Protein 6KYW (pdb70)

Structure (mmCIF, N/CA/C/O backbone):
data_6KYW
#
_entry.id   6KYW
#
_cell.length_a   143.562
_cell.length_b   143.562
_cell.length_c   194.401
_cell.angle_alpha   90.000
_cell.angle_beta   90.000
_cell.angle_gamma   90.000
#
_symmetry.space_group_name_H-M   'P 41 21 2'
#
loop_
_entity.id
_entity.type
_entity.pdbx_description
1 polymer 'Receptor protein kinase SRK8'
2 polymer 'S locus protein 11'
3 non-polymer 2-acetamido-2-deoxy-beta-D-glucopyranose
4 water water
#
loop_
_atom_site.group_PDB
_atom_site.id
_atom_site.type_symbol
_atom_site.label_atom_id
_atom_site.label_alt_id
_atom_site.label_comp_id
_atom_site.label_asym_id
_atom_site.label_entity_id
_atom_site.label_seq_id
_atom_site.pdbx_PDB_ins_code
_atom_site.Cartn_x
_atom_site.Cartn_y
_atom_site.Cartn_z
_atom_site.occupancy
_atom_site.B_iso_or_equiv
_atom_site.auth_seq_id
_atom_site.auth_comp_id
_atom_site.auth_asym_id
_atom_site.auth_atom_id
_atom_site.pdbx_PDB_model_num
ATOM 1 N N . ASN A 1 33 ? 14.75100 -67.06400 9.78300 1.000 80.51000 33 ASN A N 1
ATOM 2 C CA . ASN A 1 33 ? 14.75500 -65.99400 10.78600 1.000 86.96000 33 ASN A CA 1
ATOM 3 C C . ASN A 1 33 ? 15.20500 -64.68800 10.14800 1.000 88.35000 33 ASN A C 1
ATOM 4 O O . ASN A 1 33 ? 14.96000 -63.60400 10.68500 1.000 87.84000 33 ASN A O 1
ATOM 6 N N . THR A 1 34 ? 15.87200 -64.80900 8.98900 1.000 89.85000 34 THR A N 1
ATOM 7 C CA . THR A 1 34 ? 16.20200 -63.63800 8.17300 1.000 96.82000 34 THR A CA 1
ATOM 8 C C . THR A 1 34 ? 14.95600 -62.84200 7.84600 1.000 94.45000 34 THR A C 1
ATOM 9 O O . THR A 1 34 ? 15.02700 -61.64900 7.54300 1.000 87.42000 34 THR A O 1
ATOM 11 N N . LEU A 1 35 ? 13.80500 -63.48200 7.96100 1.000 96.77000 35 LEU A N 1
ATOM 12 C CA . LEU A 1 35 ? 12.61700 -63.14000 7.21000 1.000 92.49000 35 LEU A CA 1
ATOM 13 C C . LEU A 1 35 ? 11.42300 -62.81500 8.09900 1.000 90.48000 35 LEU A C 1
ATOM 14 O O . LEU A 1 35 ? 10.53800 -62.07000 7.65800 1.000 85.98000 35 LEU A O 1
ATOM 16 N N . SER A 1 36 ? 11.42100 -63.27400 9.35700 1.000 94.00000 36 SER A N 1
ATOM 17 C CA . SER A 1 36 ? 10.31300 -63.07200 10.28100 1.000 87.91000 36 SER A CA 1
ATOM 18 C C . SER A 1 36 ? 10.72800 -62.24800 11.49600 1.000 88.72000 36 SER A C 1
ATOM 19 O O . SER A 1 36 ? 11.91200 -62.09600 11.80400 1.000 89.51000 36 SER A O 1
ATOM 22 N N . SER A 1 37 ? 9.71500 -61.72700 12.19000 1.000 89.59000 37 SER A N 1
ATOM 23 C CA . SER A 1 37 ? 9.85300 -60.96700 13.42900 1.000 90.89000 37 SER A CA 1
ATOM 24 C C . SER A 1 37 ? 8.82900 -61.51200 14.41900 1.000 102.13000 37 SER A C 1
ATOM 25 O O . SER A 1 37 ? 7.69300 -61.79700 14.02900 1.000 101.82000 37 SER A O 1
ATOM 28 N N . THR A 1 38 ? 9.22000 -61.68000 15.69100 1.000 97.88000 38 THR A N 1
ATOM 29 C CA . THR A 1 38 ? 8.37100 -62.46100 16.59800 1.000 103.90000 38 THR A CA 1
ATOM 30 C C . THR A 1 38 ? 8.16100 -61.83400 17.97800 1.000 107.03000 38 THR A C 1
ATOM 31 O O . THR A 1 38 ? 7.27500 -60.99300 18.15900 1.000 111.95000 38 THR A O 1
ATOM 35 N N . GLU A 1 39 ? 8.91500 -62.28600 18.97500 1.000 104.30000 39 GLU A N 1
ATOM 36 C CA . GLU A 1 39 ? 8.95300 -61.61600 20.26600 1.000 101.47000 39 GLU A CA 1
ATOM 37 C C . GLU A 1 39 ? 10.02300 -60.53900 20.30900 1.000 100.88000 39 GLU A C 1
ATOM 38 O O . GLU A 1 39 ? 10.20500 -59.90300 21.35400 1.000 97.49000 39 GLU A O 1
ATOM 40 N N . SER A 1 40 ? 10.72500 -60.33200 19.19100 1.000 100.78000 40 SER A N 1
ATOM 41 C CA . SER A 1 40 ? 11.83900 -59.40900 19.06600 1.000 96.33000 40 SER A CA 1
ATOM 42 C C . SER A 1 40 ? 11.36000 -58.05700 18.54600 1.000 99.37000 40 SER A C 1
ATOM 43 O O . SER A 1 40 ? 10.17900 -57.85200 18.24800 1.000 108.43000 40 SER A O 1
ATOM 45 N N . LEU A 1 41 ? 12.29800 -57.12000 18.42600 1.000 97.61000 41 LEU A N 1
ATOM 46 C CA . LEU A 1 41 ? 12.03400 -55.81100 17.85000 1.000 95.15000 41 LEU A CA 1
ATOM 47 C C . LEU A 1 41 ? 12.92200 -55.59600 16.63200 1.000 97.60000 41 LEU A C 1
ATOM 48 O O . LEU A 1 41 ? 14.01100 -56.17200 16.52400 1.000 96.76000 41 LEU A O 1
ATOM 50 N N . THR A 1 42 ? 12.50400 -54.68900 15.74600 1.000 95.60000 42 THR A N 1
ATOM 51 C CA . THR A 1 42 ? 13.27300 -54.28200 14.56400 1.000 94.71000 42 THR A CA 1
ATOM 52 C C . THR A 1 42 ? 13.38800 -52.77200 14.72000 1.000 92.30000 42 THR A C 1
ATOM 53 O O . THR A 1 42 ? 12.38900 -52.09300 14.75600 1.000 100.14000 42 THR A O 1
ATOM 57 N N . ILE A 1 43 ? 14.61600 -52.27100 14.81000 1.000 98.15000 43 ILE A N 1
ATOM 58 C CA . ILE A 1 43 ? 14.85000 -50.84000 14.96100 1.000 95.47000 43 ILE A CA 1
ATOM 59 C C . ILE A 1 43 ? 15.96900 -50.36300 14.04100 1.000 96.60000 43 ILE A C 1
ATOM 60 O O . ILE A 1 43 ? 16.71400 -51.17000 13.48500 1.000 98.10000 43 ILE A O 1
ATOM 62 N N . SER A 1 44 ? 16.08000 -49.04800 13.88600 1.000 97.54000 44 SER A N 1
ATOM 63 C CA . SER A 1 44 ? 17.10800 -48.46100 13.03400 1.000 99.35000 44 SER A CA 1
ATOM 64 C C . SER A 1 44 ? 18.52300 -48.74000 13.52800 1.000 103.96000 44 SER A C 1
ATOM 65 O O . SER A 1 44 ? 19.49200 -48.18200 13.01300 1.000 110.48000 44 SER A O 1
ATOM 68 N N . ASN A 1 45 ? 18.63500 -49.60500 14.53100 1.000 107.77000 45 ASN A N 1
ATOM 69 C CA . ASN A 1 45 ? 19.93100 -49.95800 15.09700 1.000 102.93000 45 ASN A CA 1
ATOM 70 C C . ASN A 1 45 ? 19.90300 -51.40000 15.60800 1.000 106.06000 45 ASN A C 1
ATOM 71 O O . ASN A 1 45 ? 19.84100 -51.62700 16.81600 1.000 123.28000 45 ASN A O 1
ATOM 76 N N . ASN A 1 46 ? 19.94900 -52.37500 14.69900 1.000 106.20000 46 ASN A N 1
ATOM 77 C CA . ASN A 1 46 ? 19.79500 -52.13300 13.26600 1.000 104.22000 46 ASN A CA 1
ATOM 78 C C . ASN A 1 46 ? 19.62700 -53.42800 12.47700 1.000 105.37000 46 ASN A C 1
ATOM 79 O O . ASN A 1 46 ? 20.59100 -53.95900 11.92500 1.000 116.69000 46 ASN A O 1
ATOM 84 N N . ARG A 1 47 ? 18.39800 -53.93000 12.42900 1.000 96.86000 47 ARG A N 1
ATOM 85 C CA . ARG A 1 47 ? 18.10200 -55.16300 11.70800 1.000 92.15000 47 ARG A CA 1
ATOM 86 C C . ARG A 1 47 ? 17.00900 -54.94600 10.66700 1.000 103.78000 47 ARG A C 1
ATOM 87 O O . ARG A 1 47 ? 16.21100 -54.01500 10.77400 1.000 90.90000 47 ARG A O 1
ATOM 95 N N . THR A 1 48 ? 16.98000 -55.81200 9.65900 1.000 88.47000 48 THR A N 1
ATOM 96 C CA . THR A 1 48 ? 15.99300 -55.71900 8.60300 1.000 84.55000 48 THR A CA 1
ATOM 97 C C . THR A 1 48 ? 15.58900 -57.12300 8.20000 1.000 80.91000 48 THR A C 1
ATOM 98 O O . THR A 1 48 ? 16.33300 -58.09100 8.38500 1.000 80.54000 48 THR A O 1
ATOM 102 N N . LEU A 1 49 ? 14.40100 -57.21200 7.62200 1.000 80.05000 49 LEU A N 1
ATOM 103 C CA . LEU A 1 49 ? 13.85700 -58.47400 7.16800 1.000 79.63000 49 LEU A CA 1
ATOM 104 C C . LEU A 1 49 ? 14.03900 -58.52900 5.65900 1.000 76.45000 49 LEU A C 1
ATOM 105 O O . LEU A 1 49 ? 13.96400 -57.50300 4.98000 1.000 74.24000 49 LEU A O 1
ATOM 110 N N . VAL A 1 50 ? 14.39600 -59.68900 5.15600 1.000 74.96000 50 VAL A N 1
ATOM 111 C CA . VAL A 1 50 ? 14.66400 -59.85300 3.76100 1.000 72.33000 50 VAL A CA 1
ATOM 112 C C . VAL A 1 50 ? 13.82600 -61.01100 3.32600 1.000 75.76000 50 VAL A C 1
ATOM 113 O O . VAL A 1 50 ? 13.49400 -61.83900 4.12500 1.000 79.35000 50 VAL A O 1
ATOM 117 N N . SER A 1 51 ? 13.49200 -61.06700 2.05100 1.000 72.83000 51 SER A N 1
ATOM 118 C CA . SER A 1 51 ? 12.63100 -62.10200 1.53200 1.000 74.40000 51 SER A CA 1
ATOM 119 C C . SER A 1 51 ? 13.28000 -63.31600 0.94700 1.000 71.62000 51 SER A C 1
ATOM 120 O O . SER A 1 51 ? 14.37000 -63.26600 0.44100 1.000 73.24000 51 SER A O 1
ATOM 123 N N . PRO A 1 52 ? 12.51100 -64.46000 1.04500 1.000 75.18000 52 PRO A N 1
ATOM 124 C CA . PRO A 1 52 ? 13.11500 -65.65300 0.46500 1.000 80.86000 52 PRO A CA 1
ATOM 125 C C . PRO A 1 52 ? 13.15000 -65.39800 -1.00900 1.000 76.97000 52 PRO A C 1
ATOM 126 O O . PRO A 1 52 ? 12.15500 -65.48400 -1.69600 1.000 85.76000 52 PRO A O 1
ATOM 130 N N . GLY A 1 53 ? 14.33900 -65.07200 -1.50700 1.000 83.67000 53 GLY A N 1
ATOM 131 C CA . GLY A 1 53 ? 14.53100 -64.79200 -2.91900 1.000 82.52000 53 GLY A CA 1
ATOM 132 C C . GLY A 1 53 ? 15.38900 -63.56100 -3.14100 1.000 77.70000 53 GLY A C 1
ATOM 133 O O . GLY A 1 53 ? 15.83600 -63.28900 -4.25600 1.000 101.20000 53 GLY A O 1
ATOM 134 N N . ASP A 1 54 ? 15.61600 -62.81500 -2.06600 1.000 74.07000 54 ASP A N 1
ATOM 135 C CA . ASP A 1 54 ? 16.42000 -61.60100 -2.10400 1.000 83.90000 54 ASP A CA 1
ATOM 136 C C . ASP A 1 54 ? 15.84900 -60.46600 -2.95200 1.000 85.09000 54 ASP A C 1
ATOM 137 O O . ASP A 1 54 ? 16.58600 -59.55200 -3.32500 1.000 95.36000 54 ASP A O 1
ATOM 139 N N . VAL A 1 55 ? 14.55500 -60.50000 -3.26000 1.000 84.12000 55 VAL A N 1
ATOM 140 C CA . VAL A 1 55 ? 14.00200 -59.42300 -4.05200 1.000 75.22000 55 VAL A CA 1
ATOM 141 C C . VAL A 1 55 ? 13.62400 -58.20200 -3.26400 1.000 70.77000 55 VAL A C 1
ATOM 142 O O . VAL A 1 55 ? 13.81600 -57.10100 -3.70700 1.000 67.60000 55 VAL A O 1
ATOM 146 N N . PHE A 1 56 ? 13.08500 -58.40600 -2.08600 1.000 65.68000 56 PHE A N 1
ATOM 147 C CA . PHE A 1 56 ? 12.63700 -57.30200 -1.25400 1.000 69.31000 56 PHE A CA 1
ATOM 148 C C . PHE A 1 56 ? 13.29000 -57.26000 0.10500 1.000 70.20000 56 PHE A C 1
ATOM 149 O O . PHE A 1 56 ? 13.82500 -58.23100 0.56400 1.000 71.30000 56 PHE A O 1
ATOM 157 N N . GLU A 1 57 ? 13.22100 -56.11300 0.74500 1.000 71.47000 57 GLU A N 1
ATOM 158 C CA . GLU A 1 57 ? 13.83000 -55.94100 2.05300 1.000 75.01000 57 GLU A CA 1
ATOM 159 C C . GLU A 1 57 ? 13.02400 -54.91700 2.83600 1.000 75.25000 57 GLU A C 1
ATOM 160 O O . GLU A 1 57 ? 12.77800 -53.81600 2.33600 1.000 70.97000 57 GLU A O 1
ATOM 166 N N . LEU A 1 58 ? 12.63700 -55.26700 4.06400 1.000 77.15000 58 LEU A N 1
ATOM 167 C CA . LEU A 1 58 ? 11.86900 -54.37600 4.92900 1.000 72.83000 58 LEU A CA 1
ATOM 168 C C . LEU A 1 58 ? 12.76500 -53.79400 6.01500 1.000 74.53000 58 LEU A C 1
ATOM 169 O O . LEU A 1 58 ? 13.50900 -54.52800 6.66800 1.000 76.30000 58 LEU A O 1
ATOM 174 N N . GLY A 1 59 ? 12.67400 -52.48700 6.21800 1.000 68.86000 59 GLY A N 1
ATOM 175 C CA . GLY A 1 59 ? 13.37600 -51.86400 7.32300 1.000 72.65000 59 GLY A CA 1
ATOM 176 C C . GLY A 1 59 ? 13.02200 -50.39700 7.41500 1.000 74.22000 59 GLY A C 1
ATOM 177 O O . GLY A 1 59 ? 12.01300 -49.94000 6.87200 1.000 75.15000 59 GLY A O 1
ATOM 178 N N . PHE A 1 60 ? 13.85700 -49.65600 8.12500 1.000 74.95000 60 PHE A N 1
ATOM 179 C CA . PHE A 1 60 ? 13.67100 -48.21900 8.18600 1.000 73.93000 60 PHE A CA 1
ATOM 180 C C . PHE A 1 60 ? 14.48900 -47.54300 7.09200 1.000 75.05000 60 PHE A C 1
ATOM 181 O O . PHE A 1 60 ? 15.35900 -48.14400 6.45900 1.000 82.81000 60 PHE A O 1
ATOM 189 N N . PHE A 1 61 ? 14.18800 -46.27000 6.87100 1.000 72.94000 61 PHE A N 1
ATOM 190 C CA . PHE A 1 61 ? 14.86200 -45.46600 5.86900 1.000 76.90000 61 PHE A CA 1
ATOM 191 C C . PHE A 1 61 ? 14.43500 -44.02900 6.08400 1.000 78.56000 61 PHE A C 1
ATOM 192 O O . PHE A 1 61 ? 13.39000 -43.76900 6.69200 1.000 76.86000 61 PHE A O 1
ATOM 200 N N . THR A 1 62 ? 15.26000 -43.10200 5.59700 1.000 80.59000 62 THR A N 1
ATOM 201 C CA . THR A 1 62 ? 14.85500 -41.71500 5.50000 1.000 84.69000 62 THR A CA 1
ATOM 202 C C . THR A 1 62 ? 15.45500 -41.03600 4.27700 1.000 89.59000 62 THR A C 1
ATOM 203 O O . THR A 1 62 ? 16.65600 -41.19300 3.99000 1.000 92.40000 62 THR A O 1
ATOM 207 N N . PRO A 1 63 ? 14.64200 -40.29700 3.52500 1.000 92.24000 63 PRO A N 1
ATOM 208 C CA . PRO A 1 63 ? 15.10800 -39.75800 2.24800 1.000 95.95000 63 PRO A CA 1
ATOM 209 C C . PRO A 1 63 ? 15.43700 -38.27600 2.30900 1.000 100.19000 63 PRO A C 1
ATOM 210 O O . PRO A 1 63 ? 14.89800 -37.52900 3.13500 1.000 99.77000 63 PRO A O 1
ATOM 214 N N . GLY A 1 64 ? 16.34500 -37.86000 1.42500 1.000 105.44000 64 GLY A N 1
ATOM 215 C CA . GLY A 1 64 ? 16.68000 -36.48700 1.09100 1.000 106.69000 64 GLY A CA 1
ATOM 216 C C . GLY A 1 64 ? 17.10200 -35.64800 2.28100 1.000 108.48000 64 GLY A C 1
ATOM 217 O O . GLY A 1 64 ? 17.70900 -36.12200 3.25300 1.000 108.48000 64 GLY A O 1
ATOM 218 N N . SER A 1 65 ? 16.77100 -34.35600 2.18900 1.000 111.68000 65 SER A N 1
ATOM 219 C CA . SER A 1 65 ? 17.13700 -33.40300 3.23200 1.000 115.86000 65 SER A CA 1
ATOM 220 C C . SER A 1 65 ? 16.39500 -33.67000 4.54000 1.000 118.27000 65 SER A C 1
ATOM 221 O O . SER A 1 65 ? 16.87800 -33.29200 5.61700 1.000 114.03000 65 SER A O 1
ATOM 223 N N . SER A 1 66 ? 15.23600 -34.32600 4.47000 1.000 110.08000 66 SER A N 1
ATOM 224 C CA . SER A 1 66 ? 14.37600 -34.48300 5.63800 1.000 103.39000 66 SER A CA 1
ATOM 225 C C . SER A 1 66 ? 14.97900 -35.45300 6.64900 1.000 102.24000 66 SER A C 1
ATOM 226 O O . SER A 1 66 ? 15.67800 -36.41000 6.29700 1.000 101.93000 66 SER A O 1
ATOM 228 N N . SER A 1 67 ?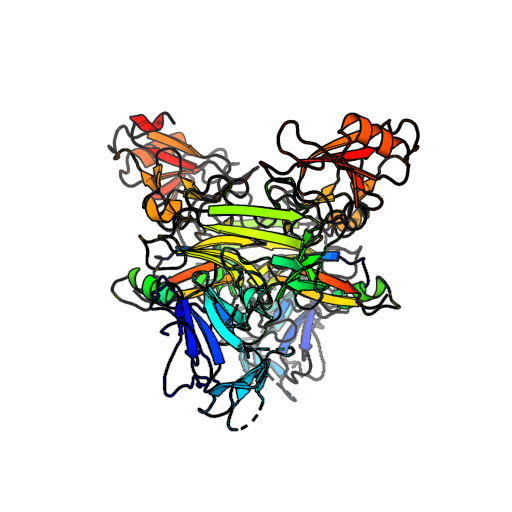 14.69700 -35.19000 7.92400 1.000 99.24000 67 SER A N 1
ATOM 229 C CA . SER A 1 67 ? 15.10000 -36.04900 9.02700 1.000 96.68000 67 SER A CA 1
ATOM 230 C C . SER A 1 67 ? 13.99200 -37.01200 9.45000 1.000 100.34000 67 SER A C 1
ATOM 231 O O . SER A 1 67 ? 14.09000 -37.62800 10.51900 1.000 97.26000 67 SER A O 1
ATOM 233 N N . ARG A 1 68 ? 12.95100 -37.16100 8.62400 1.000 97.43000 68 ARG A N 1
ATOM 234 C CA . ARG A 1 68 ? 11.79500 -37.98700 8.95000 1.000 89.21000 68 ARG A CA 1
ATOM 235 C C . ARG A 1 68 ? 12.07800 -39.45400 8.65200 1.000 82.66000 68 ARG A C 1
ATOM 236 O O . ARG A 1 68 ? 12.58900 -39.78500 7.58200 1.000 80.62000 68 ARG A O 1
ATOM 244 N N . TRP A 1 69 ? 11.72100 -40.34300 9.57300 1.000 82.71000 69 TRP A N 1
ATOM 245 C CA . TRP A 1 69 ? 11.98900 -41.76000 9.37900 1.000 81.55000 69 TRP A CA 1
ATOM 246 C C . TRP A 1 69 ? 10.69700 -42.53800 9.13700 1.000 83.29000 69 TRP A C 1
ATOM 247 O O . TRP A 1 69 ? 9.63000 -42.19500 9.65800 1.000 79.41000 69 TRP A O 1
ATOM 258 N N . TYR A 1 70 ? 10.81500 -43.58700 8.31700 1.000 75.31000 70 TYR A N 1
ATOM 259 C CA . TYR A 1 70 ? 9.68700 -44.36800 7.83200 1.000 73.27000 70 TYR A CA 1
ATOM 260 C C . TYR A 1 70 ? 10.08200 -45.83600 7.79400 1.000 72.04000 70 TYR A C 1
ATOM 261 O O . TYR A 1 70 ? 11.25600 -46.17100 7.61500 1.000 76.12000 70 TYR A O 1
ATOM 270 N N . LEU A 1 71 ? 9.08900 -46.71100 7.93700 1.000 70.79000 71 LEU A N 1
ATOM 271 C CA . LEU A 1 71 ? 9.26900 -48.14300 7.74200 1.000 71.61000 71 LEU A CA 1
ATOM 272 C C . LEU A 1 71 ? 8.65000 -48.54300 6.41000 1.000 70.48000 71 LEU A C 1
ATOM 273 O O . LEU A 1 71 ? 7.60200 -48.01300 6.02700 1.000 71.72000 71 LEU A O 1
ATOM 278 N N . GLY A 1 72 ? 9.28200 -49.47000 5.69900 1.000 65.30000 72 GLY A N 1
ATOM 279 C CA . GLY A 1 72 ? 8.73300 -49.85400 4.41100 1.000 64.52000 72 GLY A CA 1
ATOM 280 C C . GLY A 1 72 ? 9.53900 -50.94600 3.74100 1.000 65.22000 72 GLY A C 1
ATOM 281 O O . GLY A 1 72 ? 10.51300 -51.46100 4.29300 1.000 68.09000 72 GLY A O 1
ATOM 282 N N . ILE A 1 73 ? 9.09800 -51.30500 2.53200 1.000 62.55000 73 ILE A N 1
ATOM 283 C CA . ILE A 1 73 ? 9.73800 -52.33900 1.72500 1.000 64.33000 73 ILE A CA 1
ATOM 284 C C . ILE A 1 73 ? 10.35700 -51.68500 0.49300 1.000 64.83000 73 ILE A C 1
ATOM 285 O O . ILE A 1 73 ? 9.90900 -50.62500 0.03600 1.000 66.38000 73 ILE A O 1
ATOM 290 N N . TRP A 1 74 ? 11.43200 -52.29900 -0.01300 1.000 64.99000 74 TRP A N 1
ATOM 291 C CA . TRP A 1 74 ? 12.11200 -51.84100 -1.21700 1.000 65.69000 74 TRP A CA 1
ATOM 292 C C . TRP A 1 74 ? 12.75900 -53.03900 -1.88500 1.000 66.25000 74 TRP A C 1
ATOM 293 O O . TRP A 1 74 ? 12.84600 -54.12700 -1.30900 1.000 67.70000 74 TRP A O 1
ATOM 304 N N . TYR A 1 75 ? 13.17200 -52.84300 -3.13500 1.000 62.60000 75 TYR A N 1
ATOM 305 C CA . TYR A 1 75 ? 13.94300 -53.86400 -3.83200 1.000 67.62000 75 TYR A CA 1
ATOM 306 C C . TYR A 1 75 ? 15.36200 -53.86100 -3.27500 1.000 72.78000 75 TYR A C 1
ATOM 307 O O . TYR A 1 75 ? 15.99100 -52.79900 -3.16000 1.000 66.47000 75 TYR A O 1
ATOM 316 N N . LYS A 1 76 ? 15.86800 -55.04400 -2.91900 1.000 72.21000 76 LYS A N 1
ATOM 317 C CA . LYS A 1 76 ? 17.16200 -55.06200 -2.24300 1.000 88.52000 76 LYS A CA 1
ATOM 318 C C . LYS A 1 76 ? 18.31400 -54.92900 -3.23000 1.000 75.90000 76 LYS A C 1
ATOM 319 O O . LYS A 1 76 ? 19.28700 -54.22100 -2.94900 1.000 73.31000 76 LYS A O 1
ATOM 325 N N . LYS A 1 77 ? 18.21300 -55.58000 -4.38700 1.000 73.33000 77 LYS A N 1
ATOM 326 C CA . LYS A 1 77 ? 19.27000 -55.58200 -5.39300 1.000 71.33000 77 LYS A CA 1
ATOM 327 C C . LYS A 1 77 ? 19.38600 -54.28200 -6.18600 1.000 73.13000 77 LYS A C 1
ATOM 328 O O . LYS A 1 77 ? 20.12100 -54.26600 -7.17600 1.000 80.97000 77 LYS A O 1
ATOM 334 N N . LEU A 1 78 ? 18.69300 -53.20900 -5.82000 1.000 72.34000 78 LEU A N 1
ATOM 335 C CA . LEU A 1 78 ? 18.64700 -52.01100 -6.65000 1.000 77.77000 78 LEU A CA 1
ATOM 336 C C . LEU A 1 78 ? 19.32600 -50.86500 -5.91300 1.000 79.85000 78 LEU A C 1
ATOM 337 O O . LEU A 1 78 ? 18.85600 -50.44400 -4.85200 1.000 82.86000 78 LEU A O 1
ATOM 342 N N . SER A 1 79 ? 20.42200 -50.35100 -6.48700 1.000 82.02000 79 SER A N 1
ATOM 343 C CA . SER A 1 79 ? 21.20900 -49.33300 -5.79700 1.000 86.39000 79 SER A CA 1
ATOM 344 C C . SER A 1 79 ? 20.42000 -48.04000 -5.61400 1.000 87.14000 79 SER A C 1
ATOM 345 O O . SER A 1 79 ? 20.49700 -47.41700 -4.54700 1.000 86.26000 79 SER A O 1
ATOM 348 N N . GLU A 1 80 ? 19.66500 -47.60700 -6.62900 1.000 87.13000 80 GLU A N 1
ATOM 349 C CA . GLU A 1 80 ? 18.67600 -46.56100 -6.38700 1.000 87.29000 80 GLU A CA 1
ATOM 350 C C . GLU A 1 80 ? 17.47700 -47.16900 -5.66200 1.000 86.36000 80 GLU A C 1
ATOM 351 O O . GLU A 1 80 ? 16.90100 -48.17200 -6.10600 1.000 79.60000 80 GLU A O 1
ATOM 357 N N . ARG A 1 81 ? 17.12700 -46.57700 -4.52300 1.000 82.29000 81 ARG A N 1
ATOM 358 C CA . ARG A 1 81 ? 16.04600 -47.09700 -3.69400 1.000 78.87000 81 ARG A CA 1
ATOM 359 C C . ARG A 1 81 ? 14.70900 -46.92000 -4.40100 1.000 73.07000 81 ARG A C 1
ATOM 360 O O . ARG A 1 81 ? 14.32900 -45.80000 -4.76100 1.000 71.09000 81 ARG A O 1
ATOM 368 N N . THR A 1 82 ? 14.00400 -48.03500 -4.59600 1.000 66.74000 82 THR A N 1
ATOM 369 C CA . THR A 1 82 ? 12.64200 -48.07500 -5.11600 1.000 64.96000 82 THR A CA 1
ATOM 370 C C . THR A 1 82 ? 11.74700 -48.68400 -4.03500 1.000 62.62000 82 THR A C 1
ATOM 371 O O . THR A 1 82 ? 11.79700 -49.89900 -3.80000 1.000 64.83000 82 THR A O 1
ATOM 375 N N . TYR A 1 83 ? 10.93900 -47.84600 -3.37600 1.000 63.80000 83 TYR A N 1
ATOM 376 C CA . TYR A 1 83 ? 10.06600 -48.27900 -2.28200 1.000 62.01000 83 TYR A CA 1
ATOM 377 C C . TYR A 1 83 ? 8.69600 -48.73000 -2.79200 1.000 60.13000 83 TYR A C 1
ATOM 378 O O . TYR A 1 83 ? 8.03700 -48.01500 -3.55700 1.000 57.34000 83 TYR A O 1
ATOM 387 N N . VAL A 1 84 ? 8.25000 -49.89700 -2.33100 1.000 58.15000 84 VAL A N 1
ATOM 388 C CA . VAL A 1 84 ? 6.97400 -50.46100 -2.75600 1.000 55.10000 84 VAL A CA 1
ATOM 389 C C . VAL A 1 84 ? 5.92600 -50.45100 -1.65600 1.000 58.64000 84 VAL A C 1
ATOM 390 O O . VAL A 1 84 ? 4.80700 -50.92900 -1.88500 1.000 59.28000 84 VAL A O 1
ATOM 394 N N . TRP A 1 85 ? 6.24700 -49.94800 -0.47100 1.000 59.44000 85 TRP A N 1
ATOM 395 C CA . TRP A 1 85 ? 5.27800 -49.89000 0.61300 1.000 58.17000 85 TRP A CA 1
ATOM 396 C C . TRP A 1 85 ? 5.86100 -49.04600 1.73200 1.000 60.95000 85 TRP A C 1
ATOM 397 O O . TRP A 1 85 ? 7.07100 -49.06500 1.96200 1.000 60.05000 85 TRP A O 1
ATOM 408 N N . VAL A 1 86 ? 4.99600 -48.31000 2.42600 1.000 59.58000 86 VAL A N 1
ATOM 409 C CA . VAL A 1 86 ? 5.42000 -47.52000 3.57700 1.000 63.46000 86 VAL A CA 1
ATOM 410 C C . VAL A 1 86 ? 4.30400 -47.53600 4.61800 1.000 67.50000 86 VAL A C 1
ATOM 411 O O . VAL A 1 86 ? 3.19400 -47.05400 4.35600 1.000 67.09000 86 VAL A O 1
ATOM 415 N N . ALA A 1 87 ? 4.60500 -48.08300 5.80100 1.000 69.04000 87 ALA A N 1
ATOM 416 C CA . ALA A 1 87 ? 3.61400 -48.17300 6.87000 1.000 68.52000 87 ALA A CA 1
ATOM 417 C C . ALA A 1 87 ? 3.13200 -46.79700 7.29900 1.000 68.89000 87 ALA A C 1
ATOM 418 O O . ALA A 1 87 ? 1.92600 -46.52700 7.31800 1.000 73.70000 87 ALA A O 1
ATOM 420 N N . ASN A 1 88 ? 4.05400 -45.90900 7.65000 1.000 66.41000 88 ASN A N 1
ATOM 421 C CA . ASN A 1 88 ? 3.63100 -44.63700 8.22300 1.000 71.53000 88 ASN A CA 1
ATOM 422 C C . ASN A 1 88 ? 3.87100 -43.49100 7.25200 1.000 70.65000 88 ASN A C 1
ATOM 423 O O . ASN A 1 88 ? 4.44500 -42.45900 7.62400 1.000 72.79000 88 ASN A O 1
ATOM 428 N N . ARG A 1 89 ? 3.39400 -43.65700 6.01200 1.000 73.84000 89 ARG A N 1
ATOM 429 C CA . ARG A 1 89 ? 3.64600 -42.67000 4.96500 1.000 67.58000 89 ARG A CA 1
ATOM 430 C C . ARG A 1 89 ? 3.24100 -41.26400 5.38300 1.000 66.93000 89 ARG A C 1
ATOM 431 O O . ARG A 1 89 ? 3.84800 -40.28400 4.93300 1.000 67.55000 89 ARG A O 1
ATOM 439 N N . ASP A 1 90 ? 2.24500 -41.13500 6.26100 1.000 69.70000 90 ASP A N 1
ATOM 440 C CA . ASP A 1 90 ? 1.77500 -39.82000 6.67100 1.000 72.69000 90 ASP A CA 1
ATOM 441 C C . ASP A 1 90 ? 1.99300 -39.53500 8.15100 1.000 77.73000 90 ASP A C 1
ATOM 442 O O . ASP A 1 90 ? 1.51500 -38.51000 8.64900 1.000 77.64000 90 ASP A O 1
ATOM 447 N N . ASN A 1 91 ? 2.70500 -40.40400 8.86600 1.000 80.05000 91 ASN A N 1
ATOM 448 C CA . ASN A 1 91 ? 3.05000 -40.18900 10.27100 1.000 80.14000 91 ASN A CA 1
ATOM 449 C C . ASN A 1 91 ? 4.55000 -40.42500 10.39000 1.000 83.27000 91 ASN A C 1
ATOM 450 O O . ASN A 1 91 ? 5.00400 -41.52700 10.73600 1.000 79.41000 91 ASN A O 1
ATOM 455 N N . PRO A 1 92 ? 5.35600 -39.41200 10.08000 1.000 78.22000 92 PRO A N 1
ATOM 456 C CA . PRO A 1 92 ? 6.80900 -39.60900 10.07800 1.000 79.57000 92 PRO A CA 1
ATOM 457 C C . PRO A 1 92 ? 7.33900 -39.71000 11.49500 1.000 85.58000 92 PRO A C 1
ATOM 458 O O . PRO A 1 92 ? 6.85200 -39.04100 12.40700 1.000 90.49000 92 PRO A O 1
ATOM 462 N N . LEU A 1 93 ? 8.34200 -40.55600 11.68000 1.000 85.65000 93 LEU A N 1
ATOM 463 C CA . LEU A 1 93 ? 9.02700 -40.60100 12.96300 1.000 90.46000 93 LEU A CA 1
ATOM 464 C C . LEU A 1 93 ? 9.77800 -39.28900 13.17900 1.000 104.14000 93 LEU A C 1
ATOM 465 O O . LEU A 1 93 ? 10.61500 -38.90000 12.35400 1.000 101.75000 93 LEU A O 1
ATOM 470 N N . SER A 1 94 ? 9.46400 -38.60200 14.28200 1.000 106.15000 94 SER A N 1
ATOM 471 C CA . SER A 1 94 ? 9.91600 -37.23600 14.53300 1.000 106.28000 94 SER A CA 1
ATOM 472 C C . SER A 1 94 ? 11.43700 -37.12900 14.64400 1.000 110.03000 94 SER A C 1
ATOM 473 O O . SER A 1 94 ? 12.08400 -36.55100 13.76400 1.000 112.68000 94 SER A O 1
ATOM 475 N N . ASN A 1 95 ? 12.01800 -37.66800 15.71900 1.000 110.17000 95 ASN A N 1
ATOM 476 C CA . ASN A 1 95 ? 13.46500 -37.66100 15.90400 1.000 109.71000 95 ASN A CA 1
ATOM 477 C C . ASN A 1 95 ? 14.06400 -38.85800 15.15800 1.000 107.07000 95 ASN A C 1
ATOM 478 O O . ASN A 1 95 ? 13.45400 -39.38500 14.22300 1.000 104.30000 95 ASN A O 1
ATOM 480 N N . SER A 1 96 ? 15.25900 -39.30200 15.55700 1.000 105.44000 96 SER A N 1
ATOM 481 C CA . SER A 1 96 ? 15.94300 -40.40500 14.89300 1.000 100.14000 96 SER A CA 1
ATOM 482 C C . SER A 1 96 ? 15.65400 -41.75200 15.54200 1.000 100.14000 96 SER A C 1
ATOM 483 O O . SER A 1 96 ? 16.38700 -42.71500 15.29400 1.000 98.29000 96 SER A O 1
ATOM 485 N N . THR A 1 97 ? 14.59500 -41.84800 16.34600 1.000 104.27000 97 THR A N 1
ATOM 486 C CA . THR A 1 97 ? 14.29500 -43.05000 17.11300 1.000 101.83000 97 THR A CA 1
ATOM 487 C C . THR A 1 97 ? 12.93600 -43.63400 16.73500 1.000 104.05000 97 THR A C 1
ATOM 488 O O . THR A 1 97 ? 11.94400 -42.90700 16.59400 1.000 100.14000 97 THR A O 1
ATOM 492 N N . GLY A 1 98 ? 12.89900 -44.95600 16.59300 1.000 96.02000 98 GLY A N 1
ATOM 493 C CA . GLY A 1 98 ? 11.66100 -45.65700 16.31300 1.000 92.84000 98 GLY A CA 1
ATOM 494 C C . GLY A 1 98 ? 11.89300 -47.14900 16.31400 1.000 93.50000 98 GLY A C 1
ATOM 495 O O . GLY A 1 98 ? 13.00400 -47.62000 16.04400 1.000 93.16000 98 GLY A O 1
ATOM 496 N N . THR A 1 99 ? 10.81300 -47.88900 16.59800 1.000 91.83000 99 THR A N 1
ATOM 497 C CA . THR A 1 99 ? 10.84100 -49.32800 16.84100 1.000 93.04000 99 THR A CA 1
ATOM 498 C C . THR A 1 99 ? 9.59700 -49.98700 16.25400 1.000 92.50000 99 THR A C 1
ATOM 499 O O . THR A 1 99 ? 8.48500 -49.47900 16.41400 1.000 93.30000 99 THR A O 1
ATOM 503 N N . LEU A 1 100 ? 9.77900 -51.13500 15.60400 1.000 92.47000 100 LEU A N 1
ATOM 504 C CA . LEU A 1 100 ? 8.66500 -51.95200 15.13500 1.000 91.74000 100 LEU A CA 1
ATOM 505 C C . LEU A 1 100 ? 8.71900 -53.30700 15.83600 1.000 93.80000 100 LEU A C 1
ATOM 506 O O . LEU A 1 100 ? 9.62300 -54.10900 15.57600 1.000 94.32000 100 LEU A O 1
ATOM 511 N N . LYS A 1 101 ? 7.74400 -53.57300 16.70700 1.000 98.04000 101 LYS A N 1
ATOM 512 C CA . LYS A 1 101 ? 7.64700 -54.85700 17.39400 1.000 99.36000 101 LYS A CA 1
ATOM 513 C C . LYS A 1 101 ? 6.20600 -55.35100 17.36500 1.000 101.84000 101 LYS A C 1
ATOM 514 O O . LYS A 1 101 ? 5.26300 -54.57900 17.15400 1.000 99.71000 101 LYS A O 1
ATOM 516 N N . ILE A 1 102 ? 6.04700 -56.66200 17.57100 1.000 100.70000 102 ILE A N 1
ATOM 517 C CA . ILE A 1 102 ? 4.72700 -57.23200 17.82300 1.000 103.57000 102 ILE A CA 1
ATOM 518 C C . ILE A 1 102 ? 4.31700 -56.92300 19.25800 1.000 104.60000 102 ILE A C 1
ATOM 519 O O . ILE A 1 102 ? 5.14900 -56.93300 20.17500 1.000 107.61000 102 ILE A O 1
ATOM 524 N N . SER A 1 103 ? 3.02200 -56.63600 19.46600 1.000 103.17000 103 SER A N 1
ATOM 525 C CA . SER A 1 103 ? 2.48100 -56.32500 20.80000 1.000 103.28000 103 SER A CA 1
ATOM 526 C C . SER A 1 103 ? 1.08700 -56.96200 20.90200 1.000 111.19000 103 SER A C 1
ATOM 527 O O . SER A 1 103 ? 0.05500 -56.30800 20.71200 1.000 104.73000 103 SER A O 1
ATOM 530 N N . GLY A 1 104 ? 1.06300 -58.26100 21.20900 1.000 105.57000 104 GLY A N 1
ATOM 531 C CA . GLY A 1 104 ? -0.18300 -58.99400 21.31700 1.000 102.58000 104 GLY A CA 1
ATOM 532 C C . GLY A 1 104 ? -0.71300 -59.49900 19.98900 1.000 104.82000 104 GLY A C 1
ATOM 533 O O . GLY A 1 104 ? -0.14500 -60.41600 19.38600 1.000 104.98000 104 GLY A O 1
ATOM 534 N N . ASN A 1 105 ? -1.81100 -58.91000 19.52200 1.000 106.78000 105 ASN A N 1
ATOM 535 C CA . ASN A 1 105 ? -2.42400 -59.29700 18.26000 1.000 109.18000 105 ASN A CA 1
ATOM 536 C C . ASN A 1 105 ? -2.09700 -58.32700 17.12800 1.000 108.50000 105 ASN A C 1
ATOM 537 O O . ASN A 1 105 ? -2.69800 -58.42300 16.05300 1.000 108.85000 105 ASN A O 1
ATOM 539 N N . ASN A 1 106 ? -1.15000 -57.41000 17.33200 1.000 106.42000 106 ASN A N 1
ATOM 540 C CA . ASN A 1 106 ? -0.95400 -56.30400 16.40800 1.000 103.90000 106 ASN A CA 1
ATOM 541 C C . ASN A 1 106 ? 0.52500 -56.03500 16.16900 1.000 108.51000 106 ASN A C 1
ATOM 542 O O . ASN A 1 106 ? 1.36900 -56.24200 17.04600 1.000 105.88000 106 ASN A O 1
ATOM 547 N N . LEU A 1 107 ? 0.82500 -55.57000 14.95900 1.000 102.73000 107 LEU A N 1
ATOM 548 C CA . LEU A 1 107 ? 2.12300 -55.00000 14.64400 1.000 94.36000 107 LEU A CA 1
ATOM 549 C C . LEU A 1 107 ? 2.10600 -53.53100 15.03500 1.000 92.05000 107 LEU A C 1
ATOM 550 O O . LEU A 1 107 ? 1.19900 -52.79200 14.64000 1.000 93.03000 107 LEU A O 1
ATOM 555 N N . VAL A 1 108 ? 3.08400 -53.11600 15.83800 1.000 91.94000 108 VAL A N 1
ATOM 556 C CA . VAL A 1 108 ? 3.13000 -51.75000 16.34300 1.000 90.21000 108 VAL A CA 1
ATOM 557 C C . VAL A 1 108 ? 4.43600 -51.10600 15.91200 1.000 88.31000 108 VAL A C 1
ATOM 558 O O . VAL A 1 108 ? 5.42300 -51.78100 15.61700 1.000 89.67000 108 VAL A O 1
ATOM 562 N N . LEU A 1 109 ? 4.44700 -49.79400 15.88700 1.000 89.04000 109 LEU A N 1
ATOM 563 C CA . LEU A 1 109 ? 5.63300 -49.08400 15.49300 1.000 90.34000 109 LEU A CA 1
ATOM 564 C C . LEU A 1 109 ? 5.66500 -47.82700 16.31400 1.000 93.13000 109 LEU A C 1
ATOM 565 O O . LEU A 1 109 ? 4.79300 -46.98600 16.18300 1.000 89.23000 109 LEU A O 1
ATOM 570 N N . ARG A 1 110 ? 6.62900 -47.73100 17.22500 1.000 94.86000 110 ARG A N 1
ATOM 571 C CA . ARG A 1 110 ? 6.68600 -46.59000 18.13600 1.000 97.74000 110 ARG A CA 1
ATOM 572 C C . ARG A 1 110 ? 7.95700 -45.76800 18.09700 1.000 90.08000 110 ARG A C 1
ATOM 573 O O . ARG A 1 110 ? 8.99100 -46.23200 17.64500 1.000 90.20000 110 ARG A O 1
ATOM 581 N N . GLY A 1 111 ? 7.85200 -44.54100 18.60400 1.000 92.13000 111 GLY A N 1
ATOM 582 C CA . GLY A 1 111 ? 8.96700 -43.61600 18.65100 1.000 92.67000 111 GLY A CA 1
ATOM 583 C C . GLY A 1 111 ? 9.31300 -42.99600 19.99500 1.000 114.50000 111 GLY A C 1
ATOM 584 O O . GLY A 1 111 ? 9.72700 -41.84600 20.05600 1.000 121.69000 111 GLY A O 1
ATOM 585 N N . ASP A 1 112 ? 9.15000 -43.76600 21.06400 1.000 131.72000 112 ASP A N 1
ATOM 586 C CA . ASP A 1 112 ? 9.44800 -43.33700 22.43600 1.000 123.60000 112 ASP A CA 1
ATOM 587 C C . ASP A 1 112 ? 8.26200 -42.70300 23.14800 1.000 110.30000 112 ASP A C 1
ATOM 588 O O . ASP A 1 112 ? 7.54900 -43.38100 23.87900 1.000 107.33000 112 ASP A O 1
ATOM 590 N N . SER A 1 116 ? 2.99200 -43.66600 19.96500 1.000 109.25000 116 SER A N 1
ATOM 591 C CA . SER A 1 116 ? 2.39800 -44.49600 18.93800 1.000 107.57000 116 SER A CA 1
ATOM 592 C C . SER A 1 116 ? 2.31900 -43.69000 17.66200 1.000 107.21000 116 SER A C 1
ATOM 593 O O . SER A 1 116 ? 1.86400 -42.56000 17.66100 1.000 100.56000 116 SER A O 1
ATOM 596 N N . ILE A 1 117 ? 2.76000 -44.29700 16.57500 1.000 105.21000 117 ILE A N 1
ATOM 597 C CA . ILE A 1 117 ? 2.75200 -43.65000 15.29000 1.000 97.77000 117 ILE A CA 1
ATOM 598 C C . ILE A 1 117 ? 1.94700 -44.46300 14.31000 1.000 86.87000 117 ILE A C 1
ATOM 599 O O . ILE A 1 117 ? 1.26200 -43.92400 13.47400 1.000 88.50000 117 ILE A O 1
ATOM 604 N N . TRP A 1 118 ? 2.03700 -45.77200 14.40900 1.000 86.89000 118 TRP A N 1
ATOM 605 C CA . TRP A 1 118 ? 1.31400 -46.61000 13.48500 1.000 83.76000 118 TRP A CA 1
ATOM 606 C C . TRP A 1 118 ? 1.10000 -47.96700 14.06200 1.000 84.97000 118 TRP A C 1
ATOM 607 O O . TRP A 1 118 ? 1.86200 -48.39700 14.88700 1.000 90.39000 118 TRP A O 1
ATOM 618 N N . SER A 1 119 ? 0.07400 -48.66200 13.61100 1.000 84.11000 119 SER A N 1
ATOM 619 C CA . SER A 1 119 ? -0.17400 -50.00300 14.12600 1.000 87.70000 119 SER A CA 1
ATOM 620 C C . SER A 1 119 ? -1.22800 -50.69200 13.27500 1.000 88.58000 119 SER A C 1
ATOM 621 O O . SER A 1 119 ? -2.18200 -50.05000 12.83200 1.000 87.38000 119 SER A O 1
ATOM 624 N N . THR A 1 120 ? -1.05600 -51.99300 13.05900 1.000 89.26000 120 THR A N 1
ATOM 625 C CA . THR A 1 120 ? -2.20300 -52.78800 12.66000 1.000 92.66000 120 THR A CA 1
ATOM 626 C C . THR A 1 120 ? -3.16000 -52.86600 13.84100 1.000 102.35000 120 THR A C 1
ATOM 627 O O . THR A 1 120 ? -2.79300 -52.57400 14.98400 1.000 113.38000 120 THR A O 1
ATOM 631 N N . ASN A 1 121 ? -4.40800 -53.22800 13.55800 1.000 103.17000 121 ASN A N 1
ATOM 632 C CA . ASN A 1 121 ? -5.41400 -53.39100 14.59900 1.000 100.23000 121 ASN A CA 1
ATOM 633 C C . ASN A 1 121 ? -6.11800 -54.72400 14.38900 1.000 99.92000 121 ASN A C 1
ATOM 634 O O . ASN A 1 121 ? -6.26000 -55.19000 13.25500 1.000 104.57000 121 ASN A O 1
ATOM 639 N N . LEU A 1 122 ? -6.52000 -55.35300 15.49300 1.000 99.56000 122 LEU A N 1
ATOM 640 C CA . LEU A 1 122 ? -7.10600 -56.69900 15.45400 1.000 98.06000 122 LEU A CA 1
ATOM 641 C C . LEU A 1 122 ? -7.60000 -57.13600 16.83900 1.000 102.65000 122 LEU A C 1
ATOM 642 O O . LEU A 1 122 ? -8.26200 -58.17000 16.98900 1.000 97.42000 122 LEU A O 1
ATOM 644 N N . SER A 1 129 ? -3.12100 -67.72300 20.37700 1.000 132.68000 129 SER A N 1
ATOM 645 C CA . SER A 1 129 ? -2.06700 -68.47800 19.69000 1.000 119.40000 129 SER A CA 1
ATOM 646 C C . SER A 1 129 ? -0.85100 -67.60000 19.35700 1.000 117.12000 129 SER A C 1
ATOM 647 O O . SER A 1 129 ? -0.88500 -66.39200 19.63000 1.000 115.45000 129 SER A O 1
ATOM 649 N N . PRO A 1 130 ? 0.26500 -68.15400 18.77300 1.000 119.90000 130 PRO A N 1
ATOM 650 C CA . PRO A 1 130 ? 1.45400 -67.30800 18.53000 1.000 117.40000 130 PRO A CA 1
ATOM 651 C C . PRO A 1 130 ? 1.49500 -66.61700 17.16600 1.000 111.88000 130 PRO A C 1
ATOM 652 O O . PRO A 1 130 ? 1.34600 -67.26600 16.12300 1.000 109.37000 130 PRO A O 1
ATOM 656 N N . VAL A 1 131 ? 1.74200 -65.30400 17.16300 1.000 110.46000 131 VAL A N 1
ATOM 657 C CA . VAL A 1 131 ? 1.70700 -64.49000 15.94800 1.000 111.67000 131 VAL A CA 1
ATOM 658 C C . VAL A 1 131 ? 3.12300 -64.10100 15.52800 1.000 106.98000 131 VAL A C 1
ATOM 659 O O . VAL A 1 131 ? 3.96300 -63.74100 16.36300 1.000 105.29000 131 VAL A O 1
ATOM 663 N N . VAL A 1 132 ? 3.37600 -64.14500 14.22200 1.000 101.68000 132 VAL A N 1
ATOM 664 C CA . VAL A 1 132 ? 4.66900 -63.76700 13.66700 1.000 101.33000 132 VAL A CA 1
ATOM 665 C C . VAL A 1 132 ? 4.45500 -62.87700 12.44500 1.000 97.46000 132 VAL A C 1
ATOM 666 O O . VAL A 1 132 ? 3.55200 -63.12300 11.63600 1.000 92.48000 132 VAL A O 1
ATOM 670 N N . ALA A 1 133 ? 5.27900 -61.83200 12.32100 1.000 95.43000 133 ALA A N 1
ATOM 671 C CA . ALA A 1 133 ? 5.24000 -60.92300 11.17600 1.000 85.03000 133 ALA A CA 1
ATOM 672 C C . ALA A 1 133 ? 6.25500 -61.39700 10.13900 1.000 83.00000 133 ALA A C 1
ATOM 673 O O . ALA A 1 133 ? 7.46500 -61.31100 10.36200 1.000 83.30000 133 ALA A O 1
ATOM 675 N N . GLU A 1 134 ? 5.75900 -61.86600 9.00000 1.000 79.65000 134 GLU A N 1
ATOM 676 C CA . GLU A 1 134 ? 6.55600 -62.55400 8.00100 1.000 78.96000 134 GLU A CA 1
ATOM 677 C C . GLU A 1 134 ? 6.50700 -61.81500 6.66100 1.000 84.55000 134 GLU A C 1
ATOM 678 O O . GLU A 1 134 ? 5.42500 -61.48700 6.16500 1.000 84.90000 134 GLU A O 1
ATOM 684 N N . LEU A 1 135 ? 7.66700 -61.57400 6.05100 1.000 76.62000 135 LEU A N 1
ATOM 685 C CA . LEU A 1 135 ? 7.74500 -60.92400 4.74500 1.000 71.85000 135 LEU A CA 1
ATOM 686 C C . LEU A 1 135 ? 7.92200 -61.98400 3.66200 1.000 71.81000 135 LEU A C 1
ATOM 687 O O . LEU A 1 135 ? 8.94500 -62.67100 3.62500 1.000 72.01000 135 LEU A O 1
ATOM 692 N N . LEU A 1 136 ? 6.94900 -62.08300 2.76000 1.000 69.08000 136 LEU A N 1
ATOM 693 C CA . LEU A 1 136 ? 6.90700 -63.17300 1.80100 1.000 67.10000 136 LEU A CA 1
ATOM 694 C C . LEU A 1 136 ? 7.89900 -62.94300 0.66500 1.000 64.97000 136 LEU A C 1
ATOM 695 O O . LEU A 1 136 ? 8.54400 -61.88800 0.55100 1.000 64.25000 136 LEU A O 1
ATOM 700 N N . ALA A 1 137 ? 8.01100 -63.96600 -0.18600 1.000 67.36000 137 ALA A N 1
ATOM 701 C CA . ALA A 1 137 ? 8.82800 -63.85600 -1.39100 1.000 68.23000 137 ALA A CA 1
ATOM 702 C C . ALA A 1 137 ? 8.34300 -62.72300 -2.29500 1.000 70.45000 137 ALA A C 1
ATOM 703 O O . ALA A 1 137 ? 9.15300 -62.00100 -2.88700 1.000 66.90000 137 ALA A O 1
ATOM 705 N N . ASN A 1 138 ? 7.02400 -62.54200 -2.40000 1.000 62.64000 138 ASN A N 1
ATOM 706 C CA . ASN A 1 138 ? 6.42500 -61.58100 -3.31700 1.000 60.04000 138 ASN A CA 1
ATOM 707 C C . ASN A 1 138 ? 6.42600 -60.15000 -2.79500 1.000 59.26000 138 ASN A C 1
ATOM 708 O O . ASN A 1 138 ? 5.94000 -59.25900 -3.50200 1.000 59.00000 138 ASN A O 1
ATOM 713 N N . GLY A 1 139 ? 6.91200 -59.91000 -1.57900 1.000 54.35000 139 GLY A N 1
ATOM 714 C CA . GLY A 1 139 ? 6.96200 -58.57000 -1.02700 1.000 51.23000 139 GLY A CA 1
ATOM 715 C C . GLY A 1 139 ? 5.84500 -58.25100 -0.06500 1.000 53.85000 139 GLY A C 1
ATOM 716 O O . GLY A 1 139 ? 5.79900 -57.12500 0.46600 1.000 60.34000 139 GLY A O 1
ATOM 717 N N . ASN A 1 140 ? 4.95200 -59.20400 0.19700 1.000 54.41000 140 ASN A N 1
ATOM 718 C CA . ASN A 1 140 ? 3.85600 -58.97000 1.13200 1.000 57.03000 140 ASN A CA 1
ATOM 719 C C . ASN A 1 140 ? 4.31400 -59.21000 2.57500 1.000 61.71000 140 ASN A C 1
ATOM 720 O O . ASN A 1 140 ? 4.76500 -60.30900 2.91900 1.000 71.55000 140 ASN A O 1
ATOM 725 N N . PHE A 1 141 ? 4.20300 -58.18500 3.41400 1.000 60.37000 141 PHE A N 1
ATOM 726 C CA . PHE A 1 141 ? 4.45300 -58.30200 4.85000 1.000 65.87000 141 PHE A CA 1
ATOM 727 C C . PHE A 1 141 ? 3.16500 -58.75100 5.53000 1.000 67.27000 141 PHE A C 1
ATOM 728 O O . PHE A 1 141 ? 2.23500 -57.95300 5.68700 1.000 66.56000 141 PHE A O 1
ATOM 736 N N . VAL A 1 142 ? 3.11000 -60.01000 5.95600 1.000 69.95000 142 VAL A N 1
ATOM 737 C CA . VAL A 1 142 ? 1.89200 -60.57400 6.53100 1.000 71.95000 142 VAL A CA 1
ATOM 738 C C . VAL A 1 142 ? 2.05500 -60.80100 8.03400 1.000 78.57000 142 VAL A C 1
ATOM 739 O O . VAL A 1 142 ? 3.16700 -60.94900 8.55600 1.000 78.95000 142 VAL A O 1
ATOM 743 N N . MET A 1 143 ? 0.92300 -60.80200 8.73500 1.000 81.08000 143 MET A N 1
ATOM 744 C CA . MET A 1 143 ? 0.83700 -61.26900 10.11200 1.000 81.89000 143 MET A CA 1
ATOM 745 C C . MET A 1 143 ? 0.20000 -62.65200 10.11800 1.000 82.83000 143 MET A C 1
ATOM 746 O O . MET A 1 143 ? -0.86700 -62.85700 9.52800 1.000 81.88000 143 MET A O 1
ATOM 751 N N . ARG A 1 144 ? 0.86400 -63.59800 10.77700 1.000 88.29000 144 ARG A N 1
ATOM 752 C CA . ARG A 1 144 ? 0.54200 -65.01400 10.71300 1.000 94.59000 144 ARG A CA 1
ATOM 753 C C . ARG A 1 144 ? 0.22600 -65.55600 12.10300 1.000 101.83000 144 ARG A C 1
ATOM 754 O O . ARG A 1 144 ? 0.66300 -65.01200 13.12100 1.000 101.37000 144 ARG A O 1
ATOM 762 N N . ASP A 1 145 ? -0.54100 -66.64300 12.14100 1.000 97.36000 145 ASP A N 1
ATOM 763 C CA . ASP A 1 145 ? -0.56900 -67.51500 13.30800 1.000 99.00000 145 ASP A CA 1
ATOM 764 C C . ASP A 1 145 ? 0.55200 -68.53400 13.12400 1.000 104.09000 145 ASP A C 1
ATOM 765 O O . ASP A 1 145 ? 0.56900 -69.26600 12.12200 1.000 100.34000 145 ASP A O 1
ATOM 767 N N . SER A 1 146 ? 1.50400 -68.55800 14.07100 1.000 105.28000 146 SER A N 1
ATOM 768 C CA . SER A 1 146 ? 2.69800 -69.39100 13.92100 1.000 98.13000 146 SER A CA 1
ATOM 769 C C . SER A 1 146 ? 2.34600 -70.84600 13.62600 1.000 96.35000 146 SER A C 1
ATOM 770 O O . SER A 1 146 ? 3.11300 -71.54300 12.95000 1.000 90.97000 146 SER A O 1
ATOM 772 N N . ASN A 1 147 ? 1.18900 -71.31100 14.10100 1.000 105.78000 147 ASN A N 1
ATOM 773 C CA . ASN A 1 147 ? 0.68000 -72.64500 13.78300 1.000 97.21000 147 ASN A CA 1
ATOM 774 C C . ASN A 1 147 ? 0.65000 -72.89500 12.27400 1.000 93.41000 147 ASN A C 1
ATOM 775 O O . ASN A 1 147 ? 0.87000 -74.01700 11.81600 1.000 90.03000 147 ASN A O 1
ATOM 777 N N . SER A 1 152 ? -3.03200 -68.12400 2.64400 1.000 94.89000 152 SER A N 1
ATOM 778 C CA . SER A 1 152 ? -3.56700 -69.00800 3.67100 1.000 97.41000 152 SER A CA 1
ATOM 779 C C . SER A 1 152 ? -4.74600 -68.33400 4.37900 1.000 109.54000 152 SER A C 1
ATOM 780 O O . SER A 1 152 ? -5.85200 -68.22500 3.83500 1.000 100.93000 152 SER A O 1
ATOM 782 N N . GLY A 1 153 ? -4.49500 -67.89400 5.60600 1.000 102.67000 153 GLY A N 1
ATOM 783 C CA . GLY A 1 153 ? -5.46300 -67.13000 6.36200 1.000 93.81000 153 GLY A CA 1
ATOM 784 C C . GLY A 1 153 ? -4.74500 -66.05700 7.15200 1.000 90.73000 153 GLY A C 1
ATOM 785 O O . GLY A 1 153 ? -4.86500 -65.99600 8.37900 1.000 92.15000 153 GLY A O 1
ATOM 786 N N . PHE A 1 154 ? -3.97800 -65.21800 6.45500 1.000 87.39000 154 PHE A N 1
ATOM 787 C CA . PHE A 1 154 ? -3.18300 -64.19800 7.12600 1.000 81.16000 154 PHE A CA 1
ATOM 788 C C . PHE A 1 154 ? -4.07600 -63.28400 7.94900 1.000 79.47000 154 PHE A C 1
ATOM 789 O O . PHE A 1 154 ? -5.21300 -62.99100 7.57900 1.000 78.63000 154 PHE A O 1
ATOM 797 N N . LEU A 1 155 ? -3.55700 -62.85100 9.08900 1.000 75.83000 155 LEU A N 1
ATOM 798 C CA . LEU A 1 155 ? -4.29900 -61.92600 9.92600 1.000 74.08000 155 LEU A CA 1
ATOM 799 C C . LEU A 1 155 ? -4.29600 -60.53300 9.32600 1.000 74.00000 155 LEU A C 1
ATOM 800 O O . LEU A 1 155 ? -5.24500 -59.76800 9.52000 1.000 73.92000 155 LEU A O 1
ATOM 805 N N . TRP A 1 156 ? -3.24100 -60.19700 8.59000 1.000 75.09000 156 TRP A N 1
ATOM 806 C CA . TRP A 1 156 ? -3.01900 -58.86100 8.05600 1.000 71.82000 156 TRP A CA 1
ATOM 807 C C . TRP A 1 156 ? -1.95800 -58.98800 6.97500 1.000 72.72000 156 TRP A C 1
ATOM 808 O O . TRP A 1 156 ? -1.17100 -59.93600 6.97500 1.000 72.37000 156 TRP A O 1
ATOM 819 N N . GLN A 1 157 ? -1.97600 -58.05700 6.03000 1.000 71.45000 157 GLN A N 1
ATOM 820 C CA . GLN A 1 157 ? -0.96500 -58.05800 4.98800 1.000 66.26000 157 GLN A CA 1
ATOM 821 C C . GLN A 1 157 ? -0.85000 -56.65500 4.42700 1.000 64.76000 157 GLN A C 1
ATOM 822 O O . GLN A 1 157 ? -1.84100 -55.92000 4.34100 1.000 60.44000 157 GLN A O 1
ATOM 828 N N . SER A 1 158 ? 0.38800 -56.28400 4.07700 1.000 67.33000 158 SER A N 1
ATOM 829 C CA . SER A 1 158 ? 0.64500 -54.96900 3.49400 1.000 75.31000 158 SER A CA 1
ATOM 830 C C . SER A 1 158 ? 0.02600 -54.83600 2.10200 1.000 56.24000 158 SER A C 1
ATOM 831 O O . SER A 1 158 ? -0.37300 -53.72800 1.72300 1.000 51.95000 158 SER A O 1
ATOM 834 N N . PHE A 1 159 ? -0.07500 -55.95400 1.35100 1.000 53.88000 159 PHE A N 1
ATOM 835 C CA . PHE A 1 159 ? -0.70900 -55.97400 0.02800 1.000 55.14000 159 PHE A CA 1
ATOM 836 C C . PHE A 1 159 ? -2.11300 -55.37300 0.03100 1.000 58.14000 159 PHE A C 1
ATOM 837 O O . PHE A 1 159 ? -2.58700 -54.89600 -1.01000 1.000 57.50000 159 PHE A O 1
ATOM 845 N N . ASP A 1 160 ? -2.80900 -55.42200 1.16600 1.000 58.69000 160 ASP A N 1
ATOM 846 C CA . ASP A 1 160 ? -4.16200 -54.88300 1.26500 1.000 58.52000 160 ASP A CA 1
ATOM 847 C C . ASP A 1 160 ? -4.17500 -53.39900 1.58300 1.000 55.63000 160 ASP A C 1
ATOM 848 O O . ASP A 1 160 ? -5.22500 -52.75700 1.44800 1.000 54.48000 160 ASP A O 1
ATOM 853 N N . TYR A 1 161 ? -3.03200 -52.83800 1.98300 1.000 52.68000 161 TYR A N 1
ATOM 854 C CA . TYR A 1 161 ? -2.90800 -51.41900 2.31200 1.000 55.48000 161 TYR A CA 1
ATOM 855 C C . TYR A 1 161 ? -1.84700 -50.77700 1.41600 1.000 56.66000 161 TYR A C 1
ATOM 856 O O . TYR A 1 161 ? -0.75500 -50.42500 1.88100 1.000 56.65000 161 TYR A O 1
ATOM 865 N N . PRO A 1 162 ? -2.13600 -50.60800 0.12700 1.000 58.92000 162 PRO A N 1
ATOM 866 C CA . PRO A 1 162 ? -1.10500 -50.12800 -0.79800 1.000 52.60000 162 PRO A CA 1
ATOM 867 C C . PRO A 1 162 ? -0.83700 -48.64300 -0.63000 1.000 47.65000 162 PRO A C 1
ATOM 868 O O . PRO A 1 162 ? -1.60500 -47.90200 -0.01300 1.000 50.13000 162 PRO A O 1
ATOM 872 N N . THR A 1 163 ? 0.30400 -48.21800 -1.18300 1.000 48.19000 163 THR A N 1
ATOM 873 C CA . THR A 1 163 ? 0.64800 -46.80700 -1.23400 1.000 51.98000 163 THR A CA 1
ATOM 874 C C . THR A 1 163 ? 0.47200 -46.34400 -2.67300 1.000 49.04000 163 THR A C 1
ATOM 875 O O . THR A 1 163 ? -0.65900 -46.01500 -3.08100 1.000 52.75000 163 THR A O 1
ATOM 879 N N . ASP A 1 164 ? 1.53000 -46.30300 -3.47600 1.000 47.57000 164 ASP A N 1
ATOM 880 C CA . ASP A 1 164 ? 1.44600 -45.82800 -4.85100 1.000 41.78000 164 ASP A CA 1
ATOM 881 C C . ASP A 1 164 ? 1.80500 -46.91000 -5.85300 1.000 42.63000 164 ASP A C 1
ATOM 882 O O . ASP A 1 164 ? 1.89400 -46.62100 -7.05300 1.000 45.01000 164 ASP A O 1
ATOM 887 N N . THR A 1 165 ? 1.99200 -48.14900 -5.40800 1.000 39.34000 165 THR A N 1
ATOM 888 C CA . THR A 1 165 ? 2.59300 -49.16000 -6.26400 1.000 41.23000 165 THR A CA 1
ATOM 889 C C . THR A 1 165 ? 1.79800 -50.45200 -6.21300 1.000 40.11000 165 THR A C 1
ATOM 890 O O . THR A 1 165 ? 1.46600 -50.94200 -5.13000 1.000 41.70000 165 THR A O 1
ATOM 894 N N . LEU A 1 166 ? 1.55700 -51.02400 -7.38200 1.000 38.93000 166 LEU A N 1
ATOM 895 C CA . LEU A 1 166 ? 0.93300 -52.32900 -7.51900 1.000 41.27000 166 LEU A CA 1
ATOM 896 C C . LEU A 1 166 ? 2.02300 -53.31000 -7.89100 1.000 45.40000 166 LEU A C 1
ATOM 897 O O . LEU A 1 166 ? 2.57200 -53.23200 -8.99500 1.000 42.18000 166 LEU A O 1
ATOM 902 N N . LEU A 1 167 ? 2.33300 -54.25000 -6.97100 1.000 46.61000 167 LEU A N 1
ATOM 903 C CA . LEU A 1 167 ? 3.35200 -55.26200 -7.21300 1.000 43.63000 167 LEU A CA 1
ATOM 904 C C . LEU A 1 167 ? 2.73700 -56.48700 -7.86700 1.000 44.39000 167 LEU A C 1
ATOM 905 O O . LEU A 1 167 ? 1.51500 -56.66300 -7.84300 1.000 48.80000 167 LEU A O 1
ATOM 910 N N . PRO A 1 168 ? 3.55700 -57.34800 -8.47900 1.000 46.74000 168 PRO A N 1
ATOM 911 C CA . PRO A 1 168 ? 3.02100 -58.61000 -9.01600 1.000 45.69000 168 PRO A CA 1
ATOM 912 C C . PRO A 1 168 ? 2.34400 -59.41700 -7.91500 1.000 49.02000 168 PRO A C 1
ATOM 913 O O . PRO A 1 168 ? 2.82900 -59.46900 -6.78400 1.000 54.77000 168 PRO A O 1
ATOM 917 N N . GLU A 1 169 ? 1.20100 -60.02800 -8.26200 1.000 49.96000 169 GLU A N 1
ATOM 918 C CA . GLU A 1 169 ? 0.32800 -60.81300 -7.37900 1.000 48.85000 169 GLU A CA 1
ATOM 919 C C . GLU A 1 169 ? -0.55500 -59.96700 -6.46300 1.000 48.68000 169 GLU A C 1
ATOM 920 O O . GLU A 1 169 ? -1.53300 -60.47100 -5.90400 1.000 53.60000 169 GLU A O 1
ATOM 926 N N . MET A 1 170 ? -0.22000 -58.69900 -6.28400 1.000 40.93000 170 MET A N 1
ATOM 927 C CA . MET A 1 170 ? -1.04200 -57.77900 -5.50800 1.000 42.69000 170 MET A CA 1
ATOM 928 C C . MET A 1 170 ? -2.38800 -57.53100 -6.22700 1.000 48.50000 170 MET A C 1
ATOM 929 O O . MET A 1 170 ? -2.54200 -57.79600 -7.42400 1.000 45.92000 170 MET A O 1
ATOM 934 N N . LYS A 1 171 ? -3.38500 -57.03600 -5.49400 1.000 46.05000 171 LYS A N 1
ATOM 935 C CA . LYS A 1 171 ? -4.73300 -56.92400 -6.05100 1.000 46.23000 171 LYS A CA 1
ATOM 936 C C . LYS A 1 171 ? -5.19500 -55.47700 -6.01400 1.000 48.01000 171 LYS A C 1
ATOM 937 O O . LYS A 1 171 ? -5.22700 -54.86100 -4.94200 1.000 46.64000 171 LYS A O 1
ATOM 943 N N . LEU A 1 172 ? -5.53800 -54.93400 -7.19300 1.000 40.26000 172 LEU A N 1
ATOM 944 C CA . LEU A 1 172 ? -6.01000 -53.55700 -7.32700 1.000 42.32000 172 LEU A CA 1
ATOM 945 C C . LEU A 1 172 ? -7.53300 -53.59000 -7.46300 1.000 48.36000 172 LEU A C 1
ATOM 946 O O . LEU A 1 172 ? -8.06900 -54.07000 -8.47700 1.000 38.49000 172 LEU A O 1
ATOM 951 N N . GLY A 1 173 ? -8.22900 -53.12200 -6.42500 1.000 41.52000 173 GLY A N 1
ATOM 952 C CA . GLY A 1 173 ? -9.66600 -53.32900 -6.36200 1.000 46.46000 173 GLY A CA 1
ATOM 953 C C . GLY A 1 173 ? -10.29900 -53.76500 -5.04600 1.000 48.34000 173 GLY A C 1
ATOM 954 O O . GLY A 1 173 ? -9.74800 -53.58200 -3.94500 1.000 43.48000 173 GLY A O 1
ATOM 955 N N . TYR A 1 174 ? -11.47900 -54.36600 -5.16600 1.000 45.40000 174 TYR A N 1
ATOM 956 C CA . TYR A 1 174 ? -12.40300 -54.52300 -4.04800 1.000 48.00000 174 TYR A CA 1
ATOM 957 C C . TYR A 1 174 ? -12.32400 -55.92700 -3.46300 1.000 48.08000 174 TYR A C 1
ATOM 958 O O . TYR A 1 174 ? -12.49200 -56.92300 -4.18500 1.000 49.95000 174 TYR A O 1
ATOM 967 N N . ASP A 1 175 ? -12.07700 -56.00800 -2.15300 1.000 54.41000 175 ASP A N 1
ATOM 968 C CA . ASP A 1 175 ? -12.15700 -57.27700 -1.43500 1.000 62.57000 175 ASP A CA 1
ATOM 969 C C . ASP A 1 175 ? -13.55300 -57.41600 -0.82300 1.000 56.73000 175 ASP A C 1
ATOM 970 O O . ASP A 1 175 ? -13.93400 -56.64900 0.07600 1.000 52.16000 175 ASP A O 1
ATOM 975 N N . LEU A 1 176 ? -14.30800 -58.40600 -1.30600 1.000 54.29000 176 LEU A N 1
ATOM 976 C CA . LEU A 1 176 ? -15.70500 -58.55000 -0.90000 1.000 57.52000 176 LEU A CA 1
ATOM 977 C C . LEU A 1 176 ? -15.84000 -59.08200 0.52300 1.000 62.22000 176 LEU A C 1
ATOM 978 O O . LEU A 1 176 ? -16.83100 -58.78600 1.20300 1.000 59.67000 176 LEU A O 1
ATOM 983 N N . LYS A 1 177 ? -14.86000 -59.86000 0.99000 1.000 65.39000 177 LYS A N 1
ATOM 984 C CA . LYS A 1 177 ? -14.89300 -60.36300 2.35900 1.000 61.63000 177 LYS A CA 1
ATOM 985 C C . LYS A 1 177 ? -14.82700 -59.22300 3.37100 1.000 60.06000 177 LYS A C 1
ATOM 986 O O . LYS A 1 177 ? -15.59800 -59.19300 4.33600 1.000 62.67000 177 LYS A O 1
ATOM 992 N N . THR A 1 178 ? -13.92000 -58.26800 3.16600 1.000 58.44000 178 THR A N 1
ATOM 993 C CA . THR A 1 178 ? -13.75600 -57.16500 4.10900 1.000 57.62000 178 THR A CA 1
ATOM 994 C C . THR A 1 178 ? -14.56100 -55.93200 3.75000 1.000 57.97000 178 THR A C 1
ATOM 995 O O . THR A 1 178 ? -14.78200 -55.08000 4.62000 1.000 58.48000 178 THR A O 1
ATOM 999 N N . GLY A 1 179 ? -14.97800 -55.79700 2.49400 1.000 57.60000 179 GLY A N 1
ATOM 1000 C CA . GLY A 1 179 ? -15.56200 -54.53800 2.08300 1.000 52.78000 179 GLY A CA 1
ATOM 1001 C C . GLY A 1 179 ? -14.55600 -53.42700 1.87800 1.000 56.31000 179 GLY A C 1
ATOM 1002 O O . GLY A 1 179 ? -14.94100 -52.25500 1.87100 1.000 59.31000 179 GLY A O 1
ATOM 1003 N N . ARG A 1 180 ? -13.27300 -53.75300 1.71600 1.000 53.98000 180 ARG A N 1
ATOM 1004 C CA . ARG A 1 180 ? -12.24900 -52.73400 1.52600 1.000 59.91000 180 ARG A CA 1
ATOM 1005 C C . ARG A 1 180 ? -11.87800 -52.58700 0.05500 1.000 49.69000 180 ARG A C 1
ATOM 1006 O O . ARG A 1 180 ? -11.73600 -53.58000 -0.67800 1.000 45.24000 180 ARG A O 1
ATOM 1014 N N . ASN A 1 181 ? -11.70900 -51.33700 -0.35900 1.000 47.04000 181 ASN A N 1
ATOM 1015 C CA . ASN A 1 181 ? -11.21800 -51.01500 -1.69100 1.000 51.67000 181 ASN A CA 1
ATOM 1016 C C . ASN A 1 181 ? -9.72000 -50.74600 -1.64800 1.000 45.33000 181 ASN A C 1
ATOM 1017 O O . ASN A 1 181 ? -9.28200 -49.76200 -1.04500 1.000 46.93000 181 ASN A O 1
ATOM 1022 N N . ARG A 1 182 ? -8.94100 -51.59900 -2.30000 1.000 45.51000 182 ARG A N 1
ATOM 1023 C CA . ARG A 1 182 ? -7.49000 -51.41100 -2.35700 1.000 49.64000 182 ARG A CA 1
ATOM 1024 C C . ARG A 1 182 ? -7.12300 -50.62300 -3.61100 1.000 44.90000 182 ARG A C 1
ATOM 1025 O O . ARG A 1 182 ? -7.30300 -51.10900 -4.73800 1.000 44.36000 182 ARG A O 1
ATOM 1033 N N . PHE A 1 183 ? -6.60500 -49.41700 -3.41600 1.000 38.55000 183 PHE A N 1
ATOM 1034 C CA . PHE A 1 183 ? -6.30300 -48.54200 -4.53000 1.000 42.74000 183 PHE A CA 1
ATOM 1035 C C . PHE A 1 183 ? -4.99300 -47.80100 -4.27700 1.000 44.54000 183 PHE A C 1
ATOM 1036 O O . PHE A 1 183 ? -4.50900 -47.72600 -3.14200 1.000 42.47000 183 PHE A O 1
ATOM 1044 N N . LEU A 1 184 ? -4.42500 -47.22000 -5.34200 1.000 40.21000 184 LEU A N 1
ATOM 1045 C CA . LEU A 1 184 ? -3.14100 -46.53200 -5.22200 1.000 42.48000 184 LEU A CA 1
ATOM 1046 C C . LEU A 1 184 ? -3.34700 -45.05900 -4.90200 1.000 42.69000 184 LEU A C 1
ATOM 1047 O O . LEU A 1 184 ? -4.31600 -44.45000 -5.34900 1.000 43.17000 184 LEU A O 1
ATOM 1052 N N . THR A 1 185 ? -2.44400 -44.50200 -4.09700 1.000 40.86000 185 THR A N 1
ATOM 1053 C CA . THR A 1 185 ? -2.38300 -43.06700 -3.83800 1.000 46.93000 185 THR A CA 1
ATOM 1054 C C . THR A 1 185 ? -0.96600 -42.57800 -4.07900 1.000 47.07000 185 THR A C 1
ATOM 1055 O O . THR A 1 185 ? -0.00500 -43.18700 -3.59900 1.000 48.26000 185 THR A O 1
ATOM 1059 N N . SER A 1 186 ? -0.83500 -41.48100 -4.80700 1.000 43.58000 186 SER A N 1
ATOM 1060 C CA . SER A 1 186 ? 0.49400 -41.04900 -5.20200 1.000 49.76000 186 SER A CA 1
ATOM 1061 C C . SER A 1 186 ? 1.22800 -40.42000 -4.02000 1.000 50.38000 186 SER A C 1
ATOM 1062 O O . SER A 1 186 ? 0.62400 -39.95300 -3.04500 1.000 47.16000 186 SER A O 1
ATOM 1065 N N . SER A 1 187 ? 2.55300 -40.40400 -4.11800 1.000 52.75000 187 SER A N 1
ATOM 1066 C CA . SER A 1 187 ? 3.35700 -39.68900 -3.13700 1.000 54.35000 187 SER A CA 1
ATOM 1067 C C . SER A 1 187 ? 3.49200 -38.22300 -3.53900 1.000 53.05000 187 SER A C 1
ATOM 1068 O O . SER A 1 187 ? 3.17900 -37.82900 -4.66500 1.000 49.76000 187 SER A O 1
ATOM 1071 N N . ARG A 1 188 ? 3.91400 -37.40100 -2.57700 1.000 59.20000 188 ARG A N 1
ATOM 1072 C CA . ARG A 1 188 ? 4.03900 -35.97000 -2.83900 1.000 62.27000 188 ARG A CA 1
ATOM 1073 C C . ARG A 1 188 ? 5.09900 -35.70000 -3.90300 1.000 59.91000 188 ARG A C 1
ATOM 1074 O O . ARG A 1 188 ? 4.87900 -34.90800 -4.82600 1.000 62.11000 188 ARG A O 1
ATOM 1082 N N . ASN A 1 189 ? 6.25900 -36.34700 -3.78900 1.000 60.01000 189 ASN A N 1
ATOM 1083 C CA . ASN A 1 189 ? 7.25700 -36.33400 -4.85300 1.000 61.89000 189 ASN A CA 1
ATOM 1084 C C . ASN A 1 189 ? 8.22000 -37.48000 -4.60400 1.000 65.36000 189 ASN A C 1
ATOM 1085 O O . ASN A 1 189 ? 8.03300 -38.28400 -3.68800 1.000 62.63000 189 ASN A O 1
ATOM 1090 N N . SER A 1 190 ? 9.25600 -37.55100 -5.44500 1.000 69.48000 190 SER A N 1
ATOM 1091 C CA . SER A 1 190 ? 10.22400 -38.64000 -5.35000 1.000 70.96000 190 SER A CA 1
ATOM 1092 C C . SER A 1 190 ? 10.92700 -38.64900 -4.00000 1.000 71.32000 190 SER A C 1
ATOM 1093 O O . SER A 1 190 ? 11.34200 -39.71200 -3.52300 1.000 68.53000 190 SER A O 1
ATOM 1096 N N . ASP A 1 191 ? 11.05300 -37.48000 -3.36900 1.000 71.79000 191 ASP A N 1
ATOM 1097 C CA . ASP A 1 191 ? 11.81100 -37.33400 -2.13300 1.000 75.34000 191 ASP A CA 1
ATOM 1098 C C . ASP A 1 191 ? 10.96900 -37.53100 -0.88600 1.000 74.80000 191 ASP A C 1
ATOM 1099 O O . ASP A 1 191 ? 11.52800 -37.72000 0.19900 1.000 81.86000 191 ASP A O 1
ATOM 1104 N N . ASP A 1 192 ? 9.64700 -37.48500 -1.01900 1.000 70.95000 192 ASP A N 1
ATOM 1105 C CA . ASP A 1 192 ? 8.72100 -37.37200 0.10600 1.000 64.78000 192 ASP A CA 1
ATOM 1106 C C . ASP A 1 192 ? 7.62500 -38.40800 -0.09500 1.000 66.70000 192 ASP A C 1
ATOM 1107 O O . ASP A 1 192 ? 6.73800 -38.21900 -0.93900 1.000 65.91000 192 ASP A O 1
ATOM 1112 N N . PRO A 1 193 ? 7.65200 -39.51400 0.67000 1.000 67.31000 193 PRO A N 1
ATOM 1113 C CA . PRO A 1 193 ? 6.66300 -40.58200 0.48000 1.000 61.43000 193 PRO A CA 1
ATOM 1114 C C . PRO A 1 193 ? 5.30300 -40.31000 1.10400 1.000 58.28000 193 PRO A C 1
ATOM 1115 O O . PRO A 1 193 ? 4.45600 -41.20800 1.10600 1.000 56.67000 193 PRO A O 1
ATOM 1119 N N . SER A 1 194 ? 5.07100 -39.10800 1.62400 1.000 60.22000 194 SER A N 1
ATOM 1120 C CA . SER A 1 194 ? 3.77500 -38.75300 2.17300 1.000 63.85000 194 SER A CA 1
ATOM 1121 C C . SER A 1 194 ? 2.72100 -38.71900 1.06500 1.000 64.58000 194 SER A C 1
ATOM 1122 O O . SER A 1 194 ? 3.02900 -38.76600 -0.12900 1.000 64.45000 194 SER A O 1
ATOM 1125 N N . SER A 1 195 ? 1.45500 -38.64300 1.47600 1.000 71.88000 195 SER A N 1
ATOM 1126 C CA . SER A 1 195 ? 0.33700 -38.83600 0.55500 1.000 61.76000 195 SER A CA 1
ATOM 1127 C C . SER A 1 195 ? 0.14900 -37.61200 -0.33400 1.000 58.75000 195 SER A C 1
ATOM 1128 O O . SER A 1 195 ? -0.02700 -36.49300 0.16400 1.000 56.03000 195 SER A O 1
ATOM 1131 N N . GLY A 1 196 ? 0.16400 -37.83900 -1.65400 1.000 56.68000 196 GLY A N 1
ATOM 1132 C CA . GLY A 1 196 ? -0.08600 -36.80200 -2.63400 1.000 52.60000 196 GLY A CA 1
ATOM 1133 C C . GLY A 1 196 ? -1.55300 -36.66200 -2.99200 1.000 54.48000 196 GLY A C 1
ATOM 1134 O O . GLY A 1 196 ? -2.45100 -37.10900 -2.27500 1.000 54.48000 196 GLY A O 1
ATOM 1135 N N . ASP A 1 197 ? -1.78700 -36.06200 -4.15300 1.000 54.52000 197 ASP A N 1
ATOM 1136 C CA . ASP A 1 197 ? -3.09600 -35.58300 -4.54600 1.000 53.94000 197 ASP A CA 1
ATOM 1137 C C . ASP A 1 197 ? -3.79200 -36.45700 -5.58500 1.000 52.30000 197 ASP A C 1
ATOM 1138 O O . ASP A 1 197 ? -4.86400 -36.08100 -6.07400 1.000 49.94000 197 ASP A O 1
ATOM 1143 N N . TYR A 1 198 ? -3.23500 -37.60800 -5.94000 1.000 44.37000 198 TYR A N 1
ATOM 1144 C CA . TYR A 1 198 ? -3.86900 -38.44300 -6.94600 1.000 38.99000 198 TYR A CA 1
ATOM 1145 C C . TYR A 1 198 ? -4.09400 -39.85300 -6.41700 1.000 42.84000 198 TYR A C 1
ATOM 1146 O O . TYR A 1 198 ? -3.35900 -40.35300 -5.55500 1.000 43.64000 198 TYR A O 1
ATOM 1155 N N . SER A 1 199 ? -5.13200 -40.49200 -6.94800 1.000 36.40000 199 SER A N 1
ATOM 1156 C CA . SER A 1 199 ? -5.37700 -41.89200 -6.66300 1.000 40.74000 199 SER A CA 1
ATOM 1157 C C . SER A 1 199 ? -5.91500 -42.56400 -7.91300 1.000 37.02000 199 SER A C 1
ATOM 1158 O O . SER A 1 199 ? -6.44600 -41.91500 -8.82100 1.000 35.70000 199 SER A O 1
ATOM 1161 N N . TYR A 1 200 ? -5.75600 -43.88200 -7.94200 1.000 31.53000 200 TYR A N 1
ATOM 1162 C CA . TYR A 1 200 ? -6.28200 -44.72200 -9.00100 1.000 36.76000 200 TYR A CA 1
ATOM 1163 C C . TYR A 1 200 ? -7.10600 -45.80000 -8.30600 1.000 40.07000 200 TYR A C 1
ATOM 1164 O O . TYR A 1 200 ? -6.55400 -46.63600 -7.58700 1.000 37.09000 200 TYR A O 1
ATOM 1173 N N . LYS A 1 201 ? -8.42400 -45.76800 -8.50200 1.000 38.02000 201 LYS A N 1
ATOM 1174 C CA . LYS A 1 201 ? -9.35100 -46.48300 -7.64000 1.000 43.84000 201 LYS A CA 1
ATOM 1175 C C . LYS A 1 201 ? -10.46100 -47.13400 -8.45300 1.000 40.43000 201 LYS A C 1
ATOM 1176 O O . LYS A 1 201 ? -11.02000 -46.52000 -9.36500 1.000 37.99000 201 LYS A O 1
ATOM 1182 N N . LEU A 1 202 ? -10.79300 -48.37300 -8.10600 1.000 38.99000 202 LEU A N 1
ATOM 1183 C CA . LEU A 1 202 ? -11.88600 -49.06000 -8.77400 1.000 39.55000 202 LEU A CA 1
ATOM 1184 C C . LEU A 1 202 ? -13.22900 -48.55200 -8.26900 1.000 44.04000 202 LEU A C 1
ATOM 1185 O O . LEU A 1 202 ? -13.40500 -48.28700 -7.07700 1.000 39.28000 202 LEU A O 1
ATOM 1190 N N . GLU A 1 203 ? -14.16800 -48.39700 -9.20200 1.000 43.68000 203 GLU A N 1
ATOM 1191 C CA . GLU A 1 203 ? -15.57800 -48.15500 -8.95100 1.000 45.68000 203 GLU A CA 1
ATOM 1192 C C . GLU A 1 203 ? -16.29800 -49.47200 -9.19500 1.000 44.16000 203 GLU A C 1
ATOM 1193 O O . GLU A 1 203 ? -16.53800 -49.83100 -10.35700 1.000 43.69000 203 GLU A O 1
ATOM 1199 N N . PRO A 1 204 ? -16.64100 -50.24200 -8.15900 1.000 45.02000 204 PRO A N 1
ATOM 1200 C CA . PRO A 1 204 ? -17.07600 -51.64500 -8.38900 1.000 46.41000 204 PRO A CA 1
ATOM 1201 C C . PRO A 1 204 ? -18.56300 -51.76200 -8.71200 1.000 47.68000 204 PRO A C 1
ATOM 1202 O O . PRO A 1 204 ? -19.36800 -52.35900 -7.97800 1.000 44.61000 204 PRO A O 1
ATOM 1206 N N . ARG A 1 205 ? -18.96000 -51.19600 -9.85100 1.000 48.80000 205 ARG A N 1
ATOM 1207 C CA . ARG A 1 205 ? -20.35300 -51.24500 -10.27000 1.000 40.44000 205 ARG A CA 1
ATOM 1208 C C . ARG A 1 205 ? -20.65200 -52.57300 -10.93700 1.000 44.77000 205 ARG A C 1
ATOM 1209 O O . ARG A 1 205 ? -19.82600 -53.49900 -10.96000 1.000 44.79000 205 ARG A O 1
ATOM 1217 N N . ARG A 1 206 ? -21.85300 -52.64800 -11.53100 1.000 41.89000 206 ARG A N 1
ATOM 1218 C CA . ARG A 1 206 ? -22.21900 -53.84700 -12.26400 1.000 42.21000 206 ARG A CA 1
ATOM 1219 C C . ARG A 1 206 ? -21.21400 -54.12100 -13.37600 1.000 43.01000 206 ARG A C 1
ATOM 1220 O O . ARG A 1 206 ? -20.77900 -55.26500 -13.56200 1.000 49.95000 206 ARG A O 1
ATOM 1228 N N . LEU A 1 207 ? -20.81000 -53.07600 -14.10900 1.000 39.77000 207 LEU A N 1
ATOM 1229 C CA . LEU A 1 207 ? -19.71700 -53.17000 -15.06900 1.000 40.53000 207 LEU A CA 1
ATOM 1230 C C . LEU A 1 207 ? -18.63000 -52.22200 -14.58500 1.000 46.84000 207 LEU A C 1
ATOM 1231 O O . LEU A 1 207 ? -18.64100 -51.02800 -14.91700 1.000 47.49000 207 LEU A O 1
ATOM 1236 N N . PRO A 1 208 ? -17.67900 -52.70100 -13.78800 1.000 42.33000 208 PRO A N 1
ATOM 1237 C CA . PRO A 1 208 ? -16.79600 -51.79600 -13.04800 1.000 40.89000 208 PRO A CA 1
ATOM 1238 C C . PRO A 1 208 ? -15.68500 -51.22900 -13.91900 1.000 40.80000 208 PRO A C 1
ATOM 1239 O O . PRO A 1 208 ? -15.33500 -51.76000 -14.97500 1.000 36.93000 208 PRO A O 1
ATOM 1243 N N . GLU A 1 209 ? -15.12400 -50.12300 -13.44200 1.000 35.57000 209 GLU A N 1
ATOM 1244 C CA . GLU A 1 209 ? -14.01100 -49.50200 -14.13400 1.000 35.83000 209 GLU A CA 1
ATOM 1245 C C . GLU A 1 209 ? -13.25200 -48.64800 -13.13000 1.000 38.99000 209 GLU A C 1
ATOM 1246 O O . GLU A 1 209 ? -13.73800 -48.37200 -12.02700 1.000 35.30000 209 GLU A O 1
ATOM 1252 N N . PHE A 1 210 ? -12.04900 -48.24000 -13.52700 1.000 34.25000 210 PHE A N 1
ATOM 1253 C CA . PHE A 1 210 ? -11.16500 -47.48100 -12.65800 1.000 33.77000 210 PHE A CA 1
ATOM 1254 C C . PHE A 1 210 ? -11.26400 -46.00300 -12.98200 1.000 34.04000 210 PHE A C 1
ATOM 1255 O O . PHE A 1 210 ? -11.53000 -45.61400 -14.12000 1.000 33.54000 210 PHE A O 1
ATOM 1263 N N . TYR A 1 211 ? -11.03800 -45.17800 -11.97200 1.000 31.18000 211 TYR A N 1
ATOM 1264 C CA . TYR A 1 211 ? -10.95800 -43.74500 -12.17200 1.000 37.55000 211 TYR A CA 1
ATOM 1265 C C . TYR A 1 211 ? -9.65100 -43.22400 -11.59700 1.000 41.11000 211 TYR A C 1
ATOM 1266 O O . TYR A 1 211 ? -9.27300 -43.58500 -10.47600 1.000 38.92000 211 TYR A O 1
ATOM 1275 N N . LEU A 1 212 ? -8.96200 -42.37800 -12.36100 1.000 37.83000 212 LEU A N 1
ATOM 1276 C CA . LEU A 1 212 ? -7.85000 -41.61100 -11.82200 1.000 38.05000 212 LEU A CA 1
ATOM 1277 C C . LEU A 1 212 ? -8.42700 -40.32600 -11.27200 1.000 36.38000 212 LEU A C 1
ATOM 1278 O O . LEU A 1 212 ? -9.15700 -39.62900 -11.97800 1.000 40.80000 212 LEU A O 1
ATOM 1283 N N . LEU A 1 213 ? -8.12400 -40.02500 -10.01800 1.000 35.15000 213 LEU A N 1
ATOM 1284 C CA . LEU A 1 213 ? -8.70300 -38.87500 -9.34400 1.000 39.73000 213 LEU A CA 1
ATOM 1285 C C . LEU A 1 213 ? -7.60400 -37.93200 -8.91000 1.000 41.93000 213 LEU A C 1
ATOM 1286 O O . LEU A 1 213 ? -6.54500 -38.37600 -8.45800 1.000 38.32000 213 LEU A O 1
ATOM 1291 N N . GLN A 1 214 ? -7.87600 -36.62900 -9.01300 1.000 43.32000 214 GLN A N 1
ATOM 1292 C CA . GLN A 1 214 ? -7.11700 -35.62100 -8.28300 1.000 47.50000 214 GLN A CA 1
ATOM 1293 C C . GLN A 1 214 ? -8.03100 -35.05400 -7.20300 1.000 48.13000 214 GLN A C 1
ATOM 1294 O O . GLN A 1 214 ? -9.00800 -34.35600 -7.51100 1.000 44.38000 214 GLN A O 1
ATOM 1300 N N . GLY A 1 215 ? -7.68300 -35.31800 -5.94900 1.000 49.03000 215 GLY A N 1
ATOM 1301 C CA . GLY A 1 215 ? -8.64300 -35.15000 -4.87600 1.000 50.02000 215 GLY A CA 1
ATOM 1302 C C . GLY A 1 215 ? -9.83500 -36.02800 -5.19300 1.000 48.52000 215 GLY A C 1
ATOM 1303 O O . GLY A 1 215 ? -9.70600 -37.24600 -5.38900 1.000 52.24000 215 GLY A O 1
ATOM 1304 N N . ASP A 1 216 ? -11.00300 -35.40500 -5.31000 1.000 45.72000 216 ASP A N 1
ATOM 1305 C CA . ASP A 1 216 ? -12.22400 -36.11200 -5.66100 1.000 52.23000 216 ASP A CA 1
ATOM 1306 C C . ASP A 1 216 ? -12.65000 -35.86300 -7.10100 1.000 53.79000 216 ASP A C 1
ATOM 1307 O O . ASP A 1 216 ? -13.68800 -36.38300 -7.52800 1.000 54.79000 216 ASP A O 1
ATOM 1312 N N . VAL A 1 217 ? -11.86900 -35.10200 -7.86100 1.000 50.32000 217 VAL A N 1
ATOM 1313 C CA . VAL A 1 217 ? -12.19100 -34.80800 -9.25000 1.000 47.91000 217 VAL A CA 1
ATOM 1314 C C . VAL A 1 217 ? -11.73600 -35.96400 -10.12800 1.000 41.22000 217 VAL A C 1
ATOM 1315 O O . VAL A 1 217 ? -10.57000 -36.36500 -10.06800 1.000 48.66000 217 VAL A O 1
ATOM 1319 N N . ARG A 1 218 ? -12.64400 -36.50000 -10.95000 1.000 38.75000 218 ARG A N 1
ATOM 1320 C CA . ARG A 1 218 ? -12.28600 -37.56400 -11.89400 1.000 42.26000 218 ARG A CA 1
ATOM 1321 C C . ARG A 1 218 ? -11.54100 -36.97500 -13.09600 1.000 42.92000 218 ARG A C 1
ATOM 1322 O O . ARG A 1 218 ? -12.13000 -36.26600 -13.92200 1.000 46.87000 218 ARG A O 1
ATOM 1330 N N . GLU A 1 219 ? -10.25200 -37.30400 -13.21700 1.000 42.68000 219 GLU A N 1
ATOM 1331 C CA . GLU A 1 219 ? -9.41000 -36.81000 -14.30300 1.000 41.04000 219 GLU A CA 1
ATOM 1332 C C . GLU A 1 219 ? -9.37000 -37.74100 -15.49500 1.000 38.07000 219 GLU A C 1
ATOM 1333 O O . GLU A 1 219 ? -9.25200 -37.26500 -16.63300 1.000 38.15000 219 GLU A O 1
ATOM 1339 N N . HIS A 1 220 ? -9.52400 -39.04700 -15.26500 1.000 35.58000 220 HIS A N 1
ATOM 1340 C CA . HIS A 1 220 ? -9.37700 -40.04900 -16.30900 1.000 30.62000 220 HIS A CA 1
ATOM 1341 C C . HIS A 1 220 ? -10.09100 -41.32500 -15.85600 1.000 32.20000 220 HIS A C 1
ATOM 1342 O O . HIS A 1 220 ? -10.23300 -41.57300 -14.65500 1.000 35.08000 220 HIS A O 1
ATOM 1349 N N . ARG A 1 221 ? -10.50200 -42.14500 -16.82900 1.000 29.60000 221 ARG A N 1
ATOM 1350 C CA . ARG A 1 221 ? -11.35200 -43.29900 -16.61100 1.000 30.23000 221 ARG A CA 1
ATOM 1351 C C . ARG A 1 221 ? -10.87000 -44.47600 -17.44900 1.000 32.79000 221 ARG A C 1
ATOM 1352 O O . ARG A 1 221 ? -10.53200 -44.31700 -18.62300 1.000 33.50000 221 ARG A O 1
ATOM 1360 N N . SER A 1 222 ? -10.83300 -45.66800 -16.84200 1.000 34.96000 222 SER A N 1
ATOM 1361 C CA . SER A 1 222 ? -10.15900 -46.79200 -17.49100 1.000 35.99000 222 SER A CA 1
ATOM 1362 C C . SER A 1 222 ? -10.96900 -47.36800 -18.65100 1.000 39.53000 222 SER A C 1
ATOM 1363 O O . SER A 1 222 ? -10.39600 -47.93000 -19.59600 1.000 38.23000 222 SER A O 1
ATOM 1366 N N . GLY A 1 223 ? -12.28800 -47.23400 -18.61500 1.000 37.76000 223 GLY A N 1
ATOM 1367 C CA . GLY A 1 223 ? -13.13200 -48.01000 -19.49000 1.000 38.97000 223 GLY A CA 1
ATOM 1368 C C . GLY A 1 223 ? -13.36700 -49.35200 -18.83600 1.000 39.77000 223 GLY A C 1
ATOM 1369 O O . GLY A 1 223 ? -12.65900 -49.72400 -17.90000 1.000 39.20000 223 GLY A O 1
ATOM 1370 N N . PRO A 1 224 ? -14.38200 -50.08500 -19.27400 1.000 39.38000 224 PRO A N 1
ATOM 1371 C CA . PRO A 1 224 ? -14.66800 -51.39400 -18.67000 1.000 41.04000 224 PRO A CA 1
ATOM 1372 C C . PRO A 1 224 ? -13.70600 -52.46300 -19.18300 1.000 45.07000 224 PRO A C 1
ATOM 1373 O O . PRO A 1 224 ? -12.97400 -52.28100 -20.14700 1.000 37.50000 224 PRO A O 1
ATOM 1377 N N . TRP A 1 225 ? -13.74700 -53.60800 -18.51800 1.000 45.52000 225 TRP A N 1
ATOM 1378 C CA . TRP A 1 225 ? -12.95200 -54.76200 -18.90700 1.000 44.49000 225 TRP A CA 1
ATOM 1379 C C . TRP A 1 225 ? -13.64900 -55.51700 -20.04000 1.000 45.91000 225 TRP A C 1
ATOM 1380 O O . TRP A 1 225 ? -14.83400 -55.84700 -19.94600 1.000 46.53000 225 TRP A O 1
ATOM 1391 N N . ASN A 1 226 ? -12.92400 -55.78100 -21.12000 1.000 45.10000 226 ASN A N 1
ATOM 1392 C CA . ASN A 1 226 ? -13.51200 -56.44200 -22.27800 1.000 52.35000 226 ASN A CA 1
ATOM 1393 C C . ASN A 1 226 ? -13.20100 -57.93100 -22.34100 1.000 55.77000 226 ASN A C 1
ATOM 1394 O O . ASN A 1 226 ? -13.50500 -58.57200 -23.35000 1.000 62.13000 226 ASN A O 1
ATOM 1399 N N . GLY A 1 227 ? -12.60100 -58.49200 -21.29600 1.000 52.44000 227 GLY A N 1
ATOM 1400 C CA . GLY A 1 227 ? -12.16200 -59.87100 -21.33000 1.000 58.83000 227 GLY A CA 1
ATOM 1401 C C . GLY A 1 227 ? -10.65200 -60.02800 -21.31300 1.000 59.59000 227 GLY A C 1
ATOM 1402 O O . GLY A 1 227 ? -10.13400 -60.99400 -20.74900 1.000 63.83000 227 GLY A O 1
ATOM 1403 N N . ILE A 1 228 ? -9.91900 -59.11200 -21.94000 1.000 56.36000 228 ILE A N 1
ATOM 1404 C CA . ILE A 1 228 ? -8.46400 -59.22200 -21.91600 1.000 56.28000 228 ILE A CA 1
ATOM 1405 C C . ILE A 1 228 ? -7.81100 -57.91800 -21.48600 1.000 54.26000 228 ILE A C 1
ATOM 1406 O O . ILE A 1 228 ? -6.63000 -57.91600 -21.11600 1.000 54.11000 228 ILE A O 1
ATOM 1411 N N . GLN A 1 229 ? -8.55500 -56.81100 -21.50300 1.000 55.13000 229 GLN A N 1
ATOM 1412 C CA . GLN A 1 229 ? -7.92500 -55.55700 -21.10900 1.000 53.78000 229 GLN A CA 1
ATOM 1413 C C . GLN A 1 229 ? -8.95000 -54.51300 -20.71400 1.000 49.00000 229 GLN A C 1
ATOM 1414 O O . GLN A 1 229 ? -10.14900 -54.64100 -20.99000 1.000 46.74000 229 GLN A O 1
ATOM 1420 N N . PHE A 1 230 ? -8.43100 -53.50000 -20.02100 1.000 45.37000 230 PHE A N 1
ATOM 1421 C CA . PHE A 1 230 ? -8.99200 -52.16400 -19.89800 1.000 45.44000 230 PHE A CA 1
ATOM 1422 C C . PHE A 1 230 ? -8.30400 -51.26400 -20.91600 1.000 47.64000 230 PHE A C 1
ATOM 1423 O O . PHE A 1 230 ? -7.08700 -51.33900 -21.08500 1.000 57.84000 230 PHE A O 1
ATOM 1431 N N . SER A 1 231 ? -9.06500 -50.36800 -21.54600 1.000 43.81000 231 SER A N 1
ATOM 1432 C CA . SER A 1 231 ? -8.46100 -49.50600 -22.55800 1.000 38.83000 231 SER A CA 1
ATOM 1433 C C . SER A 1 231 ? -7.49500 -48.49900 -21.93900 1.000 44.73000 231 SER A C 1
ATOM 1434 O O . SER A 1 231 ? -6.55700 -48.04700 -22.60700 1.000 49.52000 231 SER A O 1
ATOM 1437 N N . GLY A 1 232 ? -7.69600 -48.14300 -20.67300 1.000 47.17000 232 GLY A N 1
ATOM 1438 C CA . GLY A 1 232 ? -6.86900 -47.18200 -19.97700 1.000 42.36000 232 GLY A CA 1
ATOM 1439 C C . GLY A 1 232 ? -5.71600 -47.78100 -19.21900 1.000 46.43000 232 GLY A C 1
ATOM 1440 O O . GLY A 1 232 ? -4.92300 -47.03100 -18.63800 1.000 47.94000 232 GLY A O 1
ATOM 1441 N N . ILE A 1 233 ? -5.61500 -49.10900 -19.17800 1.000 48.39000 233 ILE A N 1
ATOM 1442 C CA . ILE A 1 233 ? -4.45700 -49.83400 -18.64600 1.000 43.87000 233 ILE A CA 1
ATOM 1443 C C . ILE A 1 233 ? -3.89200 -50.60900 -19.82900 1.000 44.75000 233 ILE A C 1
ATOM 1444 O O . ILE A 1 233 ? -4.15100 -51.81800 -19.96400 1.000 44.11000 233 ILE A O 1
ATOM 1449 N N . PRO A 1 234 ? -3.14000 -49.95900 -20.70900 1.000 44.51000 234 PRO A N 1
ATOM 1450 C CA . PRO A 1 234 ? -2.79900 -50.54200 -22.02600 1.000 42.19000 234 PRO A CA 1
ATOM 1451 C C . PRO A 1 234 ? -1.61100 -51.50500 -21.99000 1.000 43.50000 234 PRO A C 1
ATOM 1452 O O . PRO A 1 234 ? -0.47700 -51.19700 -22.36600 1.000 43.77000 234 PRO A O 1
ATOM 1456 N N . GLU A 1 235 ? -1.86900 -52.72300 -21.52600 1.000 43.94000 235 GLU A N 1
ATOM 1457 C CA . GLU A 1 235 ? -0.80400 -53.69900 -21.40600 1.000 44.91000 235 GLU A CA 1
ATOM 1458 C C . GLU A 1 235 ? -0.42700 -54.26100 -22.76900 1.000 51.26000 235 GLU A C 1
ATOM 1459 O O . GLU A 1 235 ? -1.22300 -54.28100 -23.71400 1.000 47.78000 235 GLU A O 1
ATOM 1465 N N . ASP A 1 236 ? 0.80900 -54.72700 -22.85200 1.000 52.99000 236 ASP A N 1
ATOM 1466 C CA . ASP A 1 236 ? 1.27300 -55.51900 -23.98200 1.000 52.10000 236 ASP A CA 1
ATOM 1467 C C . ASP A 1 236 ? 0.73600 -56.93400 -23.78800 1.000 50.33000 236 ASP A C 1
ATOM 1468 O O . ASP A 1 236 ? 1.24600 -57.69600 -22.96400 1.000 52.44000 236 ASP A O 1
ATOM 1473 N N . GLN A 1 237 ? -0.30800 -57.29100 -24.54600 1.000 52.83000 237 GLN A N 1
ATOM 1474 C CA . GLN A 1 237 ? -0.89100 -58.63000 -24.48000 1.000 54.15000 237 GLN A CA 1
ATOM 1475 C C . GLN A 1 237 ? 0.02600 -59.71300 -25.02700 1.000 56.63000 237 GLN A C 1
ATOM 1476 O O . GLN A 1 237 ? -0.37600 -60.88400 -25.05600 1.000 59.21000 237 GLN A O 1
ATOM 1482 N N . LYS A 1 238 ? 1.22600 -59.36500 -25.48900 1.000 57.90000 238 LYS A N 1
ATOM 1483 C CA . LYS A 1 238 ? 2.17300 -60.35000 -26.00100 1.000 63.29000 238 LYS A CA 1
ATOM 1484 C C . LYS A 1 238 ? 3.43200 -60.41000 -25.14700 1.000 62.86000 238 LYS A C 1
ATOM 1485 O O . LYS A 1 238 ? 4.47100 -60.88200 -25.60900 1.000 65.25000 238 LYS A O 1
ATOM 1491 N N . SER A 1 239 ? 3.36100 -59.92500 -23.91500 1.000 59.70000 239 SER A N 1
ATOM 1492 C CA . SER A 1 239 ? 4.54100 -59.84000 -23.07400 1.000 58.90000 239 SER A CA 1
ATOM 1493 C C . SER A 1 239 ? 5.15100 -61.22000 -22.86200 1.000 65.38000 239 SER A C 1
ATOM 1494 O O . SER A 1 239 ? 4.44700 -62.20100 -22.60400 1.000 60.82000 239 SER A O 1
ATOM 1497 N N . SER A 1 240 ? 6.48000 -61.28800 -22.99400 1.000 77.81000 240 SER A N 1
ATOM 1498 C CA . SER A 1 240 ? 7.19600 -62.53700 -22.75900 1.000 68.36000 240 SER A CA 1
ATOM 1499 C C . SER A 1 240 ? 7.22000 -62.89400 -21.28500 1.000 68.07000 240 SER A C 1
ATOM 1500 O O . SER A 1 240 ? 7.33200 -64.07800 -20.94100 1.000 70.25000 240 SER A O 1
ATOM 1503 N N . TYR A 1 241 ? 7.09600 -61.89400 -20.40700 1.000 61.88000 241 TYR A N 1
ATOM 1504 C CA . TYR A 1 241 ? 7.43700 -62.05900 -19.00000 1.000 61.12000 241 TYR A CA 1
ATOM 1505 C C . TYR A 1 241 ? 6.31900 -61.71300 -18.01800 1.000 57.70000 241 TYR A C 1
ATOM 1506 O O . TYR A 1 241 ? 6.59400 -61.63800 -16.81300 1.000 55.74000 241 TYR A O 1
ATOM 1515 N N . MET A 1 242 ? 5.08100 -61.50200 -18.47000 1.000 57.91000 242 MET A N 1
ATOM 1516 C CA . MET A 1 242 ? 4.00400 -61.26900 -17.50900 1.000 55.88000 242 MET A CA 1
ATOM 1517 C C . MET A 1 242 ? 2.65300 -61.57700 -18.13500 1.000 54.02000 242 MET A C 1
ATOM 1518 O O . MET A 1 242 ? 2.49800 -61.59100 -19.36000 1.000 54.73000 242 MET A O 1
ATOM 1523 N N . VAL A 1 243 ? 1.67600 -61.82100 -17.25700 1.000 50.23000 243 VAL A N 1
ATOM 1524 C CA . VAL A 1 243 ? 0.28600 -62.04000 -17.63100 1.000 51.01000 243 VAL A CA 1
ATOM 1525 C C . VAL A 1 243 ? -0.60000 -61.17800 -16.73900 1.000 51.02000 243 VAL A C 1
ATOM 1526 O O . VAL A 1 243 ? -0.16700 -60.67200 -15.69800 1.000 47.96000 243 VAL A O 1
ATOM 1530 N N . TYR A 1 244 ? -1.86400 -61.02100 -17.15800 1.000 43.90000 244 TYR A N 1
ATOM 1531 C CA . TYR A 1 244 ? -2.78000 -60.08800 -16.50700 1.000 46.26000 244 TYR A CA 1
ATOM 1532 C C . TYR A 1 244 ? -4.15000 -60.71300 -16.32200 1.000 49.09000 244 TYR A C 1
ATOM 1533 O O . TYR A 1 244 ? -4.62200 -61.48400 -17.16500 1.000 48.37000 244 TYR A O 1
ATOM 1542 N N . ASN A 1 245 ? -4.81000 -60.33300 -15.22900 1.000 48.39000 245 ASN A N 1
ATOM 1543 C CA . ASN A 1 245 ? -6.16000 -60.81900 -15.01200 1.000 49.30000 245 ASN A CA 1
ATOM 1544 C C . ASN A 1 245 ? -6.99000 -59.77300 -14.30000 1.000 48.89000 245 ASN A C 1
ATOM 1545 O O . ASN A 1 245 ? -6.49200 -58.99100 -13.47600 1.000 45.31000 245 ASN A O 1
ATOM 1550 N N . PHE A 1 246 ? -8.26800 -59.75800 -14.65800 1.000 50.38000 246 PHE A N 1
ATOM 1551 C CA . PHE A 1 246 ? -9.29000 -59.07600 -13.88800 1.000 48.05000 246 PHE A CA 1
ATOM 1552 C C . PHE A 1 246 ? -10.24200 -60.12500 -13.34300 1.000 48.15000 246 PHE A C 1
ATOM 1553 O O . PHE A 1 246 ? -10.87700 -60.85600 -14.11000 1.000 46.65000 246 PHE A O 1
ATOM 1561 N N . THR A 1 247 ? -10.33800 -60.18800 -12.02300 1.000 50.23000 247 THR A N 1
ATOM 1562 C CA . THR A 1 247 ? -11.11600 -61.19700 -11.33000 1.000 52.29000 247 THR A CA 1
ATOM 1563 C C . THR A 1 247 ? -12.38400 -60.56500 -10.78000 1.000 53.74000 247 THR A C 1
ATOM 1564 O O . THR A 1 247 ? -12.32900 -59.56100 -10.05000 1.000 50.83000 247 THR A O 1
ATOM 1568 N N . GLU A 1 248 ? -13.51900 -61.15800 -11.13800 1.000 56.32000 248 GLU A N 1
ATOM 1569 C CA . GLU A 1 248 ? -14.84400 -60.67700 -10.75100 1.000 58.31000 248 GLU A CA 1
ATOM 1570 C C . GLU A 1 248 ? -15.61500 -61.89200 -10.23900 1.000 64.48000 248 GLU A C 1
ATOM 1571 O O . GLU A 1 248 ? -16.13200 -62.68600 -11.03600 1.000 64.99000 248 GLU A O 1
ATOM 1577 N N . ASN A 1 249 ? -15.67100 -62.05500 -8.92100 1.000 65.28000 249 ASN A N 1
ATOM 1578 C CA . ASN A 1 249 ? -16.28200 -63.24300 -8.33600 1.000 65.99000 249 ASN A CA 1
ATOM 1579 C C . ASN A 1 249 ? -16.85300 -62.88100 -6.96500 1.000 72.93000 249 ASN A C 1
ATOM 1580 O O . ASN A 1 249 ? -17.17500 -61.71800 -6.69200 1.000 70.01000 249 ASN A O 1
ATOM 1585 N N . SER A 1 250 ? -16.97200 -63.89700 -6.10500 1.000 83.61000 250 SER A N 1
ATOM 1586 C CA . SER A 1 250 ? -17.62000 -63.77900 -4.80400 1.000 86.31000 250 SER A CA 1
ATOM 1587 C C . SER A 1 250 ? -16.70100 -63.16500 -3.76000 1.000 75.12000 250 SER A C 1
ATOM 1588 O O . SER A 1 250 ? -17.18000 -62.57400 -2.78600 1.000 74.31000 250 SER A O 1
ATOM 1591 N N . GLU A 1 251 ? -15.39000 -63.29400 -3.94400 1.000 74.16000 251 GLU A N 1
ATOM 1592 C CA . GLU A 1 251 ? -14.41600 -62.79200 -2.98700 1.000 73.24000 251 GLU A CA 1
ATOM 1593 C C . GLU A 1 251 ? -13.83400 -61.43200 -3.34900 1.000 64.98000 251 GLU A C 1
ATOM 1594 O O . GLU A 1 251 ? -13.54600 -60.64500 -2.43900 1.000 62.23000 251 GLU A O 1
ATOM 1600 N N . GLU A 1 252 ? -13.65300 -61.13500 -4.64300 1.000 65.33000 252 GLU A N 1
ATOM 1601 C CA . GLU A 1 252 ? -12.98400 -59.90700 -5.05200 1.000 61.26000 252 GLU A CA 1
ATOM 1602 C C . GLU A 1 252 ? -13.48800 -59.40900 -6.39900 1.000 57.15000 252 GLU A C 1
ATOM 1603 O O . GLU A 1 252 ? -14.04300 -60.15500 -7.21000 1.000 57.27000 252 GLU A O 1
ATOM 1609 N N . VAL A 1 253 ? -13.22200 -58.13100 -6.64200 1.000 51.96000 253 VAL A N 1
ATOM 1610 C CA . VAL A 1 253 ? -13.30600 -57.51400 -7.96300 1.000 50.87000 253 VAL A CA 1
ATOM 1611 C C . VAL A 1 253 ? -11.98800 -56.76900 -8.12900 1.000 41.62000 253 VAL A C 1
ATOM 1612 O O . VAL A 1 253 ? -11.80000 -55.68800 -7.55900 1.000 38.77000 253 VAL A O 1
ATOM 1616 N N . ALA A 1 254 ? -11.04500 -57.35600 -8.85600 1.000 46.43000 254 ALA A N 1
ATOM 1617 C CA . ALA A 1 254 ? -9.70800 -56.78800 -8.74500 1.000 44.22000 254 ALA A CA 1
ATOM 1618 C C . ALA A 1 254 ? -8.86200 -57.13100 -9.95600 1.000 44.60000 254 ALA A C 1
ATOM 1619 O O . ALA A 1 254 ? -8.98300 -58.22000 -10.53300 1.000 39.66000 254 ALA A O 1
ATOM 1621 N N . TYR A 1 255 ? -7.99900 -56.18500 -10.32200 1.000 39.73000 255 TYR A N 1
ATOM 1622 C CA . TYR A 1 255 ? -6.97000 -56.40000 -11.32500 1.000 39.88000 255 TYR A CA 1
ATOM 1623 C C . TYR A 1 255 ? -5.68600 -56.88600 -10.67300 1.000 41.93000 255 TYR A C 1
ATOM 1624 O O . TYR A 1 255 ? -5.34600 -56.50100 -9.54700 1.000 42.04000 255 TYR A O 1
ATOM 1633 N N . THR A 1 256 ? -4.95300 -57.69500 -11.42100 1.000 37.92000 256 THR A N 1
ATOM 1634 C CA . THR A 1 256 ? -3.72700 -58.30200 -10.93500 1.000 43.74000 256 THR A CA 1
ATOM 1635 C C . THR A 1 256 ? -2.86700 -58.72500 -12.12500 1.000 46.91000 256 THR A C 1
ATOM 1636 O O . THR A 1 256 ? -3.38500 -59.10700 -13.18400 1.000 47.19000 256 THR A O 1
ATOM 1640 N N . PHE A 1 257 ? -1.54900 -58.65700 -11.94900 1.000 45.19000 257 PHE A N 1
ATOM 1641 C CA . PHE A 1 257 ? -0.63200 -59.21400 -12.93500 1.000 49.28000 257 PHE A CA 1
ATOM 1642 C C . PHE A 1 257 ? 0.42500 -60.06000 -12.23800 1.000 48.23000 257 PHE A C 1
ATOM 1643 O O . PHE A 1 257 ? 0.70400 -59.88000 -11.04900 1.000 47.69000 257 PHE A O 1
ATOM 1651 N N . ARG A 1 258 ? 1.02000 -60.98100 -12.99600 1.000 49.54000 258 ARG A N 1
ATOM 1652 C CA . ARG A 1 258 ? 2.01500 -61.91500 -12.48100 1.000 54.85000 258 ARG A CA 1
ATOM 1653 C C . ARG A 1 258 ? 3.22200 -61.95500 -13.40800 1.000 56.26000 258 ARG A C 1
ATOM 1654 O O . ARG A 1 258 ? 3.07200 -61.93600 -14.63700 1.000 53.52000 258 ARG A O 1
ATOM 1662 N N . MET A 1 259 ? 4.41700 -62.06200 -12.82200 1.000 56.37000 259 MET A N 1
ATOM 1663 C CA . MET A 1 259 ? 5.61900 -62.25700 -13.62400 1.000 55.80000 259 MET A CA 1
ATOM 1664 C C . MET A 1 259 ? 5.73500 -63.69300 -14.13700 1.000 59.69000 259 MET A C 1
ATOM 1665 O O . MET A 1 259 ? 5.48400 -64.65500 -13.41300 1.000 59.43000 259 MET A O 1
ATOM 1670 N N . THR A 1 260 ? 6.10200 -63.82400 -15.40800 1.000 60.80000 260 THR A N 1
ATOM 1671 C CA . THR A 1 260 ? 6.30200 -65.10200 -16.07300 1.000 59.35000 260 THR A CA 1
ATOM 1672 C C . THR A 1 260 ? 7.78500 -65.45800 -16.25900 1.000 60.45000 260 THR A C 1
ATOM 1673 O O . THR A 1 260 ? 8.10900 -66.62600 -16.47400 1.000 65.70000 260 THR A O 1
ATOM 1677 N N . ASN A 1 261 ? 8.69000 -64.49300 -16.12200 1.000 59.21000 261 ASN A N 1
ATOM 1678 C CA . ASN A 1 261 ? 10.12500 -64.73200 -16.05400 1.000 63.02000 261 ASN A CA 1
ATOM 1679 C C . ASN A 1 261 ? 10.65400 -63.78000 -14.98600 1.000 67.09000 261 ASN A C 1
ATOM 1680 O O . ASN A 1 261 ? 10.48500 -62.55900 -15.08800 1.000 70.60000 261 ASN A O 1
ATOM 1685 N N . ASN A 1 262 ? 11.28100 -64.33800 -13.95500 1.000 67.02000 262 ASN A N 1
ATOM 1686 C CA . ASN A 1 262 ? 11.59100 -63.58900 -12.74900 1.000 69.35000 262 ASN A CA 1
ATOM 1687 C C . ASN A 1 262 ? 12.92700 -62.86200 -12.80800 1.000 65.22000 262 ASN A C 1
ATOM 1688 O O . ASN A 1 262 ? 13.32200 -62.23600 -11.81300 1.000 63.73000 262 ASN A O 1
ATOM 1693 N N . SER A 1 263 ? 13.62600 -62.91100 -13.94100 1.000 63.68000 263 SER A N 1
ATOM 1694 C CA . SER A 1 263 ? 14.77100 -62.02100 -14.09500 1.000 65.68000 263 SER A CA 1
ATOM 1695 C C . SER A 1 263 ? 14.33700 -60.59300 -14.35000 1.000 64.67000 263 SER A C 1
ATOM 1696 O O . SER A 1 263 ? 15.19000 -59.70400 -14.43800 1.000 64.93000 263 SER A O 1
ATOM 1699 N N . PHE A 1 264 ? 13.03100 -60.37200 -14.48300 1.000 74.01000 264 PHE A N 1
ATOM 1700 C CA . PHE A 1 264 ? 12.43200 -59.06600 -14.70600 1.000 62.53000 264 PHE A CA 1
ATOM 1701 C C . PHE A 1 264 ? 11.74700 -58.59300 -13.43900 1.000 57.84000 264 PHE A C 1
ATOM 1702 O O . PHE A 1 264 ? 11.06000 -59.37300 -12.77200 1.000 59.87000 264 PHE A O 1
ATOM 1710 N N . TYR A 1 265 ? 11.89400 -57.31000 -13.14100 1.000 50.98000 265 TYR A N 1
ATOM 1711 C CA . TYR A 1 265 ? 10.99700 -56.60900 -12.23500 1.000 53.94000 265 TYR A CA 1
ATOM 1712 C C . TYR A 1 265 ? 10.03900 -55.74900 -13.06100 1.000 57.46000 265 TYR A C 1
ATOM 1713 O O . TYR A 1 265 ? 10.47300 -55.04700 -13.98900 1.000 52.71000 265 TYR A O 1
ATOM 1722 N N . SER A 1 266 ? 8.74100 -55.80500 -12.73000 1.000 55.88000 266 SER A N 1
ATOM 1723 C CA . SER A 1 266 ? 7.76400 -54.84000 -13.23200 1.000 49.34000 266 SER A CA 1
ATOM 1724 C C . SER A 1 266 ? 6.80700 -54.41300 -12.11700 1.000 47.03000 266 SER A C 1
ATOM 1725 O O . SER A 1 266 ? 6.54600 -55.17000 -11.18400 1.000 48.30000 266 SER A O 1
ATOM 1728 N N . ARG A 1 267 ? 6.26600 -53.20100 -12.23800 1.000 48.45000 267 ARG A N 1
ATOM 1729 C CA . ARG A 1 267 ? 5.30700 -52.66300 -11.27400 1.000 44.69000 267 ARG A CA 1
ATOM 1730 C C . ARG A 1 267 ? 4.36100 -51.67500 -11.96600 1.000 46.48000 267 ARG A C 1
ATOM 1731 O O . ARG A 1 267 ? 4.64100 -51.17800 -13.06300 1.000 42.43000 267 ARG A O 1
ATOM 1739 N N . LEU A 1 268 ? 3.22700 -51.38800 -11.32100 1.000 46.00000 268 LEU A N 1
ATOM 1740 C CA . LEU A 1 268 ? 2.40800 -50.22500 -11.66300 1.000 41.17000 268 LEU A CA 1
ATOM 1741 C C . LEU A 1 268 ? 2.58500 -49.20800 -10.56200 1.000 38.95000 268 LEU A C 1
ATOM 1742 O O . LEU A 1 268 ? 2.55700 -49.55900 -9.38000 1.000 44.07000 268 LEU A O 1
ATOM 1747 N N . THR A 1 269 ? 2.77500 -47.95500 -10.94200 1.000 41.30000 269 THR A N 1
ATOM 1748 C CA . THR A 1 269 ? 2.97300 -46.89500 -9.96700 1.000 42.81000 269 THR A CA 1
ATOM 1749 C C . THR A 1 269 ? 2.27700 -45.65500 -10.48600 1.000 44.40000 269 THR A C 1
ATOM 1750 O O . THR A 1 269 ? 2.35500 -45.35300 -11.68100 1.000 45.98000 269 THR A O 1
ATOM 1754 N N . ILE A 1 270 ? 1.58900 -44.94200 -9.60300 1.000 38.23000 270 ILE A N 1
ATOM 1755 C CA . ILE A 1 270 ? 1.01900 -43.65900 -9.96600 1.000 39.42000 270 ILE A CA 1
ATOM 1756 C C . ILE A 1 270 ? 2.01500 -42.61000 -9.49600 1.000 45.41000 270 ILE A C 1
ATOM 1757 O O . ILE A 1 270 ? 2.33700 -42.53000 -8.30500 1.000 45.73000 270 ILE A O 1
ATOM 1762 N N . ASN A 1 271 ? 2.57400 -41.85500 -10.44400 1.000 47.94000 271 ASN A N 1
ATOM 1763 C CA . ASN A 1 271 ? 3.65400 -40.94900 -10.07800 1.000 42.63000 271 ASN A CA 1
ATOM 1764 C C . ASN A 1 271 ? 3.08000 -39.65700 -9.49600 1.000 46.05000 271 ASN A C 1
ATOM 1765 O O . ASN A 1 271 ? 1.86500 -39.43300 -9.48800 1.000 52.21000 271 ASN A O 1
ATOM 1770 N N . SER A 1 272 ? 3.96700 -38.80100 -8.99200 1.000 48.08000 272 SER A N 1
ATOM 1771 C CA . SER A 1 272 ? 3.52800 -37.62900 -8.23100 1.000 44.70000 272 SER A CA 1
ATOM 1772 C C . SER A 1 272 ? 2.77400 -36.60100 -9.07200 1.000 46.04000 272 SER A C 1
ATOM 1773 O O . SER A 1 272 ? 2.22900 -35.64300 -8.51100 1.000 46.43000 272 SER A O 1
ATOM 1776 N N . GLU A 1 273 ? 2.74900 -36.74000 -10.39200 1.000 46.72000 273 GLU A N 1
ATOM 1777 C CA . GLU A 1 273 ? 1.94600 -35.84900 -11.21000 1.000 47.79000 273 GLU A CA 1
ATOM 1778 C C . GLU A 1 273 ? 0.61600 -36.46300 -11.60600 1.000 40.20000 273 GLU A C 1
ATOM 1779 O O . GLU A 1 273 ? -0.17800 -35.80400 -12.27500 1.000 45.74000 273 GLU A O 1
ATOM 1785 N N . GLY A 1 274 ? 0.35800 -37.70300 -11.21700 1.000 43.52000 274 GLY A N 1
ATOM 1786 C CA . GLY A 1 274 ? -0.91700 -38.32900 -11.48600 1.000 39.93000 274 GLY A CA 1
ATOM 1787 C C . GLY A 1 274 ? -0.98500 -39.08600 -12.78800 1.000 43.00000 274 GLY A C 1
ATOM 1788 O O . GLY A 1 274 ? -2.02600 -39.08000 -13.44100 1.000 48.58000 274 GLY A O 1
ATOM 1789 N N . TYR A 1 275 ? 0.10400 -39.73200 -13.19600 1.000 44.30000 275 TYR A N 1
ATOM 1790 C CA . TYR A 1 275 ? 0.06500 -40.64700 -14.32500 1.000 39.17000 275 TYR A CA 1
ATOM 1791 C C . TYR A 1 275 ? 0.25000 -42.05700 -13.79500 1.000 42.87000 275 TYR A C 1
ATOM 1792 O O . TYR A 1 275 ? 1.10400 -42.29400 -12.93100 1.000 44.36000 275 TYR A O 1
ATOM 1801 N N . LEU A 1 276 ? -0.56900 -42.97600 -14.28300 1.000 37.27000 276 LEU A N 1
ATOM 1802 C CA . LEU A 1 276 ? -0.36700 -44.38100 -13.99000 1.000 35.32000 276 LEU A CA 1
ATOM 1803 C C . LEU A 1 276 ? 0.63200 -44.92800 -15.00400 1.000 42.24000 276 LEU A C 1
ATOM 1804 O O . LEU A 1 276 ? 0.40300 -44.83600 -16.21900 1.000 39.91000 276 LEU A O 1
ATOM 1809 N N . GLU A 1 277 ? 1.74200 -45.48000 -14.51600 1.000 43.66000 277 GLU A N 1
ATOM 1810 C CA . GLU A 1 277 ? 2.79800 -46.01400 -15.37000 1.000 40.35000 277 GLU A CA 1
ATOM 1811 C C . GLU A 1 277 ? 3.09100 -47.46000 -15.01100 1.000 38.30000 277 GLU A C 1
ATOM 1812 O O . GLU A 1 277 ? 3.08300 -47.82400 -13.83300 1.000 44.06000 277 GLU A O 1
ATOM 1818 N N . ARG A 1 278 ? 3.31500 -48.28400 -16.03600 1.000 36.80000 278 ARG A N 1
ATOM 1819 C CA . ARG A 1 278 ? 4.04000 -49.54200 -15.87900 1.000 42.32000 278 ARG A CA 1
ATOM 1820 C C . ARG A 1 278 ? 5.53300 -49.28400 -16.08500 1.000 42.19000 278 ARG A C 1
ATOM 1821 O O . ARG A 1 278 ? 5.95500 -48.87900 -17.17100 1.000 42.19000 278 ARG A O 1
ATOM 1829 N N . LEU A 1 279 ? 6.31700 -49.47800 -15.03100 1.000 43.45000 279 LEU A N 1
ATOM 1830 C CA . LEU A 1 279 ? 7.77200 -49.36500 -15.06900 1.000 45.00000 279 LEU A CA 1
ATOM 1831 C C . LEU A 1 279 ? 8.37300 -50.76600 -14.99400 1.000 52.11000 279 LEU A C 1
ATOM 1832 O O . LEU A 1 279 ? 8.08800 -51.52000 -14.05000 1.000 46.23000 279 LEU A O 1
ATOM 1837 N N . THR A 1 280 ? 9.20100 -51.11200 -15.97900 1.000 46.70000 280 THR A N 1
ATOM 1838 C CA . THR A 1 280 ? 9.85000 -52.41300 -16.03400 1.000 49.24000 280 THR A CA 1
ATOM 1839 C C .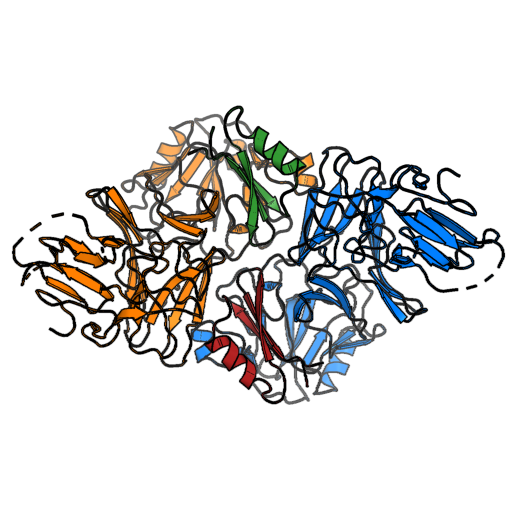 THR A 1 280 ? 11.36300 -52.26400 -15.88200 1.000 56.34000 280 THR A C 1
ATOM 1840 O O . THR A 1 280 ? 11.96700 -51.32500 -16.42200 1.000 48.73000 280 THR A O 1
ATOM 1844 N N . TRP A 1 281 ? 11.96400 -53.18900 -15.11600 1.000 56.47000 281 TRP A N 1
ATOM 1845 C CA . TRP A 1 281 ? 13.41600 -53.28300 -14.94700 1.000 56.04000 281 TRP A CA 1
ATOM 1846 C C . TRP A 1 281 ? 13.91500 -54.56500 -15.61400 1.000 55.03000 281 TRP A C 1
ATOM 1847 O O . TRP A 1 281 ? 13.61200 -55.67700 -15.16100 1.000 59.65000 281 TRP A O 1
ATOM 1858 N N . ALA A 1 282 ? 14.65800 -54.41700 -16.62400 1.000 57.93000 282 ALA A N 1
ATOM 1859 C CA . ALA A 1 282 ? 15.15200 -55.63600 -17.23200 1.000 66.67000 282 ALA A CA 1
ATOM 1860 C C . ALA A 1 282 ? 16.59200 -55.89400 -16.79600 1.000 74.42000 282 ALA A C 1
ATOM 1861 O O . ALA A 1 282 ? 17.29100 -54.95900 -16.37700 1.000 72.85000 282 ALA A O 1
ATOM 1863 N N . PRO A 1 283 ? 17.04500 -57.16100 -16.85900 1.000 78.80000 283 PRO A N 1
ATOM 1864 C CA . PRO A 1 283 ? 18.46500 -57.45300 -16.54900 1.000 73.48000 283 PRO A CA 1
ATOM 1865 C C . PRO A 1 283 ? 19.44600 -56.57500 -17.31200 1.000 79.00000 283 PRO A C 1
ATOM 1866 O O . PRO A 1 283 ? 20.38500 -56.02000 -16.71700 1.000 78.61000 283 PRO A O 1
ATOM 1870 N N . SER A 1 284 ? 19.22500 -56.41600 -18.62300 1.000 78.27000 284 SER A N 1
ATOM 1871 C CA . SER A 1 284 ? 20.06900 -55.61400 -19.50600 1.000 82.50000 284 SER A CA 1
ATOM 1872 C C . SER A 1 284 ? 20.43000 -54.23900 -18.96100 1.000 85.49000 284 SER A C 1
ATOM 1873 O O . SER A 1 284 ? 21.58600 -53.99600 -18.60100 1.000 87.64000 284 SER A O 1
ATOM 1875 N N . SER A 1 285 ? 19.45800 -53.33400 -18.90300 1.000 87.97000 285 SER A N 1
ATOM 1876 C CA . SER A 1 285 ? 19.72800 -51.99900 -18.39200 1.000 85.07000 285 SER A CA 1
ATOM 1877 C C . SER A 1 285 ? 19.61300 -51.96200 -16.86800 1.000 82.93000 285 SER A C 1
ATOM 1878 O O . SER A 1 285 ? 19.07700 -52.87100 -16.22100 1.000 74.17000 285 SER A O 1
ATOM 1881 N N . GLY A 1 286 ? 20.13400 -50.88300 -16.30100 1.000 71.58000 286 GLY A N 1
ATOM 1882 C CA . GLY A 1 286 ? 20.12000 -50.70800 -14.86700 1.000 71.77000 286 GLY A CA 1
ATOM 1883 C C . GLY A 1 286 ? 19.24500 -49.53000 -14.53000 1.000 70.67000 286 GLY A C 1
ATOM 1884 O O . GLY A 1 286 ? 19.62600 -48.65300 -13.74400 1.000 71.13000 286 GLY A O 1
ATOM 1885 N N . ALA A 1 287 ? 18.06800 -49.49200 -15.15200 1.000 67.11000 287 ALA A N 1
ATOM 1886 C CA . ALA A 1 287 ? 17.10900 -48.45000 -14.84300 1.000 61.13000 287 ALA A CA 1
ATOM 1887 C C . ALA A 1 287 ? 15.69400 -48.97800 -15.00600 1.000 59.39000 287 ALA A C 1
ATOM 1888 O O . ALA A 1 287 ? 15.43700 -49.97300 -15.69600 1.000 58.86000 287 ALA A O 1
ATOM 1890 N N . TRP A 1 288 ? 14.78000 -48.28800 -14.34500 1.000 56.02000 288 TRP A N 1
ATOM 1891 C CA . TRP A 1 288 ? 13.36600 -48.50200 -14.56600 1.000 53.90000 288 TRP A CA 1
ATOM 1892 C C . TRP A 1 288 ? 12.97400 -47.83700 -15.87600 1.000 50.54000 288 TRP A C 1
ATOM 1893 O O . TRP A 1 288 ? 13.31800 -46.67500 -16.11300 1.000 51.05000 288 TRP A O 1
ATOM 1904 N N . ASN A 1 289 ? 12.26000 -48.56800 -16.72300 1.000 41.89000 289 ASN A N 1
ATOM 1905 C CA . ASN A 1 289 ? 11.79100 -48.04000 -17.99600 1.000 42.41000 289 ASN A CA 1
ATOM 1906 C C . ASN A 1 289 ? 10.28300 -47.86300 -17.96700 1.000 49.89000 289 ASN A C 1
ATOM 1907 O O . ASN A 1 289 ? 9.54600 -48.80500 -17.64400 1.000 48.92000 289 ASN A O 1
ATOM 1912 N N . VAL A 1 290 ? 9.83000 -46.65900 -18.30300 1.000 40.36000 290 VAL A N 1
ATOM 1913 C CA . VAL A 1 290 ? 8.39800 -46.43100 -18.39900 1.000 40.15000 290 VAL A CA 1
ATOM 1914 C C . VAL A 1 290 ? 7.91900 -47.12000 -19.66900 1.000 38.49000 290 VAL A C 1
ATOM 1915 O O . VAL A 1 290 ? 8.15500 -46.64000 -20.78300 1.000 41.65000 290 VAL A O 1
ATOM 1919 N N . PHE A 1 291 ? 7.26100 -48.26100 -19.49700 1.000 38.43000 291 PHE A N 1
ATOM 1920 C CA . PHE A 1 291 ? 6.72300 -49.01900 -20.61800 1.000 41.53000 291 PHE A CA 1
ATOM 1921 C C . PHE A 1 291 ? 5.40900 -48.44300 -21.14700 1.000 42.52000 291 PHE A C 1
ATOM 1922 O O . PHE A 1 291 ? 5.11900 -48.58700 -22.33500 1.000 46.10000 291 PHE A O 1
ATOM 1930 N N . TRP A 1 292 ? 4.57400 -47.85600 -20.28800 1.000 44.98000 292 TRP A N 1
ATOM 1931 C CA . TRP A 1 292 ? 3.43600 -47.08200 -20.77100 1.000 39.11000 292 TRP A CA 1
ATOM 1932 C C . TRP A 1 292 ? 2.97300 -46.11700 -19.69400 1.000 40.27000 292 TRP A C 1
ATOM 1933 O O . TRP A 1 292 ? 3.28600 -46.26200 -18.50900 1.000 40.53000 292 TRP A O 1
ATOM 1944 N N . SER A 1 293 ? 2.22300 -45.12400 -20.13800 1.000 37.70000 293 SER A N 1
ATOM 1945 C CA . SER A 1 293 ? 1.79500 -44.00100 -19.31700 1.000 35.45000 293 SER A CA 1
ATOM 1946 C C . SER A 1 293 ? 0.31100 -43.74000 -19.58200 1.000 41.45000 293 SER A C 1
ATOM 1947 O O . SER A 1 293 ? -0.15600 -43.85100 -20.71700 1.000 43.33000 293 SER A O 1
ATOM 1950 N N . SER A 1 294 ? -0.43700 -43.41500 -18.53100 1.000 41.12000 294 SER A N 1
ATOM 1951 C CA . SER A 1 294 ? -1.87700 -43.20500 -18.66000 1.000 36.84000 294 SER A CA 1
ATOM 1952 C C . SER A 1 294 ? -2.33700 -42.19600 -17.61400 1.000 40.51000 294 SER A C 1
ATOM 1953 O O . SER A 1 294 ? -1.91600 -42.29600 -16.44000 1.000 39.89000 294 SER A O 1
ATOM 1956 N N . PRO A 1 295 ? -3.13800 -41.19100 -18.00400 1.000 39.49000 295 PRO A N 1
ATOM 1957 C CA . PRO A 1 295 ? -3.51800 -40.91700 -19.39400 1.000 44.75000 295 PRO A CA 1
ATOM 1958 C C . PRO A 1 295 ? -2.36100 -40.28700 -20.15700 1.000 40.84000 295 PRO A C 1
ATOM 1959 O O . PRO A 1 295 ? -1.47500 -39.72000 -19.51500 1.000 43.04000 295 PRO A O 1
ATOM 1963 N N . ASN A 1 296 ? -2.36800 -40.32300 -21.48300 1.000 42.48000 296 ASN A N 1
ATOM 1964 C CA . ASN A 1 296 ? -1.27100 -39.71200 -22.22400 1.000 60.19000 296 ASN A CA 1
ATOM 1965 C C . ASN A 1 296 ? -1.70500 -38.63100 -23.20900 1.000 52.28000 296 ASN A C 1
ATOM 1966 O O . ASN A 1 296 ? -0.82900 -37.95100 -23.76600 1.000 47.28000 296 ASN A O 1
ATOM 1971 N N . HIS A 1 297 ? -3.01600 -38.43500 -23.41600 1.000 51.67000 297 HIS A N 1
ATOM 1972 C CA . HIS A 1 297 ? -3.55600 -37.41600 -24.31900 1.000 49.09000 297 HIS A CA 1
ATOM 1973 C C . HIS A 1 297 ? -4.82600 -36.78300 -23.75400 1.000 52.39000 297 HIS A C 1
ATOM 1974 O O . HIS A 1 297 ? -5.57200 -37.40500 -22.99300 1.000 50.14000 297 HIS A O 1
ATOM 1981 N N . GLN A 1 298 ? -5.11000 -35.54900 -24.19200 1.000 51.09000 298 GLN A N 1
ATOM 1982 C CA . GLN A 1 298 ? -6.34200 -34.89500 -23.75500 1.000 47.82000 298 GLN A CA 1
ATOM 1983 C C . GLN A 1 298 ? -7.57400 -35.72900 -24.09600 1.000 47.08000 298 GLN A C 1
ATOM 1984 O O . GLN A 1 298 ? -8.55900 -35.70200 -23.35500 1.000 41.36000 298 GLN A O 1
ATOM 1990 N N . CYS A 1 299 ? -7.52000 -36.52400 -25.16800 1.000 49.36000 299 CYS A N 1
ATOM 1991 C CA . CYS A 1 299 ? -8.63000 -37.40600 -25.52200 1.000 41.54000 299 CYS A CA 1
ATOM 1992 C C . CYS A 1 299 ? -8.78000 -38.56800 -24.57900 1.000 46.54000 299 CYS A C 1
ATOM 1993 O O . CYS A 1 299 ? -9.61100 -39.43800 -24.84500 1.000 46.72000 299 CYS A O 1
ATOM 1996 N N . ASP A 1 300 ? -7.92500 -38.64600 -23.56000 1.000 45.28000 300 ASP A N 1
ATOM 1997 C CA . ASP A 1 300 ? -7.99600 -39.61100 -22.47300 1.000 44.82000 300 ASP A CA 1
ATOM 1998 C C . ASP A 1 300 ? -8.50700 -38.96800 -21.19400 1.000 42.61000 300 ASP A C 1
ATOM 1999 O O . ASP A 1 300 ? -8.73300 -39.67500 -20.20800 1.000 40.88000 300 ASP A O 1
ATOM 2004 N N . MET A 1 301 ? -8.56400 -37.63900 -21.15600 1.000 40.39000 301 MET A N 1
ATOM 2005 C CA . MET A 1 301 ? -9.07100 -36.93500 -19.99300 1.000 43.53000 301 MET A CA 1
ATOM 2006 C C . MET A 1 301 ? -10.58600 -37.07100 -19.94600 1.000 47.81000 301 MET A C 1
ATOM 2007 O O . MET A 1 301 ? -11.25500 -37.19700 -20.97900 1.000 38.25000 301 MET A O 1
ATOM 2012 N N . TYR A 1 302 ? -11.12400 -37.07600 -18.73100 1.000 45.16000 302 TYR A N 1
ATOM 2013 C CA . TYR A 1 302 ? -12.52000 -37.44700 -18.53100 1.000 41.31000 302 TYR A CA 1
ATOM 2014 C C . TYR A 1 302 ? -13.45600 -36.41700 -19.16500 1.000 38.97000 302 TYR A C 1
ATOM 2015 O O . TYR A 1 302 ? -13.41800 -35.23300 -18.81400 1.000 36.97000 302 TYR A O 1
ATOM 2024 N N . ARG A 1 303 ? -14.29300 -36.86100 -20.09900 1.000 38.93000 303 ARG A N 1
ATOM 2025 C CA . ARG A 1 303 ? -15.25700 -35.97100 -20.75500 1.000 51.65000 303 ARG A CA 1
ATOM 2026 C C . ARG A 1 303 ? -14.54900 -34.79300 -21.41500 1.000 45.26000 303 ARG A C 1
ATOM 2027 O O . ARG A 1 303 ? -14.91000 -33.63300 -21.22700 1.000 46.10000 303 ARG A O 1
ATOM 2035 N N . MET A 1 304 ? -13.49700 -35.10200 -22.16700 1.000 43.35000 304 MET A N 1
ATOM 2036 C CA . MET A 1 304 ? -12.89500 -34.08800 -23.01400 1.000 47.32000 304 MET A CA 1
ATOM 2037 C C . MET A 1 304 ? -13.87500 -33.65700 -24.09300 1.000 46.88000 304 MET A C 1
ATOM 2038 O O . MET A 1 304 ? -13.81700 -32.51600 -24.56900 1.000 48.80000 304 MET A O 1
ATOM 2043 N N . CYS A 1 305 ? -14.77700 -34.55400 -24.47700 1.000 44.18000 305 CYS A N 1
ATOM 2044 C CA . CYS A 1 305 ? -15.89600 -34.26100 -25.35500 1.000 44.50000 305 CYS A CA 1
ATOM 2045 C C . CYS A 1 305 ? -17.21000 -34.41600 -24.59700 1.000 52.51000 305 CYS A C 1
ATOM 2046 O O . CYS A 1 305 ? -17.30300 -35.13000 -23.59300 1.000 48.18000 305 CYS A O 1
ATOM 2049 N N . GLY A 1 306 ? -18.22500 -33.71100 -25.07400 1.000 53.77000 306 GLY A N 1
ATOM 2050 C CA . GLY A 1 306 ? -19.51800 -33.76000 -24.44000 1.000 43.28000 306 GLY A CA 1
ATOM 2051 C C . GLY A 1 306 ? -20.30800 -34.98000 -24.85400 1.000 44.03000 306 GLY A C 1
ATOM 2052 O O . GLY A 1 306 ? -19.86300 -35.83200 -25.63300 1.000 45.07000 306 GLY A O 1
ATOM 2053 N N . PRO A 1 307 ? -21.51800 -35.07200 -24.33000 1.000 45.99000 307 PRO A N 1
ATOM 2054 C CA . PRO A 1 307 ? -22.30300 -36.29100 -24.52600 1.000 43.69000 307 PRO A CA 1
ATOM 2055 C C . PRO A 1 307 ? -22.58500 -36.58100 -25.99100 1.000 44.85000 307 PRO A C 1
ATOM 2056 O O . PRO A 1 307 ? -22.78300 -35.67800 -26.81200 1.000 43.62000 307 PRO A O 1
ATOM 2060 N N . TYR A 1 308 ? -22.62300 -37.86900 -26.30600 1.000 40.84000 308 TYR A N 1
ATOM 2061 C CA . TYR A 1 308 ? -22.93000 -38.35300 -27.64300 1.000 47.23000 308 TYR A CA 1
ATOM 2062 C C . TYR A 1 308 ? -21.91400 -37.89500 -28.67900 1.000 59.40000 308 TYR A C 1
ATOM 2063 O O . TYR A 1 308 ? -22.16500 -38.02100 -29.88800 1.000 52.05000 308 TYR A O 1
ATOM 2072 N N . SER A 1 309 ? -20.77900 -37.35500 -28.24100 1.000 49.11000 309 SER A N 1
ATOM 2073 C CA . SER A 1 309 ? -19.64000 -37.16500 -29.11000 1.000 50.91000 309 SER A CA 1
ATOM 2074 C C . SER A 1 309 ? -18.46900 -37.97800 -28.57900 1.000 51.01000 309 SER A C 1
ATOM 2075 O O . SER A 1 309 ? -18.44100 -38.37600 -27.40800 1.000 55.57000 309 SER A O 1
ATOM 2078 N N . TYR A 1 310 ? -17.50800 -38.23700 -29.47100 1.000 49.63000 310 TYR A N 1
ATOM 2079 C CA . TYR A 1 310 ? -16.26600 -38.91200 -29.11800 1.000 49.81000 310 TYR A CA 1
ATOM 2080 C C . TYR A 1 310 ? -15.05600 -38.07400 -29.49300 1.000 48.21000 310 TYR A C 1
ATOM 2081 O O . TYR A 1 310 ? -15.07100 -37.30400 -30.46200 1.000 46.57000 310 TYR A O 1
ATOM 2090 N N . CYS A 1 311 ? -14.00300 -38.25500 -28.70700 1.000 47.14000 311 CYS A N 1
ATOM 2091 C CA . CYS A 1 311 ? -12.73900 -37.57500 -28.93100 1.000 47.04000 311 CYS A CA 1
ATOM 2092 C C . CYS A 1 311 ? -11.88300 -38.37900 -29.91600 1.000 50.65000 311 CYS A C 1
ATOM 2093 O O . CYS A 1 311 ? -11.94500 -39.61300 -29.94600 1.000 46.23000 311 CYS A O 1
ATOM 2096 N N . ASP A 1 312 ? -11.13000 -37.66900 -30.76900 1.000 51.66000 312 ASP A N 1
ATOM 2097 C CA . ASP A 1 312 ? -10.27600 -38.27800 -31.78900 1.000 51.19000 312 ASP A CA 1
ATOM 2098 C C . ASP A 1 312 ? -8.94400 -37.53800 -31.81400 1.000 52.66000 312 ASP A C 1
ATOM 2099 O O . ASP A 1 312 ? -8.93400 -36.30200 -31.88200 1.000 54.64000 312 ASP A O 1
ATOM 2104 N N . VAL A 1 313 ? -7.82500 -38.28300 -31.75800 1.000 51.76000 313 VAL A N 1
ATOM 2105 C CA . VAL A 1 313 ? -6.50600 -37.63400 -31.79000 1.000 52.90000 313 VAL A CA 1
ATOM 2106 C C . VAL A 1 313 ? -6.16900 -37.12500 -33.18800 1.000 50.14000 313 VAL A C 1
ATOM 2107 O O . VAL A 1 313 ? -5.31100 -36.25200 -33.32500 1.000 50.05000 313 VAL A O 1
ATOM 2111 N N . ASN A 1 314 ? -6.85400 -37.61600 -34.22200 1.000 48.67000 314 ASN A N 1
ATOM 2112 C CA . ASN A 1 314 ? -6.59600 -37.24100 -35.60300 1.000 52.22000 314 ASN A CA 1
ATOM 2113 C C . ASN A 1 314 ? -7.39800 -36.04400 -36.11600 1.000 61.42000 314 ASN A C 1
ATOM 2114 O O . ASN A 1 314 ? -7.28600 -35.72700 -37.30400 1.000 72.20000 314 ASN A O 1
ATOM 2119 N N . THR A 1 315 ? -8.23600 -35.39500 -35.30800 1.000 56.11000 315 THR A N 1
ATOM 2120 C CA . THR A 1 315 ? -9.11500 -34.36500 -35.85400 1.000 56.33000 315 THR A CA 1
ATOM 2121 C C . THR A 1 315 ? -8.93700 -33.05800 -35.10100 1.000 55.08000 315 THR A C 1
ATOM 2122 O O . THR A 1 315 ? -8.51900 -33.03400 -33.94100 1.000 53.22000 315 THR A O 1
ATOM 2126 N N . S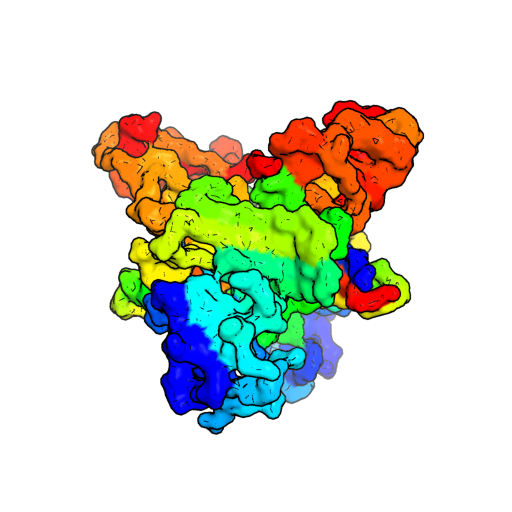ER A 1 316 ? -9.27100 -31.96400 -35.78000 1.000 58.35000 316 SER A N 1
ATOM 2127 C CA . SER A 1 316 ? -9.31400 -30.64600 -35.15700 1.000 70.18000 316 SER A CA 1
ATOM 2128 C C . SER A 1 316 ? -10.65100 -30.02300 -35.54500 1.000 64.27000 316 SER A C 1
ATOM 2129 O O . SER A 1 316 ? -10.91000 -29.81400 -36.74800 1.000 66.89000 316 SER A O 1
ATOM 2132 N N . PRO A 1 317 ? -11.55700 -29.76800 -34.58800 1.000 69.49000 317 PRO A N 1
ATOM 2133 C CA . PRO A 1 317 ? -11.34500 -30.04300 -33.16300 1.000 61.53000 317 PRO A CA 1
ATOM 2134 C C . PRO A 1 317 ? -11.43400 -31.53600 -32.85000 1.000 55.99000 317 PRO A C 1
ATOM 2135 O O . PRO A 1 317 ? -11.77500 -32.33400 -33.75100 1.000 51.25000 317 PRO A O 1
ATOM 2139 N N . SER A 1 318 ? -11.13500 -31.88900 -31.59100 1.000 60.83000 318 SER A N 1
ATOM 2140 C CA . SER A 1 318 ? -11.09600 -33.29500 -31.18400 1.000 57.06000 318 SER A CA 1
ATOM 2141 C C . SER A 1 318 ? -12.46000 -33.95600 -31.30100 1.000 54.22000 318 SER A C 1
ATOM 2142 O O . SER A 1 318 ? -12.56300 -35.09300 -31.78600 1.000 55.03000 318 SER A O 1
ATOM 2145 N N . CYS A 1 319 ? -13.52200 -33.25700 -30.87500 1.000 51.84000 319 CYS A N 1
ATOM 2146 C CA . CYS A 1 319 ? -14.80900 -33.90900 -30.65000 1.000 52.90000 319 CYS A CA 1
ATOM 2147 C C . CYS A 1 319 ? -15.57200 -34.07000 -31.94600 1.000 50.87000 319 CYS A C 1
ATOM 2148 O O . CYS A 1 319 ? -15.51900 -33.20400 -32.81600 1.000 53.84000 319 CYS A O 1
ATOM 2151 N N . ASN A 1 320 ? -16.27600 -35.19800 -32.06300 1.000 44.17000 320 ASN A N 1
ATOM 2152 C CA . ASN A 1 320 ? -17.04000 -35.57500 -33.25000 1.000 47.70000 320 ASN A CA 1
ATOM 2153 C C . ASN A 1 320 ? -18.39000 -36.14100 -32.82600 1.000 59.00000 320 ASN A C 1
ATOM 2154 O O . ASN A 1 320 ? -18.46100 -37.04400 -31.98300 1.000 55.23000 320 ASN A O 1
ATOM 2159 N N . CYS A 1 321 ? -19.45300 -35.63300 -33.43400 1.000 48.77000 321 CYS A N 1
ATOM 2160 C CA . CYS A 1 321 ? -20.76700 -36.19400 -33.20200 1.000 50.30000 321 CYS A CA 1
ATOM 2161 C C . CYS A 1 321 ? -20.80300 -37.65100 -33.61400 1.000 51.43000 321 CYS A C 1
ATOM 2162 O O . CYS A 1 321 ? -20.18100 -38.05200 -34.60300 1.000 50.01000 321 CYS A O 1
ATOM 2165 N N . ILE A 1 322 ? -21.52200 -38.45100 -32.83300 1.000 48.93000 322 ILE A N 1
ATOM 2166 C CA . ILE A 1 322 ? -21.91600 -39.75800 -33.31900 1.000 48.92000 322 ILE A CA 1
ATOM 2167 C C . ILE A 1 322 ? -22.82600 -39.56200 -34.52200 1.000 49.58000 322 ILE A C 1
ATOM 2168 O O . ILE A 1 322 ? -23.58900 -38.59200 -34.60700 1.000 52.37000 322 ILE A O 1
ATOM 2173 N N . GLN A 1 323 ? -22.71300 -40.46500 -35.48200 1.000 48.27000 323 GLN A N 1
ATOM 2174 C CA . GLN A 1 323 ? -23.52600 -40.38200 -36.67600 1.000 53.86000 323 GLN A CA 1
ATOM 2175 C C . GLN A 1 323 ? -25.00200 -40.43500 -36.31500 1.000 55.02000 323 GLN A C 1
ATOM 2176 O O . GLN A 1 323 ? -25.42300 -41.22600 -35.46600 1.000 60.33000 323 GLN A O 1
ATOM 2182 N N . GLY A 1 324 ? -25.79100 -39.59700 -36.98000 1.000 59.29000 324 GLY A N 1
ATOM 2183 C CA . GLY A 1 324 ? -27.17600 -39.40500 -36.62100 1.000 57.48000 324 GLY A CA 1
ATOM 2184 C C . GLY A 1 324 ? -27.40400 -38.30700 -35.61100 1.000 55.42000 324 GLY A C 1
ATOM 2185 O O . GLY A 1 324 ? -28.56400 -38.05400 -35.26000 1.000 58.60000 324 GLY A O 1
ATOM 2186 N N . PHE A 1 325 ? -26.33400 -37.64100 -35.14800 1.000 46.56000 325 PHE A N 1
ATOM 2187 C CA . PHE A 1 325 ? -26.38200 -36.61300 -34.11200 1.000 49.78000 325 PHE A CA 1
ATOM 2188 C C . PHE A 1 325 ? -25.76000 -35.33600 -34.65800 1.000 49.97000 325 PHE A C 1
ATOM 2189 O O . PHE A 1 325 ? -24.97800 -35.37200 -35.60800 1.000 55.74000 325 PHE A O 1
ATOM 2197 N N . ASN A 1 326 ? -26.07400 -34.20600 -34.03900 1.000 45.12000 326 ASN A N 1
ATOM 2198 C CA . ASN A 1 326 ? -25.56800 -32.92200 -34.50000 1.000 53.21000 326 ASN A CA 1
ATOM 2199 C C . ASN A 1 326 ? -25.14400 -32.11800 -33.27500 1.000 49.45000 326 ASN A C 1
ATOM 2200 O O . ASN A 1 326 ? -25.62200 -32.38200 -32.17700 1.000 47.27000 326 ASN A O 1
ATOM 2205 N N . PRO A 1 327 ? -24.27600 -31.12900 -33.46000 1.000 48.38000 327 PRO A N 1
ATOM 2206 C CA . PRO A 1 327 ? -23.82300 -30.33800 -32.30300 1.000 51.28000 327 PRO A CA 1
ATOM 2207 C C . PRO A 1 327 ? -25.00400 -29.75500 -31.54200 1.000 53.35000 327 PRO A C 1
ATOM 2208 O O . PRO A 1 327 ? -26.00600 -29.35300 -32.13000 1.000 63.86000 327 PRO A O 1
ATOM 2212 N N . GLY A 1 328 ? -24.87800 -29.70900 -30.21600 1.000 54.48000 328 GLY A N 1
ATOM 2213 C CA . GLY A 1 328 ? -25.97700 -29.26300 -29.38500 1.000 55.40000 328 GLY A CA 1
ATOM 2214 C C . GLY A 1 328 ? -26.04900 -27.76500 -29.18800 1.000 58.02000 328 GLY A C 1
ATOM 2215 O O . GLY A 1 328 ? -27.12600 -27.22900 -28.93000 1.000 68.94000 328 GLY A O 1
ATOM 2216 N N . ASN A 1 329 ? -24.92700 -27.07000 -29.28700 1.000 54.16000 329 ASN A N 1
ATOM 2217 C CA . ASN A 1 329 ? -24.90800 -25.60700 -29.21400 1.000 53.33000 329 ASN A CA 1
ATOM 2218 C C . ASN A 1 329 ? -23.98000 -25.14400 -30.33700 1.000 59.28000 329 ASN A C 1
ATOM 2219 O O . ASN A 1 329 ? -22.75400 -25.09900 -30.15600 1.000 57.61000 329 ASN A O 1
ATOM 2224 N N . VAL A 1 330 ? -24.56500 -24.79700 -31.49200 1.000 56.57000 330 VAL A N 1
ATOM 2225 C CA . VAL A 1 330 ? -23.76800 -24.66400 -32.71200 1.000 56.92000 330 VAL A CA 1
ATOM 2226 C C . VAL A 1 330 ? -22.82800 -23.46600 -32.64700 1.000 56.43000 330 VAL A C 1
ATOM 2227 O O . VAL A 1 330 ? -21.76000 -23.47400 -33.27900 1.000 54.93000 330 VAL A O 1
ATOM 2231 N N . GLN A 1 331 ? -23.18800 -22.42600 -31.89400 1.000 57.35000 331 GLN A N 1
ATOM 2232 C CA . GLN A 1 331 ? -22.29100 -21.28000 -31.78100 1.000 61.49000 331 GLN A CA 1
ATOM 2233 C C . GLN A 1 331 ? -21.09200 -21.60600 -30.90600 1.000 61.07000 331 GLN A C 1
ATOM 2234 O O . GLN A 1 331 ? -20.01100 -21.03000 -31.08800 1.000 65.11000 331 GLN A O 1
ATOM 2240 N N . GLN A 1 332 ? -21.26200 -22.51700 -29.95000 1.000 61.89000 332 GLN A N 1
ATOM 2241 C CA . GLN A 1 332 ? -20.13400 -22.95400 -29.13700 1.000 57.47000 332 GLN A CA 1
ATOM 2242 C C . GLN A 1 332 ? -19.19700 -23.84300 -29.94500 1.000 51.36000 332 GLN A C 1
ATOM 2243 O O . GLN A 1 332 ? -17.98500 -23.61300 -29.98100 1.000 50.27000 332 GLN A O 1
ATOM 2249 N N . TRP A 1 333 ? -19.75300 -24.85300 -30.61600 1.000 50.70000 333 TRP A N 1
ATOM 2250 C CA . TRP A 1 333 ? -18.96500 -25.69900 -31.49900 1.000 54.40000 333 TRP A CA 1
ATOM 2251 C C . TRP A 1 333 ? -18.18400 -24.87300 -32.52200 1.000 59.08000 333 TRP A C 1
ATOM 2252 O O . TRP A 1 333 ? -17.04100 -25.21300 -32.86600 1.000 56.07000 333 TRP A O 1
ATOM 2263 N N . ALA A 1 334 ? -18.76800 -23.76900 -33.00200 1.000 58.31000 334 ALA A N 1
ATOM 2264 C CA . ALA A 1 334 ? -18.06000 -22.93200 -33.96900 1.000 57.34000 334 ALA A CA 1
ATOM 2265 C C . ALA A 1 334 ? -16.84300 -22.25100 -33.34400 1.000 51.56000 334 ALA A C 1
ATOM 2266 O O . ALA A 1 334 ? -15.84000 -22.02400 -34.03300 1.000 53.92000 334 ALA A O 1
ATOM 2268 N N . LEU A 1 335 ? -16.90200 -21.92200 -32.05400 1.000 48.69000 335 LEU A N 1
ATOM 2269 C CA . LEU A 1 335 ? -15.72100 -21.47600 -31.32200 1.000 53.01000 335 LEU A CA 1
ATOM 2270 C C . LEU A 1 335 ? -14.91900 -22.64200 -30.75400 1.000 50.66000 335 LEU A C 1
ATOM 2271 O O . LEU A 1 335 ? -13.99400 -22.42300 -29.96400 1.000 44.16000 335 LEU A O 1
ATOM 2276 N N . ARG A 1 336 ? -15.28200 -23.87400 -31.11300 1.000 52.73000 336 ARG A N 1
ATOM 2277 C CA . ARG A 1 336 ? -14.63000 -25.07900 -30.60400 1.000 60.48000 336 ARG A CA 1
ATOM 2278 C C . ARG A 1 336 ? -14.77400 -25.23000 -29.09000 1.000 53.72000 336 ARG A C 1
ATOM 2279 O O . ARG A 1 336 ? -13.89400 -25.78600 -28.43100 1.000 51.80000 336 ARG A O 1
ATOM 2287 N N . ASN A 1 337 ? -15.86400 -24.71100 -28.52000 1.000 60.06000 337 ASN A N 1
ATOM 2288 C CA . ASN A 1 337 ? -16.34300 -25.13900 -27.20500 1.000 50.23000 337 ASN A CA 1
ATOM 2289 C C . ASN A 1 337 ? -17.32700 -26.26900 -27.45300 1.000 48.70000 337 ASN A C 1
ATOM 2290 O O . ASN A 1 337 ? -18.38900 -26.04600 -28.04600 1.000 46.42000 337 ASN A O 1
ATOM 2295 N N . GLN A 1 338 ? -16.96800 -27.49100 -27.04200 1.000 47.57000 338 GLN A N 1
ATOM 2296 C CA . GLN A 1 338 ? -17.80900 -28.63600 -27.36700 1.000 53.14000 338 GLN A CA 1
ATOM 2297 C C . GLN A 1 338 ? -18.38500 -29.32600 -26.12900 1.000 46.76000 338 GLN A C 1
ATOM 2298 O O . GLN A 1 338 ? -18.87000 -30.46000 -26.22800 1.000 47.78000 338 GLN A O 1
ATOM 2304 N N . ILE A 1 339 ? -18.35700 -28.65800 -24.96800 1.000 43.13000 339 ILE A N 1
ATOM 2305 C CA . ILE A 1 339 ? -18.96200 -29.23600 -23.76700 1.000 47.56000 339 ILE A CA 1
ATOM 2306 C C . ILE A 1 339 ? -20.43400 -29.58800 -23.99100 1.000 46.56000 339 ILE A C 1
ATOM 2307 O O . ILE A 1 339 ? -20.94300 -30.54500 -23.40100 1.000 49.86000 339 ILE A O 1
ATOM 2312 N N . SER A 1 340 ? -21.12300 -28.87000 -24.87700 1.000 49.20000 340 SER A N 1
ATOM 2313 C CA . SER A 1 340 ? -22.50800 -29.20300 -25.20400 1.000 47.22000 340 SER A CA 1
ATOM 2314 C C . SER A 1 340 ? -22.67300 -30.61100 -25.77000 1.000 44.23000 340 SER A C 1
ATOM 2315 O O . SER A 1 340 ? -23.77100 -31.17300 -25.68200 1.000 52.05000 340 SER A O 1
ATOM 2318 N N . GLY A 1 341 ? -21.63700 -31.18200 -26.38100 1.000 45.27000 341 GLY A N 1
ATOM 2319 C CA . GLY A 1 341 ? -21.82800 -32.45700 -27.07200 1.000 45.31000 341 GLY A CA 1
ATOM 2320 C C . GLY A 1 341 ? -22.84800 -32.31100 -28.19000 1.000 48.40000 341 GLY A C 1
ATOM 2321 O O . GLY A 1 341 ? -23.08700 -31.22000 -28.70300 1.000 53.02000 341 GLY A O 1
ATOM 2322 N N . CYS A 1 342 ? -23.48400 -33.42300 -28.54700 1.000 46.93000 342 CYS A N 1
ATOM 2323 C CA . CYS A 1 342 ? -24.40500 -33.49700 -29.66800 1.000 46.86000 342 CYS A CA 1
ATOM 2324 C C . CYS A 1 342 ? -25.81100 -33.92800 -29.23300 1.000 50.82000 342 CYS A C 1
ATOM 2325 O O . CYS A 1 342 ? -26.00300 -34.56400 -28.19600 1.000 46.87000 342 CYS A O 1
ATOM 2328 N N . LYS A 1 343 ? -26.80300 -33.57500 -30.05700 1.000 55.13000 343 LYS A N 1
ATOM 2329 C CA . LYS A 1 343 ? -28.17600 -34.03900 -29.90700 1.000 46.67000 343 LYS A CA 1
ATOM 2330 C C . LYS A 1 343 ? -28.60100 -34.78100 -31.16100 1.000 45.40000 343 LYS A C 1
ATOM 2331 O O . LYS A 1 343 ? -28.07000 -34.53600 -32.24900 1.000 52.60000 343 LYS A O 1
ATOM 2337 N N . ARG A 1 344 ? -29.53300 -35.72100 -31.00000 1.000 45.88000 344 ARG A N 1
ATOM 2338 C CA . ARG A 1 344 ? -29.89400 -36.56900 -32.12900 1.000 52.33000 344 ARG A CA 1
ATOM 2339 C C . ARG A 1 344 ? -30.73000 -35.77100 -33.11900 1.000 56.30000 344 ARG A C 1
ATOM 2340 O O . ARG A 1 344 ? -31.41000 -34.80400 -32.76000 1.000 53.86000 344 ARG A O 1
ATOM 2348 N N . ARG A 1 345 ? -30.64200 -36.16200 -34.38600 1.000 59.98000 345 ARG A N 1
ATOM 2349 C CA . ARG A 1 345 ? -31.28500 -35.38100 -35.43300 1.000 66.72000 345 ARG A CA 1
ATOM 2350 C C . ARG A 1 345 ? -32.78900 -35.60800 -35.43900 1.000 61.86000 345 ARG A C 1
ATOM 2351 O O . ARG A 1 345 ? -33.56800 -34.65100 -35.40000 1.000 64.01000 345 ARG A O 1
ATOM 2359 N N . THR A 1 346 ? -33.19400 -36.87400 -35.47800 1.000 60.19000 346 THR A N 1
ATOM 2360 C CA . THR A 1 346 ? -34.57400 -37.32300 -35.52300 1.000 62.58000 346 THR A CA 1
ATOM 2361 C C . THR A 1 346 ? -34.99300 -37.85500 -34.15800 1.000 64.88000 346 THR A C 1
ATOM 2362 O O . THR A 1 346 ? -34.19300 -38.47100 -33.45200 1.000 64.70000 346 THR A O 1
ATOM 2366 N N . ARG A 1 347 ? -36.25300 -37.63600 -33.79600 1.000 67.77000 347 ARG A N 1
ATOM 2367 C CA . ARG A 1 347 ? -36.73500 -38.15200 -32.52800 1.000 59.40000 347 ARG A CA 1
ATOM 2368 C C . ARG A 1 347 ? -36.88200 -39.67000 -32.60700 1.000 56.62000 347 ARG A C 1
ATOM 2369 O O . ARG A 1 347 ? -37.07400 -40.24700 -33.68200 1.000 58.25000 347 ARG A O 1
ATOM 2377 N N . LEU A 1 348 ? -36.72700 -40.31900 -31.45500 1.000 52.96000 348 LEU A N 1
ATOM 2378 C CA . LEU A 1 348 ? -36.86000 -41.76300 -31.37400 1.000 56.03000 348 LEU A CA 1
ATOM 2379 C C . LEU A 1 348 ? -38.33400 -42.17800 -31.30100 1.000 55.71000 348 LEU A C 1
ATOM 2380 O O . LEU A 1 348 ? -39.17600 -41.47400 -30.74400 1.000 55.99000 348 LEU A O 1
ATOM 2385 N N . SER A 1 349 ? -38.62800 -43.35400 -31.84400 1.000 54.14000 349 SER A N 1
ATOM 2386 C CA . SER A 1 349 ? -39.97400 -43.90800 -31.88000 1.000 55.33000 349 SER A CA 1
ATOM 2387 C C . SER A 1 349 ? -40.14000 -45.08300 -30.94000 1.000 61.02000 349 SER A C 1
ATOM 2388 O O . SER A 1 349 ? -41.24900 -45.61700 -30.83300 1.000 57.79000 349 SER A O 1
ATOM 2391 N N . CYS A 1 350 ? -39.05900 -45.51600 -30.28700 1.000 59.23000 350 CYS A N 1
ATOM 2392 C CA . CYS A 1 350 ? -39.00800 -46.76000 -29.52600 1.000 56.37000 350 CYS A CA 1
ATOM 2393 C C . CYS A 1 350 ? -39.20000 -47.92400 -30.48200 1.000 59.91000 350 CYS A C 1
ATOM 2394 O O . CYS A 1 350 ? -38.26100 -48.68500 -30.73400 1.000 63.48000 350 CYS A O 1
ATOM 2397 N N . ASN A 1 351 ? -40.39200 -48.06100 -31.04700 1.000 60.46000 351 ASN A N 1
ATOM 2398 C CA . ASN A 1 351 ? -40.63200 -49.14900 -31.97800 1.000 59.75000 351 ASN A CA 1
ATOM 2399 C C . ASN A 1 351 ? -40.06000 -48.82100 -33.34600 1.000 60.12000 351 ASN A C 1
ATOM 2400 O O . ASN A 1 351 ? -40.16200 -47.68800 -33.82400 1.000 58.08000 351 ASN A O 1
ATOM 2405 N N . GLY A 1 352 ? -39.44900 -49.82500 -33.96700 1.000 59.67000 352 GLY A N 1
ATOM 2406 C CA . GLY A 1 352 ? -38.84900 -49.63900 -35.26500 1.000 60.57000 352 GLY A CA 1
ATOM 2407 C C . GLY A 1 352 ? -37.59200 -48.81000 -35.27400 1.000 62.04000 352 GLY A C 1
ATOM 2408 O O . GLY A 1 352 ? -37.11600 -48.45600 -36.35600 1.000 63.36000 352 GLY A O 1
ATOM 2409 N N . ASP A 1 353 ? -37.04800 -48.47500 -34.10500 1.000 63.44000 353 ASP A N 1
ATOM 2410 C CA . ASP A 1 353 ? -35.76400 -47.79700 -34.03800 1.000 59.06000 353 ASP A CA 1
ATOM 2411 C C . ASP A 1 353 ? -34.65400 -48.73400 -34.51000 1.000 57.84000 353 ASP A C 1
ATOM 2412 O O . ASP A 1 353 ? -34.81600 -49.96500 -34.55600 1.000 55.76000 353 ASP A O 1
ATOM 2417 N N . GLY A 1 354 ? -33.51900 -48.13100 -34.88300 1.000 60.96000 354 GLY A N 1
ATOM 2418 C CA . GLY A 1 354 ? -32.34500 -48.88600 -35.30000 1.000 56.42000 354 GLY A CA 1
ATOM 2419 C C . GLY A 1 354 ? -31.05200 -48.45900 -34.62600 1.000 60.77000 354 GLY A C 1
ATOM 2420 O O . GLY A 1 354 ? -31.06200 -47.71000 -33.63600 1.000 55.87000 354 GLY A O 1
ATOM 2421 N N . PHE A 1 355 ? -29.92100 -48.91100 -35.16800 1.000 59.43000 355 PHE A N 1
ATOM 2422 C CA . PHE A 1 355 ? -28.62900 -48.61100 -34.56700 1.000 59.62000 355 PHE A CA 1
ATOM 2423 C C . PHE A 1 355 ? -27.59500 -48.21600 -35.60900 1.000 55.05000 355 PHE A C 1
ATOM 2424 O O . PHE A 1 355 ? -27.55700 -48.77100 -36.71100 1.000 58.97000 355 PHE A O 1
ATOM 2432 N N . THR A 1 356 ? -26.76000 -47.25300 -35.24700 1.000 52.88000 356 THR A N 1
ATOM 2433 C CA . THR A 1 356 ? -25.51900 -46.99800 -35.96300 1.000 54.34000 356 THR A CA 1
ATOM 2434 C C . THR A 1 356 ? -24.37300 -47.67800 -35.22900 1.000 54.41000 356 THR A C 1
ATOM 2435 O O . THR A 1 356 ? -24.29600 -47.63900 -33.99500 1.000 51.64000 356 THR A O 1
ATOM 2439 N N . ARG A 1 357 ? -23.49200 -48.31100 -35.99800 1.000 62.75000 357 ARG A N 1
ATOM 2440 C CA . ARG A 1 357 ? -22.33100 -49.00700 -35.45500 1.000 56.85000 357 ARG A CA 1
ATOM 2441 C C . ARG A 1 357 ? -21.14300 -48.05200 -35.36700 1.000 54.66000 357 ARG A C 1
ATOM 2442 O O . ARG A 1 357 ? -20.75200 -47.43900 -36.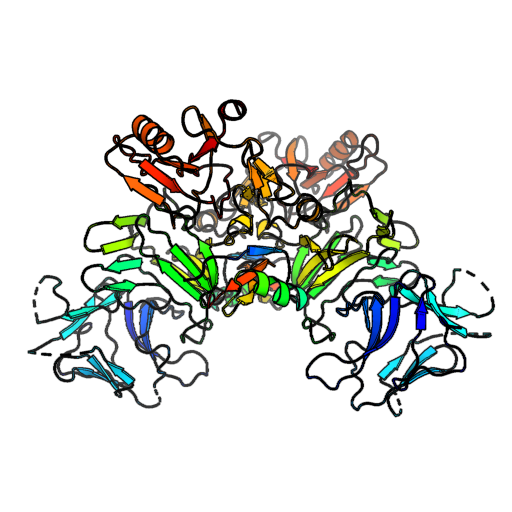36900 1.000 58.00000 357 ARG A O 1
ATOM 2450 N N . MET A 1 358 ? -20.62700 -47.87600 -34.16000 1.000 48.58000 358 MET A N 1
ATOM 2451 C CA . MET A 1 358 ? -19.31900 -47.28900 -33.93400 1.000 47.89000 358 MET A CA 1
ATOM 2452 C C . MET A 1 358 ? -18.32200 -48.41300 -33.74400 1.000 53.13000 358 MET A C 1
ATOM 2453 O O . MET A 1 358 ? -18.63400 -49.46100 -33.17000 1.000 53.89000 358 MET A O 1
ATOM 2458 N N . LYS A 1 359 ? -17.12300 -48.20800 -34.25500 1.000 54.34000 359 LYS A N 1
ATOM 2459 C CA . LYS A 1 359 ? -16.08800 -49.20100 -34.07100 1.000 58.82000 359 LYS A CA 1
ATOM 2460 C C . LYS A 1 359 ? -14.86900 -48.51700 -33.49600 1.000 52.31000 359 LYS A C 1
ATOM 2461 O O . LYS A 1 359 ? -14.72300 -47.29700 -33.58600 1.000 45.45000 359 LYS A O 1
ATOM 2467 N N . ASN A 1 360 ? -14.01200 -49.32200 -32.87500 1.000 48.40000 360 ASN A N 1
ATOM 2468 C CA . ASN A 1 360 ? -12.74200 -48.82800 -32.37300 1.000 46.17000 360 ASN A CA 1
ATOM 2469 C C . ASN A 1 360 ? -12.96700 -47.74500 -31.33600 1.000 46.16000 360 ASN A C 1
ATOM 2470 O O . ASN A 1 360 ? -12.27500 -46.72600 -31.30300 1.000 47.51000 360 ASN A O 1
ATOM 2475 N N . ILE A 1 361 ? -13.94400 -47.99000 -30.48000 1.000 45.42000 361 ILE A N 1
ATOM 2476 C CA . ILE A 1 361 ? -14.39600 -47.01600 -29.50400 1.000 45.80000 361 ILE A CA 1
ATOM 2477 C C . ILE A 1 361 ? -13.96900 -47.49400 -28.12400 1.000 40.84000 361 ILE A C 1
ATOM 2478 O O . ILE A 1 361 ? -13.87700 -48.70000 -27.86100 1.000 45.30000 361 ILE A O 1
ATOM 2483 N N . LYS A 1 362 ? -13.65000 -46.54000 -27.26400 1.000 34.36000 362 LYS A N 1
ATOM 2484 C CA . LYS A 1 362 ? -13.70000 -46.75200 -25.81900 1.000 36.66000 362 LYS A CA 1
ATOM 2485 C C . LYS A 1 362 ? -15.15700 -46.67000 -25.35500 1.000 36.59000 362 LYS A C 1
ATOM 2486 O O . LYS A 1 362 ? -15.78500 -45.61400 -25.48100 1.000 35.08000 362 LYS A O 1
ATOM 2492 N N . LEU A 1 363 ? -15.68500 -47.77500 -24.83400 1.000 32.96000 363 LEU A N 1
ATOM 2493 C CA . LEU A 1 363 ? -17.07600 -47.84400 -24.39500 1.000 39.82000 363 LEU A CA 1
ATOM 2494 C C . LEU A 1 363 ? -17.38900 -46.72200 -23.40000 1.000 37.06000 363 LEU A C 1
ATOM 2495 O O . LEU A 1 363 ? -16.51800 -46.34800 -22.60700 1.000 33.61000 363 LEU A O 1
ATOM 2500 N N . PRO A 1 364 ? -18.60300 -46.14200 -23.43500 1.000 32.47000 364 PRO A N 1
ATOM 2501 C CA . PRO A 1 364 ? -18.89100 -44.96500 -22.59900 1.000 33.08000 364 PRO A CA 1
ATOM 2502 C C . PRO A 1 364 ? -19.04300 -45.35200 -21.13800 1.000 33.32000 364 PRO A C 1
ATOM 2503 O O . PRO A 1 364 ? -19.23100 -46.52400 -20.80500 1.000 33.58000 364 PRO A O 1
ATOM 2507 N N . ASP A 1 365 ? -18.91900 -44.33400 -20.27500 1.000 33.20000 365 ASP A N 1
ATOM 2508 C CA . ASP A 1 365 ? -18.97800 -44.45700 -18.81600 1.000 32.95000 365 ASP A CA 1
ATOM 2509 C C . ASP A 1 365 ? -20.10600 -45.37800 -18.38400 1.000 40.14000 365 ASP A C 1
ATOM 2510 O O . ASP A 1 365 ? -21.25900 -45.19200 -18.78700 1.000 37.92000 365 ASP A O 1
ATOM 2515 N N . THR A 1 366 ? -19.77300 -46.34700 -17.52900 1.000 37.09000 366 THR A N 1
ATOM 2516 C CA . THR A 1 366 ? -20.64300 -47.48300 -17.24100 1.000 39.69000 366 THR A CA 1
ATOM 2517 C C . THR A 1 366 ? -21.58500 -47.27600 -16.03200 1.000 39.61000 366 THR A C 1
ATOM 2518 O O . THR A 1 366 ? -22.16900 -48.24900 -15.55000 1.000 40.82000 366 THR A O 1
ATOM 2522 N N . ARG A 1 367 ? -21.78000 -46.04100 -15.56800 1.000 35.55000 367 ARG A N 1
ATOM 2523 C CA . ARG A 1 367 ? -22.70300 -45.80500 -14.46500 1.000 41.45000 367 ARG A CA 1
ATOM 2524 C C . ARG A 1 367 ? -24.10800 -46.34900 -14.73700 1.000 43.77000 367 ARG A C 1
ATOM 2525 O O . ARG A 1 367 ? -24.74900 -46.88300 -13.82800 1.000 42.93000 367 ARG A O 1
ATOM 2533 N N . MET A 1 368 ? -24.62700 -46.18600 -15.95200 1.000 41.07000 368 MET A N 1
ATOM 2534 C CA . MET A 1 368 ? -25.99900 -46.57700 -16.28100 1.000 42.47000 368 MET A CA 1
ATOM 2535 C C . MET A 1 368 ? -26.03100 -47.84500 -17.11600 1.000 40.80000 368 MET A C 1
ATOM 2536 O O . MET A 1 368 ? -26.91600 -48.02600 -17.95400 1.000 49.21000 368 MET A O 1
ATOM 2541 N N . ALA A 1 369 ? -25.05300 -48.70900 -16.93100 1.000 40.15000 369 ALA A N 1
ATOM 2542 C CA . ALA A 1 369 ? -24.90200 -49.88200 -17.76600 1.000 42.31000 369 ALA A CA 1
ATOM 2543 C C . ALA A 1 369 ? -25.28800 -51.12800 -16.98600 1.000 41.85000 369 ALA A C 1
ATOM 2544 O O . ALA A 1 369 ? -25.04000 -51.22600 -15.78200 1.000 44.35000 369 ALA A O 1
ATOM 2546 N N . ILE A 1 370 ? -25.90100 -52.06500 -17.69300 1.000 43.50000 370 ILE A N 1
ATOM 2547 C CA . ILE A 1 370 ? -26.32800 -53.34500 -17.16000 1.000 45.91000 370 ILE A CA 1
ATOM 2548 C C . ILE A 1 370 ? -25.70800 -54.41000 -18.04300 1.000 45.84000 370 ILE A C 1
ATOM 2549 O O . ILE A 1 370 ? -25.67700 -54.26200 -19.27000 1.000 50.82000 370 ILE A O 1
ATOM 2554 N N . VAL A 1 371 ? -25.21600 -55.48100 -17.43600 1.000 46.76000 371 VAL A N 1
ATOM 2555 C CA . VAL A 1 371 ? -24.54600 -56.52600 -18.19700 1.000 50.76000 371 VAL A CA 1
ATOM 2556 C C . VAL A 1 371 ? -25.21400 -57.85700 -17.88300 1.000 52.42000 371 VAL A C 1
ATOM 2557 O O . VAL A 1 371 ? -25.51300 -58.15600 -16.72300 1.000 55.07000 371 VAL A O 1
ATOM 2561 N N . ASP A 1 372 ? -25.50700 -58.61900 -18.92700 1.000 53.94000 372 ASP A N 1
ATOM 2562 C CA . ASP A 1 372 ? -26.01000 -59.98100 -18.82500 1.000 57.78000 372 ASP A CA 1
ATOM 2563 C C . ASP A 1 372 ? -25.08200 -60.81600 -19.68700 1.000 60.50000 372 ASP A C 1
ATOM 2564 O O . ASP A 1 372 ? -25.11400 -60.70700 -20.91700 1.000 61.14000 372 ASP A O 1
ATOM 2569 N N . ARG A 1 373 ? -24.25500 -61.63400 -19.05200 1.000 62.36000 373 ARG A N 1
ATOM 2570 C CA . ARG A 1 373 ? -23.23000 -62.35100 -19.79200 1.000 67.77000 37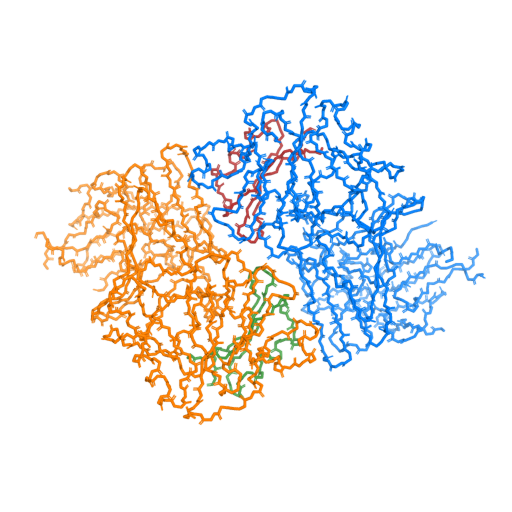3 ARG A CA 1
ATOM 2571 C C . ARG A 1 373 ? -23.74200 -63.64100 -20.40800 1.000 65.74000 373 ARG A C 1
ATOM 2572 O O . ARG A 1 373 ? -23.02500 -64.25800 -21.20500 1.000 66.85000 373 ARG A O 1
ATOM 2580 N N . SER A 1 374 ? -24.97500 -64.03100 -20.09900 1.000 64.13000 374 SER A N 1
ATOM 2581 C CA . SER A 1 374 ? -25.55600 -65.27600 -20.58800 1.000 66.51000 374 SER A CA 1
ATOM 2582 C C . SER A 1 374 ? -26.21900 -65.15400 -21.95800 1.000 67.07000 374 SER A C 1
ATOM 2583 O O . SER A 1 374 ? -26.70900 -66.16000 -22.47600 1.000 70.72000 374 SER A O 1
ATOM 2586 N N . ILE A 1 375 ? -26.27500 -63.96400 -22.54800 1.000 64.66000 375 ILE A N 1
ATOM 2587 C CA . ILE A 1 375 ? -26.98800 -63.77000 -23.80300 1.000 66.73000 375 ILE A CA 1
ATOM 2588 C C . ILE A 1 375 ? -26.04200 -63.14700 -24.81600 1.000 69.74000 375 ILE A C 1
ATOM 2589 O O . ILE A 1 375 ? -25.10600 -62.42400 -24.46100 1.000 72.70000 375 ILE A O 1
ATOM 2594 N N . GLY A 1 376 ? -26.28700 -63.44400 -26.09000 1.000 65.82000 376 GLY A N 1
ATOM 2595 C CA . GLY A 1 376 ? -25.45600 -62.96100 -27.17100 1.000 64.80000 376 GLY A CA 1
ATOM 2596 C C . GLY A 1 376 ? -25.97100 -61.66600 -27.77300 1.000 62.56000 376 GLY A C 1
ATOM 2597 O O . GLY A 1 376 ? -26.93100 -61.05300 -27.30000 1.000 64.09000 376 GLY A O 1
ATOM 2598 N N . LEU A 1 377 ? -25.32800 -61.26600 -28.87100 1.000 63.17000 377 LEU A N 1
ATOM 2599 C CA . LEU A 1 377 ? -25.51300 -59.91400 -29.38500 1.000 58.19000 377 LEU A CA 1
ATOM 2600 C C . LEU A 1 377 ? -26.84600 -59.73300 -30.10700 1.000 59.88000 377 LEU A C 1
ATOM 2601 O O . LEU A 1 377 ? -27.43000 -58.64400 -30.05400 1.000 58.60000 377 LEU A O 1
ATOM 2606 N N . LYS A 1 378 ? -27.34000 -60.76100 -30.80800 1.000 60.93000 378 LYS A N 1
ATOM 2607 C CA . LYS A 1 378 ? -28.63700 -60.61100 -31.46700 1.000 63.71000 378 LYS A CA 1
ATOM 2608 C C . LYS A 1 378 ? -29.75500 -60.46000 -30.43600 1.000 60.26000 378 LYS A C 1
ATOM 2609 O O . LYS A 1 378 ? -30.64000 -59.60600 -30.58300 1.000 60.22000 378 LYS A O 1
ATOM 2611 N N . GLU A 1 379 ? -29.71300 -61.24900 -29.36100 1.000 60.01000 379 GLU A N 1
ATOM 2612 C CA . GLU A 1 379 ? -30.71200 -61.06800 -28.31500 1.000 63.24000 379 GLU A CA 1
ATOM 2613 C C . GLU A 1 379 ? -30.51600 -59.75500 -27.56800 1.000 62.93000 379 GLU A C 1
ATOM 2614 O O . GLU A 1 379 ? -31.49500 -59.15700 -27.10500 1.000 62.46000 379 GLU A O 1
ATOM 2620 N N . CYS A 1 380 ? -29.26500 -59.30000 -27.42700 1.000 59.24000 380 CYS A N 1
ATOM 2621 C CA . CYS A 1 380 ? -29.02000 -58.00400 -26.80600 1.000 57.46000 380 CYS A CA 1
ATOM 2622 C C . CYS A 1 380 ? -29.70100 -56.88800 -27.58500 1.000 57.76000 380 CYS A C 1
ATOM 2623 O O . CYS A 1 380 ? -30.26900 -55.96100 -26.98800 1.000 55.98000 380 CYS A O 1
ATOM 2626 N N . GLU A 1 381 ? -29.65800 -56.95900 -28.92000 1.000 57.36000 381 GLU A N 1
ATOM 2627 C CA . GLU A 1 381 ? -30.32300 -55.94100 -29.72600 1.000 58.30000 381 GLU A CA 1
ATOM 2628 C C . GLU A 1 381 ? -31.81700 -55.90600 -29.42200 1.000 58.67000 381 GLU A C 1
ATOM 2629 O O . GLU A 1 381 ? -32.38400 -54.84000 -29.15600 1.000 55.92000 381 GLU A O 1
ATOM 2635 N N . LYS A 1 382 ? -32.46400 -57.08100 -29.42100 1.000 60.56000 382 LYS A N 1
ATOM 2636 C CA . LYS A 1 382 ? -33.89400 -57.15600 -29.12600 1.000 60.99000 382 LYS A CA 1
ATOM 2637 C C . LYS A 1 382 ? -34.19000 -56.58100 -27.75000 1.000 57.85000 382 LYS A C 1
ATOM 2638 O O . LYS A 1 382 ? -35.09100 -55.74600 -27.59100 1.000 55.15000 382 LYS A O 1
ATOM 2644 N N . ARG A 1 383 ? -33.43200 -57.01000 -26.73500 1.000 57.81000 383 ARG A N 1
ATOM 2645 C CA . ARG A 1 383 ? -33.65400 -56.48600 -25.39200 1.000 54.35000 383 ARG A CA 1
ATOM 2646 C C . ARG A 1 383 ? -33.48000 -54.97700 -25.35200 1.000 55.79000 383 ARG A C 1
ATOM 2647 O O . ARG A 1 383 ? -34.28400 -54.28000 -24.73100 1.000 58.37000 383 ARG A O 1
ATOM 2655 N N . CYS A 1 384 ? -32.46600 -54.44600 -26.04200 1.000 55.38000 384 CYS A N 1
ATOM 2656 C CA . CYS A 1 384 ? -32.31100 -52.99200 -26.09400 1.000 54.36000 384 CYS A CA 1
ATOM 2657 C C . CYS A 1 384 ? -33.44700 -52.33400 -26.86600 1.000 53.57000 384 CYS A C 1
ATOM 2658 O O . CYS A 1 384 ? -33.92700 -51.26000 -26.48100 1.000 48.14000 384 CYS A O 1
ATOM 2661 N N . LEU A 1 385 ? -33.88000 -52.94200 -27.97200 1.000 55.27000 385 LEU A N 1
ATOM 2662 C CA . LEU A 1 385 ? -34.98800 -52.34800 -28.71700 1.000 56.49000 385 LEU A CA 1
ATOM 2663 C C . LEU A 1 385 ? -36.25100 -52.31400 -27.87100 1.000 56.96000 385 LEU A C 1
ATOM 2664 O O . LEU A 1 385 ? -36.96600 -51.30400 -27.83800 1.000 56.34000 385 LEU A O 1
ATOM 2669 N N . SER A 1 386 ? -36.51100 -53.40200 -27.14400 1.000 55.31000 386 SER A N 1
ATOM 2670 C CA . SER A 1 386 ? -37.69600 -53.57100 -26.31500 1.000 55.29000 386 SER A CA 1
ATOM 2671 C C . SER A 1 386 ? -37.81000 -52.55600 -25.18200 1.000 56.72000 386 SER A C 1
ATOM 2672 O O . SER A 1 386 ? -38.89300 -52.42900 -24.60300 1.000 59.03000 386 SER A O 1
ATOM 2675 N N . ASP A 1 387 ? -36.74500 -51.83400 -24.84200 1.000 57.35000 387 ASP A N 1
ATOM 2676 C CA . ASP A 1 387 ? -36.80500 -50.81200 -23.80200 1.000 55.41000 387 ASP A CA 1
ATOM 2677 C C . ASP A 1 387 ? -36.32600 -49.50600 -24.40000 1.000 56.62000 387 ASP A C 1
ATOM 2678 O O . ASP A 1 387 ? -35.16200 -49.39000 -24.79600 1.000 64.92000 387 ASP A O 1
ATOM 2683 N N . CYS A 1 388 ? -37.21300 -48.51800 -24.42800 1.000 53.59000 388 CYS A N 1
ATOM 2684 C CA . CYS A 1 388 ? -36.90400 -47.25600 -25.07000 1.000 55.23000 388 CYS A CA 1
ATOM 2685 C C . CYS A 1 388 ? -35.90500 -46.41600 -24.27800 1.000 55.33000 388 CYS A C 1
ATOM 2686 O O . CYS A 1 388 ? -35.34200 -45.46600 -24.84000 1.000 62.11000 388 CYS A O 1
ATOM 2689 N N . ASN A 1 389 ? -35.67800 -46.72700 -22.99600 1.000 55.71000 389 ASN A N 1
ATOM 2690 C CA . ASN A 1 389 ? -34.62500 -46.02600 -22.26900 1.000 56.98000 389 ASN A CA 1
ATOM 2691 C C . ASN A 1 389 ? -33.23600 -46.42800 -22.73600 1.000 47.08000 389 ASN A C 1
ATOM 2692 O O . ASN A 1 389 ? -32.30900 -45.63000 -22.60800 1.000 41.60000 389 ASN A O 1
ATOM 2697 N N . CYS A 1 390 ? -33.07900 -47.64800 -23.24300 1.000 42.29000 390 CYS A N 1
ATOM 2698 C CA . CYS A 1 390 ? -31.82000 -48.11300 -23.78200 1.000 47.84000 390 CYS A CA 1
ATOM 2699 C C . CYS A 1 390 ? -31.27700 -47.20900 -24.89000 1.000 52.10000 390 CYS A C 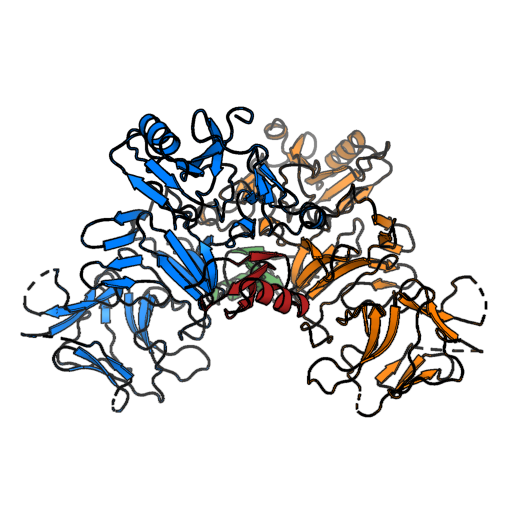1
ATOM 2700 O O . CYS A 1 390 ? -31.82300 -47.18400 -25.99900 1.000 48.76000 390 CYS A O 1
ATOM 2703 N N . THR A 1 391 ? -30.16700 -46.50800 -24.62000 1.000 48.12000 391 THR A N 1
ATOM 2704 C CA . THR A 1 391 ? -29.54700 -45.66300 -25.63600 1.000 44.74000 391 THR A CA 1
ATOM 2705 C C . THR A 1 391 ? -28.49000 -46.38200 -26.47200 1.000 46.52000 391 THR A C 1
ATOM 2706 O O . THR A 1 391 ? -28.16800 -45.90600 -27.56600 1.000 47.29000 391 THR A O 1
ATOM 2710 N N . ALA A 1 392 ? -27.96100 -47.51800 -26.01300 1.000 48.12000 392 ALA A N 1
ATOM 2711 C CA . ALA A 1 392 ? -26.89900 -48.21200 -26.74400 1.000 45.60000 392 ALA A CA 1
ATOM 2712 C C . ALA A 1 392 ? -26.60800 -49.55500 -26.09500 1.000 45.09000 392 ALA A C 1
ATOM 2713 O O . ALA A 1 392 ? -26.81400 -49.74600 -24.89100 1.000 47.25000 392 ALA A O 1
ATOM 2715 N N . PHE A 1 393 ? -26.08100 -50.47300 -26.89600 1.000 43.33000 393 PHE A N 1
ATOM 2716 C CA . PHE A 1 393 ? -25.66100 -51.75800 -26.36900 1.000 48.17000 393 PHE A CA 1
ATOM 2717 C C . PHE A 1 393 ? -24.33500 -52.17000 -26.99700 1.000 49.84000 393 PHE A C 1
ATOM 2718 O O . PHE A 1 393 ? -23.89900 -51.60600 -28.00200 1.000 51.75000 393 PHE A O 1
ATOM 2726 N N . ALA A 1 394 ? -23.69800 -53.16700 -26.38500 1.000 48.87000 394 ALA A N 1
ATOM 2727 C CA . ALA A 1 394 ? -22.38500 -53.62800 -26.82200 1.000 49.31000 394 ALA A CA 1
ATOM 2728 C C . ALA A 1 394 ? -22.12200 -55.03300 -26.28400 1.000 51.84000 394 ALA A C 1
ATOM 2729 O O . ALA A 1 394 ? -22.73200 -55.46200 -25.29800 1.000 53.06000 394 ALA A O 1
ATOM 2731 N N . ASN A 1 395 ? -21.20900 -55.74600 -26.96300 1.000 53.16000 395 ASN A N 1
ATOM 2732 C CA . ASN A 1 395 ? -20.73300 -57.04600 -26.48700 1.000 59.36000 395 ASN A CA 1
ATOM 2733 C C . ASN A 1 395 ? -20.07300 -56.90300 -25.12500 1.000 59.71000 395 ASN A C 1
ATOM 2734 O O . ASN A 1 395 ? -19.36900 -55.92900 -24.86000 1.000 56.09000 395 ASN A O 1
ATOM 2739 N N . ALA A 1 396 ? -20.26100 -57.90500 -24.27100 1.000 63.82000 396 ALA A N 1
ATOM 2740 C CA . ALA A 1 396 ? -19.61800 -57.84700 -22.96300 1.000 69.09000 396 ALA A CA 1
ATOM 2741 C C . ALA A 1 396 ? -18.18800 -58.38800 -22.99200 1.000 70.02000 396 ALA A C 1
ATOM 2742 O O . ALA A 1 396 ? -17.34000 -57.91300 -22.23100 1.000 65.44000 396 ALA A O 1
ATOM 2744 N N . ASP A 1 397 ? -17.89600 -59.36400 -23.85100 1.000 71.93000 397 ASP A N 1
ATOM 2745 C CA . ASP A 1 397 ? -16.58100 -59.98800 -23.89400 1.000 73.80000 397 ASP A CA 1
ATOM 2746 C C . ASP A 1 397 ? -16.11500 -60.11100 -25.33900 1.000 79.20000 397 ASP A C 1
ATOM 2747 O O . ASP A 1 397 ? -16.81000 -60.70200 -26.17200 1.000 81.66000 397 ASP A O 1
ATOM 2752 N N . ILE A 1 398 ? -14.92100 -59.58200 -25.62300 1.000 79.52000 398 ILE A N 1
ATOM 2753 C CA . ILE A 1 398 ? -14.43200 -59.49200 -26.99600 1.000 83.79000 398 ILE A CA 1
ATOM 2754 C C . ILE A 1 398 ? -13.70500 -60.74000 -27.48800 1.000 87.18000 398 ILE A C 1
ATOM 2755 O O . ILE A 1 398 ? -13.47600 -60.86500 -28.69900 1.000 96.27000 398 ILE A O 1
ATOM 2760 N N . ARG A 1 399 ? -13.31300 -61.65000 -26.59900 1.000 88.84000 399 ARG A N 1
ATOM 2761 C CA . ARG A 1 399 ? -12.72100 -62.89000 -27.07800 1.000 95.49000 399 ARG A CA 1
ATOM 2762 C C . ARG A 1 399 ? -13.73800 -63.66600 -27.91300 1.000 103.70000 399 ARG A C 1
ATOM 2763 O O . ARG A 1 399 ? -14.95000 -63.42700 -27.85200 1.000 105.47000 399 ARG A O 1
ATOM 2771 N N . ASN A 1 400 ? -13.22600 -64.60400 -28.70800 1.000 124.73000 400 ASN A N 1
ATOM 2772 C CA . ASN A 1 400 ? -14.04000 -65.27600 -29.71400 1.000 126.10000 400 ASN A CA 1
ATOM 2773 C C . ASN A 1 400 ? -14.86200 -66.39500 -29.08400 1.000 120.14000 400 ASN A C 1
ATOM 2774 O O . ASN A 1 400 ? -14.33400 -67.20500 -28.31300 1.000 119.19000 400 ASN A O 1
ATOM 2779 N N . ARG A 1 401 ? -16.16100 -66.41600 -29.41500 1.000 122.29000 401 ARG A N 1
ATOM 2780 C CA . ARG A 1 401 ? -17.15200 -67.41700 -29.01300 1.000 127.99000 401 ARG A CA 1
ATOM 2781 C C . ARG A 1 401 ? -17.68800 -67.17700 -27.60100 1.000 127.54000 401 ARG A C 1
ATOM 2782 O O . ARG A 1 401 ? -18.81400 -67.58800 -27.29100 1.000 121.13000 401 ARG A O 1
ATOM 2784 N N . VAL A 1 402 ? -16.90200 -66.52800 -26.73000 1.000 120.05000 402 VAL A N 1
ATOM 2785 C CA . VAL A 1 402 ? -17.47800 -65.95400 -25.51900 1.000 116.07000 402 VAL A CA 1
ATOM 2786 C C . VAL A 1 402 ? -18.25500 -64.69700 -25.89200 1.000 119.83000 402 VAL A C 1
ATOM 2787 O O . VAL A 1 402 ? -18.03100 -64.07800 -26.93800 1.000 126.66000 402 VAL A O 1
ATOM 2791 N N . THR A 1 403 ? -19.17700 -64.30600 -25.03000 1.000 107.17000 403 THR A N 1
ATOM 2792 C CA . THR A 1 403 ? -20.04300 -63.19500 -25.39600 1.000 98.99000 403 THR A CA 1
ATOM 2793 C C . THR A 1 403 ? -20.68700 -62.63300 -24.13900 1.000 93.43000 403 THR A C 1
ATOM 2794 O O . THR A 1 403 ? -20.35800 -63.02300 -23.01000 1.000 93.45000 403 THR A O 1
ATOM 2798 N N . GLY A 1 404 ? -21.63000 -61.73500 -24.36500 1.000 86.08000 404 GLY A N 1
ATOM 2799 C CA . GLY A 1 404 ? -22.36100 -61.07300 -23.30900 1.000 79.36000 404 GLY A CA 1
ATOM 2800 C C . GLY A 1 404 ? -23.02700 -59.84800 -23.89800 1.000 72.12000 404 GLY A C 1
ATOM 2801 O O . GLY A 1 404 ? -22.95800 -59.59800 -25.10500 1.000 71.31000 404 GLY A O 1
ATOM 2802 N N . CYS A 1 405 ? -23.65600 -59.07800 -23.02600 1.000 66.07000 405 CYS A N 1
ATOM 2803 C CA . CYS A 1 405 ? -24.43400 -57.96800 -23.53700 1.000 60.99000 405 CYS A CA 1
ATOM 2804 C C . CYS A 1 405 ? -24.39000 -56.87500 -22.48500 1.000 53.79000 405 CYS A C 1
ATOM 2805 O O . CYS A 1 405 ? -24.65200 -57.14200 -21.30500 1.000 50.38000 405 CYS A O 1
ATOM 2808 N N . VAL A 1 406 ? -24.00000 -55.67100 -22.89400 1.000 53.36000 406 VAL A N 1
ATOM 2809 C CA . VAL A 1 406 ? -24.04700 -54.49100 -22.03500 1.000 50.66000 406 VAL A CA 1
ATOM 2810 C C . VAL A 1 406 ? -25.03400 -53.51200 -22.64200 1.000 49.77000 406 VAL A C 1
ATOM 2811 O O . VAL A 1 406 ? -25.07900 -53.33700 -23.86600 1.000 50.39000 406 VAL A O 1
ATOM 2815 N N . ILE A 1 407 ? -25.82000 -52.87400 -21.79100 1.000 45.32000 407 ILE A N 1
ATOM 2816 C CA . ILE A 1 407 ? -26.88000 -51.98700 -22.23100 1.000 43.55000 407 ILE A CA 1
ATOM 2817 C C . ILE A 1 407 ? -26.76400 -50.69800 -21.44100 1.000 42.23000 407 ILE A C 1
ATOM 2818 O O . ILE A 1 407 ? -26.55500 -50.72400 -20.22500 1.000 42.01000 407 ILE A O 1
ATOM 2823 N N . TRP A 1 408 ? -26.84900 -49.57000 -22.13700 1.000 41.85000 408 TRP A N 1
ATOM 2824 C CA . TRP A 1 408 ? -26.77500 -48.27200 -21.49300 1.000 42.66000 408 TRP A CA 1
ATOM 2825 C C . TRP A 1 408 ? -28.14600 -47.60500 -21.53200 1.000 46.20000 408 TRP A C 1
ATOM 2826 O O . TRP A 1 408 ? -28.92800 -47.81300 -22.46100 1.000 46.69000 408 TRP A O 1
ATOM 2837 N N . THR A 1 409 ? -28.43700 -46.80900 -20.51000 1.000 42.38000 409 THR A N 1
ATOM 2838 C CA . THR A 1 409 ? -29.53100 -45.84900 -20.54500 1.000 39.14000 409 THR A CA 1
ATOM 2839 C C . THR A 1 409 ? -28.92500 -44.47500 -20.32400 1.000 41.53000 409 THR A C 1
ATOM 2840 O O . THR A 1 409 ? -27.83900 -44.35600 -19.75500 1.000 45.68000 409 THR A O 1
ATOM 2844 N N . GLY A 1 410 ? -29.59200 -43.44400 -20.79700 1.000 42.64000 410 GLY A N 1
ATOM 2845 C CA . GLY A 1 410 ? -29.04600 -42.10700 -20.63000 1.000 42.86000 410 GLY A CA 1
ATOM 2846 C C . GLY A 1 410 ? -27.95600 -41.73300 -21.62700 1.000 42.63000 410 GLY A C 1
ATOM 2847 O O . GLY A 1 410 ? -27.59700 -42.48400 -22.54500 1.000 36.75000 410 GLY A O 1
ATOM 2848 N N . GLU A 1 411 ? -27.43700 -40.52200 -21.43200 1.000 43.31000 411 GLU A N 1
ATOM 2849 C CA . GLU A 1 411 ? -26.38900 -39.98300 -22.28800 1.000 47.16000 411 GLU A CA 1
ATOM 2850 C C . GLU A 1 411 ? -25.17600 -40.90700 -22.32100 1.000 47.73000 411 GLU A C 1
ATOM 2851 O O . GLU A 1 411 ? -24.76700 -41.45700 -21.29200 1.000 39.64000 411 GLU A O 1
ATOM 2857 N N . LEU A 1 412 ? -24.59800 -41.06600 -23.51600 1.000 44.36000 412 LEU A N 1
ATOM 2858 C CA . LEU A 1 412 ? -23.31700 -41.74100 -23.67800 1.000 37.35000 412 LEU A CA 1
ATOM 2859 C C . LEU A 1 412 ? -22.18400 -40.75100 -23.43200 1.000 42.19000 412 LEU A C 1
ATOM 2860 O O . LEU A 1 412 ? -22.10200 -39.71400 -24.09800 1.000 46.75000 412 LEU A O 1
ATOM 2865 N N . GLU A 1 413 ? -21.30900 -41.06500 -22.47800 1.000 39.11000 413 GLU A N 1
ATOM 2866 C CA . GLU A 1 413 ? -20.31500 -40.11000 -22.01300 1.000 38.28000 413 GLU A CA 1
ATOM 2867 C C . GLU A 1 413 ? -18.89400 -40.66700 -22.11000 1.000 38.67000 413 GLU A C 1
ATOM 2868 O O . GLU A 1 413 ? -18.68100 -41.88100 -22.06400 1.000 37.58000 413 GLU A O 1
ATOM 2874 N N . ASP A 1 414 ? -17.93200 -39.73700 -22.23000 1.000 38.60000 414 ASP A N 1
ATOM 2875 C CA . ASP A 1 414 ? -16.47900 -39.98000 -22.12700 1.000 39.50000 414 ASP A CA 1
ATOM 2876 C C . ASP A 1 414 ? -15.96600 -41.01200 -23.13300 1.000 34.91000 414 ASP A C 1
ATOM 2877 O O . ASP A 1 414 ? -15.26200 -41.95800 -22.77800 1.000 43.16000 414 ASP A O 1
ATOM 2882 N N . MET A 1 415 ? -16.32900 -40.83300 -24.39500 1.000 33.96000 415 MET A N 1
ATOM 2883 C CA . MET A 1 415 ? -15.93900 -41.74200 -25.45900 1.000 42.21000 415 MET A CA 1
ATOM 2884 C C . MET A 1 415 ? -14.77400 -41.17300 -26.26700 1.000 45.48000 415 MET A C 1
ATOM 2885 O O . MET A 1 415 ? -14.57300 -39.95600 -26.35100 1.000 36.85000 415 MET A O 1
ATOM 2890 N N . ARG A 1 416 ? -14.01500 -42.07900 -26.87500 1.000 44.40000 416 ARG A N 1
ATOM 2891 C CA . ARG A 1 416 ? -12.90000 -41.72600 -27.74100 1.000 39.30000 416 ARG A CA 1
ATOM 2892 C C . ARG A 1 416 ? -12.66800 -42.92600 -28.62400 1.000 41.49000 416 ARG A C 1
ATOM 2893 O O . ARG A 1 416 ? -13.02200 -44.04800 -28.24400 1.000 42.61000 416 ARG A O 1
ATOM 2901 N N . ASN A 1 417 ? -12.12800 -42.69300 -29.82000 1.000 42.48000 417 ASN A N 1
ATOM 2902 C CA . ASN A 1 417 ? -11.82800 -43.82700 -30.69500 1.000 44.19000 417 ASN A CA 1
ATOM 2903 C C . ASN A 1 417 ? -10.31600 -44.10400 -30.75900 1.000 42.95000 417 ASN A C 1
ATOM 2904 O O . ASN A 1 417 ? -9.48100 -43.44500 -30.12000 1.000 39.85000 417 ASN A O 1
ATOM 2909 N N . TYR A 1 418 ? -9.97800 -45.14400 -31.50300 1.000 41.64000 418 TYR A N 1
ATOM 2910 C CA . TYR A 1 418 ? -8.61100 -45.60300 -31.66700 1.000 42.17000 418 TYR A CA 1
ATOM 2911 C C . TYR A 1 418 ? -8.49000 -46.09100 -33.10100 1.000 48.43000 418 TYR A C 1
ATOM 2912 O O . TYR A 1 418 ? -9.47800 -46.52400 -33.70100 1.000 49.97000 418 TYR A O 1
ATOM 2921 N N . ALA A 1 419 ? -7.28500 -46.00500 -33.66300 1.000 47.05000 419 ALA A N 1
ATOM 2922 C CA . ALA A 1 419 ? -7.12000 -46.50600 -35.02200 1.000 52.13000 419 ALA A CA 1
ATOM 2923 C C . ALA A 1 419 ? -7.17400 -48.02700 -35.06700 1.000 55.29000 419 ALA A C 1
ATOM 2924 O O . ALA A 1 419 ? -7.53600 -48.59500 -36.10300 1.000 55.49000 419 ALA A O 1
ATOM 2926 N N . GLU A 1 420 ? -6.84600 -48.68900 -33.95800 1.000 53.29000 420 GLU A N 1
ATOM 2927 C CA . GLU A 1 420 ? -6.87100 -50.14100 -33.85200 1.000 58.23000 420 GLU A CA 1
ATOM 2928 C C . GLU A 1 420 ? -7.30100 -50.52100 -32.44100 1.000 57.89000 420 GLU A C 1
ATOM 2929 O O . GLU A 1 420 ? -7.01400 -49.80300 -31.47500 1.000 52.51000 420 GLU A O 1
ATOM 2935 N N . GLY A 1 421 ? -7.96000 -51.68000 -32.32300 1.000 53.99000 421 GLY A N 1
ATOM 2936 C CA . GLY A 1 421 ? -8.51900 -52.05400 -31.04100 1.000 53.77000 421 GLY A CA 1
ATOM 2937 C C . GLY A 1 421 ? -9.79600 -51.27400 -30.76700 1.000 65.17000 421 GLY A C 1
ATOM 2938 O O . GLY A 1 421 ? -10.50300 -50.83100 -31.68800 1.000 53.29000 421 GLY A O 1
ATOM 2939 N N . GLY A 1 422 ? -10.08400 -51.07800 -29.47800 1.000 51.44000 422 GLY A N 1
ATOM 2940 C CA . GLY A 1 422 ? -11.40800 -50.59200 -29.13200 1.000 48.92000 422 GLY A CA 1
ATOM 2941 C C . GLY A 1 422 ? -12.45500 -51.64600 -29.47300 1.000 51.72000 422 GLY A C 1
ATOM 2942 O O . GLY A 1 422 ? -12.14200 -52.78200 -29.85300 1.000 52.77000 422 GLY A O 1
ATOM 2943 N N . GLN A 1 423 ? -13.72600 -51.26400 -29.33800 1.000 50.39000 423 GLN A N 1
ATOM 2944 C CA . GLN A 1 423 ? -14.78700 -52.21700 -29.63300 1.000 51.20000 423 GLN A CA 1
ATOM 2945 C C . GLN A 1 423 ? -15.94100 -51.54500 -30.34200 1.000 47.15000 423 GLN A C 1
ATOM 2946 O O . GLN A 1 423 ? -15.97200 -50.32600 -30.52600 1.000 44.08000 423 GLN A O 1
ATOM 2952 N N . ASP A 1 424 ? -16.90900 -52.37400 -30.71700 1.000 47.73000 424 ASP A N 1
ATOM 2953 C CA . ASP A 1 424 ? -18.13200 -51.89100 -31.32800 1.000 52.47000 424 ASP A CA 1
ATOM 2954 C C . ASP A 1 424 ? -19.09300 -51.41200 -30.25100 1.000 53.24000 424 ASP A C 1
ATOM 2955 O O . ASP A 1 424 ? -19.15700 -51.97900 -29.15600 1.000 55.13000 424 ASP A O 1
ATOM 2960 N N . LEU A 1 425 ? -19.79700 -50.32900 -30.55500 1.000 47.99000 425 LEU A N 1
ATOM 2961 C CA . LEU A 1 425 ? -20.87800 -49.78800 -29.74500 1.000 48.31000 425 LEU A CA 1
ATOM 2962 C C . LEU A 1 425 ? -22.03900 -49.50500 -30.68800 1.000 51.43000 425 LEU A C 1
ATOM 2963 O O . LEU A 1 425 ? -21.86300 -48.81100 -31.69500 1.000 49.92000 425 LEU A O 1
ATOM 2968 N N . TYR A 1 426 ? -23.20700 -50.06100 -30.39000 1.000 52.60000 426 TYR A N 1
ATOM 2969 C CA . TYR A 1 426 ? -24.40300 -49.86500 -31.21200 1.000 53.02000 426 TYR A CA 1
ATOM 2970 C C . TYR A 1 426 ? -25.26800 -48.79200 -30.55600 1.000 49.49000 426 TYR A C 1
ATOM 2971 O O . TYR A 1 426 ? -25.77500 -48.99100 -29.45000 1.000 46.76000 426 TYR A O 1
ATOM 2980 N N . VAL A 1 427 ? -25.41300 -47.65100 -31.22800 1.000 45.92000 427 VAL A N 1
ATOM 2981 C CA . VAL A 1 427 ? -26.10100 -46.48200 -30.68800 1.000 47.79000 427 VAL A CA 1
ATOM 2982 C C . VAL A 1 427 ? -27.47700 -46.37500 -31.32900 1.000 53.72000 427 VAL A C 1
ATOM 2983 O O . VAL A 1 427 ? -27.60000 -46.45200 -32.56000 1.000 50.75000 427 VAL A O 1
ATOM 2987 N N . ARG A 1 428 ? -28.50700 -46.18000 -30.49600 1.000 53.41000 428 ARG A N 1
ATOM 2988 C CA . ARG A 1 428 ? -29.89100 -46.22000 -30.95700 1.000 53.49000 428 ARG A CA 1
ATOM 2989 C C . ARG A 1 428 ? -30.20100 -44.99800 -31.81100 1.000 49.72000 428 ARG A C 1
ATOM 2990 O O . ARG A 1 428 ? -29.97300 -43.85800 -31.39000 1.000 48.44000 428 ARG A O 1
ATOM 2998 N N . LEU A 1 429 ? -30.71900 -45.23100 -33.01600 1.000 52.31000 429 LEU A N 1
ATOM 2999 C CA . LEU A 1 429 ? -31.11200 -44.14100 -33.89900 1.000 54.70000 429 LEU A CA 1
ATOM 3000 C C . LEU A 1 429 ? -32.53300 -44.36600 -34.40700 1.000 58.80000 429 LEU A C 1
ATOM 3001 O O . LEU A 1 429 ? -33.00000 -45.50900 -34.52400 1.000 57.49000 429 LEU A O 1
ATOM 3006 N N . ALA A 1 430 ? -33.21900 -43.25300 -34.69400 1.000 57.90000 430 ALA A N 1
ATOM 3007 C CA . ALA A 1 430 ? -34.46900 -43.29500 -35.45200 1.000 54.01000 430 ALA A CA 1
ATOM 3008 C C . ALA A 1 430 ? -34.27500 -44.02000 -36.77800 1.000 61.39000 430 ALA A C 1
ATOM 3009 O O . ALA A 1 430 ? -33.25600 -43.84400 -37.45400 1.000 65.59000 430 ALA A O 1
ATOM 3011 N N . ALA A 1 431 ? -35.26600 -44.83600 -37.15500 1.000 61.21000 431 ALA A N 1
ATOM 3012 C CA . ALA A 1 431 ? -35.13700 -45.68800 -38.33700 1.000 64.08000 431 ALA A CA 1
ATOM 3013 C C . ALA A 1 431 ? -34.77700 -44.91100 -39.60500 1.000 66.66000 431 ALA A C 1
ATOM 3014 O O . ALA A 1 431 ? -34.10700 -45.45400 -40.49300 1.000 68.60000 431 ALA A O 1
ATOM 3016 N N . ALA A 1 432 ? -35.22800 -43.65900 -39.72200 1.000 64.92000 432 ALA A N 1
ATOM 3017 C CA . ALA A 1 432 ? -34.79200 -42.81500 -40.83100 1.000 68.04000 432 ALA A CA 1
ATOM 3018 C C . ALA A 1 432 ? -33.27300 -42.74400 -40.89500 1.000 73.46000 432 ALA A C 1
ATOM 3019 O O . ALA A 1 432 ? -32.66400 -43.04500 -41.92800 1.000 82.65000 432 ALA A O 1
ATOM 3021 N N . ASP A 1 433 ? -32.64400 -42.36300 -39.78300 1.000 72.95000 433 ASP A N 1
ATOM 3022 C CA . ASP A 1 433 ? -31.21000 -42.11800 -39.70000 1.000 72.20000 433 ASP A CA 1
ATOM 3023 C C . ASP A 1 433 ? -30.36500 -43.39500 -39.56000 1.000 75.16000 433 ASP A C 1
ATOM 3024 O O . ASP A 1 433 ? -29.17300 -43.27900 -39.25800 1.000 75.40000 433 ASP A O 1
ATOM 3029 N N . SER A 1 434 ? -30.92200 -44.58900 -39.76000 1.000 72.42000 434 SER A N 1
ATOM 3030 C CA . SER A 1 434 ? -30.10400 -45.80300 -39.69600 1.000 73.01000 434 SER A CA 1
ATOM 3031 C C . SER A 1 434 ? -29.84100 -46.35300 -41.08400 1.000 77.32000 434 SER A C 1
ATOM 3032 O O . SER A 1 434 ? -29.75300 -47.56800 -41.25400 1.000 82.56000 434 SER A O 1
ATOM 3035 N N . ASN B 1 33 ? -6.15000 13.93600 -28.32000 1.000 85.33000 33 ASN B N 1
ATOM 3036 C CA . ASN B 1 33 ? -5.37800 14.24600 -27.11500 1.000 91.22000 33 ASN B CA 1
ATOM 3037 C C . ASN B 1 33 ? -5.64600 13.27300 -25.95300 1.000 95.93000 33 ASN B C 1
ATOM 3038 O O . ASN B 1 33 ? -4.86200 13.20700 -25.00000 1.000 90.78000 33 ASN B O 1
ATOM 3040 N N . THR B 1 34 ? -6.75600 12.53100 -26.03100 1.000 92.57000 34 THR B N 1
ATOM 3041 C CA . THR B 1 34 ? -7.10000 11.50900 -25.04800 1.000 92.78000 34 THR B CA 1
ATOM 3042 C C . THR B 1 34 ? -6.57000 10.12900 -25.42800 1.000 93.01000 34 THR B C 1
ATOM 3043 O O . THR B 1 34 ? -7.08900 9.11400 -24.95100 1.000 92.46000 34 THR B O 1
ATOM 3047 N N . LEU B 1 35 ? -5.57500 10.07800 -26.30500 1.000 97.95000 35 LEU B N 1
ATOM 3048 C CA . LEU B 1 35 ? -4.83600 8.87300 -26.62700 1.000 88.45000 35 LEU B CA 1
ATOM 3049 C C . LEU B 1 35 ? -3.35500 9.17800 -26.72800 1.000 88.64000 35 LEU B C 1
ATOM 3050 O O . LEU B 1 35 ? -2.56800 8.28000 -27.04200 1.000 86.63000 35 LEU B O 1
ATOM 3055 N N . SER B 1 36 ? -2.96300 10.42500 -26.48000 1.000 89.78000 36 SER B N 1
ATOM 3056 C CA . SER B 1 36 ? -1.60000 10.89300 -26.65900 1.000 95.88000 36 SER B CA 1
ATOM 3057 C C . SER B 1 36 ? -1.16400 11.61700 -25.38800 1.000 92.14000 36 SER B C 1
ATOM 3058 O O . SER B 1 36 ? -1.99500 12.00000 -24.56000 1.000 95.98000 36 SER B O 1
ATOM 3061 N N . SER B 1 37 ? 0.14700 11.77800 -25.21300 1.000 93.43000 37 SER B N 1
ATOM 3062 C CA . SER B 1 37 ? 0.66100 12.41700 -24.00500 1.000 93.42000 37 SER B CA 1
ATOM 3063 C C . SER B 1 37 ? 1.98500 13.09800 -24.32200 1.000 107.16000 37 SER B C 1
ATOM 3064 O O . SER B 1 37 ? 2.90600 12.45700 -24.83800 1.000 98.53000 37 SER B O 1
ATOM 3067 N N . THR B 1 38 ? 2.08000 14.39600 -24.00700 1.000 106.50000 38 THR B N 1
ATOM 3068 C CA . THR B 1 38 ? 3.19000 15.24900 -24.44200 1.000 105.48000 38 THR B CA 1
ATOM 3069 C C . THR B 1 38 ? 3.97200 15.82400 -23.26100 1.000 105.97000 38 THR B C 1
ATOM 3070 O O . THR B 1 38 ? 4.70500 15.09800 -22.57900 1.000 102.35000 38 THR B O 1
ATOM 3074 N N . 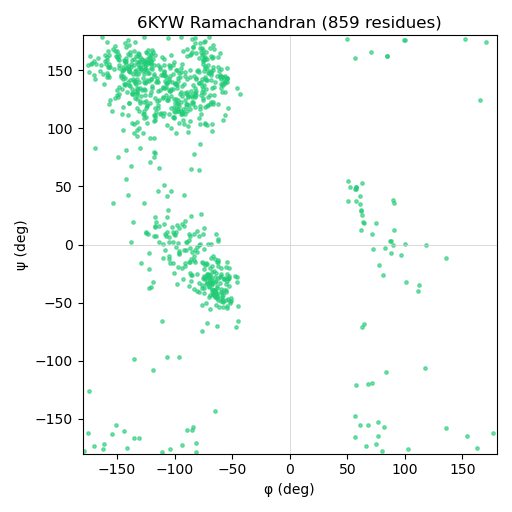GLU B 1 39 ? 3.81200 17.13100 -23.02200 1.000 111.93000 39 GLU B N 1
ATOM 3075 C CA . GLU B 1 39 ? 4.25900 17.76000 -21.78600 1.000 111.83000 39 GLU B CA 1
ATOM 3076 C C . GLU B 1 39 ? 3.59700 17.14700 -20.55400 1.000 115.44000 39 GLU B C 1
ATOM 3077 O O . GLU B 1 39 ? 4.13000 17.28500 -19.45000 1.000 108.89000 39 GLU B O 1
ATOM 3083 N N . SER B 1 40 ? 2.45700 16.47300 -20.72100 1.000 111.69000 40 SER B N 1
ATOM 3084 C CA . SER B 1 40 ? 1.63100 16.00300 -19.61700 1.000 107.57000 40 SER B CA 1
ATOM 3085 C C . SER B 1 40 ? 2.33400 14.86000 -18.88100 1.000 110.23000 40 SER B C 1
ATOM 3086 O O . SER B 1 40 ? 3.43500 14.42600 -19.24600 1.000 108.57000 40 SER B O 1
ATOM 3089 N N . LEU B 1 41 ? 1.68900 14.36500 -17.82400 1.000 108.90000 41 LEU B N 1
ATOM 3090 C CA . LEU B 1 41 ? 2.16000 13.20200 -17.08500 1.000 106.62000 41 LEU B CA 1
ATOM 3091 C C . LEU B 1 41 ? 0.96500 12.33600 -16.71800 1.000 108.46000 41 LEU B C 1
ATOM 3092 O O . LEU B 1 41 ? -0.14400 12.84300 -16.52100 1.000 108.73000 41 LEU B O 1
ATOM 3094 N N . THR B 1 42 ? 1.19500 11.01800 -16.63700 1.000 119.98000 42 THR B N 1
ATOM 3095 C CA . THR B 1 42 ? 0.17600 10.06900 -16.18700 1.000 108.57000 42 THR B CA 1
ATOM 3096 C C . THR B 1 42 ? 0.58100 9.53100 -14.81900 1.000 104.46000 42 THR B C 1
ATOM 3097 O O . THR B 1 42 ? 1.57600 8.80100 -14.69800 1.000 101.78000 42 THR B O 1
ATOM 3101 N N . ILE B 1 43 ? -0.17800 9.92000 -13.79200 1.000 115.57000 43 ILE B N 1
ATOM 3102 C CA . ILE B 1 43 ? 0.07600 9.46700 -12.43200 1.000 103.16000 43 ILE B CA 1
ATOM 3103 C C . ILE B 1 43 ? -0.70800 8.17300 -12.25300 1.000 103.28000 43 ILE B C 1
ATOM 3104 O O . ILE B 1 43 ? -1.55600 7.84300 -13.09200 1.000 114.54000 43 ILE B O 1
ATOM 3106 N N . SER B 1 44 ? -0.44300 7.41900 -11.15000 1.000 101.40000 44 SER B N 1
ATOM 3107 C CA . SER B 1 44 ? -1.41600 6.40700 -10.73300 1.000 100.58000 44 SER B CA 1
ATOM 3108 C C . SER B 1 44 ? -2.80600 7.05100 -10.34900 1.000 107.56000 44 SER B C 1
ATOM 3109 O O . SER B 1 44 ? -3.74400 6.37100 -9.92100 1.000 112.95000 44 SER B O 1
ATOM 3112 N N . ASN B 1 45 ? -2.85100 8.37600 -10.58400 1.000 114.33000 45 ASN B N 1
ATOM 3113 C CA . ASN B 1 45 ? -3.99600 9.22700 -10.25500 1.000 104.70000 45 ASN B CA 1
ATOM 3114 C C . ASN B 1 45 ? -4.09600 10.30300 -11.34100 1.000 103.53000 45 ASN B C 1
ATOM 3115 O O . ASN B 1 45 ? -3.36500 11.29100 -11.28300 1.000 100.60000 45 ASN B O 1
ATOM 3117 N N . ASN B 1 46 ? -4.97600 10.11600 -12.32600 1.000 105.51000 46 ASN B N 1
ATOM 3118 C CA . ASN B 1 46 ? -5.70300 8.87000 -12.60300 1.000 104.14000 46 ASN B CA 1
ATOM 3119 C C . ASN B 1 46 ? -6.08800 8.80100 -14.09100 1.000 104.48000 46 ASN B C 1
ATOM 3120 O O . ASN B 1 46 ? -7.15600 8.29600 -14.43700 1.000 100.31000 46 ASN B O 1
ATOM 3122 N N . ARG B 1 47 ? -5.22200 9.30900 -14.97100 1.000 103.79000 47 ARG B N 1
ATOM 3123 C CA . ARG B 1 47 ? -5.55300 9.43300 -16.39100 1.000 101.07000 47 ARG B CA 1
ATOM 3124 C C . ARG B 1 47 ? -5.17700 8.17300 -17.16400 1.000 101.51000 47 ARG B C 1
ATOM 3125 O O . ARG B 1 47 ? -4.15100 7.54400 -16.89200 1.000 97.24000 47 ARG B O 1
ATOM 3133 N N . THR B 1 48 ? -6.01900 7.80800 -18.13000 1.000 94.08000 48 THR B N 1
ATOM 3134 C CA . THR B 1 48 ? -5.75600 6.66500 -18.98900 1.000 92.42000 48 THR B CA 1
ATOM 3135 C C . THR B 1 48 ? -5.98500 7.04900 -20.44300 1.000 93.28000 48 THR B C 1
ATOM 3136 O O . THR B 1 48 ? -7.04000 7.58800 -20.79000 1.000 90.99000 48 THR B O 1
ATOM 3140 N N . LEU B 1 49 ? -4.99600 6.76300 -21.28700 1.000 87.01000 49 LEU B N 1
ATOM 3141 C CA . LEU B 1 49 ? -5.17900 6.88600 -22.72500 1.000 85.42000 49 LEU B CA 1
ATOM 3142 C C . LEU B 1 49 ? -6.10600 5.78300 -23.21900 1.000 83.40000 49 LEU B C 1
ATOM 3143 O O . LEU B 1 49 ? -6.22700 4.72000 -22.60500 1.000 84.30000 49 LEU B O 1
ATOM 3148 N N . VAL B 1 50 ? -6.77000 6.04600 -24.33800 1.000 82.21000 50 VAL B N 1
ATOM 3149 C CA . VAL B 1 50 ? -7.74000 5.11400 -24.89900 1.000 80.25000 50 VAL B CA 1
ATOM 3150 C C . VAL B 1 50 ? -7.60300 5.13800 -26.41400 1.000 79.90000 50 VAL B C 1
ATOM 3151 O O . VAL B 1 50 ? -7.57700 6.20800 -27.02800 1.000 83.03000 50 VAL B O 1
ATOM 3155 N N . SER B 1 51 ? -7.51200 3.95800 -27.01100 1.000 84.98000 51 SER B N 1
ATOM 3156 C CA . SER B 1 51 ? -7.19700 3.86100 -28.41900 1.000 77.27000 51 SER B CA 1
ATOM 3157 C C . SER B 1 51 ? -8.35400 4.39100 -29.27100 1.000 73.33000 51 SER B C 1
ATOM 3158 O O . SER B 1 51 ? -9.52700 4.29600 -28.88100 1.000 72.46000 51 SER B O 1
ATOM 3161 N N . PRO B 1 52 ? -8.03800 4.96400 -30.45300 1.000 73.05000 52 PRO B N 1
ATOM 3162 C CA . PRO B 1 52 ? -9.08400 5.31200 -31.42700 1.000 72.27000 52 PRO B CA 1
ATOM 3163 C C . PRO B 1 52 ? -9.90400 4.11300 -31.83900 1.000 74.50000 52 PRO B C 1
ATOM 3164 O O . PRO B 1 52 ? -9.42600 3.26100 -32.59500 1.000 81.28000 52 PRO B O 1
ATOM 3168 N N . GLY B 1 53 ? -11.13900 4.04200 -31.35700 1.000 75.02000 53 GLY B N 1
ATOM 3169 C CA . GLY B 1 53 ? -12.03200 2.95800 -31.70300 1.000 75.69000 53 GLY B CA 1
ATOM 3170 C C . GLY B 1 53 ? -12.47400 2.12900 -30.52500 1.000 76.65000 53 GLY B C 1
ATOM 3171 O O . GLY B 1 53 ? -13.22400 1.16300 -30.72200 1.000 78.36000 53 GLY B O 1
ATOM 3172 N N . ASP B 1 54 ? -12.01500 2.46300 -29.31400 1.000 79.80000 54 ASP B N 1
ATOM 3173 C CA . ASP B 1 54 ? -12.48100 1.97800 -28.01400 1.000 87.38000 54 ASP B CA 1
ATOM 3174 C C . ASP B 1 54 ? -11.77500 0.70200 -27.57600 1.000 91.99000 54 ASP B C 1
ATOM 3175 O O . ASP B 1 54 ? -11.96800 0.27400 -26.43700 1.000 97.27000 54 ASP B O 1
ATOM 3177 N N . VAL B 1 55 ? -10.95300 0.08900 -28.43100 1.000 84.16000 55 VAL B N 1
ATOM 3178 C CA . VAL B 1 55 ? -10.58000 -1.30600 -28.21700 1.000 80.41000 55 VAL B CA 1
ATOM 3179 C C . VAL B 1 55 ? -9.56800 -1.45400 -27.07800 1.000 76.59000 55 VAL B C 1
ATOM 3180 O O . VAL B 1 55 ? -9.69200 -2.36100 -26.24400 1.000 78.03000 55 VAL B O 1
ATOM 3184 N N . PHE B 1 56 ? -8.57600 -0.57100 -26.98900 1.000 75.72000 56 PHE B N 1
ATOM 3185 C CA . PHE B 1 56 ? -7.51900 -0.73600 -26.00000 1.000 75.02000 56 PHE B CA 1
ATOM 3186 C C . PHE B 1 56 ? -7.39900 0.50400 -25.12500 1.000 77.21000 56 PHE B C 1
ATOM 3187 O O . PHE B 1 56 ? -7.92700 1.56700 -25.44900 1.000 78.26000 56 PHE B O 1
ATOM 3195 N N . GLU B 1 57 ? -6.67800 0.35400 -24.01400 1.000 77.24000 57 GLU B N 1
ATOM 3196 C CA . GLU B 1 57 ? -6.60800 1.38900 -22.99000 1.000 79.33000 57 GLU B CA 1
ATOM 3197 C C . GLU B 1 57 ? -5.31800 1.21800 -22.20100 1.000 77.26000 57 GLU B C 1
ATOM 3198 O O . GLU B 1 57 ? -5.05300 0.13200 -21.67700 1.000 74.66000 57 GLU B O 1
ATOM 3204 N N . LEU B 1 58 ? -4.50800 2.27400 -22.13300 1.000 79.20000 58 LEU B N 1
ATOM 3205 C CA . LEU B 1 58 ? -3.28200 2.26100 -21.34300 1.000 79.57000 58 LEU B CA 1
ATOM 3206 C C . LEU B 1 58 ? -3.53800 2.88600 -19.97800 1.000 81.07000 58 LEU B C 1
ATOM 3207 O O . LEU B 1 58 ? -4.36900 3.78500 -19.84000 1.000 82.17000 58 LEU B O 1
ATOM 3212 N N . GLY B 1 59 ? -2.83500 2.39300 -18.96600 1.000 80.28000 59 GLY B N 1
ATOM 3213 C CA . GLY B 1 59 ? -2.95700 2.96700 -17.64000 1.000 83.32000 59 GLY B CA 1
ATOM 3214 C C . GLY B 1 59 ? -2.14300 2.20600 -16.61900 1.000 86.86000 59 GLY B C 1
ATOM 3215 O O . GLY B 1 59 ? -1.23300 1.45300 -16.96600 1.000 88.83000 59 GLY B O 1
ATOM 3216 N N . PHE B 1 60 ? -2.46900 2.42500 -15.34800 1.000 87.96000 60 PHE B N 1
ATOM 3217 C CA . PHE B 1 60 ? -1.88900 1.67500 -14.24400 1.000 85.63000 60 PHE B CA 1
ATOM 3218 C C . PHE B 1 60 ? -2.89000 0.64000 -13.72700 1.000 87.39000 60 PHE B C 1
ATOM 3219 O O . PHE B 1 60 ? -4.09500 0.71800 -13.99500 1.000 83.79000 60 PHE B O 1
ATOM 3227 N N . PHE B 1 61 ? -2.37500 -0.33300 -12.97300 1.000 87.49000 61 PHE B N 1
ATOM 3228 C CA . PHE B 1 61 ? -3.22600 -1.37500 -12.41200 1.000 88.21000 61 PHE B CA 1
ATOM 3229 C C . PHE B 1 61 ? -2.44100 -2.16300 -11.36800 1.000 90.72000 61 PHE B C 1
ATOM 3230 O O . PHE B 1 61 ? -1.20100 -2.20600 -11.39700 1.000 90.16000 61 PHE B O 1
ATOM 3238 N N . THR B 1 62 ? -3.18400 -2.77000 -10.43900 1.000 95.30000 62 THR B N 1
ATOM 3239 C CA . THR B 1 62 ? -2.62400 -3.69200 -9.44500 1.000 100.20000 62 THR B CA 1
ATOM 3240 C C . THR B 1 62 ? -3.41800 -4.99000 -9.52000 1.000 100.22000 62 THR B C 1
ATOM 3241 O O . THR B 1 62 ? -4.66500 -4.96100 -9.42300 1.000 101.72000 62 THR B O 1
ATOM 3245 N N . PRO B 1 63 ? -2.76300 -6.13700 -9.77200 1.000 102.00000 63 PRO B N 1
ATOM 3246 C CA . PRO B 1 63 ? -3.49400 -7.41100 -9.85500 1.000 111.56000 63 PRO B CA 1
ATOM 3247 C C . PRO B 1 63 ? -3.40100 -8.21100 -8.56200 1.000 114.14000 63 PRO B C 1
ATOM 3248 O O . PRO B 1 63 ? -2.33200 -8.27400 -7.94000 1.000 105.91000 63 PRO B O 1
ATOM 3252 N N . GLY B 1 64 ? -4.52100 -8.81700 -8.14400 1.000 107.89000 64 GLY B N 1
ATOM 3253 C CA . GLY B 1 64 ? -4.60100 -9.54100 -6.87900 1.000 106.69000 64 GLY B CA 1
ATOM 3254 C C . GLY B 1 64 ? -4.22400 -8.66500 -5.68400 1.000 106.61000 64 GLY B C 1
ATOM 3255 O O . GLY B 1 64 ? -4.11100 -7.44400 -5.76300 1.000 105.17000 64 GLY B O 1
ATOM 3256 N N . SER B 1 65 ? -3.99700 -9.34600 -4.55600 1.000 110.41000 65 SER B N 1
ATOM 3257 C CA . SER B 1 65 ? -3.60500 -8.66800 -3.32300 1.000 108.34000 65 SER B CA 1
ATOM 3258 C C . SER B 1 65 ? -2.14500 -8.22300 -3.39500 1.000 106.82000 65 SER B C 1
ATOM 3259 O O . SER B 1 65 ? -1.54300 -7.85900 -2.37800 1.000 106.56000 65 SER B O 1
ATOM 3261 N N . SER B 1 66 ? -1.57400 -8.24100 -4.60500 1.000 107.09000 66 SER B N 1
ATOM 3262 C CA . SER B 1 66 ? -0.14700 -8.00500 -4.78800 1.000 106.63000 66 SER B CA 1
ATOM 3263 C C . SER B 1 66 ? 0.30500 -6.68900 -4.17600 1.000 106.54000 66 SER B C 1
ATOM 3264 O O . SER B 1 66 ? 1.42800 -6.60400 -3.66700 1.000 108.14000 66 SER B O 1
ATOM 3266 N N . SER B 1 67 ? -0.55100 -5.66000 -4.20700 1.000 105.16000 67 SER B N 1
ATOM 3267 C CA . SER B 1 67 ? -0.14000 -4.29800 -3.85900 1.000 104.25000 67 SER B CA 1
ATOM 3268 C C . SER B 1 67 ? 1.11400 -3.91400 -4.64000 1.000 110.13000 67 SER B C 1
ATOM 3269 O O . SER B 1 67 ? 2.02800 -3.26600 -4.12200 1.000 106.81000 67 SER B O 1
ATOM 3271 N N . ARG B 1 68 ? 1.16800 -4.36700 -5.89200 1.000 115.60000 68 ARG B N 1
ATOM 3272 C CA . ARG B 1 68 ? 2.20300 -4.00600 -6.84600 1.000 102.60000 68 ARG B CA 1
ATOM 3273 C C . ARG B 1 68 ? 1.54200 -3.28300 -8.00700 1.000 99.14000 68 ARG B C 1
ATOM 3274 O O . ARG B 1 68 ? 0.40200 -3.59000 -8.37900 1.000 100.87000 68 ARG B O 1
ATOM 3282 N N . TRP B 1 69 ? 2.25900 -2.32300 -8.58400 1.000 104.74000 69 TRP B N 1
ATOM 3283 C CA . TRP B 1 69 ? 1.69900 -1.51500 -9.65400 1.000 98.97000 69 TRP B CA 1
ATOM 3284 C C . TRP B 1 69 ? 2.53400 -1.66400 -10.91700 1.000 91.03000 69 TRP B C 1
ATOM 3285 O O . TRP B 1 69 ? 3.76400 -1.79900 -10.86900 1.000 90.05000 69 TRP B O 1
ATOM 3296 N N . TYR B 1 70 ? 1.82700 -1.68000 -12.04700 1.000 87.77000 70 TYR B N 1
ATOM 3297 C CA . TYR B 1 70 ? 2.40700 -1.93700 -13.35500 1.000 83.04000 70 TYR B CA 1
ATOM 3298 C C . TYR B 1 70 ? 1.76600 -1.00300 -14.36300 1.000 81.57000 70 TYR B C 1
ATOM 3299 O O . TYR B 1 70 ? 0.59900 -0.62600 -14.22700 1.000 82.06000 70 TYR B O 1
ATOM 3308 N N . LEU B 1 71 ? 2.53200 -0.64500 -15.38400 1.000 80.06000 71 LEU B N 1
ATOM 3309 C CA . LEU B 1 71 ? 2.00800 0.11200 -16.51000 1.000 79.69000 71 LEU B CA 1
ATOM 3310 C C . LEU B 1 71 ? 1.71700 -0.84600 -17.65800 1.000 75.62000 71 LEU B C 1
ATOM 3311 O O . LEU B 1 71 ? 2.60300 -1.59200 -18.08400 1.000 73.68000 71 LEU B O 1
ATOM 3316 N N . GLY B 1 72 ? 0.48500 -0.82300 -18.16000 1.000 74.67000 72 GLY B N 1
ATOM 3317 C CA . GLY B 1 72 ? 0.12100 -1.81800 -19.14500 1.000 72.45000 72 GLY B CA 1
ATOM 3318 C C . GLY B 1 72 ? -1.05800 -1.39900 -19.99200 1.000 72.65000 72 GLY B C 1
ATOM 3319 O O . GLY B 1 72 ? -1.68500 -0.36500 -19.76400 1.000 76.35000 72 GLY B O 1
ATOM 3320 N N . ILE B 1 73 ? -1.35200 -2.23100 -20.98800 1.000 71.78000 73 ILE B N 1
ATOM 3321 C CA . ILE B 1 73 ? -2.46800 -2.01100 -21.89600 1.000 70.95000 73 ILE B CA 1
ATOM 3322 C C . ILE B 1 73 ? -3.43200 -3.17700 -21.74900 1.000 71.68000 73 ILE B C 1
ATOM 3323 O O . ILE B 1 73 ? -3.01400 -4.31100 -21.49900 1.000 72.54000 73 ILE B O 1
ATOM 3328 N N . TRP B 1 74 ? -4.72900 -2.89300 -21.87000 1.000 70.52000 74 TRP B N 1
ATOM 3329 C CA . TRP B 1 74 ? -5.75100 -3.92000 -21.73200 1.000 71.39000 74 TRP B CA 1
ATOM 3330 C C . TRP B 1 74 ? -6.86300 -3.66900 -22.73700 1.000 72.52000 74 TRP B C 1
ATOM 3331 O O . TRP B 1 74 ? -6.90100 -2.64100 -23.41800 1.000 74.06000 74 TRP B O 1
ATOM 3342 N N . TYR B 1 75 ? -7.75300 -4.64600 -22.85400 1.000 70.45000 75 TYR B N 1
ATOM 3343 C CA . TYR B 1 75 ? -8.96900 -4.43700 -23.62100 1.000 75.87000 75 TYR B CA 1
ATOM 3344 C C . TYR B 1 75 ? -9.89700 -3.54100 -22.81200 1.000 84.47000 75 TYR B C 1
ATOM 3345 O O . TYR B 1 75 ? -10.28400 -3.88900 -21.69100 1.000 83.85000 75 TYR B O 1
ATOM 3354 N N . LYS B 1 76 ? -10.22300 -2.36800 -23.35600 1.000 92.44000 76 LYS B N 1
ATOM 3355 C CA . LYS B 1 76 ? -11.01600 -1.41100 -22.58900 1.000 93.29000 76 LYS B CA 1
ATOM 3356 C C . LYS B 1 76 ? -12.40900 -1.95800 -22.30800 1.000 84.56000 76 LYS B C 1
ATOM 3357 O O . LYS B 1 76 ? -12.89400 -1.89500 -21.17200 1.000 81.76000 76 LYS B O 1
ATOM 3359 N N . LYS B 1 77 ? -13.04200 -2.54800 -23.31800 1.000 83.00000 77 LYS B N 1
ATOM 3360 C CA . LYS B 1 77 ? -14.45900 -2.87200 -23.29900 1.000 81.54000 77 LYS B CA 1
ATOM 3361 C C . LYS B 1 77 ? -14.77400 -4.22000 -22.65800 1.000 80.07000 77 LYS B C 1
ATOM 3362 O O . LYS B 1 77 ? -15.81300 -4.81100 -22.97800 1.000 82.90000 77 LYS B O 1
ATOM 3368 N N . LEU B 1 78 ? -13.92000 -4.73200 -21.77400 1.000 81.67000 78 LEU B N 1
ATOM 3369 C CA . LEU B 1 78 ? -14.15200 -6.06100 -21.22000 1.000 83.79000 78 LEU B CA 1
ATOM 3370 C C . LEU B 1 78 ? -14.06800 -6.02200 -19.70200 1.000 89.03000 78 LEU B C 1
ATOM 3371 O O . LEU B 1 78 ? -13.08900 -5.51600 -19.13500 1.000 85.20000 78 LEU B O 1
ATOM 3376 N N . SER B 1 79 ? -15.11800 -6.55600 -19.06400 1.000 87.24000 79 SER B N 1
ATOM 3377 C CA . SER B 1 79 ? -15.25700 -6.49200 -17.61400 1.000 89.88000 79 SER B CA 1
ATOM 3378 C C . SER B 1 79 ? -14.06700 -7.14000 -16.92000 1.000 90.28000 79 SER B C 1
ATOM 3379 O O . SER B 1 79 ? -13.47100 -6.55600 -16.00400 1.000 85.68000 79 SER B O 1
ATOM 3382 N N . GLU B 1 80 ? -13.69600 -8.34500 -17.35300 1.000 89.85000 80 GLU B N 1
ATOM 3383 C CA . GLU B 1 80 ? -12.53100 -9.02100 -16.80000 1.000 89.39000 80 GLU B CA 1
ATOM 3384 C C . GLU B 1 80 ? -11.27100 -8.49800 -17.49200 1.000 85.78000 80 GLU B C 1
ATOM 3385 O O . GLU B 1 80 ? -11.21700 -8.41300 -18.72400 1.000 84.72000 80 GLU B O 1
ATOM 3391 N N . ARG B 1 81 ? -10.27100 -8.12300 -16.69500 1.000 83.55000 81 ARG B N 1
ATOM 3392 C CA . ARG B 1 81 ? -9.06900 -7.50400 -17.23700 1.000 82.25000 81 ARG B CA 1
ATOM 3393 C C . ARG B 1 81 ? -8.24200 -8.54100 -17.98700 1.000 84.04000 81 ARG B C 1
ATOM 3394 O O . ARG B 1 81 ? -7.81900 -9.54900 -17.40700 1.000 82.32000 81 ARG B O 1
ATOM 3402 N N . THR B 1 82 ? -8.03800 -8.29500 -19.28700 1.000 88.58000 82 THR B N 1
ATOM 3403 C CA . THR B 1 82 ? -7.14700 -9.07100 -20.14700 1.000 79.54000 82 THR B CA 1
ATOM 3404 C C . THR B 1 82 ? -6.04900 -8.12800 -20.62700 1.000 73.34000 82 THR B C 1
ATOM 3405 O O . THR B 1 82 ? -6.29800 -7.27500 -21.48700 1.000 73.49000 82 THR B O 1
ATOM 3409 N N . TYR B 1 83 ? -4.83700 -8.30100 -20.08500 1.000 71.37000 83 TYR B N 1
ATOM 3410 C CA . TYR B 1 83 ? -3.67600 -7.47100 -20.41100 1.000 69.95000 83 TYR B CA 1
ATOM 3411 C C . TYR B 1 83 ? -2.93000 -7.96300 -21.65600 1.000 69.80000 83 TYR B C 1
ATOM 3412 O O . TYR B 1 83 ? -2.59300 -9.14900 -21.76800 1.000 64.23000 83 TYR B O 1
ATOM 3421 N N . VAL B 1 84 ? -2.62900 -7.03600 -22.57000 1.000 66.14000 84 VAL B N 1
ATOM 3422 C CA . VAL B 1 84 ? -1.87900 -7.36300 -23.77900 1.000 61.72000 84 VAL B CA 1
ATOM 3423 C C . VAL B 1 84 ? -0.47400 -6.79200 -23.79100 1.000 64.25000 84 VAL B C 1
ATOM 3424 O O . VAL B 1 84 ? 0.32600 -7.18600 -24.65600 1.000 73.25000 84 VAL B O 1
ATOM 3428 N N . TRP B 1 85 ? -0.13300 -5.89600 -22.87300 1.000 64.74000 85 TRP B N 1
ATOM 3429 C CA . TRP B 1 85 ? 1.22600 -5.37900 -22.81900 1.000 64.05000 85 TRP B CA 1
ATOM 3430 C C . TRP B 1 85 ? 1.50700 -4.86600 -21.41600 1.000 65.71000 85 TRP B C 1
ATOM 3431 O O . TRP B 1 85 ? 0.58900 -4.45500 -20.70500 1.000 63.58000 85 TRP B O 1
ATOM 3442 N N . VAL B 1 86 ? 2.77800 -4.88500 -21.02000 1.000 66.19000 86 VAL B N 1
ATOM 3443 C CA . VAL B 1 86 ? 3.16700 -4.37400 -19.70800 1.000 68.09000 86 VAL B CA 1
ATOM 3444 C C . VAL B 1 86 ? 4.57300 -3.79700 -19.79800 1.000 72.72000 86 VAL B C 1
ATOM 3445 O O . VAL B 1 86 ? 5.49900 -4.46100 -20.27400 1.000 72.99000 86 VAL B O 1
ATOM 3449 N N . ALA B 1 87 ? 4.73200 -2.56300 -19.30100 1.000 72.77000 87 ALA B N 1
ATOM 3450 C CA . ALA B 1 87 ? 5.99300 -1.83900 -19.41100 1.000 73.71000 87 ALA B CA 1
ATOM 3451 C C . ALA B 1 87 ? 7.05800 -2.33600 -18.44400 1.000 78.35000 87 ALA B C 1
ATOM 3452 O O . ALA B 1 87 ? 8.25500 -2.22400 -18.74300 1.000 80.44000 87 ALA B O 1
ATOM 3454 N N . ASN B 1 88 ? 6.67700 -2.87000 -17.28600 1.000 76.55000 88 ASN B N 1
ATOM 3455 C CA . ASN B 1 88 ? 7.68800 -3.14200 -16.26400 1.000 82.47000 88 ASN B CA 1
ATOM 3456 C C . ASN B 1 88 ? 7.41300 -4.45900 -15.55300 1.000 79.70000 88 ASN B C 1
ATOM 3457 O O . ASN B 1 88 ? 7.59400 -4.57500 -14.33800 1.000 82.38000 88 ASN B O 1
ATOM 3462 N N . ARG B 1 89 ? 7.04600 -5.48800 -16.32500 1.000 77.16000 89 ARG B N 1
ATOM 3463 C CA . ARG B 1 89 ? 6.56800 -6.75400 -15.76700 1.000 77.63000 89 ARG B CA 1
ATOM 3464 C C . ARG B 1 89 ? 7.45500 -7.31500 -14.64100 1.000 76.41000 89 ARG B C 1
ATOM 3465 O O . ARG B 1 89 ? 6.95100 -8.02900 -13.76900 1.000 74.94000 89 ARG B O 1
ATOM 3473 N N . ASP B 1 90 ? 8.76200 -6.99800 -14.61700 1.000 77.79000 90 ASP B N 1
ATOM 3474 C CA . ASP B 1 90 ? 9.65900 -7.49800 -13.57600 1.000 84.00000 90 ASP B CA 1
ATOM 3475 C C . ASP B 1 90 ? 10.35500 -6.37000 -12.81900 1.000 90.39000 90 ASP B C 1
ATOM 3476 O O . ASP B 1 90 ? 11.31600 -6.61500 -12.07800 1.000 87.05000 90 ASP B O 1
ATOM 3481 N N . ASN B 1 91 ? 9.94000 -5.12000 -13.04600 1.000 91.61000 91 ASN B N 1
ATOM 3482 C CA . ASN B 1 91 ? 10.30000 -3.98600 -12.19400 1.000 92.24000 91 ASN B CA 1
ATOM 3483 C C . ASN B 1 91 ? 9.00100 -3.44500 -11.60700 1.000 88.14000 91 ASN B C 1
ATOM 3484 O O . ASN B 1 91 ? 8.49700 -2.40000 -12.04500 1.000 87.46000 91 ASN B O 1
ATOM 3486 N N . PRO B 1 92 ? 8.42200 -4.14000 -10.62400 1.000 89.36000 92 PRO B N 1
ATOM 3487 C CA . PRO B 1 92 ? 7.10100 -3.73400 -10.11500 1.000 91.40000 92 PRO B CA 1
ATOM 3488 C C . PRO B 1 92 ? 7.18500 -2.40100 -9.38700 1.000 106.48000 92 PRO B C 1
ATOM 3489 O O . PRO B 1 92 ? 8.10700 -2.16600 -8.59700 1.000 94.57000 92 PRO B O 1
ATOM 3493 N N . LEU B 1 93 ? 6.23600 -1.51000 -9.68900 1.000 99.43000 93 LEU B N 1
ATOM 3494 C CA . LEU B 1 93 ? 6.29400 -0.15800 -9.14100 1.000 96.26000 93 LEU B CA 1
ATOM 3495 C C . LEU B 1 93 ? 6.15000 -0.16500 -7.62700 1.000 103.61000 93 LEU B C 1
ATOM 3496 O O . LEU B 1 93 ? 5.53900 -1.07400 -7.05800 1.000 97.91000 93 LEU B O 1
ATOM 3501 N N . SER B 1 96 ? 3.14900 3.82500 -2.89800 1.000 103.15000 96 SER B N 1
ATOM 3502 C CA . SER B 1 96 ? 1.99500 3.68000 -3.79300 1.000 111.53000 96 SER B CA 1
ATOM 3503 C C . SER B 1 96 ? 2.02300 4.85400 -4.77900 1.000 113.91000 96 SER B C 1
ATOM 3504 O O . SER B 1 96 ? 1.00200 5.49400 -5.06400 1.000 108.56000 96 SER B O 1
ATOM 3506 N N . THR B 1 97 ? 3.23300 5.12800 -5.26000 1.000 112.97000 97 THR B N 1
ATOM 3507 C CA . THR B 1 97 ? 3.51100 6.21200 -6.18400 1.000 110.86000 97 THR B CA 1
ATOM 3508 C C . THR B 1 97 ? 4.38000 5.68500 -7.30900 1.000 109.82000 97 THR B C 1
ATOM 3509 O O . THR B 1 97 ? 5.21400 4.79300 -7.11500 1.000 105.74000 97 THR B O 1
ATOM 3513 N N . GLY B 1 98 ? 4.17500 6.24600 -8.48700 1.000 106.38000 98 GLY B N 1
ATOM 3514 C CA . GLY B 1 98 ? 4.88800 5.80100 -9.65900 1.000 102.72000 98 GLY B CA 1
ATOM 3515 C C . GLY B 1 98 ? 4.17200 6.37800 -10.85200 1.000 104.82000 98 GLY B C 1
ATOM 3516 O O . GLY B 1 98 ? 2.95400 6.21200 -10.96800 1.000 101.62000 98 GLY B O 1
ATOM 3517 N N . THR B 1 99 ? 4.88400 7.11900 -11.70000 1.000 100.44000 99 THR B N 1
ATOM 3518 C CA . THR B 1 99 ? 4.25600 7.81900 -12.80900 1.000 99.10000 99 THR B CA 1
ATOM 3519 C C . THR B 1 99 ? 5.26200 7.86900 -13.95000 1.000 95.16000 99 THR B C 1
ATOM 3520 O O . THR B 1 99 ? 6.46800 7.67500 -13.75200 1.000 98.24000 99 THR B O 1
ATOM 3524 N N . LEU B 1 100 ? 4.75800 8.14200 -15.15300 1.000 97.81000 100 LEU B N 1
ATOM 3525 C CA . LEU B 1 100 ? 5.65200 8.27300 -16.29000 1.000 96.57000 100 LEU B CA 1
ATOM 3526 C C . LEU B 1 100 ? 5.17300 9.36000 -17.24900 1.000 99.75000 100 LEU B C 1
ATOM 3527 O O . LEU B 1 100 ? 3.97700 9.47100 -17.53700 1.000 98.87000 100 LEU B O 1
ATOM 3532 N N . LYS B 1 101 ? 6.13300 10.14600 -17.73600 1.000 98.66000 101 LYS B N 1
ATOM 3533 C CA . LYS B 1 101 ? 5.96000 11.16000 -18.77100 1.000 98.80000 101 LYS B CA 1
ATOM 3534 C C . LYS B 1 101 ? 7.23000 11.16000 -19.62100 1.000 98.43000 101 LYS B C 1
ATOM 3535 O O . LYS B 1 101 ? 8.01400 10.20500 -19.59300 1.000 96.26000 101 LYS B O 1
ATOM 3537 N N . ILE B 1 102 ? 7.45800 12.24900 -20.35200 1.000 96.90000 102 ILE B N 1
ATOM 3538 C CA . ILE B 1 102 ? 8.58500 12.34700 -21.27600 1.000 95.55000 102 ILE B CA 1
ATOM 3539 C C . ILE B 1 102 ? 9.71700 13.13000 -20.61700 1.000 96.88000 102 ILE B C 1
ATOM 3540 O O . ILE B 1 102 ? 9.48300 14.14000 -19.94200 1.000 97.19000 102 ILE B O 1
ATOM 3545 N N . SER B 1 103 ? 10.95100 12.64900 -20.79600 1.000 97.70000 103 SER B N 1
ATOM 3546 C CA . SER B 1 103 ? 12.15000 13.22700 -20.18000 1.000 99.10000 103 SER B CA 1
ATOM 3547 C C . SER B 1 103 ? 13.21700 13.37200 -21.26500 1.000 101.36000 103 SER B C 1
ATOM 3548 O O . SER B 1 103 ? 13.99300 12.44700 -21.53300 1.000 101.09000 103 SER B O 1
ATOM 3551 N N . GLY B 1 104 ? 13.26900 14.55200 -21.87600 1.000 103.55000 104 GLY B N 1
ATOM 3552 C CA . GLY B 1 104 ? 14.09600 14.74500 -23.04400 1.000 102.06000 104 GLY B CA 1
ATOM 3553 C C . GLY B 1 104 ? 13.49500 14.01900 -24.22400 1.000 102.56000 104 GLY B C 1
ATOM 3554 O O . GLY B 1 104 ? 12.35200 14.28900 -24.61800 1.000 102.73000 104 GLY B O 1
ATOM 3555 N N . ASN B 1 105 ? 14.24400 13.07200 -24.77600 1.000 105.05000 105 ASN B N 1
ATOM 3556 C CA . ASN B 1 105 ? 13.78300 12.27000 -25.90300 1.000 109.06000 105 ASN B CA 1
ATOM 3557 C C . ASN B 1 105 ? 13.60900 10.81700 -25.45800 1.000 114.66000 105 ASN B C 1
ATOM 3558 O O . ASN B 1 105 ? 14.32100 9.91600 -25.90800 1.000 114.40000 105 ASN B O 1
ATOM 3560 N N . ASN B 1 106 ? 12.64400 10.58700 -24.56500 1.000 104.95000 106 ASN B N 1
ATOM 3561 C CA . ASN B 1 106 ? 12.45200 9.26300 -23.97900 1.000 102.34000 106 ASN B CA 1
ATOM 3562 C C . ASN B 1 106 ? 11.19900 9.26500 -23.10500 1.000 101.25000 106 ASN B C 1
ATOM 3563 O O . ASN B 1 106 ? 10.84900 10.28800 -22.51400 1.000 102.27000 106 ASN B O 1
ATOM 3565 N N . LEU B 1 107 ? 10.53000 8.11200 -23.03400 1.000 97.44000 107 LEU B N 1
ATOM 3566 C CA . LEU B 1 107 ? 9.51000 7.85000 -22.01700 1.000 94.76000 107 LEU B CA 1
ATOM 3567 C C . LEU B 1 107 ? 10.16000 7.15700 -20.82700 1.000 95.27000 107 LEU B C 1
ATOM 3568 O O . LEU B 1 107 ? 10.61700 6.01500 -20.93400 1.000 95.45000 107 LEU B O 1
ATOM 3573 N N . VAL B 1 108 ? 10.20400 7.85000 -19.70000 1.000 96.04000 108 VAL B N 1
ATOM 3574 C CA . VAL B 1 108 ? 10.70900 7.30200 -18.45300 1.000 97.73000 108 VAL B CA 1
ATOM 3575 C C . VAL B 1 108 ? 9.51200 7.00600 -17.56700 1.000 96.19000 108 VAL B C 1
ATOM 3576 O O . VAL B 1 108 ? 8.45200 7.61400 -17.72600 1.000 95.68000 108 VAL B O 1
ATOM 3580 N N . LEU B 1 109 ? 9.67900 6.05000 -16.65000 1.000 96.27000 109 LEU B N 1
ATOM 3581 C CA . LEU B 1 109 ? 8.66200 5.69900 -15.66400 1.000 97.76000 109 LEU B CA 1
ATOM 3582 C C . LEU B 1 109 ? 9.31100 5.68700 -14.28500 1.000 101.39000 109 LEU B C 1
ATOM 3583 O O . LEU B 1 109 ? 10.27300 4.94400 -14.05700 1.000 99.83000 109 LEU B O 1
ATOM 3588 N N . ARG B 1 110 ? 8.78900 6.50300 -13.37500 1.000 105.88000 110 ARG B N 1
ATOM 3589 C CA . ARG B 1 110 ? 9.32300 6.58100 -12.02000 1.000 98.40000 110 ARG B CA 1
ATOM 3590 C C . ARG B 1 110 ? 8.23100 6.34300 -10.98300 1.000 88.60000 110 ARG B C 1
ATOM 3591 O O . ARG B 1 110 ? 7.04500 6.31700 -11.31000 1.000 98.40000 110 ARG B O 1
ATOM 3599 N N . SER B 1 116 ? 14.17100 5.92900 -12.03800 1.000 123.01000 116 SER B N 1
ATOM 3600 C CA . SER B 1 116 ? 13.69800 5.42500 -13.32600 1.000 115.74000 116 SER B CA 1
ATOM 3601 C C . SER B 1 116 ? 13.49700 3.92100 -13.19900 1.000 105.94000 116 SER B C 1
ATOM 3602 O O . SER B 1 116 ? 14.46100 3.15100 -13.20600 1.000 101.87000 116 SER B O 1
ATOM 3604 N N . ILE B 1 117 ? 12.23900 3.49700 -13.04200 1.000 105.48000 117 ILE B N 1
ATOM 3605 C CA . ILE B 1 117 ? 11.94900 2.06700 -13.01400 1.000 105.06000 117 ILE B CA 1
ATOM 3606 C C . ILE B 1 117 ? 12.08500 1.47300 -14.41200 1.000 100.33000 117 ILE B C 1
ATOM 3607 O O . ILE B 1 117 ? 12.53200 0.33200 -14.56600 1.000 96.20000 117 ILE B O 1
ATOM 3609 N N . TRP B 1 118 ? 11.74000 2.23900 -15.44700 1.000 99.96000 118 TRP B N 1
ATOM 3610 C CA . TRP B 1 118 ? 11.79100 1.76800 -16.82300 1.000 98.06000 118 TRP B CA 1
ATOM 3611 C C . TRP B 1 118 ? 11.86600 2.97100 -17.75600 1.000 97.10000 118 TRP B C 1
ATOM 3612 O O . TRP B 1 118 ? 11.23800 3.99900 -17.49000 1.000 97.80000 118 TRP B O 1
ATOM 3623 N N . SER B 1 119 ? 12.61400 2.83900 -18.85100 1.000 97.94000 119 SER B N 1
ATOM 3624 C CA . SER B 1 119 ? 12.69100 3.94200 -19.80000 1.000 96.60000 119 SER B CA 1
ATOM 3625 C C . SER B 1 119 ? 13.06100 3.44100 -21.19000 1.000 96.08000 119 SER B C 1
ATOM 3626 O O . SER B 1 119 ? 13.74100 2.42200 -21.34700 1.000 96.94000 119 SER B O 1
ATOM 3629 N N . THR B 1 120 ? 12.62400 4.20100 -22.19200 1.000 93.98000 120 THR B N 1
ATOM 3630 C CA . THR B 1 120 ? 12.94600 3.96000 -23.59700 1.000 92.39000 120 THR B CA 1
ATOM 3631 C C . THR B 1 120 ? 14.24800 4.68700 -23.94400 1.000 94.38000 120 THR B C 1
ATOM 3632 O O . THR B 1 120 ? 14.24500 5.88700 -24.25000 1.000 96.00000 120 THR B O 1
ATOM 3636 N N . ASN B 1 121 ? 15.37000 3.96500 -23.90700 1.000 89.49000 121 ASN B N 1
ATOM 3637 C CA . ASN B 1 121 ? 16.64700 4.55400 -24.31700 1.000 90.05000 121 ASN B CA 1
ATOM 3638 C C . ASN B 1 121 ? 16.64400 4.84500 -25.83400 1.000 90.08000 121 ASN B C 1
ATOM 3639 O O . ASN B 1 121 ? 16.54900 6.00100 -26.28100 1.000 83.75000 121 ASN B O 1
ATOM 3644 N N . SER B 1 129 ? 13.71500 17.40800 -29.52100 1.000 113.46000 129 SER B N 1
ATOM 3645 C CA . SER B 1 129 ? 12.58100 17.82800 -30.33700 1.000 115.77000 129 SER B CA 1
ATOM 3646 C C . SER B 1 129 ? 11.26100 17.35800 -29.68500 1.000 119.19000 129 SER B C 1
ATOM 3647 O O . SER B 1 129 ? 11.27700 16.46600 -28.82400 1.000 113.98000 129 SER B O 1
ATOM 3650 N N . PRO B 1 130 ? 10.11400 17.98100 -30.06800 1.000 111.64000 130 PRO B N 1
ATOM 3651 C CA . PRO B 1 130 ? 8.82100 17.58200 -29.48000 1.000 107.80000 130 PRO B CA 1
ATOM 3652 C C . PRO B 1 130 ? 8.31000 16.22600 -29.95300 1.000 106.51000 130 PRO B C 1
ATOM 3653 O O . PRO B 1 130 ? 7.76400 16.08900 -31.05500 1.000 107.17000 130 PRO B O 1
ATOM 3657 N N . VAL B 1 131 ? 8.46000 15.22300 -29.09300 1.000 106.07000 131 VAL B N 1
ATOM 3658 C CA . VAL B 1 131 ? 8.06300 13.84900 -29.37500 1.000 102.18000 131 VAL B CA 1
ATOM 3659 C C . VAL B 1 131 ? 6.81700 13.52400 -28.55200 1.000 98.76000 131 VAL B C 1
ATOM 3660 O O . VAL B 1 131 ? 6.78600 13.76000 -27.33800 1.000 98.04000 131 VAL B O 1
ATOM 3664 N N . VAL B 1 132 ? 5.78200 13.00600 -29.21400 1.000 97.30000 132 VAL B N 1
ATOM 3665 C CA . VAL B 1 132 ? 4.52000 12.64800 -28.57000 1.000 97.45000 132 VAL B CA 1
ATOM 3666 C C . VAL B 1 132 ? 4.40500 11.12600 -28.50800 1.000 100.45000 132 VAL B C 1
ATOM 3667 O O . VAL B 1 132 ? 4.68300 10.43400 -29.49600 1.000 95.74000 132 VAL B O 1
ATOM 3671 N N . ALA B 1 133 ? 3.99400 10.60800 -27.34600 1.000 102.76000 133 ALA B N 1
ATOM 3672 C CA . ALA B 1 133 ? 3.69900 9.18700 -27.17100 1.000 89.45000 133 ALA B CA 1
ATOM 3673 C C . ALA B 1 133 ? 2.20400 8.94100 -27.37300 1.000 89.61000 133 ALA B C 1
ATOM 3674 O O . ALA B 1 133 ? 1.37600 9.52100 -26.66600 1.000 93.60000 133 ALA B O 1
ATOM 3676 N N . GLU B 1 134 ? 1.85900 8.07000 -28.31800 1.000 88.69000 134 GLU B N 1
ATOM 3677 C CA . GLU B 1 134 ? 0.47900 7.86900 -28.72700 1.000 86.22000 134 GLU B CA 1
ATOM 3678 C C . GLU B 1 134 ? 0.13900 6.37800 -28.73200 1.000 89.12000 134 GLU B C 1
ATOM 3679 O O . GLU B 1 134 ? 1.00700 5.52500 -28.92600 1.000 90.37000 134 GLU B O 1
ATOM 3685 N N . LEU B 1 135 ? -1.14000 6.06900 -28.52500 1.000 83.39000 135 LEU B N 1
ATOM 3686 C CA . LEU B 1 135 ? -1.64500 4.70000 -28.48600 1.000 80.42000 135 LEU B CA 1
ATOM 3687 C C . LEU B 1 135 ? -2.63700 4.50800 -29.62900 1.000 81.48000 135 LEU B C 1
ATOM 3688 O O . LEU B 1 135 ? -3.75200 5.04400 -29.58200 1.000 76.72000 135 LEU B O 1
ATOM 3693 N N . LEU B 1 136 ? -2.26000 3.71700 -30.63700 1.000 80.75000 136 LEU B N 1
ATOM 3694 C CA . LEU B 1 136 ? -3.06100 3.64300 -31.85200 1.000 73.40000 136 LEU B CA 1
ATOM 3695 C C . LEU B 1 136 ? -4.20100 2.63400 -31.72500 1.000 70.24000 136 LEU B C 1
ATOM 3696 O O . LEU B 1 136 ? -4.35300 1.93400 -30.71700 1.000 68.71000 136 LEU B O 1
ATOM 3701 N N . ALA B 1 137 ? -5.01200 2.56900 -32.78900 1.000 70.33000 137 ALA B N 1
ATOM 3702 C CA . ALA B 1 137 ? -6.22300 1.75700 -32.86200 1.000 67.71000 137 ALA B CA 1
ATOM 3703 C C . ALA B 1 137 ? -5.97300 0.25500 -32.74200 1.000 68.77000 137 ALA B C 1
ATOM 3704 O O . ALA B 1 137 ? -6.93500 -0.50500 -32.57000 1.000 69.63000 137 ALA B O 1
ATOM 3706 N N . ASN B 1 138 ? -4.72400 -0.19400 -32.85300 1.000 71.10000 138 ASN B N 1
ATOM 3707 C CA . ASN B 1 138 ? -4.39200 -1.60900 -32.78400 1.000 65.19000 138 ASN B CA 1
ATOM 3708 C C . ASN B 1 138 ? -3.67400 -1.96900 -31.48900 1.000 65.55000 138 ASN B C 1
ATOM 3709 O O . ASN B 1 138 ? -3.16100 -3.08700 -31.36300 1.000 67.04000 138 ASN B O 1
ATOM 3714 N N . GLY B 1 139 ? -3.60900 -1.05000 -30.53400 1.000 62.97000 139 GLY B N 1
ATOM 3715 C CA . GLY B 1 139 ? -3.01500 -1.34400 -29.25300 1.000 60.42000 139 GLY B CA 1
ATOM 3716 C C . GLY B 1 139 ? -1.53500 -1.10400 -29.19500 1.000 56.99000 139 GLY B C 1
ATOM 3717 O O . GLY B 1 139 ? -0.91100 -1.39400 -28.15800 1.000 56.92000 139 GLY B O 1
ATOM 3718 N N . ASN B 1 140 ? -0.94600 -0.59600 -30.27500 1.000 60.94000 140 ASN B N 1
ATOM 3719 C CA . ASN B 1 140 ? 0.47200 -0.26800 -30.27000 1.000 60.10000 140 ASN B CA 1
ATOM 3720 C C . ASN B 1 140 ? 0.66300 1.11200 -29.64800 1.000 72.14000 140 ASN B C 1
ATOM 3721 O O . ASN B 1 140 ? -0.00300 2.08400 -30.03100 1.000 71.89000 140 ASN B O 1
ATOM 3726 N N . PHE B 1 141 ? 1.55200 1.18300 -28.66900 1.000 69.26000 141 PHE B N 1
ATOM 3727 C CA . PHE B 1 141 ? 1.83700 2.40700 -27.94100 1.000 74.81000 141 PHE B CA 1
ATOM 3728 C C . PHE B 1 141 ? 3.12800 2.98900 -28.50900 1.000 76.69000 141 PHE B C 1
ATOM 3729 O O . PHE B 1 141 ? 4.20400 2.40200 -28.35800 1.000 73.59000 141 PHE B O 1
ATOM 3737 N N . VAL B 1 142 ? 3.01800 4.15700 -29.13600 1.000 86.52000 142 VAL B N 1
ATOM 3738 C CA . VAL B 1 142 ? 4.02900 4.68900 -30.04000 1.000 81.24000 142 VAL B CA 1
ATOM 3739 C C . VAL B 1 142 ? 4.75500 5.88100 -29.41100 1.000 85.35000 142 VAL B C 1
ATOM 3740 O O . VAL B 1 142 ? 4.29400 6.48300 -28.44200 1.000 86.61000 142 VAL B O 1
ATOM 3744 N N . MET B 1 143 ? 5.95100 6.18200 -29.92800 1.000 85.20000 143 MET B N 1
ATOM 3745 C CA . MET B 1 143 ? 6.64000 7.45200 -29.70000 1.000 91.18000 143 MET B CA 1
ATOM 3746 C C . MET B 1 143 ? 7.03100 8.05000 -31.04800 1.000 93.11000 143 MET B C 1
ATOM 3747 O O . MET B 1 143 ? 7.91700 7.52100 -31.73000 1.000 95.42000 143 MET B O 1
ATOM 3752 N N . ARG B 1 144 ? 6.39800 9.16800 -31.41200 1.000 98.25000 144 ARG B N 1
ATOM 3753 C CA . ARG B 1 144 ? 6.53500 9.78100 -32.72900 1.000 99.49000 144 ARG B CA 1
ATOM 3754 C C . ARG B 1 144 ? 6.74400 11.28800 -32.57900 1.000 112.37000 144 ARG B C 1
ATOM 3755 O O . ARG B 1 144 ? 6.66100 11.84000 -31.47900 1.000 115.61000 144 ARG B O 1
ATOM 3763 N N . ASP B 1 145 ? 7.00000 11.96200 -33.70300 1.000 110.09000 145 ASP B N 1
ATOM 3764 C CA . ASP B 1 145 ? 6.97700 13.41800 -33.78100 1.000 107.39000 145 ASP B CA 1
ATOM 3765 C C . ASP B 1 145 ? 5.67400 13.88000 -34.42000 1.000 110.12000 145 ASP B C 1
ATOM 3766 O O . ASP B 1 145 ? 5.13300 13.21600 -35.30900 1.000 113.34000 145 ASP B O 1
ATOM 3771 N N . SER B 1 146 ? 5.17800 15.03200 -33.97400 1.000 104.29000 146 SER B N 1
ATOM 3772 C CA . SER B 1 146 ? 3.89700 15.53700 -34.46800 1.000 99.87000 146 SER B CA 1
ATOM 3773 C C . SER B 1 146 ? 4.00000 16.18400 -35.85900 1.000 96.79000 146 SER B C 1
ATOM 3774 O O . SER B 1 146 ? 4.91700 15.89800 -36.64200 1.000 94.52000 146 SER B O 1
ATOM 3776 N N . ALA B 1 151 ? 2.88400 8.43200 -41.51200 1.000 102.58000 151 ALA B N 1
ATOM 3777 C CA . ALA B 1 151 ? 4.29800 8.34700 -41.87600 1.000 110.24000 151 ALA B CA 1
ATOM 3778 C C . ALA B 1 151 ? 4.93600 7.10100 -41.26100 1.000 124.89000 151 ALA B C 1
ATOM 3779 O O . ALA B 1 151 ? 5.74900 6.42000 -41.90700 1.000 120.16000 151 ALA B O 1
ATOM 3781 N N . SER B 1 152 ? 4.55300 6.81400 -40.01500 1.000 111.63000 152 SER B N 1
ATOM 3782 C CA . SER B 1 152 ? 5.06900 5.67000 -39.26100 1.000 105.27000 152 SER B CA 1
ATOM 3783 C C . SER B 1 152 ? 6.59700 5.62400 -39.29000 1.000 110.31000 152 SER B C 1
ATOM 3784 O O . SER B 1 152 ? 7.21400 4.63900 -39.70400 1.000 109.04000 152 SER B O 1
ATOM 3787 N N . GLY B 1 153 ? 7.20800 6.72900 -38.87200 1.000 107.04000 153 GLY B N 1
ATOM 3788 C CA . GLY B 1 153 ? 8.62500 6.74700 -38.57600 1.000 101.12000 153 GLY B CA 1
ATOM 3789 C C . GLY B 1 153 ? 8.81400 6.72800 -37.07300 1.000 102.88000 153 GLY B C 1
ATOM 3790 O O . GLY B 1 153 ? 9.59800 7.50700 -36.52100 1.000 101.14000 153 GLY B O 1
ATOM 3791 N N . PHE B 1 154 ? 8.07500 5.84100 -36.40300 1.000 91.92000 154 PHE B N 1
ATOM 3792 C CA . PHE B 1 154 ? 8.09100 5.77900 -34.94900 1.000 86.56000 154 PHE B CA 1
ATOM 3793 C C . PHE B 1 154 ? 9.51300 5.62400 -34.43100 1.000 84.86000 154 PHE B C 1
ATOM 3794 O O . PHE B 1 154 ? 10.39400 5.09200 -35.11100 1.000 87.00000 154 PHE B O 1
ATOM 3802 N N . LEU B 1 155 ? 9.74200 6.12100 -33.22100 1.000 80.62000 155 LEU B N 1
ATOM 3803 C CA . LEU B 1 155 ? 11.02200 5.94500 -32.56000 1.000 78.48000 155 LEU B CA 1
ATOM 3804 C C . LEU B 1 155 ? 11.01600 4.77800 -31.59600 1.000 74.51000 155 LEU B C 1
ATOM 3805 O O . LEU B 1 155 ? 12.09100 4.29600 -31.21300 1.000 70.27000 155 LEU B O 1
ATOM 3810 N N . TRP B 1 156 ? 9.83300 4.33600 -31.17900 1.000 74.96000 156 TRP B N 1
ATOM 3811 C CA . TRP B 1 156 ? 9.71900 3.23600 -30.24000 1.000 72.15000 156 TRP B CA 1
ATOM 3812 C C . TRP B 1 156 ? 8.30300 2.68600 -30.33200 1.000 72.71000 156 TRP B C 1
ATOM 3813 O O . TRP B 1 156 ? 7.34500 3.45200 -30.45800 1.000 74.93000 156 TRP B O 1
ATOM 3824 N N . GLN B 1 157 ? 8.19000 1.35600 -30.31600 1.000 72.44000 157 GLN B N 1
ATOM 3825 C CA . GLN B 1 157 ? 6.91300 0.65800 -30.29700 1.000 68.14000 157 GLN B CA 1
ATOM 3826 C C . GLN B 1 157 ? 6.83800 -0.24200 -29.07500 1.000 66.15000 157 GLN B C 1
ATOM 3827 O O . GLN B 1 157 ? 7.85100 -0.79100 -28.62200 1.000 64.27000 157 GLN B O 1
ATOM 3833 N N . SER B 1 158 ? 5.62600 -0.40800 -28.54600 1.000 65.15000 158 SER B N 1
ATOM 3834 C CA . SER B 1 158 ? 5.43300 -1.47200 -27.56900 1.000 64.11000 158 SER B CA 1
ATOM 3835 C C . SER B 1 158 ? 5.40700 -2.82600 -28.27000 1.000 59.92000 158 SER B C 1
ATOM 3836 O O . SER B 1 158 ? 5.98600 -3.80200 -27.77100 1.000 55.61000 158 SER B O 1
ATOM 3839 N N . PHE B 1 159 ? 4.80500 -2.87000 -29.46200 1.000 60.86000 159 PHE B N 1
ATOM 3840 C CA . PHE B 1 159 ? 4.84800 -4.04500 -30.32700 1.000 58.20000 159 PHE B CA 1
ATOM 3841 C C . PHE B 1 159 ? 6.23700 -4.66500 -30.46900 1.000 59.87000 159 PHE B C 1
ATOM 3842 O O . PHE B 1 159 ? 6.34300 -5.88300 -30.64000 1.000 61.73000 159 PHE B O 1
ATOM 3850 N N . ASP B 1 160 ? 7.30900 -3.87000 -30.41200 1.000 58.98000 160 ASP B N 1
ATOM 3851 C CA . ASP B 1 160 ? 8.64300 -4.46500 -30.50600 1.000 59.93000 160 ASP B CA 1
ATOM 3852 C C . ASP B 1 160 ? 9.08100 -5.10900 -29.20500 1.000 59.36000 160 ASP B C 1
ATOM 3853 O O . ASP B 1 160 ? 10.21000 -5.61200 -29.12900 1.000 59.80000 160 ASP B O 1
ATOM 3858 N N . TYR B 1 161 ? 8.24200 -5.07500 -28.17500 1.000 59.87000 161 TYR B N 1
ATOM 3859 C CA . TYR B 1 161 ? 8.61700 -5.53300 -26.83700 1.000 62.02000 161 TYR B CA 1
ATOM 3860 C C . TYR B 1 161 ? 7.45700 -6.33000 -26.26200 1.000 61.13000 161 TYR B C 1
ATOM 3861 O O . TYR B 1 161 ? 6.80600 -5.90900 -25.30100 1.000 67.43000 161 TYR B O 1
ATOM 3870 N N . PRO B 1 162 ? 7.17200 -7.50000 -26.83400 1.000 63.18000 162 PRO B N 1
ATOM 3871 C CA . PRO B 1 162 ? 5.98000 -8.24500 -26.42100 1.000 61.13000 162 PRO B CA 1
ATOM 3872 C C . PRO B 1 162 ? 6.17000 -8.88200 -25.05700 1.000 54.99000 162 PRO B C 1
ATOM 3873 O O . PRO B 1 162 ? 7.28600 -9.17200 -24.62000 1.000 56.94000 162 PRO B O 1
ATOM 3877 N N . THR B 1 163 ? 5.05700 -9.08400 -24.36700 1.000 54.02000 163 THR B N 1
ATOM 3878 C CA . THR B 1 163 ? 5.14200 -9.86300 -23.14200 1.000 65.84000 163 THR B CA 1
ATOM 3879 C C . THR B 1 163 ? 4.77700 -11.30100 -23.46100 1.000 53.74000 163 THR B C 1
ATOM 3880 O O . THR B 1 163 ? 5.62600 -12.06100 -23.93800 1.000 50.65000 163 THR B O 1
ATOM 3884 N N . ASP B 1 164 ? 3.51800 -11.67600 -23.23200 1.000 51.40000 164 ASP B N 1
ATOM 3885 C CA . ASP B 1 164 ? 3.09600 -13.04900 -23.43100 1.000 50.39000 164 ASP B CA 1
ATOM 3886 C C . ASP B 1 164 ? 2.10000 -13.18900 -24.56500 1.000 47.92000 164 ASP B C 1
ATOM 3887 O O . ASP B 1 164 ? 1.66600 -14.31100 -24.86100 1.000 46.34000 164 ASP B O 1
ATOM 3892 N N . THR B 1 165 ? 1.77300 -12.09300 -25.24400 1.000 46.01000 165 THR B N 1
ATOM 3893 C CA . THR B 1 165 ? 0.61700 -12.04400 -26.13100 1.000 50.54000 165 THR B CA 1
ATOM 3894 C C . THR B 1 165 ? 0.96400 -11.38200 -27.45800 1.000 46.81000 165 THR B C 1
ATOM 3895 O O . THR B 1 165 ? 1.69700 -10.38600 -27.49300 1.000 46.76000 165 THR B O 1
ATOM 3899 N N . LEU B 1 166 ? 0.40800 -11.94100 -28.54200 1.000 41.43000 166 LEU B N 1
ATOM 3900 C CA . LEU B 1 166 ? 0.50700 -11.40600 -29.89600 1.000 44.39000 166 LEU B CA 1
ATOM 3901 C C . LEU B 1 166 ? -0.88200 -10.95000 -30.33400 1.000 46.74000 166 LEU B C 1
ATOM 3902 O O . LEU B 1 166 ? -1.77300 -11.78000 -30.54900 1.000 44.87000 166 LEU B O 1
ATOM 3907 N N . LEU B 1 167 ? -1.06700 -9.64600 -30.49000 1.000 46.70000 167 LEU B N 1
ATOM 3908 C CA . LEU B 1 167 ? -2.31700 -9.11100 -31.02500 1.000 49.48000 167 LEU B CA 1
ATOM 3909 C C . LEU B 1 167 ? -2.29000 -9.13300 -32.54300 1.000 45.62000 167 LEU B C 1
ATOM 3910 O O . LEU B 1 167 ? -1.25200 -9.38800 -33.16400 1.000 47.96000 167 LEU B O 1
ATOM 3915 N N . PRO B 1 168 ? -3.42600 -8.87700 -33.18700 1.000 47.38000 168 PRO B N 1
ATOM 3916 C CA . PRO B 1 168 ? -3.39900 -8.66400 -34.64000 1.000 48.78000 168 PRO B CA 1
ATOM 3917 C C . PRO B 1 168 ? -2.43300 -7.54100 -34.98200 1.000 52.24000 168 PRO B C 1
ATOM 3918 O O . PRO B 1 168 ? -2.32800 -6.54700 -34.25400 1.000 52.29000 168 PRO B O 1
ATOM 3922 N N . GLU B 1 169 ? -1.69700 -7.73600 -36.08000 1.000 49.99000 169 GLU B N 1
ATOM 3923 C CA . GLU B 1 169 ? -0.71300 -6.82000 -36.66600 1.000 51.14000 169 GLU B CA 1
ATOM 3924 C C . GLU B 1 169 ? 0.57600 -6.72300 -35.86000 1.000 48.25000 169 GLU B C 1
ATOM 3925 O O . GLU B 1 169 ? 1.49800 -6.02400 -36.28000 1.000 55.72000 169 GLU B O 1
ATOM 3931 N N . MET B 1 170 ? 0.67100 -7.38100 -34.71700 1.000 44.40000 170 MET B N 1
ATOM 3932 C CA . MET B 1 170 ? 1.96400 -7.53000 -34.08100 1.000 46.84000 170 MET B CA 1
ATOM 3933 C C . MET B 1 170 ? 2.79100 -8.58300 -34.84000 1.000 55.50000 170 MET B C 1
ATOM 3934 O O . MET B 1 170 ? 2.25800 -9.44100 -35.55700 1.000 47.38000 170 MET B O 1
ATOM 3939 N N . LYS B 1 171 ? 4.11000 -8.51400 -34.66900 1.000 48.99000 171 LYS B N 1
ATOM 3940 C CA . LYS B 1 171 ? 5.06200 -9.28800 -35.46200 1.000 44.81000 171 LYS B CA 1
ATOM 3941 C C . LYS B 1 171 ? 5.80800 -10.25600 -34.56000 1.000 46.79000 171 LYS B C 1
ATOM 3942 O O . LYS B 1 171 ? 6.62100 -9.82900 -33.73000 1.000 46.85000 171 LYS B O 1
ATOM 3948 N N . LEU B 1 172 ? 5.59400 -11.55900 -34.76500 1.000 41.99000 172 LEU B N 1
ATOM 3949 C CA . LEU B 1 172 ? 6.33400 -12.59200 -34.03200 1.000 42.20000 172 LEU B CA 1
ATOM 3950 C C . LEU B 1 172 ? 7.51200 -13.03100 -34.90500 1.000 43.97000 172 LEU B C 1
ATOM 3951 O O . LEU B 1 172 ? 7.33900 -13.77400 -35.88000 1.000 39.20000 172 LEU B O 1
ATOM 3956 N N . GLY B 1 173 ? 8.70600 -12.58300 -34.55200 1.000 41.00000 173 GLY B N 1
ATOM 3957 C CA . GLY B 1 173 ? 9.88300 -12.84500 -35.35700 1.000 46.34000 173 GLY B CA 1
ATOM 3958 C C . GLY B 1 173 ? 10.93000 -11.76800 -35.14500 1.000 48.98000 173 GLY B C 1
ATOM 3959 O O . GLY B 1 173 ? 10.85800 -10.98800 -34.20100 1.000 47.98000 173 GLY B O 1
ATOM 3960 N N . TYR B 1 174 ? 11.91100 -11.71800 -36.03900 1.000 47.92000 174 TYR B N 1
ATOM 3961 C CA . TYR B 1 174 ? 13.03900 -10.83100 -35.80000 1.000 50.56000 174 TYR B CA 1
ATOM 3962 C C . TYR B 1 174 ? 13.25100 -9.86900 -36.95300 1.000 51.14000 174 TYR B C 1
ATOM 3963 O O . TYR B 1 174 ? 12.73600 -10.04900 -38.06000 1.000 51.47000 174 TYR B O 1
ATOM 3972 N N . ASP B 1 175 ? 14.04200 -8.84100 -36.64600 1.000 54.63000 175 ASP B N 1
ATOM 3973 C CA . ASP B 1 175 ? 14.38400 -7.75500 -37.55600 1.000 56.02000 175 ASP B CA 1
ATOM 3974 C C . ASP B 1 175 ? 15.89000 -7.81500 -37.77200 1.000 53.64000 175 ASP B C 1
ATOM 3975 O O . ASP B 1 175 ? 16.65600 -7.68600 -36.81200 1.000 53.68000 175 ASP B O 1
ATOM 3980 N N . LEU B 1 176 ? 16.31300 -8.05400 -39.02100 1.000 53.40000 176 LEU B N 1
ATOM 3981 C CA . LEU B 1 176 ? 17.74300 -8.15400 -39.31200 1.000 57.96000 176 LEU B CA 1
ATOM 3982 C C . LEU B 1 176 ? 18.44200 -6.79800 -39.23300 1.000 58.04000 176 LEU B C 1
ATOM 3983 O O . LEU B 1 176 ? 19.62000 -6.72900 -38.86200 1.000 58.31000 176 LEU B O 1
ATOM 3988 N N . LYS B 1 177 ? 17.73700 -5.72100 -39.58800 1.000 58.28000 177 LYS B N 1
ATOM 3989 C CA . LYS B 1 177 ? 18.32300 -4.38700 -39.54700 1.000 59.54000 177 LYS B CA 1
ATOM 3990 C C . LYS B 1 177 ? 18.68400 -3.99500 -38.12000 1.000 62.32000 177 LYS B C 1
ATOM 3991 O O . LYS B 1 177 ? 19.82300 -3.61100 -37.83400 1.000 63.24000 177 LYS B O 1
ATOM 3997 N N . THR B 1 178 ? 17.73300 -4.11500 -37.20300 1.000 60.32000 178 THR B N 1
ATOM 3998 C CA . THR B 1 178 ? 17.95900 -3.70700 -35.82700 1.000 59.69000 178 THR B CA 1
ATOM 3999 C C . THR B 1 178 ? 18.58500 -4.79500 -34.97200 1.000 57.93000 178 THR B C 1
ATOM 4000 O O . THR B 1 178 ? 19.21600 -4.47000 -33.96200 1.000 61.39000 178 THR B O 1
ATOM 4004 N N . GLY B 1 179 ? 18.41700 -6.07100 -35.33900 1.000 59.55000 179 GLY B N 1
ATOM 4005 C CA . GLY B 1 179 ? 18.90000 -7.18700 -34.54000 1.000 54.35000 179 GLY B CA 1
ATOM 4006 C C . GLY B 1 179 ? 17.95200 -7.68900 -33.45900 1.000 52.05000 179 GLY B C 1
ATOM 4007 O O . GLY B 1 179 ? 18.32700 -8.59800 -32.71000 1.000 51.70000 179 GLY B O 1
ATOM 4008 N N . ARG B 1 180 ? 16.74100 -7.13400 -33.35500 1.000 57.46000 180 ARG B N 1
ATOM 4009 C CA . ARG B 1 180 ? 15.81600 -7.45700 -32.27200 1.000 60.19000 180 ARG B CA 1
ATOM 4010 C C . ARG B 1 180 ? 14.93900 -8.64300 -32.65500 1.000 56.60000 180 ARG B C 1
ATOM 4011 O O . ARG B 1 180 ? 14.31700 -8.65200 -33.72400 1.000 56.25000 180 ARG B O 1
ATOM 4019 N N . ASN B 1 181 ? 14.87900 -9.63200 -31.77700 1.000 55.39000 181 ASN B N 1
ATOM 4020 C CA . ASN B 1 181 ? 13.97400 -10.76200 -31.94200 1.000 57.22000 181 ASN B CA 1
ATOM 4021 C C . ASN B 1 181 ? 12.78300 -10.59200 -30.99900 1.000 49.48000 181 ASN B C 1
ATOM 4022 O O . ASN B 1 181 ? 12.96000 -10.57200 -29.77900 1.000 48.23000 181 ASN B O 1
ATOM 4027 N N . ARG B 1 182 ? 11.58200 -10.46700 -31.56200 1.000 48.10000 182 ARG B N 1
ATOM 4028 C CA . ARG B 1 182 ? 10.35200 -10.26300 -30.79300 1.000 46.52000 182 ARG B CA 1
ATOM 4029 C C . ARG B 1 182 ? 9.69400 -11.61300 -30.49600 1.000 45.53000 182 ARG B C 1
ATOM 4030 O O . ARG B 1 182 ? 9.09800 -12.22800 -31.39200 1.000 47.25000 182 ARG B O 1
ATOM 4038 N N . PHE B 1 183 ? 9.76100 -12.05800 -29.23700 1.000 42.50000 183 PHE B N 1
ATOM 4039 C CA . PHE B 1 183 ? 9.18600 -13.33500 -28.82900 1.000 43.68000 183 PHE B CA 1
ATOM 4040 C C . PHE B 1 183 ? 8.32100 -13.20600 -27.57200 1.000 49.63000 183 PHE B C 1
ATOM 4041 O O . PHE B 1 183 ? 8.48600 -12.29100 -26.75800 1.000 46.47000 183 PHE B O 1
ATOM 4049 N N . LEU B 1 184 ? 7.41200 -14.17200 -27.40600 1.000 43.89000 184 LEU B N 1
ATOM 4050 C CA . LEU B 1 184 ? 6.50900 -14.21700 -26.26100 1.000 43.07000 184 LEU B CA 1
ATOM 4051 C C . LEU B 1 184 ? 7.17700 -14.88400 -25.06900 1.000 43.76000 184 LEU B C 1
ATOM 4052 O O . LEU B 1 184 ? 7.89700 -15.87000 -25.21800 1.000 46.69000 184 LEU B O 1
ATOM 4057 N N . THR B 1 185 ? 6.97300 -14.30200 -23.88900 1.000 45.24000 185 THR B N 1
ATOM 4058 C CA . THR B 1 185 ? 7.41400 -14.87000 -22.62000 1.000 49.99000 185 THR B CA 1
ATOM 4059 C C . THR B 1 185 ? 6.21400 -14.96700 -21.69100 1.000 51.00000 185 THR B C 1
ATOM 4060 O O . THR B 1 185 ? 5.48900 -13.98900 -21.49800 1.000 48.37000 185 THR B O 1
ATOM 4064 N N . SER B 1 186 ? 6.00700 -16.14500 -21.12700 1.000 54.24000 186 SER B N 1
ATOM 4065 C CA . SER B 1 186 ? 4.84600 -16.36100 -20.28300 1.000 54.96000 186 SER B CA 1
ATOM 4066 C C . SER B 1 186 ? 4.93700 -15.52300 -19.00300 1.000 53.06000 186 SER B C 1
ATOM 4067 O O . SER B 1 186 ? 6.02600 -15.20000 -18.51700 1.000 53.29000 186 SER B O 1
ATOM 4070 N N . SER B 1 187 ? 3.77400 -15.14400 -18.47600 1.000 56.26000 187 SER B N 1
ATOM 4071 C CA . SER B 1 187 ? 3.70600 -14.60400 -17.12400 1.000 64.11000 187 SER B CA 1
ATOM 4072 C C . SER B 1 187 ? 3.80100 -15.74500 -16.11000 1.000 59.46000 187 SER B C 1
ATOM 4073 O O . SER B 1 187 ? 3.67100 -16.92400 -16.45300 1.000 57.32000 187 SER B O 1
ATOM 4076 N N . ARG B 1 188 ? 4.04500 -15.39300 -14.84400 1.000 62.34000 188 ARG B N 1
ATOM 4077 C CA . ARG B 1 188 ? 4.19800 -16.42800 -13.82200 1.000 67.04000 188 ARG B CA 1
ATOM 4078 C C . ARG B 1 188 ? 2.87600 -17.12400 -13.51000 1.000 64.07000 188 ARG B C 1
ATOM 4079 O O . ARG B 1 188 ? 2.86300 -18.33300 -13.24400 1.000 63.58000 188 ARG B O 1
ATOM 4087 N N . ASN B 1 189 ? 1.76500 -16.38300 -13.51300 1.000 63.24000 189 ASN B N 1
ATOM 4088 C CA . ASN B 1 189 ? 0.41200 -16.92700 -13.33800 1.000 67.42000 189 ASN B CA 1
ATOM 4089 C C . ASN B 1 189 ? -0.58100 -15.80900 -13.65100 1.000 68.87000 189 ASN B C 1
ATOM 4090 O O . ASN B 1 189 ? -0.19300 -14.71700 -14.09000 1.000 66.69000 189 ASN B O 1
ATOM 4095 N N . SER B 1 190 ? -1.86700 -16.08300 -13.40800 1.000 70.28000 190 SER B N 1
ATOM 4096 C CA . SER B 1 190 ? -2.93600 -15.19400 -13.86000 1.000 73.34000 190 SER B CA 1
ATOM 4097 C C . SER B 1 190 ? -2.96400 -13.86500 -13.10900 1.000 76.56000 190 SER B C 1
ATOM 4098 O O . SER B 1 190 ? -3.39500 -12.85600 -13.67400 1.000 79.44000 190 SER B O 1
ATOM 4101 N N . ASP B 1 191 ? -2.54700 -13.83900 -11.84300 1.000 78.82000 191 ASP B N 1
ATOM 4102 C CA . ASP B 1 191 ? -2.57100 -12.61200 -11.05100 1.000 84.43000 191 ASP B CA 1
ATOM 4103 C C . ASP B 1 191 ? -1.17700 -12.04100 -10.84700 1.000 82.31000 191 ASP B C 1
ATOM 4104 O O . ASP B 1 191 ? -0.99800 -11.12700 -10.03300 1.000 95.06000 191 ASP B O 1
ATOM 4109 N N . ASP B 1 192 ? -0.19200 -12.55900 -11.56400 1.000 75.92000 192 ASP B N 1
ATOM 4110 C CA . ASP B 1 192 ? 1.18700 -12.08400 -11.48300 1.000 73.86000 192 ASP B CA 1
ATOM 4111 C C . ASP B 1 192 ? 1.72800 -11.99900 -12.90300 1.000 80.34000 192 ASP B C 1
ATOM 4112 O O . ASP B 1 192 ? 2.02700 -13.03900 -13.51300 1.000 71.07000 192 ASP B O 1
ATOM 4117 N N . PRO B 1 193 ? 1.85500 -10.78800 -13.47300 1.000 81.42000 193 PRO B N 1
ATOM 4118 C CA . PRO B 1 193 ? 2.37900 -10.64900 -14.83800 1.000 71.44000 193 PRO B CA 1
ATOM 4119 C C . PRO B 1 193 ? 3.89700 -10.65500 -14.95700 1.000 66.97000 193 PRO B C 1
ATOM 4120 O O . PRO B 1 193 ? 4.40400 -10.38200 -16.04700 1.000 62.46000 193 PRO B O 1
ATOM 4124 N N . SER B 1 194 ? 4.63900 -10.95800 -13.89400 1.000 71.26000 194 SER B N 1
ATOM 4125 C CA . SER B 1 194 ? 6.08600 -11.03700 -14.03500 1.000 71.82000 194 SER B CA 1
ATOM 4126 C C . SER B 1 194 ? 6.48100 -12.26000 -14.88600 1.000 69.02000 194 SER B C 1
ATOM 4127 O O . SER B 1 194 ? 5.66600 -13.13600 -15.19500 1.000 64.31000 194 SER B O 1
ATOM 4130 N N . SER B 1 195 ? 7.75300 -12.30800 -15.27800 1.000 71.87000 195 SER B N 1
ATOM 4131 C CA . SER B 1 195 ? 8.18300 -13.25900 -16.29800 1.000 68.91000 195 SER B CA 1
ATOM 4132 C C . SER B 1 195 ? 8.14300 -14.68400 -15.77600 1.000 66.72000 195 SER B C 1
ATOM 4133 O O . SER B 1 195 ? 8.71400 -14.98700 -14.72400 1.000 70.18000 195 SER B O 1
ATOM 4136 N N . GLY B 1 196 ? 7.48500 -15.56400 -16.53700 1.000 61.35000 196 GLY B N 1
ATOM 4137 C CA . GLY B 1 196 ? 7.45100 -16.98300 -16.24500 1.000 60.67000 196 GLY B CA 1
ATOM 4138 C C . GLY B 1 196 ? 8.64600 -17.72600 -16.80800 1.000 61.50000 196 GLY B C 1
ATOM 4139 O O . GLY B 1 196 ? 9.68700 -17.14300 -17.11900 1.000 66.93000 196 GLY B O 1
ATOM 4140 N N . ASP B 1 197 ? 8.48400 -19.04300 -16.95100 1.000 54.93000 197 ASP B N 1
ATOM 4141 C CA . ASP B 1 197 ? 9.57300 -19.90600 -17.39100 1.000 56.28000 197 ASP B CA 1
ATOM 4142 C C . ASP B 1 197 ? 9.48000 -20.29900 -18.85400 1.000 52.27000 197 ASP B C 1
ATOM 4143 O O . ASP B 1 197 ? 10.31100 -21.08600 -19.31900 1.000 51.79000 197 ASP B O 1
ATOM 4148 N N . TYR B 1 198 ? 8.49000 -19.80200 -19.58300 1.000 46.56000 198 TYR B N 1
ATOM 4149 C CA . TYR B 1 198 ? 8.22600 -20.28500 -20.92800 1.000 47.25000 198 TYR B CA 1
ATOM 4150 C C . TYR B 1 198 ? 8.30100 -19.14500 -21.92500 1.000 48.41000 198 TYR B C 1
ATOM 4151 O O . TYR B 1 198 ? 7.84900 -18.02300 -21.65400 1.000 47.62000 198 TYR B O 1
ATOM 4160 N N . SER B 1 199 ? 8.87100 -19.45200 -23.08100 1.000 43.43000 199 SER B N 1
ATOM 4161 C CA . SER B 1 199 ? 8.92100 -18.51800 -24.18800 1.000 41.49000 199 SER B CA 1
ATOM 4162 C C . SER B 1 199 ? 8.61300 -19.26600 -25.47200 1.000 40.20000 199 SER B C 1
ATOM 4163 O O . SER B 1 199 ? 8.78400 -20.49100 -25.57200 1.000 38.13000 199 SER B O 1
ATOM 4166 N N . TYR B 1 200 ? 8.13200 -18.50400 -26.44500 1.000 37.79000 200 TYR B N 1
ATOM 4167 C CA . TYR B 1 200 ? 7.88000 -18.98000 -27.79700 1.000 37.32000 200 TYR B CA 1
ATOM 4168 C C . TYR B 1 200 ? 8.64500 -18.06000 -28.74300 1.000 42.30000 200 TYR B C 1
ATOM 4169 O O . TYR B 1 200 ? 8.27600 -16.88900 -28.90000 1.000 39.67000 200 TYR B O 1
ATOM 4178 N N . LYS B 1 201 ? 9.71000 -18.57900 -29.36700 1.000 39.39000 201 LYS B N 1
ATOM 4179 C CA . LYS B 1 201 ? 10.69200 -17.73400 -30.05000 1.000 44.11000 201 LYS B CA 1
ATOM 4180 C C . LYS B 1 201 ? 11.09700 -18.27500 -31.41300 1.000 43.67000 201 LYS B C 1
ATOM 4181 O O . LYS B 1 201 ? 11.50000 -19.43900 -31.52600 1.000 35.78000 201 LYS B O 1
ATOM 4187 N N . LEU B 1 202 ? 11.04000 -17.39700 -32.42300 1.000 41.82000 202 LEU B N 1
ATOM 4188 C CA . LEU B 1 202 ? 11.57500 -17.69200 -33.74900 1.000 41.13000 202 LEU B CA 1
ATOM 4189 C C . LEU B 1 202 ? 13.08900 -17.85400 -33.70700 1.000 41.48000 202 LEU B C 1
ATOM 4190 O O . LEU B 1 202 ? 13.80700 -17.00100 -33.17100 1.000 43.73000 202 LEU B O 1
ATOM 4195 N N . GLU B 1 203 ? 13.57600 -18.96500 -34.26700 1.000 41.04000 203 GLU B N 1
ATOM 4196 C CA . GLU B 1 203 ? 15.00700 -19.22600 -34.32700 1.000 46.36000 203 GLU B CA 1
ATOM 4197 C C . GLU B 1 203 ? 15.57300 -18.64200 -35.62000 1.000 43.68000 203 GLU B C 1
ATOM 4198 O O . GLU B 1 203 ? 15.13900 -19.04500 -36.71000 1.000 42.55000 203 GLU B O 1
ATOM 4204 N N . PRO B 1 204 ? 16.49400 -17.68400 -35.55800 1.000 50.26000 204 PRO B N 1
ATOM 4205 C CA . PRO B 1 204 ? 17.09500 -17.16900 -36.79800 1.000 46.23000 204 PRO B CA 1
ATOM 4206 C C . PRO B 1 204 ? 18.00700 -18.22400 -37.40600 1.000 42.44000 204 PRO B C 1
ATOM 4207 O O . PRO B 1 204 ? 18.95500 -18.69500 -36.77100 1.000 44.46000 204 PRO B O 1
ATOM 4211 N N . ARG B 1 205 ? 17.67800 -18.63000 -38.62400 1.000 41.84000 205 ARG B N 1
ATOM 4212 C CA . ARG B 1 205 ? 18.47300 -19.59800 -39.36100 1.000 40.21000 205 ARG B CA 1
ATOM 4213 C C . ARG B 1 205 ? 18.05000 -19.50300 -40.82200 1.000 44.24000 205 ARG B C 1
ATOM 4214 O O . ARG B 1 205 ? 17.16400 -18.71700 -41.18600 1.000 44.76000 205 ARG B O 1
ATOM 4222 N N . ARG B 1 206 ? 18.69600 -20.30400 -41.66800 1.000 41.71000 206 ARG B N 1
ATOM 4223 C CA . ARG B 1 206 ? 18.38900 -20.24800 -43.09600 1.000 40.65000 206 ARG B CA 1
ATOM 4224 C C . ARG B 1 206 ? 16.94900 -20.64600 -43.37700 1.000 39.64000 206 ARG B C 1
ATOM 4225 O O . ARG B 1 206 ? 16.30400 -20.07100 -44.26000 1.000 42.07000 206 ARG B O 1
ATOM 4233 N N . LEU B 1 207 ? 16.43000 -21.62500 -42.63500 1.000 36.37000 207 LEU B N 1
ATOM 4234 C CA . LEU B 1 207 ? 15.01700 -22.00200 -42.66500 1.000 38.58000 207 LEU B CA 1
ATOM 4235 C C . LEU B 1 207 ? 14.45800 -21.84100 -41.25200 1.000 40.08000 207 LEU B C 1
ATOM 4236 O O . LEU B 1 207 ? 14.52700 -22.77000 -40.42700 1.000 37.62000 207 LEU B O 1
ATOM 4241 N N . PRO B 1 208 ? 13.90300 -20.67500 -40.92400 1.000 38.16000 208 PRO B N 1
ATOM 4242 C CA . PRO B 1 208 ? 13.48800 -20.41300 -39.54300 1.000 44.07000 208 PRO B CA 1
ATOM 4243 C C . PRO B 1 208 ? 12.28800 -21.25900 -39.13700 1.000 37.67000 208 PRO B C 1
ATOM 4244 O O . PRO B 1 208 ? 11.42800 -21.60600 -39.95500 1.000 37.97000 208 PRO B O 1
ATOM 4248 N N . GLU B 1 209 ? 12.24700 -21.58800 -37.84500 1.000 36.02000 209 GLU B N 1
ATOM 4249 C CA . GLU B 1 209 ? 11.09500 -22.23000 -37.22200 1.000 42.11000 209 GLU B CA 1
ATOM 4250 C C . GLU B 1 209 ? 11.03800 -21.77000 -35.76700 1.000 36.72000 209 GLU B C 1
ATOM 4251 O O . GLU B 1 209 ? 12.02000 -21.26500 -35.22300 1.000 33.50000 209 GLU B O 1
ATOM 4257 N N . PHE B 1 210 ? 9.86600 -21.90500 -35.15800 1.000 39.76000 210 PHE B N 1
ATOM 4258 C CA . PHE B 1 210 ? 9.64700 -21.50100 -33.77500 1.000 36.23000 210 PHE B CA 1
ATOM 4259 C C . PHE B 1 210 ? 10.01400 -22.62500 -32.80500 1.000 35.05000 210 PHE B C 1
ATOM 4260 O O . PHE B 1 210 ? 9.90300 -23.81200 -33.12400 1.000 35.71000 210 PHE B O 1
ATOM 4268 N N . TYR B 1 211 ? 10.45500 -22.24700 -31.61000 1.000 32.91000 211 TYR B N 1
ATOM 4269 C CA . TYR B 1 211 ? 10.58600 -23.20600 -30.51800 1.000 38.71000 211 TYR B CA 1
ATOM 4270 C C . TYR B 1 211 ? 9.85200 -22.67400 -29.30700 1.000 40.91000 211 TYR B C 1
ATOM 4271 O O . TYR B 1 211 ? 9.86200 -21.46700 -29.03700 1.000 38.21000 211 TYR B O 1
ATOM 4280 N N . LEU B 1 212 ? 9.22400 -23.58700 -28.58100 1.000 39.15000 212 LEU B N 1
ATOM 4281 C CA . LEU B 1 212 ? 8.69800 -23.30900 -27.25300 1.000 35.32000 212 LEU B CA 1
ATOM 4282 C C . LEU B 1 212 ? 9.73900 -23.78000 -26.25800 1.000 36.33000 212 LEU B C 1
ATOM 4283 O O . LEU B 1 212 ? 10.07200 -24.97000 -26.23500 1.000 38.67000 212 LEU B O 1
ATOM 4288 N N . LEU B 1 213 ? 10.25900 -22.86500 -25.44700 1.000 36.43000 213 LEU B N 1
ATOM 4289 C CA . LEU B 1 213 ? 11.28700 -23.21900 -24.47900 1.000 38.74000 213 LEU B CA 1
ATOM 4290 C C . LEU B 1 213 ? 10.76000 -23.11400 -23.05000 1.000 45.67000 213 LEU B C 1
ATOM 4291 O O . LEU B 1 213 ? 9.92100 -22.26000 -22.73500 1.000 44.27000 213 LEU B O 1
ATOM 4296 N N . GLN B 1 214 ? 11.24800 -24.00900 -22.19900 1.000 42.30000 214 GLN B N 1
ATOM 4297 C CA . GLN B 1 214 ? 11.14500 -23.89300 -20.74900 1.000 47.09000 214 GLN B CA 1
ATOM 4298 C C . GLN B 1 214 ? 12.53300 -23.53100 -20.22700 1.000 49.95000 214 GLN B C 1
ATOM 4299 O O . GLN B 1 214 ? 13.41100 -24.39400 -20.11400 1.000 48.83000 214 GLN B O 1
ATOM 4305 N N . GLY B 1 215 ? 12.72200 -22.26500 -19.88300 1.000 45.59000 215 GLY B N 1
ATOM 4306 C CA . GLY B 1 215 ? 14.07600 -21.79300 -19.70000 1.000 45.47000 215 GLY B CA 1
ATOM 4307 C C . GLY B 1 215 ? 14.75000 -21.80300 -21.05700 1.000 50.73000 215 GLY B C 1
ATOM 4308 O O . GLY B 1 215 ? 14.28700 -21.15100 -22.00400 1.000 53.79000 215 GLY B O 1
ATOM 4309 N N . ASP B 1 216 ? 15.82700 -22.57300 -21.16200 1.000 50.17000 216 ASP B N 1
ATOM 4310 C CA . ASP B 1 216 ? 16.55500 -22.78600 -22.40200 1.000 56.33000 216 ASP B CA 1
ATOM 4311 C C . ASP B 1 216 ? 16.33700 -24.17700 -22.97900 1.000 54.39000 216 ASP B C 1
ATOM 4312 O O . ASP B 1 216 ? 17.01600 -24.54900 -23.94000 1.000 54.19000 216 ASP B O 1
ATOM 4317 N N . VAL B 1 217 ? 15.42900 -24.95900 -22.39600 1.000 51.35000 217 VAL B N 1
ATOM 4318 C CA . VAL B 1 217 ? 15.14400 -26.31700 -22.84400 1.000 47.32000 217 VAL B CA 1
ATOM 4319 C C . VAL B 1 217 ? 14.06200 -26.27300 -23.92200 1.000 42.83000 217 VAL B C 1
ATOM 4320 O O . VAL B 1 217 ? 13.00300 -25.65500 -23.74100 1.000 43.87000 217 VAL B O 1
ATOM 4324 N N . ARG B 1 218 ? 14.33200 -26.89700 -25.06100 1.000 44.05000 218 ARG B N 1
ATOM 4325 C CA . ARG B 1 218 ? 13.34500 -26.94700 -26.13400 1.000 41.99000 218 ARG B CA 1
ATOM 4326 C C . ARG B 1 218 ? 12.29500 -28.00300 -25.82000 1.000 36.39000 218 ARG B C 1
ATOM 4327 O O . ARG B 1 218 ? 12.61400 -29.18800 -25.67800 1.000 35.29000 218 ARG B O 1
ATOM 4335 N N . GLU B 1 219 ? 11.04900 -27.57800 -25.70800 1.000 36.54000 219 GLU B N 1
ATOM 4336 C CA . GLU B 1 219 ? 9.96900 -28.51300 -25.44200 1.000 35.94000 219 GLU B CA 1
ATOM 4337 C C . GLU B 1 219 ? 9.19000 -28.87000 -26.69200 1.000 33.39000 219 GLU B C 1
ATOM 4338 O O . GLU B 1 219 ? 8.62500 -29.96100 -26.77200 1.000 31.20000 219 GLU B O 1
ATOM 4344 N N . HIS B 1 220 ? 9.20000 -27.99600 -27.68900 1.000 32.82000 220 HIS B N 1
ATOM 4345 C CA . HIS B 1 220 ? 8.32000 -28.15600 -28.83100 1.000 37.06000 220 HIS B CA 1
ATOM 4346 C C . HIS B 1 220 ? 8.81300 -27.26000 -29.95800 1.000 38.00000 220 HIS B C 1
ATOM 4347 O O . HIS B 1 220 ? 9.38600 -26.18900 -29.72000 1.000 32.86000 220 HIS B O 1
ATOM 4354 N N . ARG B 1 221 ? 8.57500 -27.71500 -31.18500 1.000 32.99000 221 ARG B N 1
ATOM 4355 C CA . ARG B 1 221 ? 9.10000 -27.07500 -32.37800 1.000 32.26000 221 ARG B CA 1
ATOM 4356 C C . ARG B 1 221 ? 7.97900 -26.93500 -33.38700 1.000 30.56000 221 ARG B C 1
ATOM 4357 O O . ARG B 1 221 ? 7.28900 -27.91600 -33.67900 1.000 35.06000 221 ARG B O 1
ATOM 4365 N N . SER B 1 222 ? 7.81200 -25.72900 -33.93800 1.000 32.84000 222 SER B N 1
ATOM 4366 C CA . SER B 1 222 ? 6.67900 -25.47600 -34.82700 1.000 34.67000 222 SER B CA 1
ATOM 4367 C C . SER B 1 222 ? 6.81200 -26.19200 -36.15700 1.000 34.82000 222 SER B C 1
ATOM 4368 O O . SER B 1 222 ? 5.79900 -26.49000 -36.79900 1.000 36.66000 222 SER B O 1
ATOM 4371 N N . GLY B 1 223 ? 8.03300 -26.45300 -36.60700 1.000 38.37000 223 GLY B N 1
ATOM 4372 C CA . GLY B 1 223 ? 8.24300 -26.78600 -37.99700 1.000 35.79000 223 GLY B CA 1
ATOM 4373 C C . GLY B 1 223 ? 8.37200 -25.53800 -38.85200 1.000 39.20000 223 GLY B C 1
ATOM 4374 O O . GLY B 1 223 ? 8.00000 -24.43100 -38.44200 1.000 37.52000 223 GLY B O 1
ATOM 4375 N N . PRO B 1 224 ? 8.92800 -25.69300 -40.05300 1.000 40.68000 224 PRO B N 1
ATOM 4376 C CA . PRO B 1 224 ? 9.09700 -24.54400 -40.95200 1.000 36.40000 224 PRO B CA 1
ATOM 4377 C C . PRO B 1 224 ? 7.78900 -24.12900 -41.60600 1.000 39.30000 224 PRO B C 1
ATOM 4378 O O . PRO B 1 224 ? 6.81600 -24.88900 -41.68200 1.000 36.74000 224 PRO B O 1
ATOM 4382 N N . TRP B 1 225 ? 7.80400 -22.90700 -42.13300 1.000 42.08000 225 TRP B N 1
ATOM 4383 C CA . TRP B 1 225 ? 6.68300 -22.42300 -42.91900 1.000 37.48000 225 TRP B CA 1
ATOM 4384 C C . TRP B 1 225 ? 6.68000 -23.09500 -44.28500 1.000 36.48000 225 TRP B C 1
ATOM 4385 O O . TRP B 1 225 ? 7.72900 -23.37500 -44.86400 1.000 40.55000 225 TRP B O 1
ATOM 4396 N N . ASN B 1 226 ? 5.49200 -23.39600 -44.78400 1.000 39.16000 226 ASN B N 1
ATOM 4397 C CA . ASN B 1 226 ? 5.35600 -24.10800 -46.04600 1.000 43.79000 226 ASN B CA 1
ATOM 4398 C C . ASN B 1 226 ? 4.63600 -23.27700 -47.09900 1.000 43.87000 226 ASN B C 1
ATOM 4399 O O . ASN B 1 226 ? 4.18900 -23.82100 -48.11300 1.000 49.30000 226 ASN B O 1
ATOM 4404 N N . GLY B 1 227 ? 4.50500 -21.97500 -46.88300 1.000 43.62000 227 GLY B N 1
ATOM 4405 C CA . GLY B 1 227 ? 3.65800 -21.15700 -47.69000 1.000 49.74000 227 GLY B CA 1
ATOM 4406 C C . GLY B 1 227 ? 2.31800 -20.84500 -47.05100 1.000 50.75000 227 GLY B C 1
ATOM 4407 O O . GLY B 1 227 ? 1.79000 -19.75600 -47.26900 1.000 51.78000 227 GLY B O 1
ATOM 4408 N N . ILE B 1 228 ? 1.77100 -21.75500 -46.24300 1.000 48.02000 228 ILE B N 1
ATOM 4409 C CA . ILE B 1 228 ? 0.41400 -21.57800 -45.72000 1.000 47.40000 228 ILE B CA 1
ATOM 4410 C C . ILE B 1 228 ? 0.43700 -21.54300 -44.20200 1.000 46.37000 228 ILE B C 1
ATOM 4411 O O . ILE B 1 228 ? -0.31800 -20.79100 -43.57600 1.000 45.38000 228 ILE B O 1
ATOM 4416 N N . GLN B 1 229 ? 1.31200 -22.34400 -43.60200 1.000 49.59000 229 GLN B N 1
ATOM 4417 C CA . GLN B 1 229 ? 1.21700 -22.57300 -42.17500 1.000 48.15000 229 GLN B CA 1
ATOM 4418 C C . GLN B 1 229 ? 2.48300 -23.23800 -41.66000 1.000 39.14000 229 GLN B C 1
ATOM 4419 O O . GLN B 1 229 ? 3.27200 -23.79600 -42.42600 1.000 43.49000 229 GLN B O 1
ATOM 4425 N N . PHE B 1 230 ? 2.66800 -23.12400 -40.34300 1.000 38.96000 230 PHE B N 1
ATOM 4426 C CA . PHE B 1 230 ? 3.51000 -23.99100 -39.53200 1.000 37.16000 230 PHE B CA 1
ATOM 4427 C C . PHE B 1 230 ? 2.66500 -25.11000 -38.92700 1.000 40.02000 230 PHE B C 1
ATOM 4428 O O . PHE B 1 230 ? 1.65200 -24.83500 -38.27800 1.000 40.72000 230 PHE B O 1
ATOM 4436 N N . SER B 1 231 ? 3.12800 -26.35900 -39.05200 1.000 40.13000 231 SER B N 1
ATOM 4437 C CA . SER B 1 231 ? 2.38400 -27.49900 -38.49600 1.000 41.86000 231 SER B CA 1
ATOM 4438 C C . SER B 1 231 ? 2.04900 -27.34000 -37.00800 1.000 40.16000 231 SER B C 1
ATOM 4439 O O . SER B 1 231 ? 1.03000 -27.86200 -36.54700 1.000 43.55000 231 SER B O 1
ATOM 4442 N N . GLY B 1 232 ? 2.86800 -26.62800 -36.24700 1.000 38.42000 232 GLY B N 1
ATOM 4443 C CA . GLY B 1 232 ? 2.64200 -26.44300 -34.83000 1.000 38.26000 232 GLY B CA 1
ATOM 4444 C C . GLY B 1 232 ? 2.03700 -25.12000 -34.41400 1.000 46.66000 232 GLY B C 1
ATOM 4445 O O . GLY B 1 232 ? 2.02000 -24.82400 -33.21100 1.000 50.93000 232 GLY B O 1
ATOM 4446 N N . ILE B 1 233 ? 1.58400 -24.29500 -35.36300 1.000 44.91000 233 ILE B N 1
ATOM 4447 C CA . ILE B 1 233 ? 0.69200 -23.15800 -35.10700 1.000 38.27000 233 ILE B CA 1
ATOM 4448 C C . ILE B 1 233 ? -0.57300 -23.48300 -35.89100 1.000 42.45000 233 ILE B C 1
ATOM 4449 O O . ILE B 1 233 ? -0.79200 -22.96100 -36.99600 1.000 39.83000 233 ILE B O 1
ATOM 4454 N N . PRO B 1 234 ? -1.41700 -24.33200 -35.37200 1.000 43.41000 234 PRO B N 1
ATOM 4455 C CA . PRO B 1 234 ? -2.44700 -24.98700 -36.19500 1.000 38.43000 234 PRO B CA 1
ATOM 4456 C C . PRO B 1 234 ? -3.65000 -24.09500 -36.48900 1.000 40.51000 234 PRO B C 1
ATOM 4457 O O . PRO B 1 234 ? -4.77800 -24.38600 -36.10500 1.000 42.53000 234 PRO B O 1
ATOM 4461 N N . GLU B 1 235 ? -3.41400 -23.00800 -37.22400 1.000 43.50000 235 GLU B N 1
ATOM 4462 C CA . GLU B 1 235 ? -4.46900 -22.03900 -37.49700 1.000 40.73000 235 GLU B CA 1
ATOM 4463 C C . GLU B 1 235 ? -5.61400 -22.66100 -38.29300 1.000 43.09000 235 GLU B C 1
ATOM 4464 O O . GLU B 1 235 ? -5.43400 -23.62800 -39.03400 1.000 42.43000 235 GLU B O 1
ATOM 4470 N N . ASP B 1 236 ? -6.81200 -22.10700 -38.11800 1.000 48.45000 236 ASP B N 1
ATOM 4471 C CA . ASP B 1 236 ? -7.96300 -22.48800 -38.93800 1.000 49.13000 236 ASP B CA 1
ATOM 4472 C C . ASP B 1 236 ? -7.84100 -21.77900 -40.28000 1.000 52.39000 236 ASP B C 1
ATOM 4473 O O . ASP B 1 236 ? -8.01700 -20.55600 -40.35500 1.000 50.44000 236 ASP B O 1
ATOM 4478 N N . GLN B 1 237 ? -7.53400 -22.53500 -41.33900 1.000 53.54000 237 GLN B N 1
ATOM 4479 C CA . GLN B 1 237 ? -7.25200 -21.91800 -42.62900 1.000 52.97000 237 GLN B CA 1
ATOM 4480 C C . GLN B 1 237 ? -8.50100 -21.42300 -43.33400 1.000 53.48000 237 GLN B C 1
ATOM 4481 O O . GLN B 1 237 ? -8.38400 -20.64300 -44.28300 1.000 58.77000 237 GLN B O 1
ATOM 4487 N N . LYS B 1 238 ? -9.68100 -21.86400 -42.90900 1.000 54.68000 238 LYS B N 1
ATOM 4488 C CA . LYS B 1 238 ? -10.94200 -21.39400 -43.46900 1.000 54.07000 238 LYS B CA 1
ATOM 4489 C C . LYS B 1 238 ? -11.63400 -20.38400 -42.56200 1.000 55.72000 238 LYS B C 1
ATOM 4490 O O . LYS B 1 238 ? -12.82700 -20.12700 -42.73200 1.000 60.46000 238 LYS B O 1
ATOM 4496 N N . SER B 1 239 ? -10.91500 -19.83100 -41.58600 1.000 53.44000 239 SER B N 1
ATOM 4497 C CA . SER B 1 239 ? -11.48400 -18.82100 -40.70600 1.000 54.11000 239 SER B CA 1
ATOM 4498 C C . SER B 1 239 ? -12.06700 -17.66900 -41.52400 1.000 59.01000 239 SER B C 1
ATOM 4499 O O . SER B 1 239 ? -11.52300 -17.28000 -42.56400 1.000 54.29000 239 SER B O 1
ATOM 4502 N N . SER B 1 240 ? -13.19900 -17.14000 -41.05700 1.000 65.37000 240 SER B N 1
ATOM 4503 C CA . SER B 1 240 ? -13.90200 -16.06600 -41.74600 1.000 62.91000 240 SER B CA 1
ATOM 4504 C C . SER B 1 240 ? -13.54900 -14.69500 -41.20200 1.000 57.82000 240 SER B C 1
ATOM 4505 O O . SER B 1 240 ? -13.95700 -13.69100 -41.79200 1.000 60.51000 240 SER B O 1
ATOM 4508 N N . TYR B 1 241 ? -12.80600 -14.62700 -40.10200 1.000 52.92000 241 TYR B N 1
ATOM 4509 C CA . TYR B 1 241 ? -12.49600 -13.35200 -39.47300 1.000 54.79000 241 TYR B CA 1
ATOM 4510 C C . TYR B 1 241 ? -10.99900 -13.13000 -39.28700 1.000 57.05000 241 TYR B C 1
ATOM 4511 O O . TYR B 1 241 ? -10.60900 -12.17100 -38.60800 1.000 58.07000 241 TYR B O 1
ATOM 4520 N N . MET B 1 242 ? -10.15200 -13.97500 -39.8740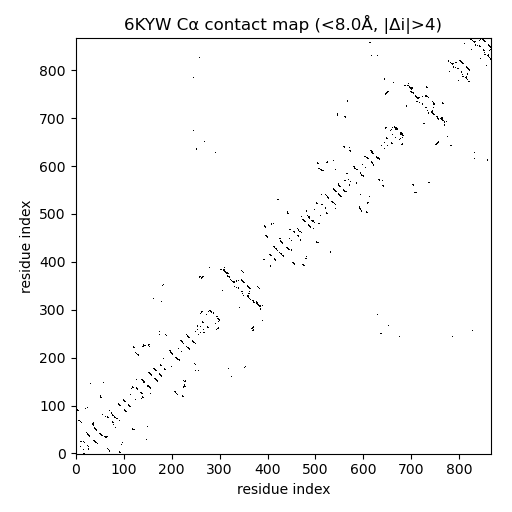0 1.000 56.33000 242 MET B N 1
ATOM 4521 C CA . MET B 1 242 ? -8.71600 -13.93200 -39.64400 1.000 53.91000 242 MET B CA 1
ATOM 4522 C C . MET B 1 242 ? -8.00800 -14.33800 -40.92100 1.000 52.53000 242 MET B C 1
ATOM 4523 O O . MET B 1 242 ? -8.48600 -15.21000 -41.65200 1.000 52.45000 242 MET B O 1
ATOM 4528 N N . VAL B 1 243 ? -6.86300 -13.70100 -41.17100 1.000 54.17000 243 VAL B N 1
ATOM 4529 C CA . VAL B 1 243 ? -5.87400 -14.15600 -42.14000 1.000 48.24000 243 VAL B CA 1
ATOM 4530 C C . VAL B 1 243 ? -4.51500 -14.14100 -41.46000 1.000 47.11000 243 VAL B C 1
ATOM 4531 O O . VAL B 1 243 ? -4.28000 -13.37600 -40.51600 1.000 48.76000 243 VAL B O 1
ATOM 4535 N N . TYR B 1 244 ? -3.61800 -15.00300 -41.93800 1.000 47.55000 244 TYR B N 1
ATOM 4536 C CA . TYR B 1 244 ? -2.31200 -15.20900 -41.31900 1.000 46.44000 244 TYR B CA 1
ATOM 4537 C C . TYR B 1 244 ? -1.19400 -14.95200 -42.31900 1.000 49.79000 244 TYR B C 1
ATOM 4538 O O . TYR B 1 244 ? -1.33500 -15.21400 -43.51700 1.000 47.51000 244 TYR B O 1
ATOM 4547 N N . ASN B 1 245 ? -0.06400 -14.46300 -41.82700 1.000 49.97000 245 ASN B N 1
ATOM 4548 C CA . ASN B 1 245 ? 1.02000 -14.18900 -42.75500 1.000 50.68000 245 ASN B CA 1
ATOM 4549 C C . ASN B 1 245 ? 2.37800 -14.46700 -42.14200 1.000 43.70000 245 ASN B C 1
ATOM 4550 O O . ASN B 1 245 ? 2.59700 -14.23400 -40.94900 1.000 45.33000 245 ASN B O 1
ATOM 4555 N N . PHE B 1 246 ? 3.27600 -15.00300 -42.96900 1.000 44.65000 246 PHE B N 1
ATOM 4556 C CA . PHE B 1 246 ? 4.68400 -15.14200 -42.61400 1.000 45.53000 246 PHE B CA 1
ATOM 4557 C C . PHE B 1 246 ? 5.50100 -14.29900 -43.57900 1.000 43.17000 246 PHE B C 1
ATOM 4558 O O . PHE B 1 246 ? 5.59700 -14.60900 -44.77200 1.000 49.78000 246 PHE B O 1
ATOM 4566 N N . THR B 1 247 ? 6.08000 -13.23700 -43.06500 1.000 39.85000 247 THR B N 1
ATOM 4567 C CA . THR B 1 247 ? 6.87500 -12.33700 -43.86600 1.000 43.47000 247 THR B CA 1
ATOM 4568 C C . THR B 1 247 ? 8.32000 -12.78700 -43.75600 1.000 47.93000 247 THR B C 1
ATOM 4569 O O . THR B 1 247 ? 8.81400 -13.01800 -42.64600 1.000 41.23000 247 THR B O 1
ATOM 4573 N N . GLU B 1 248 ? 8.98300 -12.97700 -44.89800 1.000 46.26000 248 GLU B N 1
ATOM 4574 C CA . GLU B 1 248 ? 10.38200 -13.39500 -44.86900 1.000 47.25000 248 GLU B CA 1
ATOM 4575 C C . GLU B 1 248 ? 11.13200 -12.65700 -45.96200 1.000 45.11000 248 GLU B C 1
ATOM 4576 O O . GLU B 1 248 ? 10.92100 -12.91800 -47.14500 1.000 44.82000 248 GLU B O 1
ATOM 4582 N N . ASN B 1 249 ? 12.01700 -11.75300 -45.57600 1.000 48.23000 249 ASN B N 1
ATOM 4583 C CA . ASN B 1 249 ? 12.76900 -11.01800 -46.57500 1.000 47.35000 249 ASN B CA 1
ATOM 4584 C C . ASN B 1 249 ? 14.07300 -10.56600 -45.93900 1.000 50.30000 249 ASN B C 1
ATOM 4585 O O . ASN B 1 249 ? 14.47300 -11.07500 -44.88800 1.000 50.70000 249 ASN B O 1
ATOM 4590 N N . SER B 1 250 ? 14.72900 -9.59800 -46.56400 1.000 53.78000 250 SER B N 1
ATOM 4591 C CA . SER B 1 250 ? 16.10000 -9.27400 -46.20800 1.000 55.01000 250 SER B CA 1
ATOM 4592 C C . SER B 1 250 ? 16.20200 -8.36900 -44.99900 1.000 57.75000 250 SER B C 1
ATOM 4593 O O . SER B 1 250 ? 17.32400 -8.10600 -44.54000 1.000 60.73000 250 SER B O 1
ATOM 4596 N N . GLU B 1 251 ? 15.06900 -7.89100 -44.46900 1.000 58.05000 251 GLU B N 1
ATOM 4597 C CA . GLU B 1 251 ? 15.09600 -7.07500 -43.26100 1.000 62.64000 251 GLU B CA 1
ATOM 4598 C C . GLU B 1 251 ? 14.33000 -7.67100 -42.08300 1.000 59.02000 251 GLU B C 1
ATOM 4599 O O . GLU B 1 251 ? 14.76300 -7.49000 -40.93700 1.000 59.43000 251 GLU B O 1
ATOM 4605 N N . GLU B 1 252 ? 13.24200 -8.40900 -42.31200 1.000 56.08000 252 GLU B N 1
ATOM 4606 C CA . GLU B 1 252 ? 12.53900 -9.02800 -41.19100 1.000 58.25000 252 GLU B CA 1
ATOM 4607 C C . GLU B 1 252 ? 11.95000 -10.37400 -41.59200 1.000 54.06000 252 GLU B C 1
ATOM 4608 O O . GLU B 1 252 ? 11.58000 -10.59800 -42.75100 1.000 48.81000 252 GLU B O 1
ATOM 4614 N N . VAL B 1 253 ? 11.87600 -11.27800 -40.61600 1.000 47.91000 253 VAL B N 1
ATOM 4615 C CA . VAL B 1 253 ? 11.11100 -12.50600 -40.77200 1.000 55.87000 253 VAL B CA 1
ATOM 4616 C C . VAL B 1 253 ? 10.20700 -12.63400 -39.54800 1.000 45.93000 253 VAL B C 1
ATOM 4617 O O . VAL B 1 253 ? 10.67600 -12.56500 -38.40100 1.000 40.48000 253 VAL B O 1
ATOM 4621 N N . ALA B 1 254 ? 8.90100 -12.74600 -39.79500 1.000 41.70000 254 ALA B N 1
ATOM 4622 C CA . ALA B 1 254 ? 7.94700 -12.61800 -38.71500 1.000 42.47000 254 ALA B CA 1
ATOM 4623 C C . ALA B 1 254 ? 6.61400 -13.20300 -39.13100 1.000 40.63000 254 ALA B C 1
ATOM 4624 O O . ALA B 1 254 ? 6.22600 -13.14100 -40.29800 1.000 42.29000 254 ALA B O 1
ATOM 4626 N N . TYR B 1 255 ? 5.92600 -13.77600 -38.14700 1.000 37.18000 255 TYR B N 1
ATOM 4627 C CA . TYR B 1 255 ? 4.54500 -14.20200 -38.29200 1.000 41.23000 255 TYR B CA 1
ATOM 4628 C C . TYR B 1 255 ? 3.62900 -13.09700 -37.77900 1.000 42.71000 255 TYR B C 1
ATOM 4629 O O . TYR B 1 255 ? 3.97100 -12.40100 -36.80900 1.000 40.62000 255 TYR B O 1
ATOM 4638 N N . THR B 1 256 ? 2.47900 -12.93400 -38.44500 1.000 37.71000 256 THR B N 1
ATOM 4639 C CA . THR B 1 256 ? 1.45500 -11.94900 -38.10000 1.000 43.19000 256 THR B CA 1
ATOM 4640 C C . THR B 1 256 ? 0.09200 -12.51400 -38.47700 1.000 39.67000 256 THR B C 1
ATOM 4641 O O . THR B 1 256 ? -0.01900 -13.33600 -39.39200 1.000 40.75000 256 THR B O 1
ATOM 4645 N N . PHE B 1 257 ? -0.95400 -12.04800 -37.79200 1.000 42.30000 257 PHE B N 1
ATOM 4646 C CA . PHE B 1 257 ? -2.32100 -12.31700 -38.23300 1.000 45.55000 257 PHE B CA 1
ATOM 4647 C C . PHE B 1 257 ? -3.13100 -11.03100 -38.17700 1.000 44.59000 257 PHE B C 1
ATOM 4648 O O . PHE B 1 257 ? -2.75000 -10.05200 -37.52600 1.000 47.03000 257 PHE B O 1
ATOM 4656 N N . ARG B 1 258 ? -4.25800 -11.04500 -38.88300 1.000 46.69000 258 ARG B N 1
ATOM 4657 C CA . ARG B 1 258 ? -5.07800 -9.85100 -39.03700 1.000 55.04000 258 ARG B CA 1
ATOM 4658 C C . ARG B 1 258 ? -6.54400 -10.24700 -39.01700 1.000 60.25000 258 ARG B C 1
ATOM 4659 O O . ARG B 1 258 ? -6.91500 -11.30100 -39.55400 1.000 52.33000 258 ARG B O 1
ATOM 4667 N N . MET B 1 259 ? -7.37500 -9.39200 -38.41000 1.000 57.91000 259 MET B N 1
ATOM 4668 C CA . MET B 1 259 ? -8.81000 -9.64500 -38.38200 1.000 57.31000 259 MET B CA 1
ATOM 4669 C C . MET B 1 259 ? -9.46200 -9.18700 -39.68100 1.000 58.42000 259 MET B C 1
ATOM 4670 O O . MET B 1 259 ? -9.20100 -8.08300 -40.16100 1.000 60.65000 259 MET B O 1
ATOM 4675 N N . THR B 1 260 ? -10.26400 -10.07700 -40.26800 1.000 56.10000 260 THR B N 1
ATOM 4676 C CA . THR B 1 260 ? -11.19400 -9.83300 -41.36800 1.000 58.59000 260 THR B CA 1
ATOM 4677 C C . THR B 1 260 ? -12.54100 -9.26000 -40.89000 1.000 67.56000 260 THR B C 1
ATOM 4678 O O . THR B 1 260 ? -13.34800 -8.80000 -41.70900 1.000 62.08000 260 THR B O 1
ATOM 4682 N N . ASN B 1 261 ? -12.78200 -9.24600 -39.58200 1.000 64.23000 261 ASN B N 1
ATOM 4683 C CA . ASN B 1 261 ? -14.05500 -8.82500 -39.00900 1.000 65.52000 261 ASN B CA 1
ATOM 4684 C C . ASN B 1 261 ? -13.75600 -8.40800 -37.58300 1.000 66.50000 261 ASN B C 1
ATOM 4685 O O . ASN B 1 261 ? -13.25100 -9.22000 -36.80300 1.000 71.72000 261 ASN B O 1
ATOM 4690 N N . ASN B 1 262 ? -14.04700 -7.15900 -37.23300 1.000 68.37000 262 ASN B N 1
ATOM 4691 C CA . ASN B 1 262 ? -13.62900 -6.64700 -35.93700 1.000 73.23000 262 ASN B CA 1
ATOM 4692 C C . ASN B 1 262 ? -14.74400 -6.70500 -34.90200 1.000 70.37000 262 ASN B C 1
ATOM 4693 O O . ASN B 1 262 ? -14.64200 -6.06000 -33.85100 1.000 71.28000 262 ASN B O 1
ATOM 4698 N N . SER B 1 263 ? -15.79600 -7.48700 -35.16100 1.000 69.72000 263 SER B N 1
ATOM 4699 C CA . SER B 1 263 ? -16.65000 -7.88500 -34.05000 1.000 69.18000 263 SER B CA 1
ATOM 4700 C C . SER B 1 263 ? -15.97900 -8.94600 -33.17700 1.000 80.26000 263 SER B C 1
ATOM 4701 O O . SER B 1 263 ? -16.34800 -9.10000 -32.00500 1.000 76.32000 263 SER B O 1
ATOM 4704 N N . PHE B 1 264 ? -14.99500 -9.66800 -33.71300 1.000 71.41000 264 PHE B N 1
ATOM 4705 C CA . PHE B 1 264 ? -14.22900 -10.63700 -32.94500 1.000 66.02000 264 PHE B CA 1
ATOM 4706 C C . PHE B 1 264 ? -12.95000 -10.00800 -32.40900 1.000 64.23000 264 PHE B C 1
ATOM 4707 O O . PHE B 1 264 ? -12.37000 -9.11600 -33.03300 1.000 71.40000 264 PHE B O 1
ATOM 4715 N N . TYR B 1 265 ? -12.52100 -10.47700 -31.24400 1.000 57.77000 265 TYR B N 1
ATOM 4716 C CA . TYR B 1 265 ? -11.14600 -10.31900 -30.79700 1.000 62.72000 265 TYR B CA 1
ATOM 4717 C C . TYR B 1 265 ? -10.44000 -11.67200 -30.86800 1.000 63.71000 265 TYR B C 1
ATOM 4718 O O . TYR B 1 265 ? -11.05200 -12.72400 -30.64100 1.000 59.34000 265 TYR B O 1
ATOM 4727 N N . SER B 1 266 ? -9.14900 -11.64900 -31.19000 1.000 57.49000 266 SER B N 1
ATOM 4728 C CA . SER B 1 266 ? -8.35600 -12.87000 -31.11800 1.000 50.92000 266 SER B CA 1
ATOM 4729 C C . SER B 1 266 ? -6.92200 -12.53500 -30.76300 1.000 49.78000 266 SER B C 1
ATOM 4730 O O . SER B 1 266 ? -6.42200 -11.44400 -31.06500 1.000 56.52000 266 SER B O 1
ATOM 4733 N N . ARG B 1 267 ? -6.26100 -13.48900 -30.12100 1.000 48.26000 267 ARG B N 1
ATOM 4734 C CA . ARG B 1 267 ? -4.87200 -13.29200 -29.74000 1.000 48.98000 267 ARG B CA 1
ATOM 4735 C C . ARG B 1 267 ? -4.17800 -14.64000 -29.63800 1.000 46.37000 267 ARG B C 1
ATOM 4736 O O . ARG B 1 267 ? -4.81300 -15.70100 -29.64600 1.000 44.69000 267 ARG B O 1
ATOM 4744 N N . LEU B 1 268 ? -2.85500 -14.57000 -29.54000 1.000 39.64000 268 LEU B N 1
ATOM 4745 C CA . LEU B 1 268 ? -2.00500 -15.69400 -29.19700 1.000 39.88000 268 LEU B CA 1
ATOM 4746 C C . LEU B 1 268 ? -1.35700 -15.37700 -27.86600 1.000 40.90000 268 LEU B C 1
ATOM 4747 O O . LEU B 1 268 ? -0.69400 -14.34500 -27.73100 1.000 45.43000 268 LEU B O 1
ATOM 4752 N N . THR B 1 269 ? -1.54000 -16.25400 -26.89200 1.000 40.19000 269 THR B N 1
ATOM 4753 C CA . THR B 1 269 ? -0.85600 -16.12400 -25.61700 1.000 42.88000 269 THR B CA 1
ATOM 4754 C C . THR B 1 269 ? -0.22100 -17.46100 -25.27000 1.000 41.39000 269 THR B C 1
ATOM 4755 O O . THR B 1 269 ? -0.81400 -18.52200 -25.49500 1.000 48.42000 269 THR B O 1
ATOM 4759 N N . ILE B 1 270 ? 0.98200 -17.42100 -24.73300 1.000 40.09000 270 ILE B N 1
ATOM 4760 C CA . ILE B 1 270 ? 1.59100 -18.61500 -24.16800 1.000 46.53000 270 ILE B CA 1
ATOM 4761 C C . ILE B 1 270 ? 1.33500 -18.55200 -22.66700 1.000 45.93000 270 ILE B C 1
ATOM 4762 O O . ILE B 1 270 ? 1.82000 -17.64600 -21.97600 1.000 46.17000 270 ILE B O 1
ATOM 4767 N N . ASN B 1 271 ? 0.55200 -19.50600 -22.16400 1.000 47.27000 271 ASN B N 1
ATOM 4768 C CA . ASN B 1 271 ? -0.00200 -19.39600 -20.82500 1.000 42.84000 271 ASN B CA 1
ATOM 4769 C C . ASN B 1 271 ? 1.02500 -19.85500 -19.78400 1.000 45.19000 271 ASN B C 1
ATOM 4770 O O . ASN B 1 271 ? 2.14100 -20.26000 -20.11100 1.000 52.21000 271 ASN B O 1
ATOM 4775 N N . SER B 1 272 ? 0.66200 -19.76700 -18.50400 1.000 49.68000 272 SER B N 1
ATOM 4776 C CA . SER B 1 272 ? 1.66000 -19.90700 -17.44500 1.000 52.48000 272 SER B CA 1
ATOM 4777 C C . SER B 1 272 ? 2.23700 -21.31600 -17.36200 1.000 47.07000 272 SER B C 1
ATOM 4778 O O . SER B 1 272 ? 3.29300 -21.51600 -16.75900 1.000 49.51000 272 SER B O 1
ATOM 4781 N N . GLU B 1 273 ? 1.56500 -22.30400 -17.92700 1.000 48.06000 273 GLU B N 1
ATOM 4782 C CA . GLU B 1 273 ? 2.08000 -23.65900 -17.91400 1.000 52.09000 273 GLU B CA 1
ATOM 4783 C C . GLU B 1 273 ? 2.80100 -23.99800 -19.21500 1.000 59.74000 273 GLU B C 1
ATOM 4784 O O . GLU B 1 273 ? 3.28200 -25.12700 -19.38100 1.000 50.93000 273 GLU B O 1
ATOM 4790 N N . GLY B 1 274 ? 2.88300 -23.03900 -20.13800 1.000 49.31000 274 GLY B N 1
ATOM 4791 C CA . GLY B 1 274 ? 3.75400 -23.14600 -21.28100 1.000 45.45000 274 GLY B CA 1
ATOM 4792 C C . GLY B 1 274 ? 3.04900 -23.79700 -22.43700 1.000 47.19000 274 GLY B C 1
ATOM 4793 O O . GLY B 1 274 ? 3.62800 -24.62700 -23.14000 1.000 51.28000 274 GLY B O 1
ATOM 4794 N N . TYR B 1 275 ? 1.77800 -23.48000 -22.60700 1.000 42.84000 275 TYR B N 1
ATOM 4795 C CA . TYR B 1 275 ? 1.07300 -23.83600 -23.81900 1.000 41.59000 275 TYR B CA 1
ATOM 4796 C C . TYR B 1 275 ? 0.80300 -22.56000 -24.59400 1.000 48.05000 275 TYR B C 1
ATOM 4797 O O . TYR B 1 275 ? 0.40800 -21.53800 -24.01800 1.000 48.24000 275 TYR B O 1
ATOM 4806 N N . LEU B 1 276 ? 1.05200 -22.61800 -25.89100 1.000 36.20000 276 LEU B N 1
ATOM 4807 C CA . LEU B 1 276 ? 0.65600 -21.55300 -26.78000 1.000 37.26000 276 LEU B CA 1
ATOM 4808 C C . LEU B 1 276 ? -0.78400 -21.82400 -27.18700 1.000 37.37000 276 LEU B C 1
ATOM 4809 O O . LEU B 1 276 ? -1.10200 -22.93900 -27.62600 1.000 36.67000 276 LEU B O 1
ATOM 4814 N N . GLU B 1 277 ? -1.65500 -20.81200 -27.02800 1.000 40.39000 277 GLU B N 1
ATOM 4815 C CA . GLU B 1 277 ? -3.05700 -20.92200 -27.42500 1.000 43.01000 277 GLU B CA 1
ATOM 4816 C C . GLU B 1 277 ? -3.49300 -19.69700 -28.21200 1.000 41.53000 277 GLU B C 1
ATOM 4817 O O . GLU B 1 277 ? -2.97200 -18.59700 -28.01100 1.000 41.55000 277 GLU B O 1
ATOM 4823 N N . ARG B 1 278 ? -4.45200 -19.91400 -29.11700 1.000 36.38000 278 ARG B N 1
ATOM 4824 C CA . ARG B 1 278 ? -5.25600 -18.85100 -29.70700 1.000 44.88000 278 ARG B CA 1
ATOM 4825 C C . ARG B 1 278 ? -6.58200 -18.74200 -28.95300 1.000 48.61000 278 ARG B C 1
ATOM 4826 O O . ARG B 1 278 ? -7.36600 -19.70300 -28.90100 1.000 44.71000 278 ARG B O 1
ATOM 4834 N N . LEU B 1 279 ? -6.84300 -17.57600 -28.39200 1.000 50.90000 279 LEU B N 1
ATOM 4835 C CA . LEU B 1 279 ? -8.09800 -17.31700 -27.70100 1.000 51.96000 279 LEU B CA 1
ATOM 4836 C C . LEU B 1 279 ? -8.89600 -16.33500 -28.54700 1.000 52.38000 279 LEU B C 1
ATOM 4837 O O . LEU B 1 279 ? -8.38300 -15.27800 -28.92800 1.000 53.38000 279 LEU B O 1
ATOM 4842 N N . THR B 1 280 ? -10.12500 -16.70100 -28.87600 1.000 48.93000 280 THR B N 1
ATOM 4843 C CA . THR B 1 280 ? -11.00300 -15.85000 -29.66000 1.000 55.49000 280 THR B CA 1
ATOM 4844 C C . THR B 1 280 ? -12.20300 -15.41900 -28.82400 1.000 59.10000 280 THR B C 1
ATOM 4845 O O . THR B 1 280 ? -12.83700 -16.25000 -28.16200 1.000 56.99000 280 THR B O 1
ATOM 4849 N N . TRP B 1 281 ? -12.50600 -14.11900 -28.85600 1.000 65.18000 281 TRP B N 1
ATOM 4850 C CA . TRP B 1 281 ? -13.69500 -13.55900 -28.21100 1.000 66.35000 281 TRP B CA 1
ATOM 4851 C C . TRP B 1 281 ? -14.78900 -13.32200 -29.25700 1.000 62.92000 281 TRP B C 1
ATOM 4852 O O . TRP B 1 281 ? -14.68600 -12.41600 -30.09400 1.000 60.91000 281 TRP B O 1
ATOM 4863 N N . ALA B 1 282 ? -15.83300 -14.13000 -29.20400 1.000 70.93000 282 ALA B N 1
ATOM 4864 C CA . ALA B 1 282 ? -16.92200 -13.80800 -30.10700 1.000 79.07000 282 ALA B CA 1
ATOM 4865 C C . ALA B 1 282 ? -18.01200 -13.03200 -29.37000 1.000 94.87000 282 ALA B C 1
ATOM 4866 O O . ALA B 1 282 ? -18.18900 -13.20900 -28.15100 1.000 94.09000 282 ALA B O 1
ATOM 4868 N N . PRO B 1 283 ? -18.73600 -12.16000 -30.10200 1.000 90.61000 283 PRO B N 1
ATOM 4869 C CA . PRO B 1 283 ? -19.88100 -11.43000 -29.52900 1.000 92.75000 283 PRO B CA 1
ATOM 4870 C C . PRO B 1 283 ? -20.91400 -12.35000 -28.90500 1.000 96.66000 283 PRO B C 1
ATOM 4871 O O . PRO B 1 283 ? -21.64100 -11.94500 -28.00000 1.000 98.98000 283 PRO B O 1
ATOM 4875 N N . SER B 1 284 ? -20.97000 -13.59900 -29.38000 1.000 99.53000 284 SER B N 1
ATOM 4876 C CA . SER B 1 284 ? -21.86300 -14.64100 -28.87400 1.000 101.35000 284 SER B CA 1
ATOM 4877 C C . SER B 1 284 ? -21.39600 -15.25700 -27.56000 1.000 100.74000 284 SER B C 1
ATOM 4878 O O . SER B 1 284 ? -21.70700 -16.42900 -27.29200 1.000 110.62000 284 SER B O 1
ATOM 4881 N N . SER B 1 285 ? -20.63700 -14.52100 -26.75200 1.000 97.20000 285 SER B N 1
ATOM 4882 C CA . SER B 1 285 ? -20.13800 -15.06400 -25.49400 1.000 96.68000 285 SER B CA 1
ATOM 4883 C C . SER B 1 285 ? -19.44300 -13.96600 -24.70900 1.000 90.30000 285 SER B C 1
ATOM 4884 O O . SER B 1 285 ? -19.05300 -12.92700 -25.25500 1.000 88.08000 285 SER B O 1
ATOM 4887 N N . GLY B 1 286 ? -19.27800 -14.22800 -23.41700 1.000 84.83000 286 GLY B N 1
ATOM 4888 C CA . GLY B 1 286 ? -18.66600 -13.26600 -22.54100 1.000 84.66000 286 GLY B CA 1
ATOM 4889 C C . GLY B 1 286 ? -17.38300 -13.80800 -21.97400 1.000 81.48000 286 GLY B C 1
ATOM 4890 O O . GLY B 1 286 ? -16.94000 -13.36200 -20.91300 1.000 80.13000 286 GLY B O 1
ATOM 4891 N N . ALA B 1 287 ? -16.77400 -14.76300 -22.67800 1.000 80.77000 287 ALA B N 1
ATOM 4892 C CA . ALA B 1 287 ? -15.49500 -15.31200 -22.25900 1.000 75.63000 287 ALA B CA 1
ATOM 4893 C C . ALA B 1 287 ? -14.58200 -15.53800 -23.45800 1.000 70.39000 287 ALA B C 1
ATOM 4894 O O . ALA B 1 287 ? -15.03000 -15.73100 -24.59700 1.000 68.67000 287 ALA B O 1
ATOM 4896 N N . TRP B 1 288 ? -13.28900 -15.50600 -23.17400 1.000 67.98000 288 TRP B N 1
ATOM 4897 C CA . TRP B 1 288 ? -12.27500 -15.93900 -24.12000 1.000 65.03000 288 TRP B CA 1
ATOM 4898 C C . TRP B 1 288 ? -12.34100 -17.45300 -24.31500 1.000 61.21000 288 TRP B C 1
ATOM 4899 O O . TRP B 1 288 ? -12.16500 -18.20900 -23.35300 1.000 61.70000 288 TRP B O 1
ATOM 4910 N N . ASN B 1 289 ? -12.55900 -17.89800 -25.55700 1.000 57.37000 289 ASN B N 1
ATOM 4911 C CA . ASN B 1 289 ? -12.56100 -19.32100 -25.90000 1.000 58.40000 289 ASN B CA 1
ATOM 4912 C C . ASN B 1 289 ? -11.19900 -19.77400 -26.41700 1.000 60.55000 289 ASN B C 1
ATOM 4913 O O . ASN B 1 289 ? -10.65500 -19.17100 -27.35200 1.000 57.09000 289 ASN B O 1
ATOM 4918 N N . VAL B 1 290 ? -10.67200 -20.86100 -25.84700 1.000 52.16000 290 VAL B N 1
ATOM 4919 C CA . VAL B 1 290 ? -9.42500 -21.43800 -26.34900 1.000 43.80000 290 VAL B CA 1
ATOM 4920 C C . VAL B 1 290 ? -9.71600 -22.14900 -27.66500 1.000 42.17000 290 VAL B C 1
ATOM 4921 O O . VAL B 1 290 ? -10.26400 -23.25300 -27.67200 1.000 45.31000 290 VAL B O 1
ATOM 4925 N N . PHE B 1 291 ? -9.32900 -21.52400 -28.78400 1.000 46.34000 291 PHE B N 1
ATOM 4926 C CA . PHE B 1 291 ? -9.62100 -22.09100 -30.09800 1.000 45.76000 291 PHE B CA 1
ATOM 4927 C C . PHE B 1 291 ? -8.65100 -23.22400 -30.46800 1.000 44.65000 291 PHE B C 1
ATOM 4928 O O . PHE B 1 291 ? -9.05900 -24.24300 -31.04700 1.000 43.74000 291 PHE B O 1
ATOM 4936 N N . TRP B 1 292 ? -7.36200 -23.06800 -30.16500 1.000 40.23000 292 TRP B N 1
ATOM 4937 C CA . TRP B 1 292 ? -6.44700 -24.19300 -30.29700 1.000 39.65000 292 TRP B CA 1
ATOM 4938 C C . TRP B 1 292 ? -5.35200 -24.04400 -29.26700 1.000 39.97000 292 TRP B C 1
ATOM 4939 O O . TRP B 1 292 ? -5.15500 -22.97300 -28.68500 1.000 40.38000 292 TRP B O 1
ATOM 4950 N N . SER B 1 293 ? -4.64100 -25.14900 -29.05300 1.000 34.66000 293 SER B N 1
ATOM 4951 C CA . SER B 1 293 ? -3.63600 -25.25900 -28.00700 1.000 39.92000 293 SER B CA 1
ATOM 4952 C C . SER B 1 293 ? -2.44800 -26.04700 -28.55300 1.000 37.96000 293 SER B C 1
ATOM 4953 O O . SER B 1 293 ? -2.62700 -27.03700 -29.26400 1.000 34.64000 293 SER B O 1
ATOM 4956 N N . SER B 1 294 ? -1.23500 -25.61700 -28.21900 1.000 34.43000 294 SER B N 1
ATOM 4957 C CA . SER B 1 294 ? -0.07000 -26.29100 -28.76600 1.000 37.50000 294 SER B CA 1
ATOM 4958 C C . SER B 1 294 ? 1.06200 -26.21800 -27.76100 1.000 32.02000 294 SER B C 1
ATOM 4959 O O . SER B 1 294 ? 1.28300 -25.15100 -27.17300 1.000 36.65000 294 SER B O 1
ATOM 4962 N N . PRO B 1 295 ? 1.78800 -27.32200 -27.53500 1.000 35.19000 295 PRO B N 1
ATOM 4963 C CA . PRO B 1 295 ? 1.60000 -28.65200 -28.13800 1.000 38.14000 295 PRO B CA 1
ATOM 4964 C C . PRO B 1 295 ? 0.38100 -29.36000 -27.54800 1.000 36.39000 295 PRO B C 1
ATOM 4965 O O . PRO B 1 295 ? -0.04300 -29.00000 -26.45500 1.000 38.72000 295 PRO B O 1
ATOM 4969 N N . ASN B 1 296 ? -0.17900 -30.35500 -28.21200 1.000 39.73000 296 ASN B N 1
ATOM 4970 C CA . ASN B 1 296 ? -1.30400 -31.04600 -27.59300 1.000 51.44000 296 ASN B CA 1
ATOM 4971 C C . ASN B 1 296 ? -1.21900 -32.56200 -27.73800 1.000 48.94000 296 ASN B C 1
ATOM 4972 O O . ASN B 1 296 ? -2.23800 -33.25100 -27.59200 1.000 55.21000 296 ASN B O 1
ATOM 4977 N N . HIS B 1 297 ? -0.03300 -33.09500 -28.01700 1.000 44.81000 297 HIS B N 1
ATOM 4978 C CA . HIS B 1 297 ? 0.19800 -34.53300 -28.06600 1.000 44.04000 297 HIS B CA 1
ATOM 4979 C C . HIS B 1 297 ? 1.66500 -34.75500 -27.72600 1.000 43.79000 297 HIS B C 1
ATOM 4980 O O . HIS B 1 297 ? 2.49900 -33.86700 -27.95100 1.000 46.14000 297 HIS B O 1
ATOM 4987 N N . GLN B 1 298 ? 1.98100 -35.91400 -27.13900 1.000 41.27000 298 GLN B N 1
ATOM 4988 C CA . GLN B 1 298 ? 3.39100 -36.18900 -26.84500 1.000 44.02000 298 GLN B CA 1
ATOM 4989 C C . GLN B 1 298 ? 4.21800 -36.25400 -28.13500 1.000 44.85000 298 GLN B C 1
ATOM 4990 O O . GLN B 1 298 ? 5.40100 -35.88600 -28.13300 1.000 37.80000 298 GLN B O 1
ATOM 4996 N N . CYS B 1 299 ? 3.59300 -36.65200 -29.25400 1.000 37.19000 299 CYS B N 1
ATOM 4997 C CA . CYS B 1 299 ? 4.25000 -36.59400 -30.55700 1.000 33.39000 299 CYS B CA 1
ATOM 4998 C C . CYS B 1 299 ? 4.60400 -35.17400 -30.96800 1.000 35.82000 299 CYS B C 1
ATOM 4999 O O . CYS B 1 299 ? 5.35600 -35.00400 -31.92800 1.000 38.83000 299 CYS B O 1
ATOM 5002 N N . ASP B 1 300 ? 4.03900 -34.15200 -30.31500 1.000 35.10000 300 ASP B N 1
ATOM 5003 C CA . ASP B 1 300 ? 4.46500 -32.78400 -30.56200 1.000 33.89000 300 ASP B CA 1
ATOM 5004 C C . ASP B 1 300 ? 5.58400 -32.36800 -29.64200 1.000 34.42000 300 ASP B C 1
ATOM 5005 O O . ASP B 1 300 ? 6.06600 -31.24000 -29.75500 1.000 35.29000 300 ASP B O 1
ATOM 5010 N N . MET B 1 301 ? 5.96300 -33.21200 -28.69000 1.000 33.17000 301 MET B N 1
ATOM 5011 C CA . MET B 1 301 ? 7.03800 -32.81700 -27.80200 1.000 36.00000 301 MET B CA 1
ATOM 5012 C C . MET B 1 301 ? 8.37100 -33.01900 -28.50500 1.000 37.83000 301 MET B C 1
ATOM 5013 O O . MET B 1 301 ? 8.56900 -33.99700 -29.24000 1.000 35.74000 301 MET B O 1
ATOM 5018 N N . TYR B 1 302 ? 9.26500 -32.05600 -28.31200 1.000 35.96000 302 TYR B N 1
ATOM 5019 C CA . TYR B 1 302 ? 10.51800 -32.01500 -29.04800 1.000 32.49000 302 TYR B CA 1
ATOM 5020 C C . TYR B 1 302 ? 11.26900 -33.33100 -28.91600 1.000 35.49000 302 TYR B C 1
ATOM 5021 O O . TYR B 1 302 ? 11.67900 -33.72300 -27.81900 1.000 35.93000 302 TYR B O 1
ATOM 5030 N N . ARG B 1 303 ? 11.45800 -34.00300 -30.04400 1.000 34.13000 303 ARG B N 1
ATOM 5031 C CA . ARG B 1 303 ? 12.19800 -35.25900 -30.10200 1.000 35.18000 303 ARG B CA 1
ATOM 5032 C C . ARG B 1 303 ? 11.58900 -36.31000 -29.18300 1.000 38.63000 303 ARG B C 1
ATOM 5033 O O . ARG B 1 303 ? 12.29900 -37.10300 -28.55900 1.000 33.86000 303 ARG B O 1
ATOM 5041 N N . MET B 1 304 ? 10.25300 -36.32700 -29.10200 1.000 39.36000 304 MET B N 1
ATOM 5042 C CA . MET B 1 304 ? 9.60200 -37.47600 -28.49200 1.000 34.97000 304 MET B CA 1
ATOM 5043 C C . MET B 1 304 ? 10.21400 -38.74500 -29.02000 1.000 37.31000 304 MET B C 1
ATOM 5044 O O . MET B 1 304 ? 10.20500 -39.77600 -28.33700 1.000 35.57000 304 MET B O 1
ATOM 5049 N N . CYS B 1 305 ? 10.73300 -38.68200 -30.24100 1.000 39.86000 305 CYS B N 1
ATOM 5050 C CA . CYS B 1 305 ? 11.33900 -39.84600 -30.86800 1.000 36.79000 305 CYS B CA 1
ATOM 5051 C C . CYS B 1 305 ? 12.80500 -39.61600 -31.20900 1.000 38.10000 305 CYS B C 1
ATOM 5052 O O . CYS B 1 305 ? 13.29800 -38.48800 -31.18400 1.000 38.79000 305 CYS B O 1
ATOM 5055 N N . GLY B 1 306 ? 13.49000 -40.70600 -31.53000 1.000 39.03000 306 GLY B N 1
ATOM 5056 C CA . GLY B 1 306 ? 14.88500 -40.67300 -31.88300 1.000 38.01000 306 GLY B CA 1
ATOM 5057 C C . GLY B 1 306 ? 15.07900 -40.33900 -33.34700 1.000 36.59000 306 GLY B C 1
ATOM 5058 O O . GLY B 1 306 ? 14.12500 -40.32100 -34.13700 1.000 33.23000 306 GLY B O 1
ATOM 5059 N N . PRO B 1 307 ? 16.32700 -40.07600 -33.73200 1.000 38.63000 307 PRO B N 1
ATOM 5060 C CA . PRO B 1 307 ? 16.62300 -39.72500 -35.12700 1.000 36.41000 307 PRO B CA 1
ATOM 5061 C C . PRO B 1 307 ? 16.21200 -40.82400 -36.08500 1.000 36.43000 307 PRO B C 1
ATOM 5062 O O . PRO B 1 307 ? 16.31300 -42.01000 -35.77500 1.000 39.10000 307 PRO B O 1
ATOM 5066 N N . TYR B 1 308 ? 15.74600 -40.40600 -37.26500 1.000 31.77000 308 TYR B N 1
ATOM 5067 C CA . TYR B 1 308 ? 15.31000 -41.28900 -38.34900 1.000 34.98000 308 TYR B CA 1
ATOM 5068 C C . TYR B 1 308 ? 14.09400 -42.14100 -37.96600 1.000 37.89000 308 TYR B C 1
ATOM 5069 O O . TYR B 1 308 ? 13.80100 -43.16800 -38.60300 1.000 40.36000 308 TYR B O 1
ATOM 5078 N N . SER B 1 309 ? 13.36700 -41.72900 -36.94300 1.000 34.91000 309 SER B N 1
ATOM 5079 C CA . SER B 1 309 ? 12.05500 -42.27600 -36.67900 1.000 40.95000 309 SER B CA 1
ATOM 5080 C C . SER B 1 309 ? 11.07400 -41.12200 -36.53600 1.000 38.71000 309 SER B C 1
ATOM 5081 O O . SER B 1 309 ? 11.45800 -39.97200 -36.28800 1.000 47.01000 309 SER B O 1
ATOM 5084 N N . TYR B 1 310 ? 9.79800 -41.44200 -36.70900 1.000 31.80000 310 TYR B N 1
ATOM 5085 C CA . TYR B 1 310 ? 8.73000 -40.46100 -36.59200 1.000 32.35000 310 TYR B CA 1
ATOM 5086 C C . TYR B 1 310 ? 7.69500 -40.96600 -35.60600 1.000 35.06000 310 TYR B C 1
ATOM 5087 O O . TYR B 1 310 ? 7.37900 -42.16200 -35.57800 1.000 34.25000 310 TYR B O 1
ATOM 5096 N N . CYS B 1 311 ? 7.19900 -40.04300 -34.78600 1.000 43.33000 311 CYS B N 1
ATOM 5097 C CA . CYS B 1 311 ? 6.14200 -40.31600 -33.82400 1.000 35.61000 311 CYS B CA 1
ATOM 5098 C C . CYS B 1 311 ? 4.81200 -40.44300 -34.55600 1.000 33.75000 311 CYS B C 1
ATOM 5099 O O . CYS B 1 311 ? 4.55000 -39.70000 -35.50200 1.000 39.60000 311 CYS B O 1
ATOM 5102 N N . ASP B 1 312 ? 3.99300 -41.42800 -34.17500 1.000 36.08000 312 ASP B N 1
ATOM 5103 C CA . ASP B 1 312 ? 2.69500 -41.63500 -34.82800 1.000 37.35000 312 ASP B CA 1
ATOM 5104 C C . ASP B 1 312 ? 1.61000 -41.81600 -33.77800 1.000 44.13000 312 ASP B C 1
ATOM 5105 O O . ASP B 1 312 ? 1.63500 -42.78800 -33.01500 1.000 49.05000 312 ASP B O 1
ATOM 5110 N N . VAL B 1 313 ? 0.64000 -40.89500 -33.76600 1.000 38.34000 313 VAL B N 1
ATOM 5111 C CA . VAL B 1 313 ? -0.40300 -40.90800 -32.74700 1.000 51.98000 313 VAL B CA 1
ATOM 5112 C C . VAL B 1 313 ? -1.34800 -42.10100 -32.87000 1.000 48.51000 313 VAL B C 1
ATOM 5113 O O . VAL B 1 313 ? -2.07600 -42.39000 -31.92200 1.000 42.47000 313 VAL B O 1
ATOM 5117 N N . ASN B 1 314 ? -1.30100 -42.84600 -33.97600 1.000 48.62000 314 ASN B N 1
ATOM 5118 C CA . ASN B 1 314 ? -2.14500 -44.02100 -34.16300 1.000 46.58000 314 ASN B CA 1
ATOM 5119 C C . ASN B 1 314 ? -1.39500 -45.35500 -34.05200 1.000 53.98000 314 ASN B C 1
ATOM 5120 O O . ASN B 1 314 ? -1.85800 -46.34600 -34.62300 1.000 64.23000 314 ASN B O 1
ATOM 5125 N N . THR B 1 315 ? -0.24900 -45.42200 -33.35500 1.000 49.22000 315 THR B N 1
ATOM 5126 C CA . THR B 1 315 ? 0.49500 -46.67900 -33.25800 1.000 44.85000 315 THR B CA 1
ATOM 5127 C C . THR B 1 315 ? 0.95000 -46.93300 -31.83100 1.000 46.35000 315 THR B C 1
ATOM 5128 O O . THR B 1 315 ? 1.14100 -46.00700 -31.03200 1.000 42.76000 315 THR B O 1
ATOM 5132 N N . SER B 1 316 ? 1.14500 -48.21100 -31.52700 1.000 48.11000 316 SER B N 1
ATOM 5133 C CA . SER B 1 316 ? 1.82500 -48.62700 -30.30200 1.000 59.39000 316 SER B CA 1
ATOM 5134 C C . SER B 1 316 ? 2.95200 -49.55600 -30.73000 1.000 53.61000 316 SER B C 1
ATOM 5135 O O . SER B 1 316 ? 2.67900 -50.63100 -31.30500 1.000 62.17000 316 SER B O 1
ATOM 5137 N N . PRO B 1 317 ? 4.22000 -49.17800 -30.52200 1.000 58.25000 317 PRO B N 1
ATOM 5138 C CA . PRO B 1 317 ? 4.62000 -47.91900 -29.87100 1.000 50.04000 317 PRO B CA 1
ATOM 5139 C C . PRO B 1 317 ? 4.46900 -46.71600 -30.79400 1.000 44.54000 317 PRO B C 1
ATOM 5140 O O . PRO B 1 317 ? 4.26300 -46.87700 -31.98800 1.000 42.02000 317 PRO B O 1
ATOM 5144 N N . SER B 1 318 ? 4.58600 -45.51000 -30.23900 1.000 54.39000 318 SER B N 1
ATOM 5145 C CA . SER B 1 318 ? 4.39500 -44.31000 -31.04900 1.000 55.73000 318 SER B CA 1
ATOM 5146 C C . SER B 1 318 ? 5.46300 -44.18600 -32.13000 1.000 52.12000 318 SER B C 1
ATOM 5147 O O . SER B 1 318 ? 5.19000 -43.73500 -33.25200 1.000 39.38000 318 SER B O 1
ATOM 5150 N N . CYS B 1 319 ? 6.69000 -44.53900 -31.76400 1.000 43.75000 319 CYS B N 1
ATOM 5151 C CA . CYS B 1 319 ? 7.83300 -44.42200 -32.66000 1.000 45.93000 319 CYS B CA 1
ATOM 5152 C C . CYS B 1 319 ? 7.91400 -45.47700 -33.75400 1.000 36.59000 319 CYS B C 1
ATOM 5153 O O . CYS B 1 319 ? 7.74400 -46.67100 -33.50500 1.000 44.50000 319 CYS B O 1
ATOM 5156 N N . ASN B 1 320 ? 8.18600 -45.01300 -34.96800 1.000 35.84000 320 ASN B N 1
ATOM 5157 C CA . ASN B 1 320 ? 8.33200 -45.89600 -36.12200 1.000 35.58000 320 ASN B CA 1
ATOM 5158 C C . ASN B 1 320 ? 9.59300 -45.51900 -36.89400 1.000 36.29000 320 ASN B C 1
ATOM 5159 O O . ASN B 1 320 ? 9.82400 -44.34200 -37.19600 1.000 36.44000 320 ASN B O 1
ATOM 5164 N N . CYS B 1 321 ? 10.40000 -46.51600 -37.20500 1.000 34.43000 321 CYS B N 1
ATOM 5165 C CA . CYS B 1 321 ? 11.49200 -46.34500 -38.14700 1.000 40.67000 321 CYS B CA 1
ATOM 5166 C C . CYS B 1 321 ? 10.98100 -45.87600 -39.50200 1.000 34.72000 321 CYS B C 1
ATOM 5167 O O . CYS B 1 321 ? 9.94700 -46.34200 -39.98700 1.000 30.54000 321 CYS B O 1
ATOM 5170 N N . ILE B 1 322 ? 11.69100 -44.90800 -40.09100 1.000 34.51000 322 ILE B N 1
ATOM 5171 C CA . ILE B 1 322 ? 11.51700 -44.63100 -41.51100 1.000 36.99000 322 ILE B CA 1
ATOM 5172 C C . ILE B 1 322 ? 11.82000 -45.90800 -42.27000 1.000 36.47000 322 ILE B C 1
ATOM 5173 O O . ILE B 1 322 ? 12.69500 -46.68900 -41.86700 1.000 38.36000 322 ILE B O 1
ATOM 5178 N N . GLN B 1 323 ? 11.09100 -46.14500 -43.36300 1.000 37.16000 323 GLN B N 1
ATOM 5179 C CA . GLN B 1 323 ? 11.31600 -47.34500 -44.17000 1.000 40.49000 323 GLN B CA 1
ATOM 5180 C C . GLN B 1 323 ? 12.76000 -47.38000 -44.68400 1.000 49.79000 323 GLN B C 1
ATOM 5181 O O . GLN B 1 323 ? 13.29200 -46.38200 -45.19200 1.000 42.81000 323 GLN B O 1
ATOM 5187 N N . GLY B 1 324 ? 13.41000 -48.52800 -44.51000 1.000 44.02000 324 GLY B N 1
ATOM 5188 C CA . GLY B 1 324 ? 14.81600 -48.67600 -44.79200 1.000 42.71000 324 GLY B CA 1
ATOM 5189 C C . GLY B 1 324 ? 15.70300 -48.52600 -43.57800 1.000 38.27000 324 GLY B C 1
ATOM 5190 O O . GLY B 1 324 ? 16.90600 -48.79500 -43.66700 1.000 37.97000 324 GLY B O 1
ATOM 5191 N N . PHE B 1 325 ? 15.15100 -48.10400 -42.45000 1.000 43.65000 325 PHE B N 1
ATOM 5192 C CA . PHE B 1 325 ? 15.90800 -47.97900 -41.21400 1.000 43.69000 325 PHE B CA 1
ATOM 5193 C C . PHE B 1 325 ? 15.40300 -49.00400 -40.20000 1.000 42.78000 325 PHE B C 1
ATOM 5194 O O . PHE B 1 325 ? 14.24300 -49.43100 -40.24100 1.000 39.71000 325 PHE B O 1
ATOM 5202 N N . ASN B 1 326 ? 16.29200 -49.39400 -39.29700 1.000 45.42000 326 ASN B N 1
ATOM 5203 C CA . ASN B 1 326 ? 16.04300 -50.35000 -38.23300 1.000 44.15000 326 ASN B CA 1
ATOM 5204 C C . ASN B 1 326 ? 16.33500 -49.67400 -36.90900 1.000 38.29000 326 ASN B C 1
ATOM 5205 O O . ASN B 1 326 ? 17.15100 -48.74800 -36.85600 1.000 40.59000 326 ASN B O 1
ATOM 5210 N N . PRO B 1 327 ? 15.74400 -50.15400 -35.80900 1.000 38.92000 327 PRO B N 1
ATOM 5211 C CA . PRO B 1 327 ? 16.05400 -49.59600 -34.48100 1.000 41.48000 327 PRO B CA 1
ATOM 5212 C C . PRO B 1 327 ? 17.54400 -49.64200 -34.15400 1.000 42.52000 327 PRO B C 1
ATOM 5213 O O . PRO B 1 327 ? 18.19800 -50.67700 -34.29000 1.000 51.78000 327 PRO B O 1
ATOM 5217 N N . GLY B 1 328 ? 18.06600 -48.51000 -33.68900 1.000 41.06000 328 GLY B N 1
ATOM 5218 C CA . GLY B 1 328 ? 19.48700 -48.41800 -33.40300 1.000 45.46000 328 GLY B CA 1
ATOM 5219 C C . GLY B 1 328 ? 19.92400 -49.33400 -32.27600 1.000 47.50000 328 GLY B C 1
ATOM 5220 O O . GLY B 1 328 ? 20.95500 -50.00300 -32.36400 1.000 57.03000 328 GLY B O 1
ATOM 5221 N N . ASN B 1 329 ? 19.16000 -49.36400 -31.19800 1.000 47.01000 329 ASN B N 1
ATOM 5222 C CA . ASN B 1 329 ? 19.47900 -50.17600 -30.02900 1.000 43.27000 329 ASN B CA 1
ATOM 5223 C C . ASN B 1 329 ? 18.27300 -51.06700 -29.77800 1.000 48.06000 329 ASN B C 1
ATOM 5224 O O . ASN B 1 329 ? 17.25000 -50.60700 -29.26800 1.000 55.44000 329 ASN B O 1
ATOM 5229 N N . VAL B 1 330 ? 18.40000 -52.34400 -30.13200 1.000 52.53000 330 VAL B N 1
ATOM 5230 C CA . VAL B 1 330 ? 17.24500 -53.23200 -30.16900 1.000 49.46000 330 VAL B CA 1
ATOM 5231 C C . VAL B 1 330 ? 16.76400 -53.57900 -28.76100 1.000 51.24000 330 VAL B C 1
ATOM 5232 O O . VAL B 1 330 ? 15.56100 -53.77600 -28.53600 1.000 50.01000 330 VAL B O 1
ATOM 5236 N N . GLN B 1 331 ? 17.67100 -53.63200 -27.78700 1.000 53.13000 331 GLN B N 1
ATOM 5237 C CA . GLN B 1 331 ? 17.25600 -53.93600 -26.42500 1.000 51.34000 331 GLN B CA 1
ATOM 5238 C C . GLN B 1 331 ? 16.47300 -52.77700 -25.84100 1.000 49.52000 331 GLN B C 1
ATOM 5239 O O . GLN B 1 331 ? 15.43200 -52.97700 -25.20900 1.000 51.15000 331 GLN B O 1
ATOM 5245 N N . GLN B 1 332 ? 16.97300 -51.55400 -26.03300 1.000 47.63000 332 GLN B N 1
ATOM 5246 C CA . GLN B 1 332 ? 16.25500 -50.37300 -25.57100 1.000 45.00000 332 GLN B CA 1
ATOM 5247 C C . GLN B 1 332 ? 14.87200 -50.29400 -26.20800 1.000 46.70000 332 GLN B C 1
ATOM 5248 O O . GLN B 1 332 ? 13.87300 -50.06000 -25.51800 1.000 43.17000 332 GLN B O 1
ATOM 5254 N N . TRP B 1 333 ? 14.79000 -50.52300 -27.52300 1.000 45.75000 333 TRP B N 1
ATOM 5255 C CA . TRP B 1 333 ? 13.50400 -50.40800 -28.20000 1.000 47.77000 333 TRP B CA 1
ATOM 5256 C C . TRP B 1 333 ? 12.51200 -51.45200 -27.69700 1.000 48.84000 333 TRP B C 1
ATOM 5257 O O . TRP B 1 333 ? 11.30000 -51.20300 -27.67700 1.000 47.56000 333 TRP B O 1
ATOM 5268 N N . ALA B 1 334 ? 12.99400 -52.62400 -27.30000 1.000 53.54000 334 ALA B N 1
ATOM 5269 C CA . ALA B 1 334 ? 12.06400 -53.64800 -26.84500 1.000 48.53000 334 ALA B CA 1
ATOM 5270 C C . ALA B 1 334 ? 11.46900 -53.27700 -25.49800 1.000 48.35000 334 ALA B C 1
ATOM 5271 O O . ALA B 1 334 ? 10.35400 -53.70200 -25.17400 1.000 48.77000 334 ALA B O 1
ATOM 5273 N N . LEU B 1 335 ? 12.18500 -52.47300 -24.71800 1.000 40.89000 335 LEU B N 1
ATOM 5274 C CA . LEU B 1 335 ? 11.64300 -51.87000 -23.51400 1.000 44.55000 335 LEU B CA 1
ATOM 5275 C C . LEU B 1 335 ? 10.94800 -50.54000 -23.78800 1.000 45.52000 335 LEU B C 1
ATOM 5276 O O . LEU B 1 335 ? 10.60700 -49.83000 -22.83100 1.000 42.99000 335 LEU B O 1
ATOM 5281 N N . ARG B 1 336 ? 10.75800 -50.18400 -25.07000 1.000 41.56000 336 ARG B N 1
ATOM 5282 C CA . ARG B 1 336 ? 10.13700 -48.92400 -25.49400 1.000 44.80000 336 ARG B CA 1
ATOM 5283 C C . ARG B 1 336 ? 10.93400 -47.70400 -25.05800 1.000 42.61000 336 ARG B C 1
ATOM 5284 O O . ARG B 1 336 ? 10.37500 -46.62200 -24.87300 1.000 45.07000 336 ARG B O 1
ATOM 5292 N N . ASN B 1 337 ? 12.23300 -47.86500 -24.85500 1.000 42.33000 337 ASN B N 1
ATOM 5293 C CA . ASN B 1 337 ? 13.15300 -46.72900 -24.80400 1.000 38.98000 337 ASN B CA 1
ATOM 5294 C C . ASN B 1 337 ? 13.67300 -46.52000 -26.22400 1.000 42.90000 337 ASN B C 1
ATOM 5295 O O . ASN B 1 337 ? 14.50800 -47.28100 -26.70500 1.000 44.63000 337 ASN B O 1
ATOM 5300 N N . GLN B 1 338 ? 13.16100 -45.50400 -26.91400 1.000 42.47000 338 GLN B N 1
ATOM 5301 C CA . GLN B 1 338 ? 13.43600 -45.32100 -28.33200 1.000 43.16000 338 GLN B CA 1
ATOM 5302 C C . GLN B 1 338 ? 14.34300 -44.13700 -28.61200 1.000 38.92000 338 GLN B C 1
ATOM 5303 O O . GLN B 1 338 ? 14.37500 -43.66500 -29.74700 1.000 37.80000 338 GLN B O 1
ATOM 5309 N N . ILE B 1 339 ? 15.07000 -43.63400 -27.60900 1.000 36.86000 339 ILE B N 1
ATOM 5310 C CA . ILE B 1 339 ? 15.95100 -42.49500 -27.87000 1.000 41.84000 339 ILE B CA 1
ATOM 5311 C C . ILE B 1 339 ? 16.99800 -42.81500 -28.94200 1.000 41.98000 339 ILE B C 1
ATOM 5312 O O . ILE B 1 339 ? 17.45300 -41.91500 -29.65200 1.000 40.90000 339 ILE B O 1
ATOM 5317 N N . SER B 1 340 ? 17.37800 -44.08700 -29.09500 1.000 41.47000 340 SER B N 1
ATOM 5318 C CA . SER B 1 340 ? 18.38800 -44.46100 -30.08600 1.000 40.70000 340 SER B CA 1
ATOM 5319 C C . SER B 1 340 ? 17.95500 -44.14700 -31.50700 1.000 44.32000 340 SER B C 1
ATOM 5320 O O . SER B 1 340 ? 18.80100 -44.10100 -32.40600 1.000 51.21000 340 SER B O 1
ATOM 5323 N N . GLY B 1 341 ? 16.66600 -43.95900 -31.74400 1.000 40.17000 341 GLY B N 1
ATOM 5324 C CA . GLY B 1 341 ? 16.29800 -43.72800 -33.12300 1.000 40.81000 341 GLY B CA 1
ATOM 5325 C C . GLY B 1 341 ? 16.51600 -44.97700 -33.97300 1.000 40.96000 341 GLY B C 1
ATOM 5326 O O . GLY B 1 341 ? 16.51900 -46.10800 -33.49400 1.000 39.82000 341 GLY B O 1
ATOM 5327 N N . CYS B 1 342 ? 16.70100 -44.74700 -35.26200 1.000 39.37000 342 CYS B N 1
ATOM 5328 C CA . CYS B 1 342 ? 16.90600 -45.82300 -36.20600 1.000 42.53000 342 CYS B CA 1
ATOM 5329 C C . CYS B 1 342 ? 18.18600 -45.57900 -37.00000 1.000 43.00000 342 CYS B C 1
ATOM 5330 O O . CYS B 1 342 ? 18.60500 -44.43700 -37.21400 1.000 41.51000 342 CYS B O 1
ATOM 5333 N N . LYS B 1 343 ? 18.82500 -46.67600 -37.39200 1.000 44.62000 343 LYS B N 1
ATOM 5334 C CA . LYS B 1 343 ? 20.00300 -46.67000 -38.24800 1.000 43.74000 343 LYS B CA 1
ATOM 5335 C C . LYS B 1 343 ? 19.61000 -47.20800 -39.62100 1.000 44.16000 343 LYS B C 1
ATOM 5336 O O . LYS B 1 343 ? 18.68700 -48.02500 -39.73800 1.000 42.50000 343 LYS B O 1
ATOM 5342 N N . ARG B 1 344 ? 20.27300 -46.73100 -40.67900 1.000 44.14000 344 ARG B N 1
ATOM 5343 C CA . ARG B 1 344 ? 19.95600 -47.29800 -41.98400 1.000 45.56000 344 ARG B CA 1
ATOM 5344 C C . ARG B 1 344 ? 20.50700 -48.71100 -42.06000 1.000 44.78000 344 ARG B C 1
ATOM 5345 O O . ARG B 1 344 ? 21.58000 -49.00400 -41.52500 1.000 45.32000 344 ARG B O 1
ATOM 5353 N N . ARG B 1 345 ? 19.74500 -49.59900 -42.69400 1.000 43.05000 345 ARG B N 1
ATOM 5354 C CA . ARG B 1 345 ? 20.13600 -51.00000 -42.69000 1.000 54.32000 345 ARG B CA 1
ATOM 5355 C C . ARG B 1 345 ? 21.13600 -51.30800 -43.79900 1.000 51.92000 345 ARG B C 1
ATOM 5356 O O . ARG B 1 345 ? 21.94700 -52.22700 -43.65500 1.000 45.65000 345 ARG B O 1
ATOM 5364 N N . THR B 1 346 ? 21.11900 -50.54100 -44.88500 1.000 51.65000 346 THR B N 1
ATOM 5365 C CA . THR B 1 346 ? 22.06300 -50.69700 -45.98700 1.000 48.75000 346 THR B CA 1
ATOM 5366 C C . THR B 1 346 ? 22.90700 -49.43700 -46.13400 1.000 51.03000 346 THR B C 1
ATOM 5367 O O . THR B 1 346 ? 22.35800 -48.33700 -46.27600 1.000 59.03000 346 THR B O 1
ATOM 5371 N N . ARG B 1 347 ? 24.23200 -49.59700 -46.13100 1.000 54.36000 347 ARG B N 1
ATOM 5372 C CA . ARG B 1 347 ? 25.12600 -48.44600 -46.23300 1.000 55.05000 347 ARG B CA 1
ATOM 5373 C C . ARG B 1 347 ? 24.90100 -47.70100 -47.54500 1.000 52.86000 347 ARG B C 1
ATOM 5374 O O . ARG B 1 347 ? 24.51100 -48.28800 -48.55900 1.000 51.53000 347 ARG B O 1
ATOM 5376 N N . LEU B 1 348 ? 25.12300 -46.38200 -47.51800 1.000 50.75000 348 LEU B N 1
ATOM 5377 C CA . LEU B 1 348 ? 24.92800 -45.56800 -48.72000 1.000 63.72000 348 LEU B CA 1
ATOM 5378 C C . LEU B 1 348 ? 26.12000 -45.70400 -49.67100 1.000 59.21000 348 LEU B C 1
ATOM 5379 O O . LEU B 1 348 ? 27.18600 -46.20300 -49.31300 1.000 57.64000 348 LEU B O 1
ATOM 5384 N N . SER B 1 349 ? 25.78500 -45.57700 -51.05700 1.000 63.98000 349 SER B N 1
ATOM 5385 C CA . SER B 1 349 ? 26.86300 -45.54200 -52.04100 1.000 67.52000 349 SER B CA 1
ATOM 5386 C C . SER B 1 349 ? 27.02100 -44.22000 -52.78600 1.000 71.76000 349 SER B C 1
ATOM 5387 O O . SER B 1 349 ? 27.68300 -44.16000 -53.82300 1.000 83.22000 349 SER B O 1
ATOM 5390 N N . CYS B 1 350 ? 26.41300 -43.16300 -52.25300 1.000 74.63000 350 CYS B N 1
ATOM 5391 C CA . CYS B 1 350 ? 26.46900 -41.84500 -52.87900 1.000 75.67000 350 CYS B CA 1
ATOM 5392 C C . CYS B 1 350 ? 25.88800 -41.58100 -54.26900 1.000 71.20000 350 CYS B C 1
ATOM 5393 O O . CYS B 1 350 ? 24.86500 -40.90900 -54.40100 1.000 72.22000 350 CYS B O 1
ATOM 5396 N N . ASN B 1 351 ? 26.53800 -42.11200 -55.30100 1.000 73.53000 351 ASN B N 1
ATOM 5397 C CA . ASN B 1 351 ? 26.00400 -42.05600 -56.65600 1.000 75.22000 351 ASN B CA 1
ATOM 5398 C C . ASN B 1 351 ? 25.21900 -43.35400 -56.78500 1.000 70.24000 351 ASN B C 1
ATOM 5399 O O . ASN B 1 351 ? 25.66600 -44.40300 -56.32300 1.000 67.19000 351 ASN B O 1
ATOM 5404 N N . GLY B 1 352 ? 24.14400 -43.25400 -57.34200 1.000 67.56000 352 GLY B N 1
ATOM 5405 C CA . GLY B 1 352 ? 23.27400 -44.40000 -57.41100 1.000 65.71000 352 GLY B CA 1
ATOM 5406 C C . GLY B 1 352 ? 22.42900 -44.64500 -56.17800 1.000 66.03000 352 GLY B C 1
ATOM 5407 O O . GLY B 1 352 ? 21.61500 -45.58100 -56.18900 1.000 63.52000 352 GLY B O 1
ATOM 5408 N N . ASP B 1 353 ? 22.57800 -43.84300 -55.12100 1.000 62.57000 353 ASP B N 1
ATOM 5409 C CA . ASP B 1 353 ? 21.58200 -43.85200 -54.05800 1.000 56.64000 353 ASP B CA 1
ATOM 5410 C C . ASP B 1 353 ? 20.20900 -43.44800 -54.60300 1.000 51.68000 353 ASP B C 1
ATOM 5411 O O . ASP B 1 353 ? 20.07100 -42.92300 -55.71600 1.000 53.15000 353 ASP B O 1
ATOM 5416 N N . GLY B 1 354 ? 19.18000 -43.72300 -53.81000 1.000 49.65000 354 GLY B N 1
ATOM 5417 C CA . GLY B 1 354 ? 17.81800 -43.39100 -54.19500 1.000 51.14000 354 GLY B CA 1
ATOM 5418 C C . GLY B 1 354 ? 17.04800 -42.76200 -53.05100 1.000 46.10000 354 GLY B C 1
ATOM 5419 O O . GLY B 1 354 ? 17.63300 -42.37600 -52.02700 1.000 41.89000 354 GLY B O 1
ATOM 5420 N N . PHE B 1 355 ? 15.73100 -42.67300 -53.19200 1.000 42.54000 355 PHE B N 1
ATOM 5421 C CA . PHE B 1 355 ? 14.93000 -42.01300 -52.18000 1.000 42.31000 355 PHE B CA 1
ATOM 5422 C C . PHE B 1 355 ? 13.64300 -42.77200 -51.90600 1.000 44.61000 355 PHE B C 1
ATOM 5423 O O . PHE B 1 355 ? 13.01100 -43.31100 -52.81900 1.000 45.08000 355 PHE B O 1
ATOM 5431 N N . THR B 1 356 ? 13.26200 -42.81100 -50.63600 1.000 40.84000 356 THR B N 1
ATOM 5432 C CA . THR B 1 356 ? 11.91400 -43.21100 -50.25800 1.000 46.03000 356 THR B CA 1
ATOM 5433 C C . THR B 1 356 ? 11.12600 -41.96700 -49.86500 1.000 41.68000 356 THR B C 1
ATOM 5434 O O . THR B 1 356 ? 11.66200 -41.03500 -49.25900 1.000 38.35000 356 THR B O 1
ATOM 5438 N N . ARG B 1 357 ? 9.86600 -41.93900 -50.25400 1.000 37.88000 357 ARG B N 1
ATOM 5439 C CA . ARG B 1 357 ? 8.99600 -40.79900 -50.01200 1.000 43.04000 357 ARG B CA 1
ATOM 5440 C C . ARG B 1 357 ? 8.14600 -41.03600 -48.76200 1.000 43.90000 357 ARG B C 1
ATOM 5441 O O . ARG B 1 357 ? 7.46900 -42.06600 -48.65900 1.000 44.49000 357 ARG B O 1
ATOM 5449 N N . MET B 1 358 ? 8.21000 -40.11000 -47.79900 1.000 40.36000 358 MET B N 1
ATOM 5450 C CA . MET B 1 358 ? 7.31300 -40.11100 -46.63900 1.000 40.61000 358 MET B CA 1
ATOM 5451 C C . MET B 1 358 ? 6.16500 -39.14300 -46.87600 1.000 40.66000 358 MET B C 1
ATOM 5452 O O . MET B 1 358 ? 6.38600 -38.00500 -47.30400 1.000 42.09000 358 MET B O 1
ATOM 5457 N N . LYS B 1 359 ? 4.94800 -39.58400 -46.57600 1.000 42.83000 359 LYS B N 1
ATOM 5458 C CA . LYS B 1 359 ? 3.76000 -38.76700 -46.76300 1.000 44.39000 359 LYS B CA 1
ATOM 5459 C C . LYS B 1 359 ? 3.26400 -38.23800 -45.41900 1.000 43.38000 359 LYS B C 1
ATOM 5460 O O . LYS B 1 359 ? 3.49900 -38.84000 -44.36700 1.000 37.81000 359 LYS B O 1
ATOM 5466 N N . ASN B 1 360 ? 2.59900 -37.08500 -45.45900 1.000 43.69000 360 ASN B N 1
ATOM 5467 C CA . ASN B 1 360 ? 1.86000 -36.57200 -44.30300 1.000 40.88000 360 ASN B CA 1
ATOM 5468 C C . ASN B 1 360 ? 2.74700 -36.40600 -43.08300 1.000 42.73000 360 ASN B C 1
ATOM 5469 O O . ASN B 1 360 ? 2.39600 -36.82800 -41.97400 1.000 36.04000 360 ASN B O 1
ATOM 5474 N N . ILE B 1 361 ? 3.89600 -35.77600 -43.28800 1.000 37.56000 361 ILE B N 1
ATOM 5475 C CA . ILE B 1 361 ? 4.89800 -35.69800 -42.24300 1.000 35.46000 361 ILE B CA 1
ATOM 5476 C C . ILE B 1 361 ? 5.11600 -34.24000 -41.87900 1.000 35.82000 361 ILE B C 1
ATOM 5477 O O . ILE B 1 361 ? 4.84500 -33.32500 -42.66700 1.000 33.66000 361 ILE B O 1
ATOM 5482 N N . LYS B 1 362 ? 5.57000 -34.03400 -40.65100 1.000 30.75000 362 LYS B N 1
ATOM 5483 C CA . LYS B 1 362 ? 6.11300 -32.75500 -40.21900 1.000 35.33000 362 LYS B CA 1
ATOM 5484 C C . LYS B 1 362 ? 7.60800 -32.75000 -40.51600 1.000 30.59000 362 LYS B C 1
ATOM 5485 O O . LYS B 1 362 ? 8.33100 -33.59200 -39.98400 1.000 29.91000 362 LYS B O 1
ATOM 5491 N N . LEU B 1 363 ? 8.06700 -31.79200 -41.33200 1.000 27.89000 363 LEU B N 1
ATOM 5492 C CA . LEU B 1 363 ? 9.45800 -31.76500 -41.77700 1.000 32.93000 363 LEU B CA 1
ATOM 5493 C C . LEU B 1 363 ? 10.41900 -31.74400 -40.58600 1.000 31.02000 363 LEU B C 1
ATOM 5494 O O . LEU B 1 363 ? 10.11400 -31.14600 -39.54700 1.000 31.40000 363 LEU B O 1
ATOM 5499 N N . PRO B 1 364 ? 11.57500 -32.39100 -40.69800 1.000 33.82000 364 PRO B N 1
ATOM 5500 C CA . PRO B 1 364 ? 12.47800 -32.50900 -39.54900 1.000 27.19000 364 PRO B CA 1
ATOM 5501 C C . PRO B 1 364 ? 13.16300 -31.20000 -39.22000 1.000 28.06000 364 PRO B C 1
ATOM 5502 O O . PRO B 1 364 ? 13.13500 -30.21800 -39.97400 1.000 29.48000 364 PRO B O 1
ATOM 5506 N N . ASP B 1 365 ? 13.74100 -31.19900 -38.02200 1.000 28.67000 365 ASP B N 1
ATOM 5507 C CA . ASP B 1 365 ? 14.40800 -30.02500 -37.49100 1.000 30.03000 365 ASP B CA 1
ATOM 5508 C C . ASP B 1 365 ? 15.31000 -29.40200 -38.55200 1.000 35.58000 365 ASP B C 1
ATOM 5509 O O . ASP B 1 365 ? 16.04300 -30.10900 -39.24400 1.000 31.56000 365 ASP B O 1
ATOM 5514 N N . THR B 1 366 ? 15.24800 -28.07600 -38.68000 1.000 35.37000 366 THR B N 1
ATOM 5515 C CA . THR B 1 366 ? 15.80200 -27.39000 -39.83600 1.000 32.40000 366 THR B CA 1
ATOM 5516 C C . THR B 1 366 ? 17.17900 -26.80200 -39.56000 1.000 36.50000 366 THR B C 1
ATOM 5517 O O . THR B 1 366 ? 17.68400 -26.03200 -40.38400 1.000 35.33000 366 THR B O 1
ATOM 5521 N N . ARG B 1 367 ? 17.80000 -27.14700 -38.42800 1.000 34.22000 367 ARG B N 1
ATOM 5522 C CA . ARG B 1 367 ? 19.15200 -26.66700 -38.14200 1.000 40.61000 367 ARG B CA 1
ATOM 5523 C C . ARG B 1 367 ? 20.07400 -26.78900 -39.35700 1.000 45.16000 367 ARG B C 1
ATOM 5524 O O . ARG B 1 367 ? 20.71700 -25.81700 -39.76700 1.000 48.99000 367 ARG B O 1
ATOM 5532 N N . MET B 1 368 ? 20.15400 -27.97900 -39.94100 1.000 43.70000 368 MET B N 1
ATOM 5533 C CA . MET B 1 368 ? 21.08100 -28.23700 -41.04700 1.000 40.81000 368 MET B CA 1
ATOM 5534 C C . MET B 1 368 ? 20.39000 -28.35100 -42.39100 1.000 39.87000 368 MET B C 1
ATOM 5535 O O . MET B 1 368 ? 20.71800 -29.21400 -43.20300 1.000 46.18000 368 MET B O 1
ATOM 5540 N N . ALA B 1 369 ? 19.42100 -27.47400 -42.63100 1.000 34.82000 369 ALA B N 1
ATOM 5541 C CA . ALA B 1 369 ? 18.69300 -27.42400 -43.88500 1.000 36.01000 369 ALA B CA 1
ATOM 5542 C C . ALA B 1 369 ? 19.16200 -26.20900 -44.65800 1.000 35.22000 369 ALA B C 1
ATOM 5543 O O . ALA B 1 369 ? 19.40100 -25.15500 -44.06900 1.000 35.72000 369 ALA B O 1
ATOM 5545 N N . ILE B 1 370 ? 19.33800 -26.36700 -45.96700 1.000 33.26000 370 ILE B N 1
ATOM 5546 C CA . ILE B 1 370 ? 19.60800 -25.23900 -46.84700 1.000 40.47000 370 ILE B CA 1
ATOM 5547 C C . ILE B 1 370 ? 18.42400 -25.14300 -47.78700 1.000 37.08000 370 ILE B C 1
ATOM 5548 O O . ILE B 1 370 ? 17.82500 -26.16600 -48.13700 1.000 37.46000 370 ILE B O 1
ATOM 5553 N N . VAL B 1 371 ? 18.03900 -23.92000 -48.13100 1.000 38.98000 371 VAL B N 1
ATOM 5554 C CA . VAL B 1 371 ? 16.91300 -23.69000 -49.02400 1.000 40.17000 371 VAL B CA 1
ATOM 5555 C C . VAL B 1 371 ? 17.39700 -23.04400 -50.31100 1.000 39.57000 371 VAL B C 1
ATOM 5556 O O . VAL B 1 371 ? 18.26100 -22.15900 -50.29000 1.000 46.62000 371 VAL B O 1
ATOM 5560 N N . ASP B 1 372 ? 16.80700 -23.47400 -51.42700 1.000 38.88000 372 ASP B N 1
ATOM 5561 C CA . ASP B 1 372 ? 16.91700 -22.78000 -52.70500 1.000 41.80000 372 ASP B CA 1
ATOM 5562 C C . ASP B 1 372 ? 15.51700 -22.73000 -53.31800 1.000 41.09000 372 ASP B C 1
ATOM 5563 O O . ASP B 1 372 ? 15.02200 -23.73200 -53.84400 1.000 42.50000 372 ASP B O 1
ATOM 5568 N N . ARG B 1 373 ? 14.88100 -21.56300 -53.25100 1.000 41.34000 373 ARG B N 1
ATOM 5569 C CA . ARG B 1 373 ? 13.51500 -21.42400 -53.73500 1.000 43.72000 373 ARG B CA 1
ATOM 5570 C C . ARG B 1 373 ? 13.43200 -21.28900 -55.24700 1.000 42.50000 373 ARG B C 1
ATOM 5571 O O . ARG B 1 373 ? 12.32100 -21.21800 -55.77700 1.000 44.32000 373 ARG B O 1
ATOM 5579 N N . SER B 1 374 ? 14.55300 -21.29200 -55.96000 1.000 44.88000 374 SER B N 1
ATOM 5580 C CA . SER B 1 374 ? 14.51300 -21.00400 -57.39000 1.000 47.32000 374 SER B CA 1
ATOM 5581 C C . SER B 1 374 ? 14.47400 -22.24800 -58.26500 1.000 46.63000 374 SER B C 1
ATOM 5582 O O . SER B 1 374 ? 14.34000 -22.11700 -59.48400 1.000 52.67000 374 SER B O 1
ATOM 5585 N N . ILE B 1 375 ? 14.58800 -23.44000 -57.68900 1.000 47.06000 375 ILE B N 1
ATOM 5586 C CA . ILE B 1 375 ? 14.60500 -24.67600 -58.45100 1.000 48.37000 375 ILE B CA 1
ATOM 5587 C C . ILE B 1 375 ? 13.42100 -25.53600 -58.02900 1.000 50.00000 375 ILE B C 1
ATOM 5588 O O . ILE B 1 375 ? 12.79100 -25.31200 -56.99500 1.000 50.64000 375 ILE B O 1
ATOM 5593 N N . GLY B 1 376 ? 13.13400 -26.54900 -58.84600 1.000 48.62000 376 GLY B N 1
ATOM 5594 C CA . GLY B 1 376 ? 12.06600 -27.48200 -58.56800 1.000 43.68000 376 GLY B CA 1
ATOM 5595 C C . GLY B 1 376 ? 12.57600 -28.82700 -58.06200 1.000 47.67000 376 GLY B C 1
ATOM 5596 O O . GLY B 1 376 ? 13.77100 -29.06000 -57.85400 1.000 45.53000 376 GLY B O 1
ATOM 5597 N N . LEU B 1 377 ? 11.61400 -29.73400 -57.88700 1.000 48.07000 377 LEU B N 1
ATOM 5598 C CA . LEU B 1 377 ? 11.86900 -30.98600 -57.18100 1.000 46.98000 377 LEU B CA 1
ATOM 5599 C C . LEU B 1 377 ? 12.85100 -31.87900 -57.93200 1.000 44.80000 377 LEU B C 1
ATOM 5600 O O . LEU B 1 377 ? 13.70100 -32.52800 -57.30900 1.000 52.29000 377 LEU B O 1
ATOM 5605 N N . LYS B 1 378 ? 12.75000 -31.94100 -59.26700 1.000 47.08000 378 LYS B N 1
ATOM 5606 C CA . LYS B 1 378 ? 13.66900 -32.79400 -60.02100 1.000 49.21000 378 LYS B CA 1
ATOM 5607 C C . LYS B 1 378 ? 15.10800 -32.33400 -59.83500 1.000 49.24000 378 LYS B C 1
ATOM 5608 O O . LYS B 1 378 ? 16.00700 -33.14700 -59.57900 1.000 52.84000 378 LYS B O 1
ATOM 5610 N N . GLU B 1 379 ? 15.33500 -31.02400 -59.91100 1.000 47.21000 379 GLU B N 1
ATOM 5611 C CA . GLU B 1 379 ? 16.66300 -30.48100 -59.66600 1.000 50.51000 379 GLU B CA 1
ATOM 5612 C C . GLU B 1 379 ? 17.07900 -30.66700 -58.22000 1.000 50.76000 379 GLU B C 1
ATOM 5613 O O . GLU B 1 379 ? 18.24300 -30.99200 -57.93300 1.000 48.08000 379 GLU B O 1
ATOM 5619 N N . CYS B 1 380 ? 16.14600 -30.41800 -57.29500 1.000 50.96000 380 CYS B N 1
ATOM 5620 C CA . CYS B 1 380 ? 16.41100 -30.62900 -55.87600 1.000 49.56000 380 CYS B CA 1
ATOM 5621 C C . CYS B 1 380 ? 16.92600 -32.04000 -55.60700 1.000 45.49000 380 CYS B C 1
ATOM 5622 O O . CYS B 1 380 ? 17.92800 -32.22200 -54.90200 1.000 44.37000 380 CYS B O 1
ATOM 5625 N N . GLU B 1 381 ? 16.25800 -33.05300 -56.17800 1.000 42.91000 381 GLU B N 1
ATOM 5626 C CA . GLU B 1 381 ? 16.74400 -34.43000 -56.08100 1.000 48.26000 381 GLU B CA 1
ATOM 5627 C C . GLU B 1 381 ? 18.14100 -34.57900 -56.66600 1.000 51.75000 381 GLU B C 1
ATOM 5628 O O . GLU B 1 381 ? 19.01500 -35.22700 -56.06600 1.000 49.73000 381 GLU B O 1
ATOM 5634 N N . LYS B 1 382 ? 18.35400 -34.01900 -57.86900 1.000 51.73000 382 LYS B N 1
ATOM 5635 C CA . LYS B 1 382 ? 19.67300 -34.04700 -58.49900 1.000 48.72000 382 LYS B CA 1
ATOM 5636 C C . LYS B 1 382 ? 20.71600 -33.45500 -57.56500 1.000 49.20000 382 LYS B C 1
ATOM 5637 O O . LYS B 1 382 ? 21.77100 -34.05700 -57.31500 1.000 51.91000 382 LYS B O 1
ATOM 5643 N N . ARG B 1 383 ? 20.40200 -32.28700 -56.99400 1.000 47.28000 383 ARG B N 1
ATOM 5644 C CA . ARG B 1 383 ? 21.33700 -31.60900 -56.09900 1.000 45.57000 383 ARG B CA 1
ATOM 5645 C C . ARG B 1 383 ? 21.55800 -32.39800 -54.81500 1.000 48.68000 383 ARG B C 1
ATOM 5646 O O . ARG B 1 383 ? 22.68800 -32.45300 -54.29900 1.000 48.36000 383 ARG B O 1
ATOM 5654 N N . CYS B 1 384 ? 20.48500 -32.99800 -54.27400 1.000 47.52000 384 CYS B N 1
ATOM 5655 C CA . CYS B 1 384 ? 20.63500 -33.82200 -53.08200 1.000 45.70000 384 CYS B CA 1
ATOM 5656 C C . CYS B 1 384 ? 21.53900 -35.01600 -53.36700 1.000 49.39000 384 CYS B C 1
ATOM 5657 O O . CYS B 1 384 ? 22.46800 -35.30400 -52.59800 1.000 46.02000 384 CYS B O 1
ATOM 5660 N N . LEU B 1 385 ? 21.28900 -35.71300 -54.48300 1.000 48.18000 385 LEU B N 1
ATOM 5661 C CA . LEU B 1 385 ? 22.13900 -36.84000 -54.86800 1.000 53.24000 385 LEU B CA 1
ATOM 5662 C C . LEU B 1 385 ? 23.60600 -36.44500 -54.93900 1.000 54.91000 385 LEU B C 1
ATOM 5663 O O . LEU B 1 385 ? 24.47300 -37.08800 -54.33300 1.000 54.24000 385 LEU B O 1
ATOM 5668 N N . SER B 1 386 ? 23.90000 -35.38800 -55.69400 1.000 55.12000 386 SER B N 1
ATOM 5669 C CA . SER B 1 386 ? 25.29000 -34.99700 -55.88900 1.000 53.90000 386 SER B CA 1
ATOM 5670 C C . SER B 1 386 ? 26.00100 -34.77900 -54.55900 1.000 56.75000 386 SER B C 1
ATOM 5671 O O . SER B 1 386 ? 27.17400 -35.13500 -54.41100 1.000 61.26000 386 SER B O 1
ATOM 5674 N N . ASP B 1 387 ? 25.31700 -34.18800 -53.57800 1.000 57.85000 387 ASP B N 1
ATOM 5675 C CA . ASP B 1 387 ? 25.92700 -33.97800 -52.26900 1.000 57.22000 387 ASP B CA 1
ATOM 5676 C C . ASP B 1 387 ? 25.80700 -35.27200 -51.48600 1.000 60.48000 387 ASP B C 1
ATOM 5677 O O . ASP B 1 387 ? 24.70000 -35.75200 -51.20500 1.000 60.52000 387 ASP B O 1
ATOM 5682 N N . CYS B 1 388 ? 26.95400 -35.83000 -51.13200 1.000 60.93000 388 CYS B N 1
ATOM 5683 C CA . CYS B 1 388 ? 26.98900 -37.12700 -50.48700 1.000 66.63000 388 CYS B CA 1
ATOM 5684 C C . CYS B 1 388 ? 26.42100 -37.08100 -49.08400 1.000 64.55000 388 CYS B C 1
ATOM 5685 O O . CYS B 1 388 ? 26.01800 -38.12300 -48.56000 1.000 66.14000 388 CYS B O 1
ATOM 5688 N N . ASN B 1 389 ? 26.35900 -35.89700 -48.48300 1.000 60.64000 389 ASN B N 1
ATOM 5689 C CA . ASN B 1 389 ? 25.87200 -35.72700 -47.13100 1.000 56.34000 389 ASN B CA 1
ATOM 5690 C C . ASN B 1 389 ? 24.40500 -35.32500 -47.06500 1.000 53.93000 389 ASN B C 1
ATOM 5691 O O . ASN B 1 389 ? 23.84200 -35.25400 -45.96700 1.000 49.64000 389 ASN B O 1
ATOM 5696 N N . CYS B 1 390 ? 23.78400 -35.04000 -48.20000 1.000 50.80000 390 CYS B N 1
ATOM 5697 C CA . CYS B 1 390 ? 22.35600 -34.81500 -48.21900 1.000 47.49000 390 CYS B CA 1
ATOM 5698 C C . CYS B 1 390 ? 21.63400 -36.08100 -47.77100 1.000 48.13000 390 CYS B C 1
ATOM 5699 O O . CYS B 1 390 ? 21.80800 -37.15400 -48.35600 1.000 52.19000 390 CYS B O 1
ATOM 5702 N N . THR B 1 391 ? 20.85500 -35.96800 -46.69900 1.000 46.34000 391 THR B N 1
ATOM 5703 C CA . THR B 1 391 ? 20.09000 -37.10500 -46.21500 1.000 42.02000 391 THR B CA 1
ATOM 5704 C C . THR B 1 391 ? 18.62300 -37.05700 -46.61100 1.000 38.78000 391 THR B C 1
ATOM 5705 O O . THR B 1 391 ? 17.95300 -38.09400 -46.52400 1.000 37.92000 391 THR B O 1
ATOM 5709 N N . ALA B 1 392 ? 18.11200 -35.89800 -47.04200 1.000 33.43000 392 ALA B N 1
ATOM 5710 C CA . ALA B 1 392 ? 16.69600 -35.77200 -47.38000 1.000 35.94000 392 ALA B CA 1
ATOM 5711 C C . ALA B 1 392 ? 16.45600 -34.42600 -48.03200 1.000 36.84000 392 ALA B C 1
ATOM 5712 O O . ALA B 1 392 ? 17.21300 -33.47300 -47.81600 1.000 35.56000 392 ALA B O 1
ATOM 5714 N N . PHE B 1 393 ? 15.38400 -34.36000 -48.82700 1.000 34.02000 393 PHE B N 1
ATOM 5715 C CA . PHE B 1 393 ? 14.96300 -33.10800 -49.44400 1.000 35.84000 393 PHE B CA 1
ATOM 5716 C C . PHE B 1 393 ? 13.43800 -33.04500 -49.49300 1.000 35.55000 393 PHE B C 1
ATOM 5717 O O . PHE B 1 393 ? 12.74900 -34.07200 -49.44900 1.000 32.69000 393 PHE B O 1
ATOM 5725 N N . ALA B 1 394 ? 12.92900 -31.81900 -49.60500 1.000 36.14000 394 ALA B N 1
ATOM 5726 C CA . ALA B 1 394 ? 11.50000 -31.54000 -49.63600 1.000 39.43000 394 ALA B CA 1
ATOM 5727 C C . ALA B 1 394 ? 11.26600 -30.29000 -50.47900 1.000 38.31000 394 ALA B C 1
ATOM 5728 O O . ALA B 1 394 ? 12.20100 -29.54600 -50.79300 1.000 39.54000 394 ALA B O 1
ATOM 5730 N N . ASN B 1 395 ? 10.00300 -30.06300 -50.84300 1.000 36.56000 395 ASN B N 1
ATOM 5731 C CA . ASN B 1 395 ? 9.59600 -28.79400 -51.44300 1.000 38.40000 395 ASN B CA 1
ATOM 5732 C C . ASN B 1 395 ? 9.72700 -27.66100 -50.43100 1.000 41.52000 395 ASN B C 1
ATOM 5733 O O . ASN B 1 395 ? 9.59600 -27.86800 -49.21700 1.000 43.33000 395 ASN B O 1
ATOM 5738 N N . ALA B 1 396 ? 9.93700 -26.44000 -50.94000 1.000 40.85000 396 ALA B N 1
ATOM 5739 C CA . ALA B 1 396 ? 9.96100 -25.24900 -50.08500 1.000 43.29000 396 ALA B CA 1
ATOM 5740 C C . ALA B 1 396 ? 8.58200 -24.63200 -49.88000 1.000 49.36000 396 ALA B C 1
ATOM 5741 O O . ALA B 1 396 ? 8.28800 -24.11200 -48.79600 1.000 46.54000 396 ALA B O 1
ATOM 5743 N N . ASP B 1 397 ? 7.73800 -24.66700 -50.90200 1.000 51.23000 397 ASP B N 1
ATOM 5744 C CA . ASP B 1 397 ? 6.42700 -24.03100 -50.86700 1.000 58.56000 397 ASP B CA 1
ATOM 5745 C C . ASP B 1 397 ? 5.56800 -24.79500 -51.84900 1.000 67.06000 397 ASP B C 1
ATOM 5746 O O . ASP B 1 397 ? 5.83500 -24.75800 -53.05400 1.000 65.52000 397 ASP B O 1
ATOM 5751 N N . ILE B 1 398 ? 4.53800 -25.47400 -51.35700 1.000 71.81000 398 ILE B N 1
ATOM 5752 C CA . ILE B 1 398 ? 3.83700 -26.39200 -52.24600 1.000 98.31000 398 ILE B CA 1
ATOM 5753 C C . ILE B 1 398 ? 3.12400 -25.62900 -53.36500 1.000 96.56000 398 ILE B C 1
ATOM 5754 O O . ILE B 1 398 ? 3.21200 -26.01000 -54.54500 1.000 77.81000 398 ILE B O 1
ATOM 5759 N N . ARG B 1 399 ? 2.48400 -24.49700 -53.02600 1.000 77.87000 399 ARG B N 1
ATOM 5760 C CA . ARG B 1 399 ? 1.52700 -23.85000 -53.91800 1.000 74.54000 399 ARG B CA 1
ATOM 5761 C C . ARG B 1 399 ? 2.17700 -23.07400 -55.07600 1.000 78.83000 399 ARG B C 1
ATOM 5762 O O . ARG B 1 399 ? 1.47800 -22.76500 -56.04900 1.000 78.27000 399 ARG B O 1
ATOM 5770 N N . ASN B 1 400 ? 3.48400 -22.78000 -55.01900 1.000 72.17000 400 ASN B N 1
ATOM 5771 C CA . ASN B 1 400 ? 4.15900 -22.03800 -56.08400 1.000 65.20000 400 ASN B CA 1
ATOM 5772 C C . ASN B 1 400 ? 4.49700 -22.93700 -57.27600 1.000 63.66000 400 ASN B C 1
ATOM 5773 O O . ASN B 1 400 ? 4.76200 -24.13300 -57.13200 1.000 61.83000 400 ASN B O 1
ATOM 5778 N N . ARG B 1 401 ? 4.52200 -22.33300 -58.46900 1.000 61.63000 401 ARG B N 1
ATOM 5779 C CA . ARG B 1 401 ? 4.88800 -23.09000 -59.66000 1.000 63.44000 401 ARG B CA 1
ATOM 5780 C C . ARG B 1 401 ? 6.35700 -23.49900 -59.61900 1.000 61.21000 401 ARG B C 1
ATOM 5781 O O . ARG B 1 401 ? 6.71600 -24.60500 -60.04600 1.000 60.34000 401 ARG B O 1
ATOM 5789 N N . VAL B 1 402 ? 7.21900 -22.62400 -59.11400 1.000 62.50000 402 VAL B N 1
ATOM 5790 C CA . VAL B 1 402 ? 8.55500 -23.01700 -58.67800 1.000 61.72000 402 VAL B CA 1
ATOM 5791 C C . VAL B 1 402 ? 8.41000 -23.47400 -57.22800 1.000 54.51000 402 VAL B C 1
ATOM 5792 O O . VAL B 1 402 ? 7.99900 -22.69900 -56.36000 1.000 51.33000 402 VAL B O 1
ATOM 5796 N N . THR B 1 403 ? 8.69000 -24.75200 -56.97000 1.000 52.26000 403 THR B N 1
ATOM 5797 C CA . THR B 1 403 ? 8.36800 -25.30700 -55.66300 1.000 53.32000 403 THR B CA 1
ATOM 5798 C C . THR B 1 403 ? 9.47500 -25.10100 -54.65200 1.000 48.52000 403 THR B C 1
ATOM 5799 O O . THR B 1 403 ? 9.23100 -25.27100 -53.45300 1.000 43.72000 403 THR B O 1
ATOM 5803 N N . GLY B 1 404 ? 10.67300 -24.74100 -55.10100 1.000 47.19000 404 GLY B N 1
ATOM 5804 C CA . GLY B 1 404 ? 11.78500 -24.55700 -54.19800 1.000 43.02000 404 GLY B CA 1
ATOM 5805 C C . GLY B 1 404 ? 12.27100 -25.87200 -53.63300 1.000 45.11000 404 GLY B C 1
ATOM 5806 O O . GLY B 1 404 ? 11.62600 -26.92400 -53.71300 1.000 47.14000 404 GLY B O 1
ATOM 5807 N N . CYS B 1 405 ? 13.44800 -25.80300 -53.04500 1.000 41.60000 405 CYS B N 1
ATOM 5808 C CA . CYS B 1 405 ? 14.16500 -26.99500 -52.64400 1.000 45.72000 405 CYS B CA 1
ATOM 5809 C C . CYS B 1 405 ? 14.67100 -26.75200 -51.23500 1.000 40.51000 405 CYS B C 1
ATOM 5810 O O . CYS B 1 405 ? 15.26200 -25.70000 -50.95300 1.000 36.92000 405 CYS B O 1
ATOM 5813 N N . VAL B 1 406 ? 14.43600 -27.72900 -50.37100 1.000 32.81000 406 VAL B N 1
ATOM 5814 C CA . VAL B 1 406 ? 15.01700 -27.77700 -49.04200 1.000 35.81000 406 VAL B CA 1
ATOM 5815 C C . VAL B 1 406 ? 15.83300 -29.05300 -48.96400 1.000 34.69000 406 VAL B C 1
ATOM 5816 O O . VAL B 1 406 ? 15.36100 -30.10800 -49.39300 1.000 34.57000 406 VAL B O 1
ATOM 5820 N N . ILE B 1 407 ? 17.05300 -28.95400 -48.42700 1.000 36.68000 407 ILE B N 1
ATOM 5821 C CA . ILE B 1 407 ? 17.95300 -30.08800 -48.30600 1.000 33.32000 407 ILE B CA 1
ATOM 5822 C C . ILE B 1 407 ? 18.49400 -30.17700 -46.88200 1.000 33.43000 407 ILE B C 1
ATOM 5823 O O . ILE B 1 407 ? 18.93200 -29.18000 -46.29600 1.000 36.43000 407 ILE B O 1
ATOM 5828 N N . TRP B 1 408 ? 18.49100 -31.37900 -46.33900 1.000 33.40000 408 TRP B N 1
ATOM 5829 C CA . TRP B 1 408 ? 19.05300 -31.64300 -45.03000 1.000 36.86000 408 TRP B CA 1
ATOM 5830 C C . TRP B 1 408 ? 20.34300 -32.42800 -45.16800 1.000 38.87000 408 TRP B C 1
ATOM 5831 O O . TRP B 1 408 ? 20.43400 -33.36300 -45.96500 1.000 38.11000 408 TRP B O 1
ATOM 5842 N N . THR B 1 409 ? 21.31200 -32.08100 -44.34600 1.000 38.51000 409 THR B N 1
ATOM 5843 C CA . THR B 1 409 ? 22.44400 -32.94100 -44.06500 1.000 42.64000 409 THR B CA 1
ATOM 5844 C C . THR B 1 409 ? 22.31100 -33.40100 -42.62400 1.000 45.41000 409 THR B C 1
ATOM 5845 O O . THR B 1 409 ? 21.56500 -32.82200 -41.82900 1.000 57.15000 409 THR B O 1
ATOM 5849 N N . GLY B 1 410 ? 22.99600 -34.45500 -42.29900 1.000 42.25000 410 GLY B N 1
ATOM 5850 C CA . GLY B 1 410 ? 22.88100 -34.91500 -40.94300 1.000 44.45000 410 GLY B CA 1
ATOM 5851 C C . GLY B 1 410 ? 21.56400 -35.61900 -40.64200 1.000 48.30000 410 GLY B C 1
ATOM 5852 O O . GLY B 1 410 ? 20.73200 -35.90800 -41.51000 1.000 44.15000 410 GLY B O 1
ATOM 5853 N N . GLU B 1 411 ? 21.39600 -35.87300 -39.34900 1.000 49.96000 411 GLU B N 1
ATOM 5854 C CA . GLU B 1 411 ? 20.30700 -36.67600 -38.82100 1.000 49.35000 411 GLU B CA 1
ATOM 5855 C C . GLU B 1 411 ? 18.95500 -35.98700 -38.97600 1.000 52.67000 411 GLU B C 1
ATOM 5856 O O . GLU B 1 411 ? 18.83700 -34.75800 -38.87200 1.000 44.51000 411 GLU B O 1
ATOM 5862 N N . LEU B 1 412 ? 17.92000 -36.80400 -39.20900 1.000 39.66000 412 LEU B N 1
ATOM 5863 C CA . LEU B 1 412 ? 16.54800 -36.32300 -39.36300 1.000 39.90000 412 LEU B CA 1
ATOM 5864 C C . LEU B 1 412 ? 15.86300 -36.40400 -38.00100 1.000 41.30000 412 LEU B C 1
ATOM 5865 O O . LEU B 1 412 ? 15.63300 -37.49800 -37.46800 1.000 41.07000 412 LEU B O 1
ATOM 5870 N N . GLU B 1 413 ? 15.55500 -35.25100 -37.42800 1.000 32.25000 413 GLU B N 1
ATOM 5871 C CA . GLU B 1 413 ? 15.14600 -35.18600 -36.04000 1.000 34.46000 413 GLU B CA 1
ATOM 5872 C C . GLU B 1 413 ? 13.74200 -34.60600 -35.86000 1.000 34.85000 413 GLU B C 1
ATOM 5873 O O . GLU B 1 413 ? 13.27400 -33.77400 -36.65300 1.000 30.51000 413 GLU B O 1
ATOM 5879 N N . ASP B 1 414 ? 13.08600 -35.06200 -34.78700 1.000 33.94000 414 ASP B N 1
ATOM 5880 C CA . ASP B 1 414 ? 11.83600 -34.47700 -34.27000 1.000 27.37000 414 ASP B CA 1
ATOM 5881 C C . ASP B 1 414 ? 10.67800 -34.57500 -35.26200 1.000 25.79000 414 ASP B C 1
ATOM 5882 O O . ASP B 1 414 ? 10.00800 -33.58700 -35.57500 1.000 31.55000 414 ASP B O 1
ATOM 5887 N N . MET B 1 415 ? 10.41800 -35.77300 -35.74800 1.000 26.70000 415 MET B N 1
ATOM 5888 C CA . MET B 1 415 ? 9.40800 -35.93300 -36.77500 1.000 30.02000 415 MET B CA 1
ATOM 5889 C C . MET B 1 415 ? 8.17600 -36.64100 -36.23300 1.000 31.46000 415 MET B C 1
ATOM 5890 O O . MET B 1 415 ? 8.26500 -37.56100 -35.41000 1.000 43.81000 415 MET B O 1
ATOM 5895 N N . ARG B 1 416 ? 7.02800 -36.24200 -36.75100 1.000 33.66000 416 ARG B N 1
ATOM 5896 C CA . ARG B 1 416 ? 5.78300 -36.92600 -36.47500 1.000 33.43000 416 ARG B CA 1
ATOM 5897 C C . ARG B 1 416 ? 4.99500 -36.89900 -37.76900 1.000 35.60000 416 ARG B C 1
ATOM 5898 O O . ARG B 1 416 ? 5.28400 -36.10000 -38.66600 1.000 36.77000 416 ARG B O 1
ATOM 5906 N N . ASN B 1 417 ? 4.02200 -37.78700 -37.88700 1.000 31.11000 417 ASN B N 1
ATOM 5907 C CA . ASN B 1 417 ? 3.15300 -37.71100 -39.04200 1.000 36.76000 417 ASN B CA 1
ATOM 5908 C C . ASN B 1 417 ? 1.74800 -37.27800 -38.61200 1.000 34.10000 417 ASN B C 1
ATOM 5909 O O . ASN B 1 417 ? 1.48800 -36.96400 -37.45000 1.000 31.07000 417 ASN B O 1
ATOM 5914 N N . TYR B 1 418 ? 0.86600 -37.20700 -39.60200 1.000 35.72000 418 TYR B N 1
ATOM 5915 C CA . TYR B 1 418 ? -0.50300 -36.75200 -39.46100 1.000 34.52000 418 TYR B CA 1
ATOM 5916 C C . TYR B 1 418 ? -1.39300 -37.65100 -40.29800 1.000 37.18000 418 TYR B C 1
ATOM 5917 O O . TYR B 1 418 ? -0.95800 -38.21300 -41.30400 1.000 40.35000 418 TYR B O 1
ATOM 5926 N N . ALA B 1 419 ? -2.63900 -37.80000 -39.86700 1.000 39.46000 419 ALA B N 1
ATOM 5927 C CA . ALA B 1 419 ? -3.58100 -38.57500 -40.66200 1.000 42.34000 419 ALA B CA 1
ATOM 5928 C C . ALA B 1 419 ? -3.99200 -37.82100 -41.92000 1.000 45.77000 419 ALA B C 1
ATOM 5929 O O . ALA B 1 419 ? -4.31800 -38.44600 -42.93300 1.000 46.70000 419 ALA B O 1
ATOM 5931 N N . GLU B 1 420 ? -3.94300 -36.49000 -41.88600 1.000 44.53000 420 GLU B N 1
ATOM 5932 C CA . GLU B 1 420 ? -4.27200 -35.64200 -43.02800 1.000 51.05000 420 GLU B CA 1
ATOM 5933 C C . GLU B 1 420 ? -3.35400 -34.42200 -43.00500 1.000 51.87000 420 GLU B C 1
ATOM 5934 O O . GLU B 1 420 ? -3.01400 -33.91800 -41.93200 1.000 45.66000 420 GLU B O 1
ATOM 5940 N N . GLY B 1 421 ? -2.96000 -33.93700 -44.18100 1.000 49.80000 421 GLY B N 1
ATOM 5941 C CA . GLY B 1 421 ? -2.04400 -32.80500 -44.20200 1.000 43.41000 421 GLY B CA 1
ATOM 5942 C C . GLY B 1 421 ? -0.60900 -33.27100 -43.99800 1.000 54.01000 421 GLY B C 1
ATOM 5943 O O . GLY B 1 421 ? -0.26800 -34.43900 -44.22000 1.000 51.24000 421 GLY B O 1
ATOM 5944 N N . GLY B 1 422 ? 0.23400 -32.35200 -43.53300 1.000 38.99000 422 GLY B N 1
ATOM 5945 C CA . GLY B 1 422 ? 1.65900 -32.61200 -43.46400 1.000 35.76000 422 GLY B CA 1
ATOM 5946 C C . GLY B 1 422 ? 2.27900 -32.49300 -44.84700 1.000 40.89000 422 GLY B C 1
ATOM 5947 O O . GLY B 1 422 ? 1.66500 -32.00300 -45.79000 1.000 42.97000 422 GLY B O 1
ATOM 5948 N N . GLN B 1 423 ? 3.49800 -32.99900 -44.98300 1.000 43.38000 423 GLN B N 1
ATOM 5949 C CA . GLN B 1 423 ? 4.20400 -32.83900 -46.24000 1.000 38.25000 423 GLN B CA 1
ATOM 5950 C C . GLN B 1 423 ? 4.96000 -34.09900 -46.61600 1.000 38.91000 423 GLN B C 1
ATOM 5951 O O . GLN B 1 423 ? 5.10000 -35.04500 -45.83100 1.000 41.87000 423 GLN B O 1
ATOM 5957 N N . ASP B 1 424 ? 5.48200 -34.06000 -47.83600 1.000 36.55000 424 ASP B N 1
ATOM 5958 C CA . ASP B 1 424 ? 6.38100 -35.07300 -48.35900 1.000 36.63000 424 ASP B CA 1
ATOM 5959 C C . ASP B 1 424 ? 7.80800 -34.80200 -47.91900 1.000 34.81000 424 ASP B C 1
ATOM 5960 O O . ASP B 1 424 ? 8.23600 -33.65900 -47.77600 1.000 34.09000 424 ASP B O 1
ATOM 5965 N N . LEU B 1 425 ? 8.54000 -35.88000 -47.68600 1.000 35.21000 425 LEU B N 1
ATOM 5966 C CA . LEU B 1 425 ? 9.95200 -35.80600 -47.38000 1.000 38.77000 425 LEU B CA 1
ATOM 5967 C C . LEU B 1 425 ? 10.59800 -36.95500 -48.13200 1.000 36.87000 425 LEU B C 1
ATOM 5968 O O . LEU B 1 425 ? 10.19000 -38.10100 -47.94800 1.000 40.04000 425 LEU B O 1
ATOM 5973 N N . TYR B 1 426 ? 11.55500 -36.64700 -49.00900 1.000 36.60000 426 TYR B N 1
ATOM 5974 C CA . TYR B 1 426 ? 12.30600 -37.64500 -49.76700 1.000 37.91000 426 TYR B CA 1
ATOM 5975 C C . TYR B 1 426 ? 13.57400 -37.98200 -48.99200 1.000 34.20000 426 TYR B C 1
ATOM 5976 O O . TYR B 1 426 ? 14.42100 -37.11100 -48.76900 1.000 35.54000 426 TYR B O 1
ATOM 5985 N N . VAL B 1 427 ? 13.68900 -39.23400 -48.56500 1.000 33.03000 427 VAL B N 1
ATOM 5986 C CA . VAL B 1 427 ? 14.73100 -39.67900 -47.63900 1.000 36.05000 427 VAL B CA 1
ATOM 5987 C C . VAL B 1 427 ? 15.67500 -40.61500 -48.38100 1.000 41.48000 427 VAL B C 1
ATOM 5988 O O . VAL B 1 427 ? 15.23200 -41.54200 -49.07600 1.000 39.43000 427 VAL B O 1
ATOM 5992 N N . ARG B 1 428 ? 16.97200 -40.37300 -48.21900 1.000 40.76000 428 ARG B N 1
ATOM 5993 C CA . ARG B 1 428 ? 17.99300 -41.03700 -49.01000 1.000 42.79000 428 ARG B CA 1
ATOM 5994 C C . ARG B 1 428 ? 18.22200 -42.46300 -48.52700 1.000 44.40000 428 ARG B C 1
ATOM 5995 O O . ARG B 1 428 ? 18.47500 -42.70700 -47.33700 1.000 40.10000 428 ARG B O 1
ATOM 6003 N N . LEU B 1 429 ? 18.17800 -43.39300 -49.47300 1.000 43.95000 429 LEU B N 1
ATOM 6004 C CA . LEU B 1 429 ? 18.43200 -44.79400 -49.21000 1.000 48.86000 429 LEU B CA 1
ATOM 6005 C C . LEU B 1 429 ? 19.44600 -45.32800 -50.21700 1.000 51.61000 429 LEU B C 1
ATOM 6006 O O . LEU B 1 429 ? 19.61700 -44.78600 -51.31500 1.000 49.63000 429 LEU B O 1
ATOM 6011 N N . ALA B 1 430 ? 20.11200 -46.41200 -49.82900 1.000 53.56000 430 ALA B N 1
ATOM 6012 C CA . ALA B 1 430 ? 20.86400 -47.21100 -50.79000 1.000 46.12000 430 ALA B CA 1
ATOM 6013 C C . ALA B 1 430 ? 19.93500 -47.75000 -51.87500 1.000 48.94000 430 ALA B C 1
ATOM 6014 O O . ALA B 1 430 ? 18.74800 -47.99700 -51.64300 1.000 53.41000 430 ALA B O 1
ATOM 6016 N N . ALA B 1 431 ? 20.50800 -47.95100 -53.07000 1.000 52.76000 431 ALA B N 1
ATOM 6017 C CA . ALA B 1 431 ? 19.73000 -48.25000 -54.27500 1.000 49.35000 431 ALA B CA 1
ATOM 6018 C C . ALA B 1 431 ? 18.74800 -49.39800 -54.06200 1.000 49.41000 431 ALA B C 1
ATOM 6019 O O . ALA B 1 431 ? 17.56600 -49.29700 -54.42100 1.000 49.11000 431 ALA B O 1
ATOM 6021 N N . ALA B 1 432 ? 19.22800 -50.50800 -53.49500 1.000 45.80000 432 ALA B N 1
ATOM 6022 C CA . ALA B 1 432 ? 18.37200 -51.63700 -53.14300 1.000 48.49000 432 ALA B CA 1
ATOM 6023 C C . ALA B 1 432 ? 17.09400 -51.18500 -52.44300 1.000 63.25000 432 ALA B C 1
ATOM 6024 O O . ALA B 1 432 ? 15.98800 -51.30800 -52.99500 1.000 55.12000 432 ALA B O 1
ATOM 6026 N N . ASP B 1 433 ? 17.26300 -50.62400 -51.23200 1.000 53.06000 433 ASP B N 1
ATOM 6027 C CA . ASP B 1 433 ? 16.14700 -50.23500 -50.37700 1.000 51.57000 433 ASP B CA 1
ATOM 6028 C C . ASP B 1 433 ? 15.31800 -49.10100 -50.96700 1.000 52.87000 433 ASP B C 1
ATOM 6029 O O . ASP B 1 433 ? 14.13900 -48.95400 -50.61500 1.000 52.01000 433 ASP B O 1
ATOM 6034 N N . SER B 1 434 ? 15.89800 -48.30700 -51.86100 1.000 48.90000 434 SER B N 1
ATOM 6035 C CA . SER B 1 434 ? 15.16000 -47.22500 -52.49500 1.000 49.40000 434 SER B CA 1
ATOM 6036 C C . SER B 1 434 ? 13.87000 -47.68500 -53.18200 1.000 53.50000 434 SER B C 1
ATOM 6037 O O . SER B 1 434 ? 13.01900 -46.84200 -53.48200 1.000 63.55000 434 SER B O 1
ATOM 6040 N N . ARG B 1 435 ? 13.69300 -48.98900 -53.42100 1.000 57.04000 435 ARG B N 1
ATOM 6041 C CA . ARG B 1 435 ? 12.43500 -49.50800 -53.96200 1.000 55.41000 435 ARG B CA 1
ATOM 6042 C C . ARG B 1 435 ? 11.29800 -49.48300 -52.95100 1.000 53.91000 435 ARG B C 1
ATOM 6043 O O . ARG B 1 435 ? 10.13800 -49.65300 -53.34500 1.000 58.12000 435 ARG B O 1
ATOM 6051 N N . LEU B 1 436 ? 11.60800 -49.34300 -51.66200 1.000 56.07000 436 LEU B N 1
ATOM 6052 C CA . LEU B 1 436 ? 10.60000 -49.25500 -50.60800 1.000 53.92000 436 LEU B CA 1
ATOM 6053 C C . LEU B 1 436 ? 9.78900 -47.95700 -50.73200 1.000 54.53000 436 LEU B C 1
ATOM 6054 O O . LEU B 1 436 ? 8.55700 -47.99300 -50.77900 1.000 54.86000 436 LEU B O 1
ATOM 6059 N N . ARG C 2 1 ? 25.10000 -22.98900 -27.91100 1.000 80.31000 29 ARG C N 1
ATOM 6060 C CA . ARG C 2 1 ? 24.01600 -23.84200 -28.40100 1.000 78.02000 29 ARG C CA 1
ATOM 6061 C C . ARG C 2 1 ? 24.49800 -25.28700 -28.61700 1.000 75.68000 29 ARG C C 1
ATOM 6062 O O . ARG C 2 1 ? 25.05800 -25.63800 -29.66400 1.000 88.10000 29 ARG C O 1
ATOM 6070 N N . CYS C 2 2 ? 24.25400 -26.10600 -27.59400 1.000 71.30000 30 CYS C N 1
ATOM 6071 C CA . CYS C 2 2 ? 24.50000 -27.54200 -27.60300 1.000 65.03000 30 CYS C CA 1
ATOM 6072 C C . CYS C 2 2 ? 23.17700 -28.23300 -27.87300 1.000 62.85000 30 CYS C C 1
ATOM 6073 O O . CYS C 2 2 ? 22.22700 -28.08300 -27.09700 1.000 61.69000 30 CYS C O 1
ATOM 6076 N N . THR C 2 3 ? 23.12400 -29.02300 -28.93200 1.000 59.07000 31 THR C N 1
ATOM 6077 C CA . THR C 2 3 ? 21.83400 -29.49000 -29.39800 1.000 57.65000 31 THR C CA 1
ATOM 6078 C C . THR C 2 3 ? 21.55900 -30.93600 -29.05700 1.000 53.01000 31 THR C C 1
ATOM 6079 O O . THR C 2 3 ? 20.42900 -31.38400 -29.24800 1.000 55.30000 31 THR C O 1
ATOM 6083 N N . ARG C 2 4 ? 22.55100 -31.67100 -28.57600 1.000 50.04000 32 ARG C N 1
ATOM 6084 C CA . ARG C 2 4 ? 22.33600 -33.06100 -28.22100 1.000 48.31000 32 ARG C CA 1
ATOM 6085 C C . ARG C 2 4 ? 21.35900 -33.16200 -27.06500 1.000 50.16000 32 ARG C C 1
ATOM 6086 O O . ARG C 2 4 ? 21.39400 -32.36000 -26.12700 1.000 50.67000 32 ARG C O 1
ATOM 6094 N N . GLY C 2 5 ? 20.48100 -34.15100 -27.15200 1.000 48.61000 33 GLY C N 1
ATOM 6095 C CA . GLY C 2 5 ? 19.53500 -34.43100 -26.09400 1.000 47.09000 33 GLY C CA 1
ATOM 6096 C C . GLY C 2 5 ? 18.51400 -35.44400 -26.56100 1.000 46.90000 33 GLY C C 1
ATOM 6097 O O . GLY C 2 5 ? 18.48700 -35.84100 -27.72900 1.000 44.62000 33 GLY C O 1
ATOM 6098 N N . PHE C 2 6 ? 17.66600 -35.85500 -25.62600 1.000 45.58000 34 PHE C N 1
ATOM 6099 C CA . PHE C 2 6 ? 16.58500 -36.77400 -25.95400 1.000 43.84000 34 PHE C CA 1
ATOM 6100 C C . PHE C 2 6 ? 15.43700 -36.53800 -24.98800 1.000 40.93000 34 PHE C C 1
ATOM 6101 O O . PHE C 2 6 ? 15.57600 -35.83000 -23.98700 1.000 40.68000 34 PHE C O 1
ATOM 6109 N N . ARG C 2 7 ? 14.30600 -37.17100 -25.28800 1.000 36.82000 35 ARG C N 1
ATOM 6110 C CA . ARG C 2 7 ? 13.10800 -37.09100 -24.46600 1.000 33.43000 35 ARG C CA 1
ATOM 6111 C C . ARG C 2 7 ? 12.58200 -38.49400 -24.20500 1.000 31.97000 35 ARG C C 1
ATOM 6112 O O . ARG C 2 7 ? 12.74000 -39.39400 -25.03500 1.000 34.10000 35 ARG C O 1
ATOM 6120 N N . LYS C 2 8 ? 11.95800 -38.67200 -23.04100 1.000 39.30000 36 LYS C N 1
ATOM 6121 C CA . LYS C 2 8 ? 11.44800 -39.96700 -22.59900 1.000 42.24000 36 LYS C CA 1
ATOM 6122 C C . LYS C 2 8 ? 10.12000 -39.81600 -21.86300 1.000 40.29000 36 LYS C C 1
ATOM 6123 O O . LYS C 2 8 ? 9.79800 -38.76000 -21.30100 1.000 36.26000 36 LYS C O 1
ATOM 6129 N N . LEU C 2 9 ? 9.36900 -40.91300 -21.83500 1.000 39.23000 37 LEU C N 1
ATOM 6130 C CA . LEU C 2 9 ? 8.19800 -41.00200 -20.96800 1.000 35.65000 37 LEU C CA 1
ATOM 6131 C C . LEU C 2 9 ? 8.60900 -41.03500 -19.50100 1.000 41.56000 37 LEU C C 1
ATOM 6132 O O . LEU C 2 9 ? 9.59000 -41.67900 -19.12700 1.000 44.96000 37 LEU C O 1
ATOM 6137 N N . GLY C 2 10 ? 7.84200 -40.36200 -18.66700 1.000 38.12000 38 GLY C N 1
ATOM 6138 C CA . GLY C 2 10 ? 8.04300 -40.50300 -17.25000 1.000 35.19000 38 GLY C CA 1
ATOM 6139 C C . GLY C 2 10 ? 8.77800 -39.33000 -16.66300 1.000 39.21000 38 GLY C C 1
ATOM 6140 O O . GLY C 2 10 ? 9.08700 -38.33600 -17.32900 1.000 42.97000 38 GLY C O 1
ATOM 6141 N N . LYS C 2 11 ? 9.05700 -39.45700 -15.37400 1.000 47.44000 39 LYS C N 1
ATOM 6142 C CA . LYS C 2 11 ? 9.69400 -38.38400 -14.62500 1.000 51.50000 39 LYS C CA 1
ATOM 6143 C C . LYS C 2 11 ? 11.21200 -38.54600 -14.57700 1.000 48.11000 39 LYS C C 1
ATOM 6144 O O . LYS C 2 11 ? 11.75800 -39.64600 -14.73100 1.000 47.20000 39 LYS C O 1
ATOM 6150 N N . CYS C 2 12 ? 11.89100 -37.41800 -14.37900 1.000 49.46000 40 CYS C N 1
ATOM 6151 C CA . CYS C 2 12 ? 13.33100 -37.43600 -14.13600 1.000 50.77000 40 CYS C CA 1
ATOM 6152 C C . CYS C 2 12 ? 13.66900 -38.26000 -12.90100 1.000 55.71000 40 CYS C C 1
ATOM 6153 O O . CYS C 2 12 ? 12.99600 -38.17000 -11.87200 1.000 63.82000 40 CYS C O 1
ATOM 6156 N N . THR C 2 13 ? 14.73100 -39.05300 -13.00200 1.000 57.67000 41 THR C N 1
ATOM 6157 C CA . THR C 2 13 ? 15.29800 -39.79100 -11.88200 1.000 59.68000 41 THR C CA 1
ATOM 6158 C C . THR C 2 13 ? 16.76700 -39.41100 -11.71400 1.000 67.22000 41 THR C C 1
ATOM 6159 O O . THR C 2 13 ? 17.36600 -38.77700 -12.58600 1.000 65.86000 41 THR C O 1
ATOM 6163 N N . THR C 2 14 ? 17.36500 -39.79400 -10.57600 1.000 70.42000 42 THR C N 1
ATOM 6164 C CA . THR C 2 14 ? 18.78400 -39.49000 -10.40200 1.000 64.02000 42 THR C CA 1
ATOM 6165 C C . THR C 2 14 ? 19.64000 -40.29300 -11.37100 1.000 63.77000 42 THR C C 1
ATOM 6166 O O . THR C 2 14 ? 20.66600 -39.79100 -11.84400 1.000 69.13000 42 THR C O 1
ATOM 6170 N N . LEU C 2 15 ? 19.23900 -41.52600 -11.69900 1.000 61.60000 43 LEU C N 1
ATOM 6171 C CA . LEU C 2 15 ? 20.00500 -42.28100 -12.68700 1.000 64.21000 43 LEU C CA 1
ATOM 6172 C C . LEU C 2 15 ? 19.89900 -41.66700 -14.06800 1.000 65.97000 43 LEU C C 1
ATOM 6173 O O . LEU C 2 15 ? 20.85400 -41.73600 -14.85000 1.000 64.62000 43 LEU C O 1
ATOM 6178 N N . GLU C 2 16 ? 18.74400 -41.09300 -14.39700 1.000 64.64000 44 GLU C N 1
ATOM 6179 C CA . GLU C 2 16 ? 18.61700 -40.39300 -15.66300 1.000 61.95000 44 GLU C CA 1
ATOM 6180 C C . GLU C 2 16 ? 19.44900 -39.11600 -15.66600 1.000 61.98000 44 GLU C C 1
ATOM 6181 O O . GLU C 2 16 ? 19.99400 -38.73600 -16.70600 1.000 64.37000 44 GLU C O 1
ATOM 6187 N N . GLU C 2 17 ? 19.58000 -38.46300 -14.50900 1.000 62.58000 45 GLU C N 1
ATOM 6188 C CA . GLU C 2 17 ? 20.43800 -37.28800 -14.40900 1.000 66.12000 45 GLU C CA 1
ATOM 6189 C C . GLU C 2 17 ? 21.89400 -37.64000 -14.69100 1.000 67.68000 45 GLU C C 1
ATOM 6190 O O . GLU C 2 17 ? 22.63000 -36.84100 -15.28300 1.000 67.51000 45 GLU C O 1
ATOM 6196 N N . GLU C 2 18 ? 22.33100 -38.83000 -14.27500 1.000 68.37000 46 GLU C N 1
ATOM 6197 C CA . GLU C 2 18 ? 23.67100 -39.27600 -14.63700 1.000 70.04000 46 GLU C CA 1
ATOM 6198 C C . GLU C 2 18 ? 23.75300 -39.59300 -16.12400 1.000 69.07000 46 GLU C C 1
ATOM 6199 O O . GLU C 2 18 ? 24.76400 -39.31700 -16.77700 1.000 69.05000 46 GLU C O 1
ATOM 6205 N N . LYS C 2 19 ? 22.68200 -40.13800 -16.68300 1.000 63.82000 47 LYS C N 1
ATOM 6206 C CA . LYS C 2 19 ? 22.65300 -40.40700 -18.11100 1.000 64.35000 47 LYS C CA 1
ATOM 6207 C C . LYS C 2 19 ? 22.70900 -39.11600 -18.93600 1.000 66.56000 47 LYS C C 1
ATOM 6208 O O . LYS C 2 19 ? 23.26900 -39.12300 -20.03400 1.000 66.62000 47 LYS C O 1
ATOM 6214 N N . CYS C 2 20 ? 22.15100 -37.99700 -18.44300 1.000 65.79000 48 CYS C N 1
ATOM 6215 C CA . CYS C 2 20 ? 22.23500 -36.75200 -19.21000 1.000 61.20000 48 CYS C CA 1
ATOM 6216 C C . CYS C 2 20 ? 23.69000 -36.36000 -19.42000 1.000 66.51000 48 CYS C C 1
ATOM 6217 O O . CYS C 2 20 ? 24.05200 -35.77300 -20.45100 1.000 64.87000 48 CYS C O 1
ATOM 6220 N N . LYS C 2 21 ? 24.53400 -36.67100 -18.43600 1.000 70.56000 49 LYS C N 1
ATOM 6221 C CA . LYS C 2 21 ? 25.95000 -36.34000 -18.44700 1.000 70.36000 49 LYS C CA 1
ATOM 6222 C C . LYS C 2 21 ? 26.72800 -37.05700 -19.54400 1.000 68.86000 49 LYS C C 1
ATOM 6223 O O . LYS C 2 21 ? 27.86600 -36.67400 -19.80000 1.000 64.66000 49 LYS C O 1
ATOM 6229 N N . THR C 2 22 ? 26.15200 -38.07200 -20.19600 1.000 65.88000 50 THR C N 1
ATOM 6230 C CA . THR C 2 22 ? 26.83000 -38.75100 -21.29800 1.000 66.45000 50 THR C CA 1
ATOM 6231 C C . THR C 2 22 ? 26.72700 -38.00800 -22.62600 1.000 64.41000 50 THR C C 1
ATOM 6232 O O . THR C 2 22 ? 27.32100 -38.45000 -23.61400 1.000 63.00000 50 THR C O 1
ATOM 6236 N N . LEU C 2 23 ? 25.95900 -36.92700 -22.70800 1.000 61.75000 51 LEU C N 1
ATOM 6237 C CA . LEU C 2 23 ? 25.69800 -36.35800 -24.02200 1.000 61.80000 51 LEU C CA 1
ATOM 6238 C C . LEU C 2 23 ? 26.94900 -35.71800 -24.61500 1.000 65.21000 51 LEU C C 1
ATOM 6239 O O . LEU C 2 23 ? 27.22600 -35.87600 -25.81100 1.000 68.48000 51 LEU C O 1
ATOM 6244 N N . TYR C 2 24 ? 27.69900 -34.97700 -23.80100 1.000 61.97000 52 TYR C N 1
ATOM 6245 C CA . TYR C 2 24 ? 28.95100 -34.32000 -24.13900 1.000 56.61000 52 TYR C CA 1
ATOM 6246 C C . TYR C 2 24 ? 29.98600 -34.68900 -23.08800 1.000 57.66000 52 TYR C C 1
ATOM 6247 O O . TYR C 2 24 ? 29.63500 -34.99900 -21.94800 1.000 60.37000 52 TYR C O 1
ATOM 6256 N N . PRO C 2 25 ? 31.26600 -34.69800 -23.44500 1.000 59.88000 53 PRO C N 1
ATOM 6257 C CA . PRO C 2 25 ? 32.29500 -35.00400 -22.43700 1.000 57.07000 53 PRO C CA 1
ATOM 6258 C C . PRO C 2 25 ? 32.68700 -33.80900 -21.59200 1.000 50.92000 53 PRO C C 1
ATOM 6259 O O . PRO C 2 25 ? 33.31800 -33.99800 -20.54200 1.000 54.10000 53 PRO C O 1
ATOM 6263 N N . ARG C 2 26 ? 32.32900 -32.59900 -22.01500 1.000 50.66000 54 ARG C N 1
ATOM 6264 C CA . ARG C 2 26 ? 32.42700 -31.37700 -21.23100 1.000 56.61000 54 ARG C CA 1
ATOM 6265 C C . ARG C 2 26 ? 31.03400 -30.76700 -21.10100 1.000 59.58000 54 ARG C C 1
ATOM 6266 O O . ARG C 2 26 ? 30.11500 -31.10700 -21.85300 1.000 54.52000 54 ARG C O 1
ATOM 6274 N N . GLY C 2 27 ? 30.88600 -29.84700 -20.14900 1.000 58.64000 55 GLY C N 1
ATOM 6275 C CA . GLY C 2 27 ? 29.71000 -28.99700 -20.07300 1.000 57.85000 55 GLY C CA 1
ATOM 6276 C C . GLY C 2 27 ? 28.68600 -29.46600 -19.05500 1.000 59.25000 55 GLY C C 1
ATOM 6277 O O . GLY C 2 27 ? 28.80000 -30.52800 -18.42800 1.000 50.28000 55 GLY C O 1
ATOM 6278 N N . GLN C 2 28 ? 27.64500 -28.62800 -18.92400 1.000 63.71000 56 GLN C N 1
ATOM 6279 C CA . GLN C 2 28 ? 26.58000 -28.79200 -17.93300 1.000 57.46000 56 GLN C CA 1
ATOM 6280 C C . GLN C 2 28 ? 25.34700 -29.40500 -18.59600 1.000 59.90000 56 GLN C C 1
ATOM 6281 O O . GLN C 2 28 ? 24.66400 -28.74400 -19.38700 1.000 59.03000 56 GLN C O 1
ATOM 6287 N N . CYS C 2 29 ? 25.06800 -30.66500 -18.25800 1.000 57.65000 57 CYS C N 1
ATOM 6288 C CA . CYS C 2 29 ? 23.96100 -31.44200 -18.80400 1.000 58.49000 57 CYS C CA 1
ATOM 6289 C C . CYS C 2 29 ? 23.04900 -31.89400 -17.66800 1.000 60.68000 57 CYS C C 1
ATOM 6290 O O . CYS C 2 29 ? 23.51900 -32.48000 -16.68600 1.000 69.63000 57 CYS C O 1
ATOM 6293 N N . THR C 2 30 ? 21.74700 -31.63300 -17.79300 1.000 58.30000 58 THR C N 1
ATOM 6294 C CA . THR C 2 30 ? 20.81400 -32.02400 -16.74300 1.000 63.96000 58 THR C CA 1
ATOM 6295 C C . THR C 2 30 ? 19.47900 -32.49300 -17.32000 1.000 56.53000 58 THR C C 1
ATOM 6296 O O . THR C 2 30 ? 19.20900 -32.41000 -18.52200 1.000 53.50000 58 THR C O 1
ATOM 6300 N N . CYS C 2 31 ? 18.64800 -32.99000 -16.41300 1.000 59.80000 59 CYS C N 1
ATOM 6301 C CA . CYS C 2 31 ? 17.34400 -33.56600 -16.69000 1.000 54.90000 59 CYS C CA 1
ATOM 6302 C C . CYS C 2 31 ? 16.27100 -32.53500 -16.34000 1.000 54.39000 59 CYS C C 1
ATOM 6303 O O . CYS C 2 31 ? 16.35100 -31.89100 -15.29200 1.000 55.86000 59 CYS C O 1
ATOM 6306 N N . SER C 2 32 ? 15.30100 -32.34600 -17.23500 1.000 51.16000 60 SER C N 1
ATOM 6307 C CA . SER C 2 32 ? 14.19800 -31.41000 -17.01800 1.000 51.02000 60 SER C CA 1
ATOM 6308 C C . SER C 2 32 ? 12.87400 -32.15500 -17.14900 1.000 52.03000 60 SER C C 1
ATOM 6309 O O . SER C 2 32 ? 12.58300 -32.71000 -18.21400 1.000 52.26000 60 SER C O 1
ATOM 6312 N N . ASP C 2 33 ? 12.07700 -32.16800 -16.07700 1.000 51.29000 61 ASP C N 1
ATOM 6313 C CA . ASP C 2 33 ? 10.71700 -32.69400 -16.14600 1.000 47.06000 61 ASP C CA 1
ATOM 6314 C C . ASP C 2 33 ? 9.86500 -31.77000 -17.01100 1.000 42.30000 61 ASP C C 1
ATOM 6315 O O . ASP C 2 33 ? 10.04200 -30.55200 -17.00500 1.000 46.14000 61 ASP C O 1
ATOM 6320 N N . SER C 2 34 ? 8.89900 -32.34600 -17.72100 1.000 38.99000 62 SER C N 1
ATOM 6321 C CA . SER C 2 34 ? 8.17400 -31.59100 -18.73600 1.000 41.14000 62 SER C CA 1
ATOM 6322 C C . SER C 2 34 ? 6.69700 -31.98100 -18.70800 1.000 41.15000 62 SER C C 1
ATOM 6323 O O . SER C 2 34 ? 6.25800 -32.77200 -17.87600 1.000 41.29000 62 SER C O 1
ATOM 6326 N N . LYS C 2 35 ? 5.92900 -31.44000 -19.65300 1.000 43.94000 63 LYS C N 1
ATOM 6327 C CA . LYS C 2 35 ? 4.49900 -31.69600 -19.72500 1.000 38.93000 63 LYS C CA 1
ATOM 6328 C C . LYS C 2 35 ? 4.20900 -33.02100 -20.41500 1.000 40.91000 63 LYS C C 1
ATOM 6329 O O . LYS C 2 35 ? 5.06200 -33.59700 -21.10400 1.000 39.02000 63 LYS C O 1
ATOM 6335 N N . MET C 2 36 ? 2.95900 -33.47800 -20.24300 1.000 37.23000 64 MET C N 1
ATOM 6336 C CA . MET C 2 36 ? 2.45300 -34.74300 -20.80100 1.000 35.20000 64 MET C CA 1
ATOM 6337 C C . MET C 2 36 ? 3.20800 -35.95900 -20.27800 1.000 38.08000 64 MET C C 1
ATOM 6338 O O . MET C 2 36 ? 3.29400 -36.97500 -20.97000 1.000 39.43000 64 MET C O 1
ATOM 6343 N N . ASN C 2 37 ? 3.74800 -35.86900 -19.05500 1.000 38.23000 65 ASN C N 1
ATOM 6344 C CA . ASN C 2 37 ? 4.52600 -36.94700 -18.45000 1.000 37.92000 65 ASN C CA 1
ATOM 6345 C C . ASN C 2 37 ? 5.73200 -37.34600 -19.31600 1.000 36.40000 65 ASN C C 1
ATOM 6346 O O . ASN C 2 37 ? 5.98100 -38.52700 -19.56900 1.000 34.39000 65 ASN C O 1
ATOM 6351 N N . THR C 2 38 ? 6.50700 -36.35000 -19.74900 1.000 35.93000 66 THR C N 1
ATOM 6352 C CA . THR C 2 38 ? 7.80900 -36.60200 -20.37600 1.000 37.14000 66 THR C CA 1
ATOM 6353 C C . THR C 2 38 ? 8.88900 -35.81700 -19.63900 1.000 35.85000 66 THR C C 1
ATOM 6354 O O . THR C 2 38 ? 8.60800 -34.82300 -18.96300 1.000 38.94000 66 THR C O 1
ATOM 6358 N N . HIS C 2 39 ? 10.13500 -36.28500 -19.77900 1.000 38.83000 67 HIS C N 1
ATOM 6359 C CA . HIS C 2 39 ? 11.31200 -35.53500 -19.34600 1.000 42.47000 67 HIS C CA 1
ATOM 6360 C C . HIS C 2 39 ? 12.35200 -35.52600 -20.46900 1.000 46.54000 67 HIS C C 1
ATOM 6361 O O . HIS C 2 39 ? 12.29500 -36.33300 -21.40800 1.000 39.84000 67 HIS C O 1
ATOM 6368 N N . SER C 2 40 ? 13.31100 -34.59800 -20.37500 1.000 41.86000 68 SER C N 1
ATOM 6369 C CA . SER C 2 40 ? 14.37500 -34.49600 -21.36800 1.000 41.63000 68 SER C CA 1
ATOM 6370 C C . SER C 2 40 ? 15.74800 -34.32600 -20.72400 1.000 44.83000 68 SER C C 1
ATOM 6371 O O . SER C 2 40 ? 15.89100 -33.74000 -19.64500 1.000 43.58000 68 SER C O 1
ATOM 6374 N N . CYS C 2 41 ? 16.76300 -34.84000 -21.41900 1.000 46.42000 69 CYS C N 1
ATOM 6375 C CA . CYS C 2 41 ? 18.17200 -34.58100 -21.12000 1.000 48.61000 69 CYS C CA 1
ATOM 6376 C C . CYS C 2 41 ? 18.70600 -33.52800 -22.09000 1.000 46.35000 69 CYS C C 1
ATOM 6377 O O . CYS C 2 41 ? 18.69600 -33.73800 -23.30500 1.000 45.54000 69 CYS C O 1
ATOM 6380 N N . ASP C 2 42 ? 19.14600 -32.39100 -21.56700 1.000 43.58000 70 ASP C N 1
ATOM 6381 C CA . ASP C 2 42 ? 19.68600 -31.33300 -22.41500 1.000 46.10000 70 ASP C CA 1
ATOM 6382 C C . ASP C 2 42 ? 20.91900 -30.73500 -21.74700 1.000 53.67000 70 ASP C C 1
ATOM 6383 O O . ASP C 2 42 ? 21.14400 -30.89500 -20.54500 1.000 49.70000 70 ASP C O 1
ATOM 6388 N N . CYS C 2 43 ? 21.70900 -30.01500 -22.53600 1.000 55.40000 71 CYS C N 1
ATOM 6389 C CA . CYS C 2 43 ? 22.97300 -29.47700 -22.06000 1.000 52.75000 71 CYS C CA 1
ATOM 6390 C C . CYS C 2 43 ? 23.00500 -27.98000 -22.28900 1.000 49.70000 71 CYS C C 1
ATOM 6391 O O . CYS C 2 43 ? 22.85000 -27.51800 -23.42400 1.000 55.49000 71 CYS C O 1
ATOM 6394 N N . LYS C 2 44 ? 23.21300 -27.23800 -21.21100 1.000 46.07000 72 LYS C N 1
ATOM 6395 C CA . LYS C 2 44 ? 23.40500 -25.79500 -21.23300 1.000 53.15000 72 LYS C CA 1
ATOM 6396 C C . LYS C 2 44 ? 24.85000 -25.38800 -21.55600 1.000 57.46000 72 LYS C C 1
ATOM 6397 O O . LYS C 2 44 ? 25.09700 -24.22600 -21.88300 1.000 53.43000 72 LYS C O 1
ATOM 6403 N N . SER C 2 45 ? 25.79700 -26.32300 -21.50700 1.000 58.37000 73 SER C N 1
ATOM 6404 C CA . SER C 2 45 ? 27.19700 -26.08300 -21.82800 1.000 56.32000 73 SER C CA 1
ATOM 6405 C C . SER C 2 45 ? 27.73200 -27.33900 -22.48700 1.000 56.48000 73 SER C C 1
ATOM 6406 O O . SER C 2 45 ? 27.24000 -28.43900 -22.21100 1.000 60.99000 73 SER C O 1
ATOM 6409 N N . CYS C 2 46 ? 28.74600 -27.18400 -23.34400 1.000 51.31000 74 CYS C N 1
ATOM 6410 C CA . CYS C 2 46 ? 29.37600 -28.37300 -23.94200 1.000 55.57000 74 CYS C CA 1
ATOM 6411 C C . CYS C 2 46 ? 30.79700 -28.10400 -24.46900 1.000 57.07000 74 CYS C C 1
ATOM 6412 O O . CYS C 2 46 ? 31.11100 -27.00200 -24.91600 1.000 54.33000 74 CYS C O 1
ATOM 6415 N N . ARG D 2 1 ? -23.24000 -37.24100 -4.18800 1.000 85.82000 29 ARG D N 1
ATOM 6416 C CA . ARG D 2 1 ? -22.16200 -37.47000 -5.15100 1.000 96.67000 29 ARG D CA 1
ATOM 6417 C C . ARG D 2 1 ? -22.57400 -36.98300 -6.53900 1.000 92.13000 29 ARG D C 1
ATOM 6418 O O . ARG D 2 1 ? -23.08700 -37.75600 -7.35300 1.000 87.32000 29 ARG D O 1
ATOM 6420 N N . CYS D 2 2 ? -22.33700 -35.70500 -6.81600 1.000 91.38000 30 CYS D N 1
ATOM 6421 C CA . CYS D 2 2 ? -22.94600 -35.09500 -7.98700 1.000 89.60000 30 CYS D CA 1
ATOM 6422 C C . CYS D 2 2 ? -22.30300 -35.60200 -9.27700 1.000 87.66000 30 CYS D C 1
ATOM 6423 O O . CYS D 2 2 ? -21.18800 -36.13300 -9.28200 1.000 89.58000 30 CYS D O 1
ATOM 6426 N N . THR D 2 3 ? -23.03400 -35.44000 -10.38500 1.000 87.32000 31 THR D N 1
ATOM 6427 C CA . THR D 2 3 ? -22.70900 -36.12300 -11.63500 1.000 86.57000 31 THR D CA 1
ATOM 6428 C C . THR D 2 3 ? -22.20500 -35.15900 -12.70700 1.000 96.86000 31 THR D C 1
ATOM 6429 O O . THR D 2 3 ? -21.03300 -35.24600 -13.09900 1.000 79.15000 31 THR D O 1
ATOM 6433 N N . ARG D 2 4 ? -23.04100 -34.23900 -13.19900 1.000 91.22000 32 ARG D N 1
ATOM 6434 C CA . ARG D 2 4 ? -22.67300 -33.48900 -14.39000 1.000 83.38000 32 ARG D CA 1
ATOM 6435 C C . ARG D 2 4 ? -21.47900 -32.57100 -14.11200 1.000 78.43000 32 ARG D C 1
ATOM 6436 O O . ARG D 2 4 ? -21.01700 -32.40400 -12.97200 1.000 76.39000 32 ARG D O 1
ATOM 6438 N N . GLY D 2 5 ? -20.97900 -31.99300 -15.19200 1.000 77.58000 33 GLY D N 1
ATOM 6439 C CA . GLY D 2 5 ? -19.71600 -31.28200 -15.21100 1.000 63.66000 33 GLY D CA 1
ATOM 6440 C C . GLY D 2 5 ? -19.13500 -31.36100 -16.60900 1.000 57.37000 33 GLY D C 1
ATOM 6441 O O . GLY D 2 5 ? -19.68300 -32.01700 -17.50500 1.000 55.84000 33 GLY D O 1
ATOM 6442 N N . PHE D 2 6 ? -17.99900 -30.68800 -16.78800 1.000 53.82000 34 PHE D N 1
ATOM 6443 C CA . PHE D 2 6 ? -17.42700 -30.63200 -18.12700 1.000 52.61000 34 PHE D CA 1
ATOM 6444 C C . PHE D 2 6 ? -15.92800 -30.34400 -18.07500 1.000 46.55000 34 PHE D C 1
ATOM 6445 O O . PHE D 2 6 ? -15.38400 -29.86300 -17.07400 1.000 43.29000 34 PHE D O 1
ATOM 6453 N N . ARG D 2 7 ? -15.27400 -30.61400 -19.19500 1.000 44.06000 35 ARG D N 1
ATOM 6454 C CA . ARG D 2 7 ? -13.85100 -30.35400 -19.35400 1.000 47.06000 35 ARG D CA 1
ATOM 6455 C C . ARG D 2 7 ? -13.64700 -29.46500 -20.57100 1.000 40.83000 35 ARG D C 1
ATOM 6456 O O . ARG D 2 7 ? -14.29900 -29.65700 -21.60000 1.000 40.52000 35 ARG D O 1
ATOM 6464 N N . LYS D 2 8 ? -12.71100 -28.52200 -20.46300 1.000 43.88000 36 LYS D N 1
ATOM 6465 C CA . LYS D 2 8 ? -12.34200 -27.64900 -21.57800 1.000 47.35000 36 LYS D CA 1
ATOM 6466 C C . LYS D 2 8 ? -10.82900 -27.59400 -21.77400 1.000 49.11000 36 LYS D C 1
ATOM 6467 O O . LYS D 2 8 ? -10.04100 -27.93400 -20.88100 1.000 44.77000 36 LYS D O 1
ATOM 6473 N N . LEU D 2 9 ? -10.43100 -27.11200 -22.95200 1.000 48.85000 37 LEU D N 1
ATOM 6474 C CA . LEU D 2 9 ? -9.04200 -26.72300 -23.18600 1.000 49.94000 37 LEU D CA 1
ATOM 6475 C C . LEU D 2 9 ? -8.70700 -25.42900 -22.46600 1.000 41.04000 37 LEU D C 1
ATOM 6476 O O . LEU D 2 9 ? -9.50500 -24.49300 -22.43200 1.000 48.04000 37 LEU D O 1
ATOM 6481 N N . GLY D 2 10 ? -7.50100 -25.35900 -21.92800 1.000 44.78000 38 GLY D N 1
ATOM 6482 C CA . GLY D 2 10 ? -7.03100 -24.12400 -21.33000 1.000 47.61000 38 GLY D CA 1
ATOM 6483 C C . GLY D 2 10 ? -7.13900 -24.11500 -19.82000 1.000 50.00000 38 GLY D C 1
ATOM 6484 O O . GLY D 2 10 ? -7.65000 -25.04000 -19.18300 1.000 54.95000 38 GLY D O 1
ATOM 6485 N N . LYS D 2 11 ? -6.63200 -23.03500 -19.23400 1.000 50.79000 39 LYS D N 1
ATOM 6486 C CA . LYS D 2 11 ? -6.60500 -22.89000 -17.78700 1.000 59.74000 39 LYS D CA 1
ATOM 6487 C C . LYS D 2 11 ? -7.91500 -22.29300 -17.27100 1.000 57.16000 39 LYS D C 1
ATOM 6488 O O . LYS D 2 11 ? -8.71600 -21.73900 -18.03100 1.000 56.32000 39 LYS D O 1
ATOM 6494 N N . CYS D 2 12 ? -8.13800 -22.44100 -15.96100 1.000 60.43000 40 CYS D N 1
ATOM 6495 C CA . CYS D 2 12 ? -9.28600 -21.82200 -15.29500 1.000 61.71000 40 CYS D CA 1
ATOM 6496 C C . CYS D 2 12 ? -9.18800 -20.30200 -15.30500 1.000 61.70000 40 CYS D C 1
ATOM 6497 O O . CYS D 2 12 ? -8.13800 -19.73200 -14.99800 1.000 59.82000 40 CYS D O 1
ATOM 6500 N N . THR D 2 13 ? -10.30000 -19.64200 -15.62400 1.000 64.32000 41 THR D N 1
ATOM 6501 C CA . THR D 2 13 ? -10.42600 -18.19900 -15.45300 1.000 67.43000 41 THR D CA 1
ATOM 6502 C C . THR D 2 13 ? -11.58800 -17.89200 -14.51300 1.000 68.75000 41 THR D C 1
ATOM 6503 O O . THR D 2 13 ? -12.45600 -18.73600 -14.27000 1.000 68.11000 41 THR D O 1
ATOM 6507 N N . THR D 2 14 ? -11.59300 -16.65900 -13.99000 1.000 75.26000 42 THR D N 1
ATOM 6508 C CA . THR D 2 14 ? -12.70300 -16.17600 -13.16800 1.000 71.19000 42 THR D CA 1
ATOM 6509 C C . THR D 2 14 ? -14.04700 -16.37100 -13.86900 1.000 68.92000 42 THR D C 1
ATOM 6510 O O . THR D 2 14 ? -15.00100 -16.88800 -13.27500 1.000 69.44000 42 THR D O 1
ATOM 6514 N N . LEU D 2 15 ? -14.13600 -15.96500 -15.13900 1.000 73.29000 43 LEU D N 1
ATOM 6515 C CA . LEU D 2 15 ? -15.34400 -16.23400 -15.91300 1.000 72.26000 43 LEU D CA 1
ATOM 6516 C C . LEU D 2 15 ? -15.64900 -17.71800 -15.96700 1.000 71.90000 43 LEU D C 1
ATOM 6517 O O . LEU D 2 15 ? -16.81400 -18.11400 -16.08400 1.000 72.67000 43 LEU D O 1
ATOM 6522 N N . GLU D 2 16 ? -14.61800 -18.55100 -15.90500 1.000 69.77000 44 GLU D N 1
ATOM 6523 C CA . GLU D 2 16 ? -14.86300 -19.97800 -15.97400 1.000 69.82000 44 GLU D CA 1
ATOM 6524 C C . GLU D 2 16 ? -15.39800 -20.49100 -14.65000 1.000 70.54000 44 GLU D C 1
ATOM 6525 O O . GLU D 2 16 ? -16.28500 -21.35400 -14.63000 1.000 72.19000 44 GLU D O 1
ATOM 6531 N N . GLU D 2 17 ? -14.87900 -19.94800 -13.54100 1.000 73.13000 45 GLU D N 1
ATOM 6532 C CA . GLU D 2 17 ? -15.40600 -20.26900 -12.21800 1.000 72.99000 45 GLU D CA 1
ATOM 6533 C C . GLU D 2 17 ? -16.89100 -19.94700 -12.11600 1.000 77.97000 45 GLU D C 1
ATOM 6534 O O . GLU D 2 17 ? -17.65500 -20.69900 -11.50700 1.000 79.22000 45 GLU D O 1
ATOM 6540 N N . GLU D 2 18 ? -17.31900 -18.83300 -12.70800 1.000 76.82000 46 GLU D N 1
ATOM 6541 C CA . GLU D 2 18 ? -18.72000 -18.44300 -12.61700 1.000 79.48000 46 GLU D CA 1
ATOM 6542 C C . GLU D 2 18 ? -19.60500 -19.38800 -13.41700 1.000 80.70000 46 GLU D C 1
ATOM 6543 O O . GLU D 2 18 ? -20.57000 -19.95500 -12.88300 1.000 84.36000 46 GLU D O 1
ATOM 6549 N N . LYS D 2 19 ? -19.30400 -19.56200 -14.71600 1.000 76.83000 47 LYS D N 1
ATOM 6550 C CA . LYS D 2 19 ? -20.07100 -20.50500 -15.53500 1.000 78.51000 47 LYS D CA 1
ATOM 6551 C C . LYS D 2 19 ? -20.12100 -21.88100 -14.88300 1.000 78.48000 47 LYS D C 1
ATOM 6552 O O . LYS D 2 19 ? -21.00900 -22.67800 -15.20000 1.000 78.76000 47 LYS D O 1
ATOM 6558 N N . CYS D 2 20 ? -19.18500 -22.16800 -13.96700 1.000 77.51000 48 CYS D N 1
ATOM 6559 C CA . CYS D 2 20 ? -19.21200 -23.42600 -13.23300 1.000 78.86000 48 CYS D CA 1
ATOM 6560 C C . CYS D 2 20 ? -20.42300 -23.49600 -12.30400 1.000 85.66000 48 CYS D C 1
ATOM 6561 O O . CYS D 2 20 ? -21.10700 -24.52800 -12.24500 1.000 83.36000 48 CYS D O 1
ATOM 6564 N N . LYS D 2 21 ? -20.72300 -22.39700 -11.59600 1.000 82.09000 49 LYS D N 1
ATOM 6565 C CA . LYS D 2 21 ? -21.80200 -22.40400 -10.60800 1.000 82.13000 49 LYS D CA 1
ATOM 6566 C C . LYS D 2 21 ? -23.16600 -22.62300 -11.25100 1.000 84.01000 49 LYS D C 1
ATOM 6567 O O . LYS D 2 21 ? -23.99900 -23.35900 -10.71200 1.000 85.43000 49 LYS D O 1
ATOM 6573 N N . THR D 2 22 ? -23.41100 -22.01200 -12.40600 1.000 81.46000 50 THR D N 1
ATOM 6574 C CA . THR D 2 22 ? -24.71400 -22.12200 -13.05700 1.000 83.07000 50 THR D CA 1
ATOM 6575 C C . THR D 2 22 ? -25.07800 -23.55300 -13.45900 1.000 87.94000 50 THR D C 1
ATOM 6576 O O . THR D 2 22 ? -26.12400 -23.78000 -14.08200 1.000 87.51000 50 THR D O 1
ATOM 6580 N N . LEU D 2 23 ? -24.22700 -24.52600 -13.13000 1.000 90.48000 51 LEU D N 1
ATOM 6581 C CA . LEU D 2 23 ? -24.54300 -25.92100 -13.41600 1.000 99.91000 51 LEU D CA 1
ATOM 6582 C C . LEU D 2 23 ? -25.63700 -26.40500 -12.48000 1.000 91.45000 51 LEU D C 1
ATOM 6583 O O . LEU D 2 23 ? -26.75000 -26.71200 -12.91800 1.000 92.42000 51 LEU D O 1
ATOM 6588 N N . TYR D 2 24 ? -25.29800 -26.50000 -11.19500 1.000 92.93000 52 TYR D N 1
ATOM 6589 C CA . TYR D 2 24 ? -26.25800 -26.68700 -10.10900 1.000 93.37000 52 TYR D CA 1
ATOM 6590 C C . TYR D 2 24 ? -25.96800 -25.59600 -9.09100 1.000 93.39000 52 TYR D C 1
ATOM 6591 O O . TYR D 2 24 ? -25.05400 -25.75100 -8.26100 1.000 90.39000 52 TYR D O 1
ATOM 6600 N N . PRO D 2 25 ? -26.69500 -24.47500 -9.13400 1.000 95.56000 53 PRO D N 1
ATOM 6601 C CA . PRO D 2 25 ? -26.37600 -23.37000 -8.20900 1.000 95.37000 53 PRO D CA 1
ATOM 6602 C C . PRO D 2 25 ? -26.57800 -23.74700 -6.74800 1.000 102.46000 53 PRO D C 1
ATOM 6603 O O . PRO D 2 25 ? -25.93000 -23.16200 -5.86700 1.000 96.59000 53 PRO D O 1
ATOM 6607 N N . ARG D 2 26 ? -27.44500 -24.72800 -6.47000 1.000 95.56000 54 ARG D N 1
ATOM 6608 C CA . ARG D 2 26 ? -27.50800 -25.31400 -5.13600 1.000 95.67000 54 ARG D CA 1
ATOM 6609 C C . ARG D 2 26 ? -26.15600 -25.88800 -4.71200 1.000 98.23000 54 ARG D C 1
ATOM 6610 O O . ARG D 2 26 ? -25.62800 -25.54500 -3.64600 1.000 100.10000 54 ARG D O 1
ATOM 6612 N N . GLY D 2 27 ? -25.57500 -26.76200 -5.54200 1.000 98.73000 55 GLY D N 1
ATOM 6613 C CA . GLY D 2 27 ? -24.35300 -27.46500 -5.18500 1.000 98.77000 55 GLY D CA 1
ATOM 6614 C C . GLY D 2 27 ? -23.11500 -26.58200 -5.21600 1.000 96.91000 55 GLY D C 1
ATOM 6615 O O . GLY D 2 27 ? -23.15000 -25.41100 -5.59700 1.000 98.50000 55 GLY D O 1
ATOM 6616 N N . GLN D 2 28 ? -21.99000 -27.16400 -4.78800 1.000 94.57000 56 GLN D N 1
ATOM 6617 C CA . GLN D 2 28 ? -20.70300 -26.45700 -4.76200 1.000 91.13000 56 GLN D CA 1
ATOM 6618 C C . GLN D 2 28 ? -19.91000 -26.84800 -6.00400 1.000 85.73000 56 GLN D C 1
ATOM 6619 O O . GLN D 2 28 ? -19.21400 -27.86300 -6.02700 1.000 83.74000 56 GLN D O 1
ATOM 6625 N N . CYS D 2 29 ? -20.01000 -26.01700 -7.03500 1.000 86.93000 57 CYS D N 1
ATOM 6626 C CA . CYS D 2 29 ? -19.28300 -26.21400 -8.27700 1.000 79.33000 57 CYS D CA 1
ATOM 6627 C C . CYS D 2 29 ? -17.97200 -25.43500 -8.24200 1.000 73.59000 57 CYS D C 1
ATOM 6628 O O . CYS D 2 29 ? -17.92200 -24.28200 -7.79700 1.000 74.55000 57 CYS D O 1
ATOM 6631 N N . THR D 2 30 ? -16.89700 -26.08000 -8.69500 1.000 73.35000 58 THR D N 1
ATOM 6632 C CA . THR D 2 30 ? -15.61600 -25.40000 -8.78200 1.000 78.26000 58 THR D CA 1
ATOM 6633 C C . THR D 2 30 ? -14.87700 -25.83300 -10.04600 1.000 64.79000 58 THR D C 1
ATOM 6634 O O . THR D 2 30 ? -15.08700 -26.92700 -10.58500 1.000 60.90000 58 THR D O 1
ATOM 6638 N N . CYS D 2 31 ? -14.04500 -24.91200 -10.52900 1.000 64.98000 59 CYS D N 1
ATOM 6639 C CA . CYS D 2 31 ? -13.19900 -25.08800 -11.69600 1.000 64.14000 59 CYS D CA 1
ATOM 6640 C C . CYS D 2 31 ? -11.85000 -25.62700 -11.24200 1.000 58.44000 59 CYS D C 1
ATOM 6641 O O . CYS D 2 31 ? -11.19200 -25.01400 -10.39600 1.000 58.99000 59 CYS D O 1
ATOM 6644 N N . SER D 2 32 ? -11.43500 -26.76600 -11.79800 1.000 54.35000 60 SER D N 1
ATOM 6645 C CA . SER D 2 32 ? -10.18100 -27.41500 -11.41200 1.000 55.79000 60 SER D CA 1
ATOM 6646 C C . SER D 2 32 ? -9.19600 -27.38700 -12.57200 1.000 50.47000 60 SER D C 1
ATOM 6647 O O . SER D 2 32 ? -9.51400 -27.85800 -13.66900 1.000 49.11000 60 SER D O 1
ATOM 6650 N N . ASP D 2 33 ? -8.00600 -26.84100 -12.33300 1.000 50.40000 61 ASP D N 1
ATOM 6651 C CA . ASP D 2 33 ? -6.94900 -26.89600 -13.34000 1.000 50.82000 61 ASP D CA 1
ATOM 6652 C C . ASP D 2 33 ? -6.39100 -28.31200 -13.43600 1.000 50.76000 61 ASP D C 1
ATOM 6653 O O . ASP D 2 33 ? -6.14500 -28.96900 -12.42400 1.000 48.87000 61 ASP D O 1
ATOM 6658 N N . SER D 2 34 ? -6.24000 -28.80500 -14.65700 1.000 50.45000 62 SER D N 1
ATOM 6659 C CA . SER D 2 34 ? -5.75500 -30.16200 -14.84200 1.000 48.39000 62 SER D CA 1
ATOM 6660 C C . SER D 2 34 ? -4.56200 -30.23900 -15.77300 1.000 52.79000 62 SER D C 1
ATOM 6661 O O . SER D 2 34 ? -4.10100 -29.23100 -16.30900 1.000 47.72000 62 SER D O 1
ATOM 6664 N N . LYS D 2 35 ? -4.07000 -31.45600 -15.95600 1.000 51.60000 63 LYS D N 1
ATOM 6665 C CA . LYS D 2 35 ? -2.92700 -31.69600 -16.81900 1.000 51.43000 63 LYS D CA 1
ATOM 6666 C C . LYS D 2 35 ? -3.36000 -31.61800 -18.28500 1.000 51.70000 63 LYS D C 1
ATOM 6667 O O . LYS D 2 35 ? -4.55000 -31.60700 -18.60000 1.000 47.35000 63 LYS D O 1
ATOM 6673 N N . MET D 2 36 ? -2.37100 -31.56300 -19.16700 1.000 42.08000 64 MET D N 1
ATOM 6674 C CA . MET D 2 36 ? -2.55600 -31.48000 -20.62500 1.000 48.27000 64 MET D CA 1
ATOM 6675 C C . MET D 2 36 ? -3.31500 -30.23200 -21.05800 1.000 44.06000 64 MET D C 1
ATOM 6676 O O . MET D 2 36 ? -4.05900 -30.24100 -22.05000 1.000 36.54000 64 MET D O 1
ATOM 6681 N N . ASN D 2 37 ? -3.08200 -29.14100 -20.33600 1.000 38.65000 65 ASN D N 1
ATOM 6682 C CA . ASN D 2 37 ? -3.74700 -27.87800 -20.60800 1.000 45.36000 65 ASN D CA 1
ATOM 6683 C C . ASN D 2 37 ? -5.26900 -28.04000 -20.68100 1.000 45.80000 65 ASN D C 1
ATOM 6684 O O . ASN D 2 37 ? -5.92300 -27.59900 -21.62500 1.000 41.59000 65 ASN D O 1
ATOM 6689 N N . THR D 2 38 ? -5.83700 -28.69300 -19.67100 1.000 44.53000 66 THR D N 1
ATOM 6690 C CA . THR D 2 38 ? -7.28500 -28.75800 -19.51800 1.000 46.24000 66 THR D CA 1
ATOM 6691 C C . THR D 2 38 ? -7.67800 -28.29500 -18.12200 1.000 45.79000 66 THR D C 1
ATOM 6692 O O . THR D 2 38 ? -6.87800 -28.29900 -17.18000 1.000 44.28000 66 THR D O 1
ATOM 6696 N N . HIS D 2 39 ? -8.92500 -27.86500 -18.01300 1.000 49.23000 67 HIS D N 1
ATOM 6697 C CA . HIS D 2 39 ? -9.56500 -27.65100 -16.72700 1.000 48.06000 67 HIS D CA 1
ATOM 6698 C C . HIS D 2 39 ? -10.93200 -28.32200 -16.76900 1.000 47.21000 67 HIS D C 1
ATOM 6699 O O . HIS D 2 39 ? -11.49600 -28.57200 -17.85300 1.000 46.91000 67 HIS D O 1
ATOM 6706 N N . SER D 2 40 ? -11.44100 -28.67500 -15.58800 1.000 45.26000 68 SER D N 1
ATOM 6707 C CA . SER D 2 40 ? -12.77100 -29.27000 -15.49700 1.000 50.50000 68 SER D CA 1
ATOM 6708 C C . SER D 2 40 ? -13.63600 -28.50200 -14.50800 1.000 51.53000 68 SER D C 1
ATOM 6709 O O . SER D 2 40 ? -13.14600 -27.94800 -13.51400 1.000 48.44000 68 SER D O 1
ATOM 6712 N N . CYS D 2 41 ? -14.93200 -28.46200 -14.80700 1.000 50.06000 69 CYS D N 1
ATOM 6713 C CA . CYS D 2 41 ? -15.94900 -27.98900 -13.87500 1.000 57.57000 69 CYS D CA 1
ATOM 6714 C C . CYS D 2 41 ? -16.59900 -29.18700 -13.18700 1.000 51.77000 69 CYS D C 1
ATOM 6715 O O . CYS D 2 41 ? -17.15500 -30.06800 -13.85500 1.000 53.64000 69 CYS D O 1
ATOM 6718 N N . ASP D 2 42 ? -16.52900 -29.22500 -11.86000 1.000 54.55000 70 ASP D N 1
ATOM 6719 C CA . ASP D 2 42 ? -17.15500 -30.31300 -11.11000 1.000 63.26000 70 ASP D CA 1
ATOM 6720 C C . ASP D 2 42 ? -17.88200 -29.78800 -9.86900 1.000 69.30000 70 ASP D C 1
ATOM 6721 O O . ASP D 2 42 ? -17.33200 -28.98500 -9.10300 1.000 67.36000 70 ASP D O 1
ATOM 6726 N N . CYS D 2 43 ? -19.11200 -30.25900 -9.66200 1.000 70.92000 71 CYS D N 1
ATOM 6727 C CA . CYS D 2 43 ? -19.93100 -29.86200 -8.51600 1.000 90.22000 71 CYS D CA 1
ATOM 6728 C C . CYS D 2 43 ? -20.01700 -30.97200 -7.47700 1.000 83.66000 71 CYS D C 1
ATOM 6729 O O . CYS D 2 43 ? -20.46700 -32.07600 -7.78000 1.000 85.25000 71 CYS D O 1
ATOM 6732 N N . LYS D 2 44 ? -19.63900 -30.65400 -6.24100 1.000 85.94000 72 LYS D N 1
ATOM 6733 C CA . LYS D 2 44 ? -19.54900 -31.66300 -5.18400 1.000 90.27000 72 LYS D CA 1
ATOM 6734 C C . LYS D 2 44 ? -20.93100 -32.05000 -4.65900 1.000 91.56000 72 LYS D C 1
ATOM 6735 O O . LYS D 2 44 ? -21.43900 -33.13700 -4.95400 1.000 97.27000 72 LYS D O 1
ATOM 6741 N N . SER D 2 45 ? -21.54800 -31.16500 -3.87500 1.000 95.22000 73 SER D N 1
ATOM 6742 C CA . SER D 2 45 ? -22.81100 -31.47000 -3.21600 1.000 97.36000 73 SER D CA 1
ATOM 6743 C C . SER D 2 45 ? -23.94900 -31.54900 -4.22800 1.000 98.45000 73 SER D C 1
ATOM 6744 O O . SER D 2 45 ? -23.96000 -30.83800 -5.23800 1.000 106.30000 73 SER D O 1
ATOM 6747 N N . CYS D 2 46 ? -24.91500 -32.42100 -3.93600 1.000 98.10000 74 CYS D N 1
ATOM 6748 C CA . CYS D 2 46 ? -26.07700 -32.66200 -4.79800 1.000 98.69000 74 CYS D CA 1
ATOM 6749 C C . CYS D 2 46 ? -27.07300 -33.57900 -4.08700 1.000 98.69000 74 CYS D C 1
ATOM 6750 O O . CYS D 2 46 ? -26.73000 -34.69100 -3.68000 1.000 93.76000 74 CYS D O 1
#

Sequence (867 aa):
NTLSSTESLTISNNRTLVSPGDVFELGFFTPGSSSRWYLGIWYKKLSERTYVWVANRDNPLSNSTGTLKISGNNLVLRGDSIWSTNLSPVVAELLANGNFVMRDSNSGFLWQSFDYPTDTLLPEMKLGYDLKTGRNRFLTSSRNSDDPSSGDYSYKLEPRRLPEFYLLQGDVREHRSGPWNGIQFSGIPEDQKSSYMVYNFTENSEEVAYTFRMTNNSFYSRLTINSEGYLERLTWAPSSGAWNVFWSSPNHQCDMYRMCGPYSYCDVNTSPSCNCIQGFNPGNVQQWALRNQISGCKRRTRLSCNGDGFTRMKNIKLPDTRMAIVDRSIGLKECEKRCLSDCNCTAFANADIRNRVTGCVIWTGELEDMRNYAEGGQDLYVRLAAADSNTLSSTESLTISNNRTLVSPGDVFELGFFTPGSSSRWYLGIWYKKLSERTYVWVANRDNPLSTGTLKISGNNLVLRSIWSTNSPVVAELLANGNFVMRDSASGFLWQSFDYPTDTLLPEMKLGYDLKTGRNRFLTSSRNSDDPSSGDYSYKLEPRRLPEFYLLQGDVREHRSGPWNGIQFSGIPEDQKSSYMVYNFTENSEEVAYTFRMTNNSFYSRLTINSEGYLERLTWAPSSGAWNVFWSSPNHQCDMYRMCGPYSYCDVNTSPSCNCIQGFNPGNVQQWALRNQISGCKRRTRLSCNGDGFTRMKNIKLPDTRMAIVDRSIGLKECEKRCLSDCNCTAFANADIRNRVTGCVIWTGELEDMRNYAEGGQDLYVRLAAADSRLRCTRGFRKLGKCTTLEEEKCKTLYPRGQCTCSDSKMNTHSCDCKSCRCTRGFRKLGKCTTLEEEKCKTLYPRGQCTCSDSKMNTHSCDCKSC

Foldseek 3Di:
DLWKAFQDKAWVVHHWHAEPVQQKIWHKDAFDPDQWIWTFMFGRPAPPTDTWATFQLPQTQDHRTKMWHDDPQKIAMDGCHRGMDDDCGWMFGQYNQGWTFIDNPVVDTPDIRLQVGEFKAGAPRWQAAFLVVRDGRWYFEAQAPGRSHGAQWIWTWDPDQFIWIFIDRNNHGWFIQFGDQAQGTNQVDDDCVDPFKGKDADDDNGTGTIHMHTRDPQKGWMWGQYNVRKTFIWIDHPPDSDTDGPDIPPDDCQRTWQSAAFQWHAEPPDVVGTDHDQQWAQQDVVCVVVPNGNSHTGGDDDADLPLKFWDKDAQKRFFDCPQKHKFQPDADVVLRVVLSNDVQFFKKFWRHDDPPGTIMMTGGDTGTSMYGDPDDDGMMIGIHGNVRD/DLFKAFVDKAKVPPHWRAAVPRQKIWHWDAFDPRCWIWTFMFGRPAPDTDTWATQQLPLTAPIKIWHDDPQWICISVSGIDPQGWMWGQYPQRWTFIGHVVPPTPDTRLLPGEFKAFAPRWQWDWPVVGRGRKYFEAQADRRRHGAQWIWGWDDDQFIWIFIDRNNHTWFIQFGDQAQGGNFVDDDSPDPFKGKDFDDDDTITTIGMHTPDPQKTWMWGQYNVGKIFIWMDHPVDNDTDGPDIPPDDCLRTFQNAAWQWHAEPPDVVRTDHDQQWDQQDVVCVVVPNGNSHTDGPDDADLALKAWDKDAQKRFFDCNAKHKDQQAADVVLRVVLSNDSQFFKKFFRHCPDPRRIIITGGDTGTSMYGDPDDDGMMIGIHHNVSNVD/DFDDKDKDAAADDVVVQVVLCPRDVDAAWGKAQDPPRMIMIDTPTD/DDDDKDKDAAADDPVNQVVLCVPPVVFAWGWAQDPPRMIMIDTDDD

Organism: Brassica campestris (NCBI:txid3711)

InterPro domains:
  IPR000719 Protein kinase domain [PS50011] (530-812)
  IPR000719 Protein kinase domain [SM00220] (530-807)
  IPR000858 S-locus glycoprotein domain [PF00954] (221-327)
  IPR001245 Serine-threonine/tyrosine-protein kinase, catalytic domain [PF07714] (534-804)
  IPR001480 Bulb-type lectin domain [PF01453] (82-188)
  IPR001480 Bulb-type lectin domain [PS50927] (34-156)
  IPR001480 Bulb-type lectin domain [SM00108] (40-162)
  IPR001480 Bulb-type lectin domain [cd00028] (40-162)
  IPR003609 PAN/Apple domain [PF08276] (350-415)
  IPR003609 PAN/Apple domain [PS50948] (350-430)
  IPR003609 PAN/Apple domain [SM00473] (350-429)
  IPR008271 Serine/threonine-protein kinase, active site [PS00108] (650-662)
  IPR011009 Protein kinase-like domain superfamily [SSF56112] (515-807)
  IPR017441 Protein kinase, ATP binding site [PS00107] (536-557)
  IPR021820 S-locus receptor kinase, C-terminal [PF11883] (809-858)
  IPR022126 S-locus, receptor kinase [PF12398] (479-520)
  IPR024171 S-receptor-like serine/threonine-protein kinase [PIRSF000641] (12-858)
  IPR036426 Bulb-type lectin domain superfamily [G3DSA:2.90.10.10] (28-159)
  IPR036426 Bulb-type lectin domain superfamily [SSF51110] (68-226)

Solvent-accessible surface area: 36814 Å² total; per-residue (Å²): 116,73,20,30,2,73,109,50,56,0,21,37,125,127,86,46,0,31,5,79,56,35,35,11,26,0,0,20,7,49,24,63,122,46,76,130,67,7,0,0,0,8,4,94,122,12,118,53,114,13,57,4,13,10,14,1,24,74,77,41,2,97,64,78,69,8,53,1,28,29,76,60,50,34,0,34,0,124,24,98,103,51,44,39,6,124,104,128,81,29,19,0,35,0,51,47,42,2,5,1,0,2,96,42,54,118,132,63,69,83,27,41,2,19,28,90,25,11,22,1,0,3,23,92,7,64,1,0,58,22,76,152,85,42,71,33,14,59,0,32,0,17,167,66,102,97,38,20,23,47,23,91,31,12,0,62,2,64,56,47,176,5,2,0,0,5,1,21,58,49,104,20,74,2,1,0,0,0,10,35,13,9,56,53,1,35,5,1,47,16,43,80,188,24,94,22,6,56,32,67,18,38,78,81,98,81,25,18,1,2,13,0,112,35,83,68,125,66,35,30,0,23,0,14,1,17,25,88,0,10,0,6,3,19,0,39,5,87,69,42,48,29,34,14,21,14,9,3,4,1,51,7,8,5,14,2,12,22,19,5,6,27,25,0,45,2,19,29,54,53,87,44,19,4,46,31,1,124,3,7,68,45,31,58,101,109,43,38,69,12,48,14,21,45,34,0,5,138,58,137,48,197,36,74,50,131,60,8,15,34,14,127,20,109,47,2,7,7,0,16,1,118,79,2,96,32,42,106,101,15,27,54,85,91,0,71,154,101,0,52,100,65,50,104,1,13,0,2,0,41,4,23,65,117,143,112,71,55,0,2,1,21,2,43,36,104,0,32,10,5,21,37,55,58,148,47,38,28,31,0,35,0,0,1,5,68,91,31,80,108,92,31,22,11,50,162,50,65,5,33,46,81,90,85,50,4,50,3,67,63,43,36,11,32,3,0,23,13,56,20,56,112,43,86,110,81,3,1,0,0,8,3,28,132,15,114,40,113,15,54,3,13,12,10,6,28,86,39,55,53,136,118,4,48,12,29,42,50,70,71,15,2,11,0,144,96,42,53,48,10,192,130,108,9,13,0,20,0,49,57,43,1,5,3,0,6,94,86,116,157,79,62,60,106,27,49,1,20,22,96,23,12,22,0,0,1,25,88,6,65,0,0,16,27,101,146,70,63,91,35,16,70,0,29,0,16,139,60,98,84,26,19,14,35,18,94,23,14,0,60,0,44,74,46,152,8,3,0,0,3,1,11,48,54,94,24,14,4,3,0,0,0,9,34,20,5,65,57,2,41,7,1,45,12,37,80,185,20,89,22,5,57,27,64,24,42,67,82,93,80,38,6,0,1,16,1,112,32,88,67,124,61,41,30,1,22,0,12,0,17,23,97,0,9,0,7,0,18,0,36,4,89,59,40,45,10,28,17,22,11,10,5,3,2,54,18,18,4,14,0,6,18,24,8,4,30,23,0,40,2,19,23,44,55,92,53,39,5,39,31,0,64,6,10,62,37,33,56,103,120,45,33,72,19,64,14,23,29,36,0,7,100,50,131,51,84,61,76,38,134,43,10,12,29,4,120,9,116,52,2,7,7,0,9,1,91,85,1,76,38,39,114,86,17,28,55,73,80,0,73,137,90,0,52,93,56,69,102,0,14,0,2,0,13,7,17,103,148,78,228,75,27,1,1,3,2,1,39,33,103,0,30,7,4,19,27,49,60,153,42,43,40,27,0,34,0,0,2,7,56,67,11,33,216,109,159,11,26,126,18,16,6,28,49,0,45,27,62,96,62,16,53,101,76,0,113,87,27,33,130,178,44,104,11,66,19,19,63,25,23,4,7,2,6,3,0,23,8,147,35,62,136,32,67,41,18,19,4,30,40,0,47,28,60,101,43,12,57,100,100,0,74,97,50,76,111,107,13,107,6,66,17,29,74,23,27,11,8,1,6,3,1,26,8,120,53,104

Nearest PDB structures (foldseek):
  6kyw-assembly1_A  TM=1.003E+00  e=4.673E-88  Brassica rapa
  6kyw-assembly1_B  TM=9.944E-01  e=3.082E-76  Brassica rapa
  5gyy-assembly1_A  TM=9.662E-01  e=1.002E-61  Brassica rapa
  7x3k-assembly1_B  TM=4.854E-01  e=1.564E+00  Saccharomyces cerevisiae
  6ymh-assembly1_AAA  TM=2.624E-01  e=2.058E+00  Escherichia coli K-12

B-factor: mean 61.7, std 21.03, range [24.15, 134.57]

Secondary structure (DSSP, 8-state):
--SEESSSEEETTT--EE-TTSSEEEEEE--TT---BEEEEEETT-SS--EEEETTTTS-BSSS--EEEE-SSSEEEE----EE-----EEEEE-TTS-EEEEE-----SEEGGGS--SEE-TT--EEEETTTTEEE-EEEEEETTEEEEEEEEEEEE-SSS-EEEEEETTEEEEE-----SS-BTTB---TT-SSEEEEEEESSSEEEEEEEESSTT-EEEEEE-TTS-EEEEEE-SSSSSEEEEEEES-SGGGBTTSS-TTEEE-TTSSSSEEEPTTEEESSHHHHHTT--TT-EEESS---STT-EEEEEEEEPPP-GGGEEEETTS-HHHHHHHHHH-TTEEEEE-S--SSS---EEEEES---SEEB-SSS-EEEEEEE-GGG-/--SEESS-EE-SSS---B-TTSSEEEEEE--GGG---EEEEEETT-SS--EEEES-TTS------EEE-SSSEEE---EE----EEEEE-TTS-EEEEE-----SEESTTS--SEE-TT--EEEETTT--EE-EEEEEETTEEEEEEEEEEEEPSSS-EEEEEETTEEEEEEEE--SS--TTS---TT-SSEEEEEEESSSEEEEEEEES-TTSEEEEEE-TTS-EEEEEE-TT-SS-EEEEEES-SGGGSTTSS-TTEEE-TTSSSSEEEPTTEEESSHHHHHTT--TT-EEESS---STT-EEEEEEEEPPP--TTEEEETTS-HHHHHHHHHHSTTEEEEEES-TTSSS--EEEEES---SEEB-SS--EEEEEEE-TTGGG-/----EEEEES---HHHHHHHTTS-SSS-EEEEE-SSSEEEEEES--/----EEEEES---HHHHHHHHTS-SSS-EEEEEETTTEEEEEE---

Radius of gyration: 30.36 Å; Cα contacts (8 Å, |Δi|>4): 2218; chains: 4; bounding box: 73×90×82 Å